Protein 5BNZ (pdb70)

B-factor: mean 22.66, std 11.31, range [7.29, 88.37]

Nearest PDB structures (foldseek):
  5bnz-assembly2_B  TM=1.002E+00  e=0.000E+00  Pseudomonas aeruginosa PAO1
  4jyz-assembly1_A  TM=9.587E-01  e=1.605E-83  Escherichia coli K-12
  4jxz-assembly1_A  TM=9.552E-01  e=9.531E-83  Escherichia coli K-12
  4jxx-assembly1_A  TM=9.608E-01  e=5.343E-82  Escherichia coli K-12
  1qrt-assembly1_A  TM=9.588E-01  e=7.543E-82  Escherichia coli

CATH classification: 3.40.50.620 (+4 more: 3.90.800.10, 1.10.1160.10, 2.40.240.10)

Solvent-accessible surface area: 48482 Å² total; per-residue (Å²): 95,33,98,14,43,0,66,79,35,4,66,3,28,86,24,27,66,110,97,65,108,11,15,0,1,6,28,17,75,7,97,29,52,4,32,2,15,55,0,14,18,0,19,7,0,6,20,4,4,132,89,41,87,17,42,5,26,0,4,0,18,2,8,84,7,42,92,116,4,76,83,49,2,80,28,0,42,56,15,0,93,35,0,55,19,117,21,31,65,149,35,18,37,1,5,104,26,7,89,69,0,36,45,16,0,29,77,1,0,113,62,30,70,0,0,0,0,33,21,28,118,72,79,34,70,114,37,32,30,47,132,132,52,94,14,116,84,5,87,67,34,132,41,58,60,141,76,3,49,68,14,2,57,88,0,83,88,29,97,22,94,85,57,37,41,8,0,10,0,51,36,71,7,42,6,114,26,70,28,31,14,1,22,37,0,3,126,6,112,91,28,112,0,62,80,35,16,118,144,12,15,1,12,8,14,64,25,0,1,15,1,0,2,0,1,56,25,31,3,46,13,0,4,14,36,47,132,48,68,82,35,73,53,0,9,84,45,0,9,84,35,12,94,22,97,30,122,6,146,7,30,2,4,6,132,9,49,9,20,40,22,4,30,40,82,163,34,6,116,62,0,26,91,106,59,61,8,94,14,73,30,2,6,38,4,11,0,0,39,0,19,74,27,31,0,9,8,25,68,0,0,79,73,2,10,84,92,21,4,9,62,100,68,92,48,99,30,41,16,19,76,0,19,115,8,0,32,75,31,3,70,56,66,4,18,18,1,0,0,0,7,102,51,10,39,0,8,0,53,72,1,69,151,83,95,83,45,92,16,118,9,84,76,14,109,85,98,152,53,46,77,11,70,0,29,0,8,66,85,0,28,0,17,48,31,4,8,68,71,132,56,84,112,80,27,37,88,0,62,75,57,18,35,0,34,0,101,37,2,15,0,0,104,3,68,97,30,59,98,58,115,122,45,83,55,74,39,0,65,0,16,30,34,90,84,0,82,82,103,113,11,90,89,109,99,37,176,9,52,0,3,0,0,5,19,154,43,15,25,110,9,56,0,37,24,12,37,15,13,4,133,37,48,96,3,79,62,46,87,113,95,40,48,7,37,76,19,35,13,97,115,4,58,89,83,13,89,26,0,56,0,0,26,34,0,12,133,5,91,65,45,52,45,15,24,0,29,90,45,0,6,0,3,0,0,58,130,49,11,164,133,44,44,2,20,0,0,35,1,8,37,36,176,79,94,76,40,135,99,22,29,15,2,0,64,61,21,4,70,55,50,86,113,86,61,122,98,68,116,12,14,0,0,6,30,16,88,6,101,28,52,4,32,2,13,56,0,15,19,0,20,8,0,5,20,5,4,129,91,40,90,17,35,5,25,0,5,0,17,2,17,84,6,37,89,115,4,78,85,50,2,77,27,0,42,56,15,0,94,35,2,59,14,117,20,31,66,151,35,19,37,0,4,102,26,6,88,75,0,34,46,16,0,30,76,1,0,111,63,30,72,0,0,0,0,33,22,28,120,72,86,34,69,63,40,32,25,48,94,100,51,99,15,133,85,6,88,68,34,131,42,59,59,139,77,3,52,69,15,2,56,88,0,87,89,29,98,21,95,84,58,36,41,9,0,10,0,50,37,69,7,46,6,125,28,84,25,30,14,1,20,37,0,3,124,5,105,89,34,114,0,63,79,34,17,118,139,11,16,1,13,10,12,64,25,0,2,15,1,0,0,0,1,54,23,30,3,46,14,0,3,15,33,45,105,66,69,82,33,76,55,0,7,87,44,0,10,85,35,12,96,21,94,30,126,5,150,5,28,2,4,6,110,10,42,9,17,41,22,4,34,42,83,156,26,7,115,55,1,27,93,102,59,62,8,92,14,73,26,2,7,39,3,14,0,0,39,0,22,72,26,30,0,11,7,30,78,0,0,104,66,2,11,79,94,22,4,9,55,66,65,95,46,103,30,41,16,20,80,0,18,120,9,0,30,79,32,3,73,57,68,4,18,16,1,0,0,0,7,101,51,10,40,0,10,0,50,73,1,70,150,83,96,83,43,94,15,116,9,82,76,13,109,86,98,152,52,45,77,12,70,0,28,0,9,62,88,0,30,0,16,48,29,4,8,66,70,131,55,83,113,80,27,38,86,0,64,74,55,17,38,0,35,0,108,38,2,15,0,0,105,3,68,97,29,58,100,54,115,124,42,83,55,72,38,1,66,0,17,28,35,88,82,0,82,81,103,112,11,88,90,106,99,35,179,9,54,0,3,0,0,5,18,152,43,15,19,91,8,58,0,37,25,11,35,14,13,4,131,37,46,93,2,80,57,45,83,111,93,37,51,5,37,76,20,36,12,98,114,4,60,86,82,13,90,25,0,59,0,0,26,34,1,11,131,6,91,63,46,50,46,14,24,0,26,95,43,0,8,0,2,0,0,61,132,48,10,165,131,35,103,2,21,0,0,35,1,8,41,43,177,74,94,76,38,208

Structure (mmCIF, N/CA/C/O backbone):
data_5BNZ
#
_entry.id   5BNZ
#
_cell.length_a   109.010
_cell.length_b   56.020
_cell.length_c   127.140
_cell.angle_alpha   90.000
_cell.angle_beta   99.410
_cell.angle_gamma   90.000
#
_symmetry.space_group_name_H-M   'P 1 2 1'
#
loop_
_entity.id
_entity.type
_entity.pdbx_description
1 polymer 'Glutamine--tRNA ligase'
2 non-polymer 'SULFATE ION'
3 non-polymer 'CHLORIDE ION'
4 water water
#
loop_
_atom_site.group_PDB
_atom_site.id
_atom_site.type_symbol
_atom_site.label_atom_id
_atom_site.label_alt_id
_atom_site.label_comp_id
_atom_site.label_asym_id
_atom_site.label_entity_id
_atom_site.label_seq_id
_atom_site.pdbx_PDB_ins_code
_atom_site.Cartn_x
_atom_site.Cartn_y
_atom_site.Cartn_z
_atom_site.occupancy
_atom_site.B_iso_or_equiv
_atom_site.auth_seq_id
_atom_site.auth_comp_id
_atom_site.auth_asym_id
_atom_site.auth_atom_id
_atom_site.pdbx_PDB_model_num
ATOM 1 N N . ALA A 1 16 ? 130.842 -11.049 40.618 1.00 50.85 8 ALA A N 1
ATOM 2 C CA . ALA A 1 16 ? 129.746 -11.391 39.720 1.00 55.84 8 ALA A CA 1
ATOM 3 C C . ALA A 1 16 ? 129.514 -10.276 38.706 1.00 55.55 8 ALA A C 1
ATOM 4 O O . ALA A 1 16 ? 129.341 -10.537 37.517 1.00 60.00 8 ALA A O 1
ATOM 6 N N . ALA A 1 17 ? 129.511 -9.035 39.181 1.00 50.32 9 ALA A N 1
ATOM 7 C CA . ALA A 1 17 ? 129.283 -7.885 38.313 1.00 42.25 9 ALA A CA 1
ATOM 8 C C . ALA A 1 17 ? 130.431 -7.726 37.320 1.00 35.43 9 ALA A C 1
ATOM 9 O O . ALA A 1 17 ? 131.565 -8.117 37.606 1.00 35.03 9 ALA A O 1
ATOM 11 N N . PRO A 1 18 ? 130.134 -7.163 36.140 1.00 30.31 10 PRO A N 1
ATOM 12 C CA . PRO A 1 18 ? 131.147 -6.960 35.098 1.00 24.61 10 PRO A CA 1
ATOM 13 C C . PRO A 1 18 ? 132.268 -6.034 35.537 1.00 20.16 10 PRO A C 1
ATOM 14 O O . PRO A 1 18 ? 132.060 -5.177 36.385 1.00 20.38 10 PRO A O 1
ATOM 18 N N . ASN A 1 19 ? 133.443 -6.223 34.949 1.00 24.50 11 ASN A N 1
ATOM 19 C CA . ASN A 1 19 ? 134.608 -5.389 35.197 1.00 23.42 11 ASN A CA 1
ATOM 20 C C . ASN A 1 19 ? 135.083 -4.950 33.823 1.00 23.13 11 ASN A C 1
ATOM 21 O O . ASN A 1 19 ? 135.621 -5.763 33.079 1.00 18.14 11 ASN A O 1
ATOM 26 N N . PHE A 1 20 ? 134.871 -3.684 33.466 1.00 23.00 12 PHE A N 1
ATOM 27 C CA . PHE A 1 20 ? 135.122 -3.259 32.088 1.00 22.76 12 PHE A CA 1
ATOM 28 C C . PHE A 1 20 ? 136.622 -3.260 31.755 1.00 21.26 12 PHE A C 1
ATOM 29 O O . PHE A 1 20 ? 137.013 -3.412 30.591 1.00 17.08 12 PHE A O 1
ATOM 37 N N . LEU A 1 21 ? 137.465 -3.122 32.771 1.00 17.40 13 LEU A N 1
ATOM 38 C CA . LEU A 1 21 ? 138.905 -3.128 32.531 1.00 16.87 13 LEU A CA 1
ATOM 39 C C . LEU A 1 21 ? 139.397 -4.542 32.236 1.00 17.68 13 LEU A C 1
ATOM 40 O O . LEU A 1 21 ? 140.257 -4.744 31.378 1.00 19.29 13 LEU A O 1
ATOM 45 N N . ARG A 1 22 ? 138.836 -5.521 32.936 1.00 15.88 14 ARG A N 1
ATOM 46 C CA . ARG A 1 22 ? 139.102 -6.924 32.637 1.00 15.42 14 ARG A CA 1
ATOM 47 C C . ARG A 1 22 ? 138.814 -7.201 31.161 1.00 17.20 14 ARG A C 1
ATOM 48 O O . ARG A 1 22 ? 139.581 -7.883 30.485 1.00 20.68 14 ARG A O 1
ATOM 56 N N . GLN A 1 23 ? 137.707 -6.662 30.651 1.00 17.26 15 GLN A N 1
ATOM 57 C CA . GLN A 1 23 ? 137.324 -6.928 29.263 1.00 18.44 15 GLN A CA 1
ATOM 58 C C . GLN A 1 23 ? 138.266 -6.240 28.272 1.00 20.10 15 GLN A C 1
ATOM 59 O O . GLN A 1 23 ? 138.524 -6.748 27.175 1.00 19.14 15 GLN A O 1
ATOM 65 N N . ILE A 1 24 ? 138.765 -5.076 28.660 1.00 20.22 16 ILE A N 1
ATOM 66 C CA . ILE A 1 24 ? 139.709 -4.335 27.833 1.00 22.26 16 ILE A CA 1
ATOM 67 C C . ILE A 1 24 ? 141.003 -5.140 27.683 1.00 22.98 16 ILE A C 1
ATOM 68 O O . ILE A 1 24 ? 141.523 -5.300 26.574 1.00 19.51 16 ILE A O 1
ATOM 73 N N . VAL A 1 25 ? 141.495 -5.684 28.791 1.00 17.10 17 VAL A N 1
ATOM 74 C CA . VAL A 1 25 ? 142.726 -6.472 28.771 1.00 19.56 17 VAL A CA 1
ATOM 75 C C . VAL A 1 25 ? 142.531 -7.778 28.005 1.00 21.57 17 VAL A C 1
ATOM 76 O O . VAL A 1 25 ? 143.381 -8.172 27.193 1.00 22.75 17 VAL A O 1
ATOM 80 N N . GLN A 1 26 ? 141.406 -8.443 28.244 1.00 17.50 18 GLN A N 1
ATOM 81 C CA . GLN A 1 26 ? 141.099 -9.672 27.529 1.00 18.59 18 GLN A CA 1
ATOM 82 C C . GLN A 1 26 ? 141.014 -9.452 26.014 1.00 24.68 18 GLN A C 1
ATOM 83 O O . GLN A 1 26 ? 141.433 -10.312 25.239 1.00 25.04 18 GLN A O 1
ATOM 89 N N . ALA A 1 27 ? 140.486 -8.308 25.585 1.00 19.84 19 ALA A N 1
ATOM 90 C CA . ALA A 1 27 ? 140.370 -8.045 24.147 1.00 21.01 19 ALA A CA 1
ATOM 91 C C . ALA A 1 27 ? 141.750 -7.963 23.499 1.00 20.99 19 ALA A C 1
ATOM 92 O O . ALA A 1 27 ? 141.933 -8.395 22.359 1.00 23.56 19 ALA A O 1
ATOM 94 N N . ASP A 1 28 ? 142.719 -7.412 24.227 1.00 19.87 20 ASP A N 1
ATOM 95 C CA . ASP A 1 28 ? 144.097 -7.371 23.732 1.00 30.84 20 ASP A CA 1
ATOM 96 C C . ASP A 1 28 ? 144.631 -8.780 23.503 1.00 23.00 20 ASP A C 1
ATOM 97 O O . ASP A 1 28 ? 145.305 -9.047 22.506 1.00 25.53 20 ASP A O 1
ATOM 102 N N . LEU A 1 29 ? 144.331 -9.671 24.443 1.00 24.00 21 LEU A N 1
ATOM 103 C CA . LEU A 1 29 ? 144.721 -11.072 24.332 1.00 26.28 21 LEU A CA 1
ATOM 104 C C . LEU A 1 29 ? 144.034 -11.734 23.151 1.00 28.50 21 LEU A C 1
ATOM 105 O O . LEU A 1 29 ? 144.683 -12.422 22.356 1.00 31.03 21 LEU A O 1
ATOM 110 N N . ASP A 1 30 ? 142.722 -11.532 23.036 1.00 22.38 22 ASP A N 1
ATOM 111 C CA . ASP A 1 30 ? 141.954 -12.081 21.918 1.00 23.90 22 ASP A CA 1
ATOM 112 C C . ASP A 1 30 ? 142.509 -11.617 20.572 1.00 24.79 22 ASP A C 1
ATOM 113 O O . ASP A 1 30 ? 142.426 -12.333 19.567 1.00 26.15 22 ASP A O 1
ATOM 118 N N . ALA A 1 31 ? 143.062 -10.410 20.550 1.00 24.15 23 ALA A N 1
ATOM 119 C CA . ALA A 1 31 ? 143.589 -9.838 19.31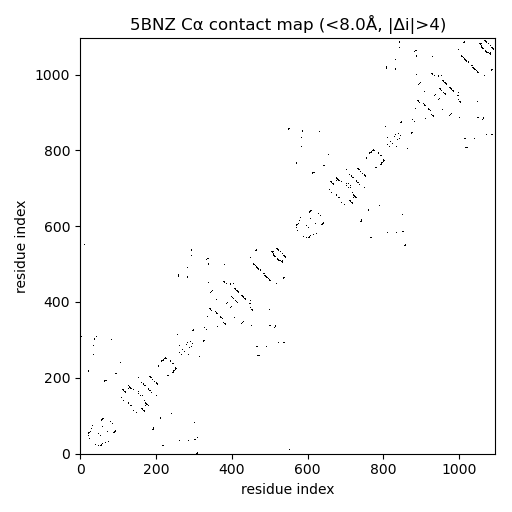6 1.00 28.62 23 ALA A CA 1
ATOM 120 C C . ALA A 1 31 ? 145.019 -10.301 19.048 1.00 34.80 23 ALA A C 1
ATOM 121 O O . ALA A 1 31 ? 145.642 -9.874 18.080 1.00 38.50 23 ALA A O 1
ATOM 123 N N . GLY A 1 32 ? 145.542 -11.156 19.922 1.00 34.49 24 GLY A N 1
ATOM 124 C CA . GLY A 1 32 ? 146.865 -11.724 19.732 1.00 38.04 24 GLY A CA 1
ATOM 125 C C . GLY A 1 32 ? 148.008 -10.913 20.317 1.00 37.24 24 GLY A C 1
ATOM 126 O O . GLY A 1 32 ? 149.174 -11.185 20.040 1.00 39.64 24 GLY A O 1
ATOM 127 N N . LYS A 1 33 ? 147.676 -9.912 21.124 1.00 30.38 25 LYS A N 1
ATOM 128 C CA A LYS A 1 33 ? 148.676 -9.055 21.750 0.54 33.54 25 LYS A CA 1
ATOM 129 C CA B LYS A 1 33 ? 148.697 -9.075 21.740 0.46 33.68 25 LYS A CA 1
ATOM 130 C C . LYS A 1 33 ? 149.181 -9.730 23.028 1.00 43.58 25 LYS A C 1
ATOM 131 O O . LYS A 1 33 ? 148.389 -10.278 23.797 1.00 50.65 25 LYS A O 1
ATOM 142 N N . HIS A 1 34 ? 150.494 -9.695 23.251 1.00 49.34 26 HIS A N 1
ATOM 143 C CA . HIS A 1 34 ? 151.097 -10.435 24.363 1.00 47.35 26 HIS A CA 1
ATOM 144 C C . HIS A 1 34 ? 151.785 -9.561 25.411 1.00 40.17 26 HIS A C 1
ATOM 145 O O . HIS A 1 34 ? 152.373 -10.085 26.362 1.00 34.60 26 HIS A O 1
ATOM 147 N N . ALA A 1 35 ? 151.712 -8.242 25.244 1.00 32.22 27 ALA A N 1
ATOM 148 C CA . ALA A 1 35 ? 152.369 -7.325 26.172 1.00 32.30 27 ALA A CA 1
ATOM 149 C C . ALA A 1 35 ? 151.785 -7.451 27.574 1.00 24.60 27 ALA A C 1
ATOM 150 O O . ALA A 1 35 ? 150.576 -7.447 27.765 1.00 38.43 27 ALA A O 1
ATOM 152 N N . LYS A 1 36 ? 152.671 -7.575 28.547 1.00 22.79 28 LYS A N 1
ATOM 153 C CA . LYS A 1 36 ? 152.300 -7.652 29.955 1.00 21.89 28 LYS A CA 1
ATOM 154 C C . LYS A 1 36 ? 151.622 -6.359 30.380 1.00 13.95 28 LYS A C 1
ATOM 155 O O . LYS A 1 36 ? 151.982 -5.296 29.903 1.00 19.92 28 LYS A O 1
ATOM 161 N N . ILE A 1 37 ? 150.623 -6.432 31.251 1.00 16.39 29 ILE A N 1
ATOM 162 C CA . ILE A 1 37 ? 150.029 -5.185 31.732 1.00 17.88 29 ILE A CA 1
ATOM 163 C C . ILE A 1 37 ? 150.791 -4.694 32.943 1.00 16.28 29 ILE A C 1
ATOM 164 O O . ILE A 1 37 ? 151.353 -5.483 33.713 1.00 13.35 29 ILE A O 1
ATOM 169 N N . VAL A 1 38 ? 150.834 -3.375 33.081 1.00 11.64 30 VAL A N 1
ATOM 170 C CA . VAL A 1 38 ? 151.496 -2.731 34.212 1.00 10.99 30 VAL A CA 1
ATOM 171 C C . VAL A 1 38 ? 150.546 -1.675 34.726 1.00 16.09 30 VAL A C 1
ATOM 172 O O . VAL A 1 38 ? 150.246 -0.694 34.036 1.00 14.24 30 VAL A O 1
ATOM 176 N N . THR A 1 39 ? 150.056 -1.893 35.938 1.00 12.00 31 THR A N 1
ATOM 177 C CA . THR A 1 39 ? 149.175 -0.942 36.590 1.00 10.76 31 THR A CA 1
ATOM 178 C C . THR A 1 39 ? 149.894 -0.313 37.770 1.00 9.07 31 THR A C 1
ATOM 179 O O . THR A 1 39 ? 151.040 -0.668 38.070 1.00 11.11 31 THR A O 1
ATOM 183 N N . ARG A 1 40 ? 149.234 0.621 38.452 1.00 11.46 32 ARG A N 1
ATOM 184 C CA . ARG A 1 40 ? 149.793 1.135 39.702 1.00 11.61 32 ARG A CA 1
ATOM 185 C C . ARG A 1 40 ? 148.715 1.600 40.664 1.00 10.43 32 ARG A C 1
ATOM 186 O O . ARG A 1 40 ? 147.601 1.932 40.254 1.00 12.05 32 ARG A O 1
ATOM 194 N N . PHE A 1 41 ? 149.044 1.571 41.954 1.00 9.73 33 PHE A N 1
ATOM 195 C CA . PHE A 1 41 ? 148.229 2.218 42.983 1.00 11.76 33 PHE A CA 1
ATOM 196 C C . PHE A 1 41 ? 149.047 3.384 43.512 1.00 15.57 33 PHE A C 1
ATOM 197 O O . PHE A 1 41 ? 150.125 3.165 44.064 1.00 11.13 33 PHE A O 1
ATOM 205 N N . PRO A 1 42 ? 148.555 4.624 43.328 1.00 13.69 34 PRO A N 1
ATOM 206 C CA . PRO A 1 42 ? 149.418 5.771 43.599 1.00 8.47 34 PRO A CA 1
ATOM 207 C C . PRO A 1 42 ? 148.917 6.747 44.666 1.00 9.40 34 PRO A C 1
ATOM 208 O O . PRO A 1 42 ? 148.739 7.923 44.365 1.00 11.93 34 PRO A O 1
ATOM 212 N N . PRO A 1 43 ? 148.744 6.289 45.909 1.00 10.92 35 PRO A N 1
ATOM 213 C CA . PRO A 1 43 ? 148.207 7.209 46.921 1.00 9.87 35 PRO A CA 1
ATOM 214 C C . PRO A 1 43 ? 149.202 8.288 47.355 1.00 11.14 35 PRO A C 1
ATOM 215 O O . PRO A 1 43 ? 150.411 8.030 47.348 1.00 10.39 35 PRO A O 1
ATOM 219 N N . GLU A 1 44 ? 148.705 9.470 47.712 1.00 15.18 36 GLU A N 1
ATOM 220 C CA . GLU A 1 44 ? 149.530 10.464 48.395 1.00 16.37 36 GLU A CA 1
ATOM 221 C C . GLU A 1 44 ? 149.729 9.986 49.819 1.00 15.57 36 GLU A C 1
ATOM 222 O O . GLU A 1 44 ? 148.777 9.564 50.469 1.00 14.35 36 GLU A O 1
ATOM 228 N N . PRO A 1 45 ? 150.967 10.041 50.321 1.00 12.33 37 PRO A N 1
ATOM 229 C CA . PRO A 1 45 ? 151.159 9.563 51.696 1.00 10.97 37 PRO A CA 1
ATOM 230 C C . PRO A 1 45 ? 150.766 10.623 52.727 1.00 13.57 37 PRO A C 1
ATOM 231 O O . PRO A 1 45 ? 151.630 11.120 53.462 1.00 11.21 37 PRO A O 1
ATOM 235 N N . ASN A 1 46 ? 149.483 10.970 52.787 1.00 10.28 38 ASN A N 1
ATOM 236 C CA . ASN A 1 46 ? 149.047 12.025 53.707 1.00 12.45 38 ASN A CA 1
ATOM 237 C C . ASN A 1 46 ? 147.725 11.715 54.400 1.00 14.33 38 ASN A C 1
ATOM 238 O O . ASN A 1 46 ? 147.069 12.603 54.927 1.00 12.62 38 ASN A O 1
ATOM 243 N N . GLY A 1 47 ? 147.345 10.447 54.400 1.00 17.35 39 GLY A N 1
ATOM 244 C CA . GLY A 1 47 ? 146.133 10.008 55.064 1.00 16.69 39 GLY A CA 1
ATOM 245 C C . GLY A 1 47 ? 146.117 8.492 55.103 1.00 14.18 39 GLY A C 1
ATOM 246 O O . GLY A 1 47 ? 146.819 7.840 54.340 1.00 14.00 39 GLY A O 1
ATOM 247 N N . TYR A 1 48 ? 145.324 7.933 56.005 1.00 13.09 40 TYR A N 1
ATOM 248 C CA . TYR A 1 48 ? 145.143 6.486 56.089 1.00 10.54 40 TYR A CA 1
ATOM 249 C C . TYR A 1 48 ? 144.105 6.036 55.081 1.00 17.01 40 TYR A C 1
ATOM 250 O O . TYR A 1 48 ? 143.192 6.798 54.768 1.00 16.15 40 TYR A O 1
ATOM 259 N N . LEU A 1 49 ? 144.228 4.806 54.587 1.00 9.56 41 LEU A N 1
ATOM 260 C CA . LEU A 1 49 ? 143.304 4.317 53.572 1.00 9.01 41 LEU A CA 1
ATOM 261 C C . LEU A 1 49 ? 141.965 3.936 54.191 1.00 9.71 41 LEU A C 1
ATOM 262 O O . LEU A 1 49 ? 141.884 3.535 55.350 1.00 10.97 41 LEU A O 1
ATOM 267 N N . HIS A 1 50 ? 140.911 4.059 53.404 1.00 10.70 42 HIS A N 1
ATOM 268 C CA . HIS A 1 50 ? 139.600 3.634 53.859 1.00 10.86 42 HIS A CA 1
ATOM 269 C C . HIS A 1 50 ? 139.033 2.598 52.893 1.00 11.43 42 HIS A C 1
ATOM 270 O O . HIS A 1 50 ? 139.700 2.180 51.940 1.00 11.28 42 HIS A O 1
ATOM 277 N N . ILE A 1 51 ? 137.806 2.165 53.159 1.00 12.31 43 ILE A N 1
ATOM 278 C CA . ILE A 1 51 ? 137.212 1.052 52.428 1.00 12.13 43 ILE A CA 1
ATOM 279 C C . ILE A 1 51 ? 137.119 1.370 50.927 1.00 23.83 43 ILE A C 1
ATOM 280 O O . ILE A 1 51 ? 137.235 0.480 50.089 1.00 18.88 43 ILE A O 1
ATOM 285 N N . GLY A 1 52 ? 136.928 2.645 50.595 1.00 19.80 44 GLY A N 1
ATOM 286 C CA . GLY A 1 52 ? 136.890 3.062 49.209 1.00 14.63 44 GLY A CA 1
ATOM 287 C C . GLY A 1 52 ? 138.182 2.735 48.486 1.00 20.26 44 GLY A C 1
ATOM 288 O O . GLY A 1 52 ? 138.167 2.388 47.302 1.00 20.73 44 GLY A O 1
ATOM 289 N N . HIS A 1 53 ? 139.309 2.852 49.191 1.00 13.09 45 HIS A N 1
ATOM 290 C CA . HIS A 1 53 ? 140.597 2.532 48.590 1.00 9.48 45 HIS A CA 1
ATOM 291 C C . HIS A 1 53 ? 140.769 1.053 48.314 1.00 13.58 45 HIS A C 1
ATOM 292 O O . HIS A 1 53 ? 141.564 0.664 47.444 1.00 15.31 45 HIS A O 1
ATOM 299 N N . ALA A 1 54 ? 140.042 0.218 49.053 1.00 10.69 46 ALA A N 1
ATOM 300 C CA . ALA A 1 54 ? 140.115 -1.212 48.825 1.00 12.75 46 ALA A CA 1
ATOM 301 C C . ALA A 1 54 ? 139.659 -1.545 47.410 1.00 14.02 46 ALA A C 1
ATOM 302 O O . ALA A 1 54 ? 140.156 -2.485 46.806 1.00 16.52 46 ALA A O 1
ATOM 304 N N . LYS A 1 55 ? 138.725 -0.768 46.874 1.00 13.26 47 LYS A N 1
ATOM 305 C CA . LYS A 1 55 ? 138.231 -1.016 45.523 1.00 13.92 47 LYS A CA 1
ATOM 306 C C . LYS A 1 55 ? 139.332 -0.732 44.507 1.00 16.11 47 LYS A C 1
ATOM 307 O O . LYS A 1 55 ? 139.514 -1.479 43.534 1.00 14.82 47 LYS A O 1
ATOM 313 N N . SER A 1 56 ? 140.063 0.355 44.738 1.00 13.41 48 SER A N 1
ATOM 314 C CA A SER A 1 56 ? 141.171 0.722 43.865 0.47 12.72 48 SER A CA 1
ATOM 315 C CA B SER A 1 56 ? 141.190 0.737 43.889 0.53 12.82 48 SER A CA 1
ATOM 316 C C . SER A 1 56 ? 142.320 -0.276 43.990 1.00 13.84 48 SER A C 1
ATOM 317 O O . SER A 1 56 ? 142.959 -0.616 42.995 1.00 14.80 48 SER A O 1
ATOM 322 N N . ILE A 1 57 ? 142.575 -0.743 45.208 1.00 10.38 49 ILE A N 1
ATOM 323 C CA . ILE A 1 57 ? 143.626 -1.735 45.443 1.00 10.49 49 ILE A CA 1
ATOM 324 C C . ILE A 1 57 ? 143.281 -3.060 44.770 1.00 13.30 49 ILE A C 1
ATOM 325 O O . ILE A 1 57 ? 144.091 -3.619 44.035 1.00 11.48 49 ILE A O 1
ATOM 330 N N . CYS A 1 58 ? 142.076 -3.566 45.018 1.00 11.29 50 CYS A N 1
ATOM 331 C CA . CYS A 1 58 ? 141.640 -4.815 44.378 1.00 11.59 50 CYS A CA 1
ATOM 332 C C . CYS A 1 58 ? 141.634 -4.689 42.848 1.00 13.85 50 CYS A C 1
ATOM 333 O O . CYS A 1 58 ? 141.949 -5.629 42.134 1.00 15.41 50 CYS A O 1
ATOM 336 N N . LEU A 1 59 ? 141.309 -3.509 42.351 1.00 12.00 51 LEU A N 1
ATOM 337 C CA . LEU A 1 59 ? 141.271 -3.310 40.908 1.00 16.80 51 LEU A CA 1
ATOM 338 C C . LEU A 1 59 ? 142.688 -3.329 40.321 1.00 18.65 51 LEU A C 1
ATOM 339 O O . LEU A 1 59 ? 142.987 -4.107 39.409 1.00 11.53 51 LEU A O 1
ATOM 344 N N . ASN A 1 60 ? 143.568 -2.489 40.854 1.00 12.13 52 ASN A N 1
ATOM 345 C CA . ASN A 1 60 ? 144.900 -2.347 40.269 1.00 13.18 52 ASN A CA 1
ATOM 346 C C . ASN A 1 60 ? 145.782 -3.579 40.492 1.00 10.83 52 ASN A C 1
ATOM 347 O O . ASN A 1 60 ? 146.415 -4.073 39.551 1.00 11.13 52 ASN A O 1
ATOM 352 N N . PHE A 1 61 ? 145.830 -4.085 41.721 1.00 9.41 53 PHE A N 1
ATOM 353 C CA . PHE A 1 61 ? 146.657 -5.262 41.992 1.00 10.12 53 PHE A CA 1
ATOM 354 C C . PHE A 1 61 ? 145.987 -6.508 41.449 1.00 13.78 53 PHE A C 1
ATOM 355 O O . PHE A 1 61 ? 146.660 -7.416 40.974 1.00 12.20 53 PHE A O 1
ATOM 363 N N . GLY A 1 62 ? 144.657 -6.544 41.499 1.00 14.74 54 GLY A N 1
ATOM 364 C CA . GLY A 1 62 ? 143.933 -7.729 41.077 1.00 16.64 54 GLY A CA 1
ATOM 365 C C . GLY A 1 62 ? 144.010 -7.943 39.577 1.00 20.25 54 GLY A C 1
ATOM 366 O O . GLY A 1 62 ? 144.108 -9.066 39.096 1.00 17.53 54 GLY A O 1
ATOM 367 N N . LEU A 1 63 ? 143.966 -6.853 38.831 1.00 17.12 55 LEU A N 1
ATOM 368 C CA . LEU A 1 63 ? 144.032 -6.949 37.382 1.00 19.06 55 LEU A CA 1
ATOM 369 C C . LEU A 1 63 ? 145.405 -7.488 37.018 1.00 23.74 55 LEU A C 1
ATOM 370 O O . LEU A 1 63 ? 145.515 -8.409 36.220 1.00 16.09 55 LEU A O 1
ATOM 375 N N . ALA A 1 64 ? 146.449 -6.945 37.645 1.00 10.63 56 ALA A N 1
ATOM 376 C CA . ALA A 1 64 ? 147.803 -7.399 37.364 1.00 10.70 56 ALA A CA 1
ATOM 377 C C . ALA A 1 64 ? 147.980 -8.876 37.713 1.00 20.26 56 ALA A C 1
ATOM 378 O O . ALA A 1 64 ? 148.621 -9.631 36.980 1.00 23.33 56 ALA A O 1
ATOM 380 N N . GLN A 1 65 ? 147.399 -9.296 38.830 1.00 15.65 57 GLN A N 1
ATOM 381 C CA . GLN A 1 65 ? 147.517 -10.691 39.241 1.00 15.45 57 GLN A CA 1
ATOM 382 C C . GLN A 1 65 ? 146.792 -11.611 38.273 1.00 22.97 57 GLN A C 1
ATOM 383 O O . GLN A 1 65 ? 147.308 -12.658 37.908 1.00 16.09 57 GLN A O 1
ATOM 389 N N . GLU A 1 66 ? 145.589 -11.207 37.869 1.00 12.70 58 GLU A N 1
ATOM 390 C CA . GLU A 1 66 ? 144.742 -12.012 37.017 1.00 15.45 58 GLU A CA 1
ATOM 391 C C . GLU A 1 66 ? 145.406 -12.331 35.690 1.00 16.18 58 GLU A C 1
ATOM 392 O O . GLU A 1 66 ? 145.239 -13.425 35.145 1.00 18.72 58 GLU A O 1
ATOM 398 N N . PHE A 1 67 ? 146.157 -11.365 35.173 1.00 14.98 59 PHE A N 1
ATOM 399 C CA . PHE A 1 67 ? 146.743 -11.488 33.844 1.00 16.00 59 PHE A CA 1
ATOM 400 C C . PHE A 1 67 ? 148.259 -11.618 33.882 1.00 14.02 59 PHE A C 1
ATOM 401 O O . PHE A 1 67 ? 148.922 -11.465 32.854 1.00 16.18 59 PHE A O 1
ATOM 409 N N . ALA A 1 68 ? 148.791 -11.916 35.060 1.00 16.92 60 ALA A N 1
ATOM 410 C CA . ALA A 1 68 ? 150.224 -12.149 35.242 1.00 18.33 60 ALA A CA 1
ATOM 411 C C . ALA A 1 68 ? 151.064 -10.953 34.792 1.00 20.41 60 ALA A C 1
ATOM 412 O O . ALA A 1 68 ? 152.112 -11.114 34.144 1.00 16.12 60 ALA A O 1
ATOM 414 N N . GLY A 1 69 ? 150.588 -9.753 35.118 1.00 17.81 61 GLY A N 1
ATOM 415 C CA . GLY A 1 69 ? 151.376 -8.555 34.921 1.00 12.10 61 GLY A CA 1
ATOM 416 C C . GLY A 1 69 ? 151.897 -8.001 36.235 1.00 13.04 61 GLY A C 1
ATOM 417 O O . GLY A 1 69 ? 152.004 -8.725 37.227 1.00 16.49 61 GLY A O 1
ATOM 418 N N . ASP A 1 70 ? 152.213 -6.707 36.242 1.00 10.94 62 ASP A N 1
ATOM 419 C CA . ASP A 1 70 ? 152.808 -6.047 37.401 1.00 10.35 62 ASP A CA 1
ATOM 420 C C . ASP A 1 70 ? 151.907 -4.915 37.882 1.00 9.75 62 ASP A C 1
ATOM 421 O O . ASP A 1 70 ? 151.272 -4.246 37.082 1.00 11.60 62 ASP A O 1
ATOM 426 N N . CYS A 1 71 ? 151.878 -4.690 39.187 1.00 11.65 63 CYS A N 1
ATOM 427 C CA . CYS A 1 71 ? 151.245 -3.491 39.725 1.00 9.14 63 CYS A CA 1
ATOM 428 C C . CYS A 1 71 ? 152.262 -2.810 40.621 1.00 11.90 63 CYS A C 1
ATOM 429 O O . CYS A 1 71 ? 152.807 -3.443 41.517 1.00 13.22 63 CYS A O 1
ATOM 432 N N . HIS A 1 72 ? 152.546 -1.537 40.363 1.00 12.09 64 HIS A N 1
ATOM 433 C CA . HIS A 1 72 ? 153.484 -0.806 41.194 1.00 9.24 64 HIS A CA 1
ATOM 434 C C . HIS A 1 72 ? 152.769 -0.165 42.367 1.00 14.04 64 HIS A C 1
ATOM 435 O O . HIS A 1 72 ? 151.619 0.268 42.232 1.00 9.58 64 HIS A O 1
ATOM 442 N N . LEU A 1 73 ? 153.446 -0.097 43.509 1.00 13.31 65 LEU A N 1
ATOM 443 C CA . LEU A 1 73 ? 153.022 0.817 44.557 1.00 12.45 65 LEU A CA 1
ATOM 444 C C . LEU A 1 73 ? 153.786 2.099 44.349 1.00 12.82 65 LEU A C 1
ATOM 445 O O . LEU A 1 73 ? 155.019 2.094 44.365 1.00 11.60 65 LEU A O 1
ATOM 450 N N . ARG A 1 74 ? 153.072 3.202 44.177 1.00 10.45 66 ARG A N 1
ATOM 451 C CA . ARG A 1 74 ? 153.757 4.491 44.053 1.00 11.07 66 ARG A CA 1
ATOM 452 C C . ARG A 1 74 ? 153.199 5.482 45.050 1.00 14.68 66 ARG A C 1
ATOM 453 O O . ARG A 1 74 ? 151.998 5.709 45.097 1.00 16.64 66 ARG A O 1
ATOM 461 N N . PHE A 1 75 ? 154.061 6.088 45.844 1.00 9.20 67 PHE A N 1
ATOM 462 C CA . PHE A 1 75 ? 153.587 7.176 46.668 1.00 8.87 67 PHE A CA 1
ATOM 463 C C . PHE A 1 75 ? 153.704 8.455 45.880 1.00 12.58 67 PHE A C 1
ATOM 464 O O . PHE A 1 75 ? 154.757 8.785 45.363 1.00 9.84 67 PHE A O 1
ATOM 472 N N . ASP A 1 76 ? 152.580 9.141 45.745 1.00 12.02 68 ASP A N 1
ATOM 473 C CA . ASP A 1 76 ? 152.542 10.406 45.047 1.00 16.77 68 ASP A CA 1
ATOM 474 C C . ASP A 1 76 ? 152.982 11.480 46.042 1.00 15.08 68 ASP A C 1
ATOM 475 O O . ASP A 1 76 ? 152.164 12.205 46.606 1.00 19.80 68 ASP A O 1
ATOM 480 N N . ASP A 1 77 ? 154.292 11.559 46.272 1.00 12.02 69 ASP A N 1
ATOM 481 C CA . ASP A 1 77 ? 154.824 12.380 47.350 1.00 10.37 69 ASP A CA 1
ATOM 482 C C . ASP A 1 77 ? 155.472 13.653 46.812 1.00 19.83 69 ASP A C 1
ATOM 483 O O . ASP A 1 77 ? 156.551 14.035 47.247 1.00 21.77 69 ASP A O 1
ATOM 488 N N . THR A 1 78 ? 154.829 14.309 45.857 1.00 12.99 70 THR A N 1
ATOM 489 C CA . THR A 1 78 ? 155.432 15.500 45.289 1.00 20.82 70 THR A CA 1
ATOM 490 C C . THR A 1 78 ? 155.393 16.658 46.279 1.00 25.08 70 THR A C 1
ATOM 491 O O . THR A 1 78 ? 156.270 17.519 46.272 1.00 33.49 70 THR A O 1
ATOM 495 N N . ASN A 1 79 ? 154.382 16.674 47.138 1.00 17.01 71 ASN A N 1
ATOM 496 C CA A ASN A 1 79 ? 154.300 17.725 48.131 0.50 22.43 71 ASN A CA 1
ATOM 497 C CA B ASN A 1 79 ? 154.252 17.696 48.172 0.50 22.51 71 ASN A CA 1
ATOM 498 C C . ASN A 1 79 ? 155.307 17.481 49.254 1.00 18.73 71 ASN A C 1
ATOM 499 O O . ASN A 1 79 ? 155.480 16.354 49.730 1.00 17.33 71 ASN A O 1
ATOM 508 N N . PRO A 1 80 ? 156.014 18.544 49.649 1.00 14.65 72 PRO A N 1
ATOM 509 C CA . PRO A 1 80 ? 156.906 18.434 50.805 1.00 14.73 72 PRO A CA 1
ATOM 510 C C . PRO A 1 80 ? 156.109 18.441 52.112 1.00 15.96 72 PRO A C 1
ATOM 511 O O . PRO A 1 80 ? 155.432 19.426 52.415 1.00 16.41 72 PRO A O 1
ATOM 515 N N . ALA A 1 81 ? 156.202 17.360 52.876 1.00 13.63 73 ALA A N 1
ATOM 516 C CA . ALA A 1 81 ? 155.484 17.251 54.146 1.00 15.54 73 ALA A CA 1
ATOM 517 C C . ALA A 1 81 ? 156.325 16.515 55.196 1.00 19.59 73 ALA A C 1
ATOM 518 O O . ALA A 1 81 ? 157.269 15.803 54.859 1.00 19.02 73 ALA A O 1
ATOM 520 N N . LYS A 1 82 ? 155.983 16.686 56.470 1.00 17.40 74 LYS A N 1
ATOM 521 C CA . LYS A 1 82 ? 156.790 16.122 57.550 1.00 19.78 74 LYS A CA 1
ATOM 522 C C . LYS A 1 82 ? 156.413 14.669 57.898 1.00 19.10 74 LYS A C 1
ATOM 523 O O . LYS A 1 82 ? 157.281 13.883 58.281 1.00 17.46 74 LYS A O 1
ATOM 525 N N . GLU A 1 83 ? 155.136 14.304 57.773 1.00 12.78 75 GLU A N 1
ATOM 526 C CA . GLU A 1 83 ? 154.691 13.029 58.342 1.00 16.08 75 GLU A CA 1
ATOM 527 C C . GLU A 1 83 ? 154.479 11.902 57.334 1.00 17.23 75 GLU A C 1
ATOM 528 O O . GLU A 1 83 ? 153.760 10.946 57.622 1.00 13.10 75 GLU A O 1
ATOM 534 N N . ASP A 1 84 ? 155.128 11.995 56.176 1.00 12.28 76 ASP A N 1
ATOM 535 C CA . ASP A 1 84 ? 154.982 10.971 55.136 1.00 11.96 76 ASP A CA 1
ATOM 536 C C . ASP A 1 84 ? 155.174 9.550 55.658 1.00 14.68 76 ASP A C 1
ATOM 537 O O . ASP A 1 84 ? 154.441 8.657 55.268 1.00 13.36 76 ASP A O 1
ATOM 542 N N . GLN A 1 85 ? 156.155 9.324 56.528 1.00 12.84 77 GLN A N 1
ATOM 543 C CA . GLN A 1 85 ? 156.531 7.934 56.822 1.00 12.37 77 GLN A CA 1
ATOM 544 C C . GLN A 1 85 ? 155.425 7.173 57.536 1.00 12.52 77 GLN A C 1
ATOM 545 O O . GLN A 1 85 ? 155.195 5.996 57.254 1.00 9.14 77 GLN A O 1
ATOM 551 N N . GLU A 1 86 ? 154.766 7.849 58.472 1.00 11.63 78 GLU A N 1
ATOM 552 C CA A GLU A 1 86 ? 153.621 7.261 59.162 0.46 11.86 78 GLU A CA 1
ATOM 553 C CA B GLU A 1 86 ? 153.595 7.323 59.164 0.54 11.83 78 GLU A CA 1
ATOM 554 C C . GLU A 1 86 ? 152.601 6.719 58.170 1.00 13.41 78 GLU A C 1
ATOM 555 O O . GLU A 1 86 ? 152.108 5.596 58.334 1.00 13.05 78 GLU A O 1
ATOM 566 N N . TYR A 1 87 ? 152.304 7.485 57.127 1.00 9.76 79 TYR A N 1
ATOM 567 C CA . TYR A 1 87 ? 151.300 7.076 56.152 1.00 11.08 79 TYR A CA 1
ATOM 568 C C . TYR A 1 87 ? 151.829 6.048 55.167 1.00 12.71 79 TYR A C 1
ATOM 569 O O . TYR A 1 87 ? 151.101 5.139 54.766 1.00 13.08 79 TYR A O 1
ATOM 578 N N . ILE A 1 88 ? 153.093 6.178 54.780 1.00 9.74 80 ILE A N 1
ATOM 579 C CA . ILE A 1 88 ? 153.720 5.153 53.937 1.00 7.92 80 ILE A CA 1
ATOM 580 C C . ILE A 1 88 ? 153.622 3.780 54.619 1.00 7.94 80 ILE A C 1
ATOM 581 O O . ILE A 1 88 ? 153.177 2.788 54.019 1.00 9.23 80 ILE A O 1
ATOM 586 N N . ASP A 1 89 ? 154.042 3.723 55.880 1.00 10.01 81 ASP A N 1
ATOM 587 C CA . ASP A 1 89 ? 154.030 2.473 56.630 1.00 11.97 81 ASP A CA 1
ATOM 588 C C . ASP A 1 89 ? 152.618 1.877 56.730 1.00 11.13 81 ASP A C 1
ATOM 589 O O . ASP A 1 89 ? 152.439 0.665 56.577 1.00 13.23 81 ASP A O 1
ATOM 594 N N . ALA A 1 90 ? 151.630 2.720 57.028 1.00 11.28 82 ALA A N 1
ATOM 595 C CA . ALA A 1 90 ? 150.239 2.258 57.203 1.00 12.43 82 ALA A CA 1
ATOM 596 C C . ALA A 1 90 ? 149.662 1.763 55.884 1.00 9.49 82 ALA A C 1
ATOM 597 O O . ALA A 1 90 ? 148.950 0.751 55.844 1.00 11.61 82 ALA A O 1
ATOM 599 N N . ILE A 1 91 ? 149.967 2.484 54.808 1.00 8.63 83 ILE A N 1
ATOM 600 C CA . ILE A 1 91 ? 149.454 2.147 53.483 1.00 7.53 83 ILE A CA 1
ATOM 601 C C . ILE A 1 91 ? 150.036 0.804 53.037 1.00 10.79 83 ILE A C 1
ATOM 602 O O . ILE A 1 91 ? 149.309 -0.048 52.528 1.00 12.87 83 ILE A O 1
ATOM 607 N N . GLU A 1 92 ? 151.335 0.605 53.246 1.00 10.66 84 GLU A N 1
ATOM 608 C CA . GLU A 1 92 ? 151.966 -0.665 52.879 1.00 7.67 84 GLU A CA 1
ATOM 609 C C . GLU A 1 92 ? 151.361 -1.806 53.664 1.00 10.11 84 GLU A C 1
ATOM 610 O O . GLU A 1 92 ? 151.118 -2.867 53.103 1.00 11.94 84 GLU A O 1
ATOM 616 N N . ALA A 1 93 ? 151.107 -1.583 54.955 1.00 9.05 85 ALA A N 1
ATOM 617 C CA . ALA A 1 93 ? 150.511 -2.620 55.809 1.00 10.75 85 ALA A CA 1
ATOM 618 C C . ALA A 1 93 ? 149.098 -3.028 55.376 1.00 12.09 85 ALA A C 1
ATOM 619 O O . ALA A 1 93 ? 148.745 -4.221 55.456 1.00 10.44 85 ALA A O 1
ATOM 621 N N . ASP A 1 94 ? 148.292 -2.051 54.948 1.00 12.98 86 ASP A N 1
ATOM 622 C CA . ASP A 1 94 ? 146.929 -2.314 54.458 1.00 14.05 86 ASP A CA 1
ATOM 623 C C . ASP A 1 94 ? 146.939 -3.170 53.197 1.00 12.41 86 ASP A C 1
ATOM 624 O O . ASP A 1 94 ? 146.147 -4.105 53.061 1.00 9.43 86 ASP A O 1
ATOM 629 N N . ILE A 1 95 ? 147.828 -2.826 52.268 1.00 16.63 87 ILE A N 1
ATOM 630 C CA . ILE A 1 95 ? 147.939 -3.537 51.001 1.00 14.26 87 ILE A CA 1
ATOM 631 C C . ILE A 1 95 ? 148.393 -4.979 51.240 1.00 11.67 87 ILE A C 1
ATOM 632 O O . ILE A 1 95 ? 147.858 -5.908 50.634 1.00 14.62 87 ILE A O 1
ATOM 637 N N . LYS A 1 96 ? 149.398 -5.162 52.101 1.00 12.16 88 LYS A N 1
ATOM 638 C CA . LYS A 1 96 ? 149.868 -6.510 52.437 1.00 10.71 88 LYS A CA 1
ATOM 639 C C . LYS A 1 96 ? 148.799 -7.281 53.168 1.00 14.07 88 LYS A C 1
ATOM 640 O O . LYS A 1 96 ? 148.643 -8.482 52.955 1.00 14.99 88 LYS A O 1
ATOM 646 N N . TRP A 1 97 ? 148.063 -6.600 54.045 1.00 10.11 89 TRP A N 1
ATOM 647 C CA . TRP A 1 97 ? 146.987 -7.284 54.771 1.00 10.91 89 TRP A CA 1
ATOM 648 C C . TRP A 1 97 ? 145.909 -7.785 53.810 1.00 18.86 89 TRP A C 1
ATOM 649 O O . TRP A 1 97 ? 145.378 -8.880 53.982 1.00 15.09 89 TRP A O 1
ATOM 660 N N . LEU A 1 98 ? 145.591 -6.996 52.788 1.00 11.18 90 LEU A N 1
ATOM 661 C CA . LEU A 1 98 ? 144.611 -7.434 51.783 1.00 11.49 90 LEU A CA 1
ATOM 662 C C . LEU A 1 98 ? 145.149 -8.571 50.923 1.00 11.91 90 LEU A C 1
ATOM 663 O O . LEU A 1 98 ? 144.407 -9.182 50.173 1.00 17.03 90 LEU A O 1
ATOM 668 N N . GLY A 1 99 ? 146.449 -8.829 51.023 1.00 12.63 91 GLY A N 1
ATOM 669 C CA . GLY A 1 99 ? 147.050 -10.001 50.409 1.00 16.70 91 GLY A CA 1
ATOM 670 C C . GLY A 1 99 ? 147.766 -9.759 49.091 1.00 16.85 91 GLY A C 1
ATOM 671 O O . GLY A 1 99 ? 148.095 -10.714 48.372 1.00 13.19 91 GLY A O 1
ATOM 672 N N . PHE A 1 100 ? 148.027 -8.495 48.778 1.00 10.13 92 PHE A N 1
ATOM 673 C CA . PHE A 1 100 ? 148.649 -8.166 47.497 1.00 9.89 92 PHE A CA 1
ATOM 674 C C . PHE A 1 100 ? 150.123 -7.826 47.682 1.00 17.82 92 PHE A C 1
ATOM 675 O O . PHE A 1 100 ? 150.585 -7.547 48.794 1.00 12.93 92 PHE A O 1
ATOM 683 N N . GLN A 1 101 ? 150.861 -7.870 46.580 1.00 14.94 93 GLN A N 1
ATOM 684 C CA . GLN A 1 101 ? 152.286 -7.570 46.599 1.00 15.81 93 GLN A CA 1
ATOM 685 C C . GLN A 1 101 ? 152.602 -6.728 45.379 1.00 17.05 93 GLN A C 1
ATOM 686 O O . GLN A 1 101 ? 152.282 -7.129 44.257 1.00 12.74 93 GLN A O 1
ATOM 692 N N . TRP A 1 102 ? 153.206 -5.561 45.588 1.00 13.41 94 TRP A N 1
ATOM 693 C CA . TRP A 1 102 ? 153.637 -4.730 44.463 1.00 8.37 94 TRP A CA 1
ATOM 694 C C . TRP A 1 102 ? 154.863 -5.325 43.805 1.00 9.26 94 TRP A C 1
ATOM 695 O O . TRP A 1 102 ? 155.661 -5.989 44.459 1.00 15.34 94 TRP A O 1
ATOM 706 N N . SER A 1 103 ? 154.985 -5.114 42.496 1.00 12.37 95 SER A N 1
ATOM 707 C CA . SER A 1 103 ? 156.136 -5.581 41.739 1.00 12.01 95 SER A CA 1
ATOM 708 C C . SER A 1 103 ? 157.332 -4.654 41.962 1.00 19.58 95 SER A C 1
ATOM 709 O O . SER A 1 103 ? 157.184 -3.432 42.011 1.00 19.29 95 SER A O 1
ATOM 712 N N . GLY A 1 104 ? 158.517 -5.235 42.089 1.00 16.30 96 GLY A N 1
ATOM 713 C CA . GLY A 1 104 ? 159.727 -4.443 42.230 1.00 18.20 96 GLY A CA 1
ATOM 714 C C . GLY A 1 104 ? 159.767 -3.571 43.469 1.00 15.81 96 GLY A C 1
ATOM 715 O O . GLY A 1 104 ? 159.143 -3.876 44.477 1.00 14.21 96 GLY A O 1
ATOM 716 N N . GLU A 1 105 ? 160.528 -2.484 43.400 1.00 14.06 97 GLU A N 1
ATOM 717 C CA . GLU A 1 105 ? 160.665 -1.572 44.526 1.00 17.93 97 GLU A CA 1
ATOM 718 C C . GLU A 1 105 ? 159.452 -0.660 44.646 1.00 13.18 97 GLU A C 1
ATOM 719 O O . GLU A 1 105 ? 158.779 -0.392 43.659 1.00 11.97 97 GLU A O 1
ATOM 725 N N . VAL A 1 106 ? 159.192 -0.188 45.865 1.00 9.83 98 VAL A N 1
ATOM 726 C CA . VAL A 1 106 ? 158.195 0.849 46.083 1.00 11.64 98 VAL A CA 1
ATOM 727 C C . VAL A 1 106 ? 158.628 2.032 45.215 1.00 9.80 98 VAL A C 1
ATOM 728 O O . VAL A 1 106 ? 159.822 2.312 45.130 1.00 13.73 98 VAL A O 1
ATOM 732 N N . CYS A 1 107 ? 157.684 2.691 44.540 1.00 12.91 99 CYS A N 1
ATOM 733 C CA . CYS A 1 107 ? 158.004 3.888 43.746 1.00 11.19 99 CYS A CA 1
ATOM 734 C C . CYS A 1 107 ? 157.621 5.166 44.482 1.00 10.40 99 CYS A C 1
ATOM 735 O O . CYS A 1 107 ? 156.683 5.162 45.272 1.00 9.43 99 CYS A O 1
ATOM 738 N N . TYR A 1 108 ? 158.346 6.247 44.202 1.00 12.77 100 TYR A N 1
ATOM 739 C CA . TYR A 1 108 ? 158.054 7.575 44.765 1.00 15.55 100 TYR A CA 1
ATOM 740 C C . TYR A 1 108 ? 158.084 8.595 43.653 1.00 10.46 100 TYR A C 1
ATOM 741 O O . TYR A 1 108 ? 159.047 8.626 42.904 1.00 11.13 100 TYR A O 1
ATOM 750 N N . ALA A 1 109 ? 157.051 9.426 43.550 1.00 11.66 101 ALA A N 1
ATOM 751 C CA . ALA A 1 109 ? 157.031 10.468 42.528 1.00 14.52 101 ALA A CA 1
ATOM 752 C C . ALA A 1 109 ? 158.235 11.389 42.689 1.00 10.14 101 ALA A C 1
ATOM 753 O O . ALA A 1 109 ? 158.742 11.908 41.701 1.00 12.05 101 ALA A O 1
ATOM 755 N N . SER A 1 110 ? 158.713 11.562 43.920 1.00 14.07 102 SER A N 1
ATOM 756 C CA . SER A 1 110 ? 159.872 12.432 44.153 1.00 14.48 102 SER A CA 1
ATOM 757 C C . SER A 1 110 ? 161.155 11.882 43.537 1.00 16.08 102 SER A C 1
ATOM 758 O O . SER A 1 110 ? 162.108 12.629 43.296 1.00 14.85 102 SER A O 1
ATOM 761 N N . ASN A 1 111 ? 161.184 10.584 43.268 1.00 12.11 103 ASN A N 1
ATOM 762 C CA . ASN A 1 111 ? 162.316 9.996 42.562 1.00 16.12 103 ASN A CA 1
ATOM 763 C C . ASN A 1 111 ? 162.465 10.583 41.158 1.00 14.98 103 ASN A C 1
ATOM 764 O O . ASN A 1 111 ? 163.542 10.504 40.553 1.00 13.35 103 ASN A O 1
ATOM 769 N N . TYR A 1 112 ? 161.386 11.163 40.639 1.00 9.86 104 TYR A N 1
ATOM 770 C CA . TYR A 1 112 ? 161.382 11.647 39.259 1.00 10.88 104 TYR A CA 1
ATOM 771 C C . TYR A 1 112 ? 161.593 13.167 39.142 1.00 14.16 104 TYR A C 1
ATOM 772 O O . TYR A 1 112 ? 161.498 13.706 38.044 1.00 11.02 104 TYR A O 1
ATOM 781 N N . PHE A 1 113 ? 161.892 13.847 40.249 1.00 9.30 105 PHE A N 1
ATOM 782 C CA . PHE A 1 113 ? 162.025 15.313 40.223 1.00 9.67 105 PHE A CA 1
ATOM 783 C C . PHE A 1 113 ? 163.039 15.808 39.178 1.00 12.31 105 PHE A C 1
ATOM 784 O O . PHE A 1 113 ? 162.791 16.789 38.478 1.00 11.35 105 PHE A O 1
ATOM 792 N N . ASP A 1 114 ? 164.181 15.141 39.066 1.00 11.36 106 ASP A N 1
ATOM 793 C CA . ASP A 1 114 ? 165.186 15.571 38.080 1.00 14.86 106 ASP A CA 1
ATOM 794 C C . ASP A 1 114 ? 164.631 15.482 36.655 1.00 14.91 106 ASP A C 1
ATOM 795 O O . ASP A 1 114 ? 164.755 16.429 35.863 1.00 12.11 106 ASP A O 1
ATOM 800 N N . GLN A 1 115 ? 164.017 14.350 36.334 1.00 15.30 107 GLN A N 1
ATOM 801 C CA . GLN A 1 115 ? 163.468 14.136 34.995 1.00 14.63 107 GLN A CA 1
ATOM 802 C C . GLN A 1 115 ? 162.308 15.081 34.686 1.00 12.87 107 GLN A C 1
ATOM 803 O O . GLN A 1 115 ? 162.198 15.607 33.577 1.00 16.00 107 GLN A O 1
ATOM 809 N N . LEU A 1 116 ? 161.442 15.284 35.674 1.00 10.00 108 LEU A N 1
ATOM 810 C CA . LEU A 1 116 ? 160.331 16.218 35.526 1.00 11.48 108 LEU A CA 1
ATOM 811 C C . LEU A 1 116 ? 160.854 17.618 35.232 1.00 11.85 108 LEU A C 1
ATOM 812 O O . LEU A 1 116 ? 160.352 18.300 34.341 1.00 11.95 108 LEU A O 1
ATOM 817 N N . HIS A 1 117 ? 161.876 18.041 35.965 1.00 10.73 109 HIS A N 1
ATOM 818 C CA . HIS A 1 117 ? 162.419 19.371 35.738 1.00 13.45 109 HIS A CA 1
ATOM 819 C C . HIS A 1 117 ? 163.045 19.453 34.345 1.00 13.51 109 HIS A C 1
ATOM 820 O O . HIS A 1 117 ? 162.917 20.465 33.662 1.00 12.98 109 HIS A O 1
ATOM 827 N N . ALA A 1 118 ? 163.722 18.386 33.928 1.00 12.81 110 ALA A N 1
ATOM 828 C CA . ALA A 1 118 ? 164.333 18.345 32.599 1.00 14.35 110 ALA A CA 1
ATOM 829 C C . ALA A 1 118 ? 163.272 18.497 31.507 1.00 13.61 110 ALA A C 1
ATOM 830 O O . ALA A 1 118 ? 163.474 19.220 30.535 1.00 14.98 110 ALA A O 1
ATOM 832 N N . TRP A 1 119 ? 162.140 17.822 31.681 1.00 13.14 111 TRP A N 1
ATOM 833 C CA . TRP A 1 119 ? 161.065 17.851 30.691 1.00 13.79 111 TRP A CA 1
ATOM 834 C C . TRP A 1 119 ? 160.357 19.207 30.669 1.00 18.98 111 TRP A C 1
ATOM 835 O O . TRP A 1 119 ? 159.877 19.657 29.621 1.00 16.95 111 TRP A O 1
ATOM 846 N N . ALA A 1 120 ? 160.309 19.859 31.823 1.00 17.29 112 ALA A N 1
ATOM 847 C CA . ALA A 1 120 ? 159.751 21.205 31.904 1.00 16.88 112 ALA A CA 1
ATOM 848 C C . ALA A 1 120 ? 160.620 22.172 31.115 1.00 15.33 112 ALA A C 1
ATOM 849 O O . ALA A 1 120 ? 160.116 23.057 30.422 1.00 15.11 112 ALA A O 1
ATOM 851 N N . VAL A 1 121 ? 161.934 22.007 31.215 1.00 14.06 113 VAL A N 1
ATOM 852 C CA . VAL A 1 121 ? 162.841 22.856 30.447 1.00 15.17 113 VAL A CA 1
ATOM 853 C C . VAL A 1 121 ? 162.639 22.611 28.948 1.00 17.04 113 VAL A C 1
ATOM 854 O O . 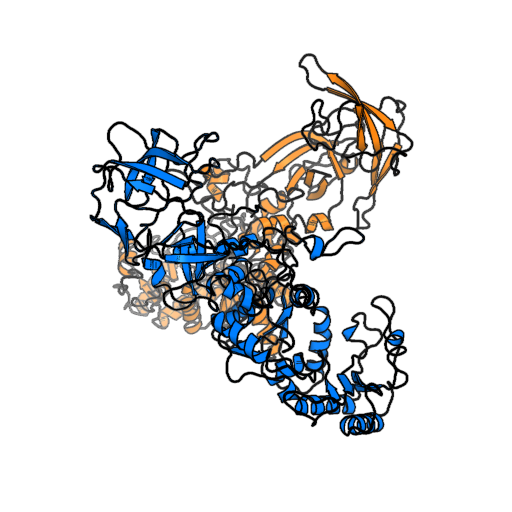VAL A 1 121 ? 162.691 23.550 28.139 1.00 17.95 113 VAL A O 1
ATOM 858 N N . GLU A 1 122 ? 162.388 21.360 28.574 1.00 16.37 114 GLU A N 1
ATOM 859 C CA . GLU A 1 122 ? 162.116 21.052 27.173 1.00 18.74 114 GLU A CA 1
ATOM 860 C C . GLU A 1 122 ? 160.862 21.771 26.676 1.00 16.55 114 GLU A C 1
ATOM 861 O O . GLU A 1 122 ? 160.856 22.306 25.575 1.00 20.60 114 GLU A O 1
ATOM 867 N N . LEU A 1 123 ? 159.813 21.815 27.491 1.00 16.25 115 LEU A N 1
ATOM 868 C CA . LEU A 1 123 ? 158.599 22.537 27.100 1.00 15.61 115 LEU A CA 1
ATOM 869 C C . LEU A 1 123 ? 158.861 24.030 26.915 1.00 16.22 115 LEU A C 1
ATOM 870 O O . LEU A 1 123 ? 158.356 24.642 25.971 1.00 21.45 115 LEU A O 1
ATOM 875 N N . ILE A 1 124 ? 159.638 24.618 27.821 1.00 15.93 116 ILE A N 1
ATOM 876 C CA . ILE A 1 124 ? 160.000 26.029 27.690 1.00 15.21 116 ILE A CA 1
ATOM 877 C C . ILE A 1 124 ? 160.725 26.237 26.363 1.00 18.82 116 ILE A C 1
ATOM 878 O O . ILE A 1 124 ? 160.397 27.150 25.602 1.00 18.43 116 ILE A O 1
ATOM 883 N N . LYS A 1 125 ? 161.701 25.374 26.080 1.00 16.65 117 LYS A N 1
ATOM 884 C CA . LYS A 1 125 ? 162.524 25.531 24.885 1.00 21.99 117 LYS A CA 1
ATOM 885 C C . LYS A 1 125 ? 161.697 25.400 23.607 1.00 22.52 117 LYS A C 1
ATOM 886 O O . LYS A 1 125 ? 162.007 26.034 22.603 1.00 21.61 117 LYS A O 1
ATOM 892 N N . ALA A 1 126 ? 160.630 24.606 23.664 1.00 19.11 118 ALA A N 1
ATOM 893 C CA . ALA A 1 126 ? 159.727 24.415 22.520 1.00 26.78 118 ALA A CA 1
ATOM 894 C C . ALA A 1 126 ? 158.626 25.480 22.450 1.00 24.90 118 ALA A C 1
ATOM 895 O O . ALA A 1 126 ? 157.719 25.391 21.626 1.00 22.91 118 ALA A O 1
ATOM 897 N N . GLY A 1 127 ? 158.704 26.473 23.328 1.00 19.63 119 GLY A N 1
ATOM 898 C CA . GLY A 1 127 ? 157.686 27.507 23.416 1.00 22.42 119 GLY A CA 1
ATOM 899 C C . GLY A 1 127 ? 156.335 27.032 23.929 1.00 24.75 119 GLY A C 1
ATOM 900 O O . GLY A 1 127 ? 155.309 27.617 23.596 1.00 22.46 119 GLY A O 1
ATOM 901 N N . LYS A 1 128 ? 156.336 25.982 24.750 1.00 17.01 120 LYS A N 1
ATOM 902 C CA . LYS A 1 128 ? 155.096 25.369 25.224 1.00 16.70 120 LYS A CA 1
ATOM 903 C C . LYS A 1 128 ? 154.937 25.505 26.740 1.00 17.17 120 LYS A C 1
ATOM 904 O O . LYS A 1 128 ? 154.103 24.839 27.359 1.00 15.09 120 LYS A O 1
ATOM 910 N N . ALA A 1 129 ? 155.741 26.378 27.329 1.00 15.04 121 ALA A N 1
ATOM 911 C CA . ALA A 1 129 ? 155.595 26.720 28.732 1.00 15.60 121 ALA A CA 1
ATOM 912 C C . ALA A 1 129 ? 156.175 28.108 28.962 1.00 16.92 121 ALA A C 1
ATOM 913 O O . ALA A 1 129 ? 157.016 28.568 28.191 1.00 19.60 121 ALA A O 1
ATOM 915 N N . PHE A 1 130 ? 155.717 28.781 30.009 1.00 14.91 122 PHE A N 1
ATOM 916 C CA . PHE A 1 130 ? 156.188 30.127 30.300 1.00 13.61 122 PHE A CA 1
ATOM 917 C C . PHE A 1 130 ? 156.129 30.400 31.794 1.00 17.17 122 PHE A C 1
ATOM 918 O O . PHE A 1 130 ? 155.394 29.739 32.525 1.00 14.38 122 PHE A O 1
ATOM 926 N N . VAL A 1 131 ? 156.923 31.370 32.238 1.00 15.56 123 VAL A N 1
ATOM 927 C CA . VAL A 1 131 ? 156.906 31.804 33.627 1.00 14.49 123 VAL A CA 1
ATOM 928 C C . VAL A 1 131 ? 155.894 32.927 33.774 1.00 16.72 123 VAL A C 1
ATOM 929 O O . VAL A 1 131 ? 155.948 33.924 33.040 1.00 15.74 123 VAL A O 1
ATOM 933 N N . CYS A 1 132 ? 154.981 32.765 34.730 1.00 14.29 124 CYS A N 1
ATOM 934 C CA . CYS A 1 132 ? 153.898 33.718 34.960 1.00 14.80 124 CYS A CA 1
ATOM 935 C C . CYS A 1 132 ? 154.038 34.352 36.339 1.00 17.15 124 CYS A C 1
ATOM 936 O O . CYS A 1 132 ? 154.267 33.648 37.316 1.00 14.18 124 CYS A O 1
ATOM 939 N N . ASP A 1 133 ? 153.912 35.674 36.424 1.00 14.90 125 ASP A N 1
ATOM 940 C CA . ASP A 1 133 ? 154.132 36.356 37.707 1.00 12.50 125 ASP A CA 1
ATOM 941 C C . ASP A 1 133 ? 152.820 36.746 38.405 1.00 20.74 125 ASP A C 1
ATOM 942 O O . ASP A 1 133 ? 152.843 37.361 39.475 1.00 23.11 125 ASP A O 1
ATOM 947 N N . LEU A 1 134 ? 151.683 36.411 37.799 1.00 22.51 126 LEU A N 1
ATOM 948 C CA . LEU A 1 134 ? 150.383 36.809 38.351 1.00 22.94 126 LEU A CA 1
ATOM 949 C C . LEU A 1 134 ? 150.173 36.302 39.781 1.00 27.22 126 LEU A C 1
ATOM 950 O O . LEU A 1 134 ? 150.461 35.140 40.087 1.00 20.97 126 LEU A O 1
ATOM 955 N N . GLY A 1 135 ? 149.684 37.194 40.646 1.00 30.48 127 GLY A N 1
ATOM 956 C CA . GLY A 1 135 ? 149.253 36.820 41.984 1.00 34.36 127 GLY A CA 1
ATOM 957 C C . GLY A 1 135 ? 147.969 36.007 41.915 1.00 30.60 127 GLY A C 1
ATOM 958 O O . GLY A 1 135 ? 147.349 35.953 40.866 1.00 20.17 127 GLY A O 1
ATOM 959 N N . PRO A 1 136 ? 147.563 35.384 43.034 1.00 38.56 128 PRO A N 1
ATOM 960 C CA . PRO A 1 136 ? 146.430 34.449 43.010 1.00 36.40 128 PRO A CA 1
ATOM 961 C C . PRO A 1 136 ? 145.117 35.095 42.572 1.00 29.33 128 PRO A C 1
ATOM 962 O O . PRO A 1 136 ? 144.339 34.463 41.861 1.00 33.61 128 PRO A O 1
ATOM 966 N N . GLU A 1 137 ? 144.883 36.331 42.996 1.00 28.48 129 GLU A N 1
ATOM 967 C CA . GLU A 1 137 ? 143.665 37.048 42.653 1.00 34.61 129 GLU A CA 1
ATOM 968 C C . GLU A 1 137 ? 143.551 37.206 41.138 1.00 36.50 129 GLU A C 1
ATOM 969 O O . GLU A 1 137 ? 142.516 36.899 40.552 1.00 32.42 129 GLU A O 1
ATOM 971 N N . GLU A 1 138 ? 144.621 37.681 40.505 1.00 35.64 130 GLU A N 1
ATOM 972 C CA . GLU A 1 138 ? 144.625 37.843 39.054 1.00 33.16 130 GLU A CA 1
ATOM 973 C C . GLU A 1 138 ? 144.606 36.478 38.364 1.00 26.31 130 GLU A C 1
ATOM 974 O O . GLU A 1 138 ? 143.932 36.293 37.358 1.00 23.50 130 GLU A O 1
ATOM 980 N N . MET A 1 139 ? 145.338 35.524 38.923 1.00 30.81 131 MET A N 1
ATOM 981 C CA A MET A 1 139 ? 145.409 34.184 38.351 0.51 36.78 131 MET A CA 1
ATOM 982 C CA B MET A 1 139 ? 145.408 34.174 38.383 0.49 36.82 131 MET A CA 1
ATOM 983 C C . MET A 1 139 ? 144.020 33.552 38.254 1.00 38.64 131 MET A C 1
ATOM 984 O O . MET A 1 139 ? 143.696 32.901 37.256 1.00 34.13 131 MET A O 1
ATOM 993 N N . ARG A 1 140 ? 143.200 33.763 39.280 1.00 37.86 132 ARG A N 1
ATOM 994 C CA . ARG A 1 140 ? 141.852 33.213 39.316 1.00 35.39 132 ARG A CA 1
ATOM 995 C C . ARG A 1 140 ? 140.932 33.972 38.368 1.00 30.82 132 ARG A C 1
ATOM 996 O O . ARG A 1 140 ? 140.125 33.377 37.656 1.00 37.04 132 ARG A O 1
ATOM 998 N N . GLU A 1 141 ? 141.069 35.289 38.366 1.00 25.17 133 GLU A N 1
ATOM 999 C CA . GLU A 1 141 ? 140.260 36.150 37.518 1.00 33.30 133 GLU A CA 1
ATOM 1000 C C . GLU A 1 141 ? 140.516 35.878 36.034 1.00 31.74 133 GLU A C 1
ATOM 1001 O O . GLU A 1 141 ? 139.577 35.825 35.235 1.00 31.57 133 GLU A O 1
ATOM 1007 N N . TYR A 1 142 ? 141.789 35.710 35.677 1.00 25.15 134 TYR A N 1
ATOM 1008 C CA . TYR A 1 142 ? 142.189 35.405 34.302 1.00 27.29 134 TYR A CA 1
ATOM 1009 C C . TYR A 1 142 ? 141.757 34.000 33.867 1.00 27.44 134 TYR A C 1
ATOM 1010 O O . TYR A 1 142 ? 141.598 33.738 32.676 1.00 25.09 134 TYR A O 1
ATOM 1019 N N . ARG A 1 143 ? 141.569 33.100 34.828 1.00 29.14 135 ARG A N 1
ATOM 1020 C CA . ARG A 1 143 ? 141.206 31.712 34.526 1.00 30.09 135 ARG A CA 1
ATOM 1021 C C . ARG A 1 143 ? 139.846 31.573 33.847 1.00 32.82 135 ARG A C 1
ATOM 1022 O O . ARG A 1 143 ? 139.669 30.722 32.977 1.00 35.65 135 ARG A O 1
ATOM 1024 N N . GLY A 1 144 ? 138.887 32.403 34.242 1.00 31.12 136 GLY A N 1
ATOM 1025 C CA . GLY A 1 144 ? 137.545 32.316 33.694 1.00 34.38 136 GLY A CA 1
ATOM 1026 C C . GLY A 1 144 ? 136.757 31.142 34.243 1.00 37.37 136 GLY A C 1
ATOM 1027 O O . GLY A 1 144 ? 137.101 30.596 35.290 1.00 38.68 136 GLY A O 1
ATOM 1028 N N . THR A 1 145 ? 135.703 30.753 33.531 1.00 38.38 137 THR A N 1
ATOM 1029 C CA . THR A 1 145 ? 134.806 29.684 33.967 1.00 35.36 137 THR A CA 1
ATOM 1030 C C . THR A 1 145 ? 134.473 28.759 32.802 1.00 42.23 137 THR A C 1
ATOM 1031 O O . THR A 1 145 ? 134.839 29.040 31.661 1.00 42.99 137 THR A O 1
ATOM 1033 N N . LEU A 1 146 ? 133.775 27.660 33.094 1.00 45.78 138 LEU A N 1
ATOM 1034 C CA . LEU A 1 146 ? 133.350 26.706 32.068 1.00 48.20 138 LEU A CA 1
ATOM 1035 C C . LEU A 1 146 ? 132.572 27.376 30.939 1.00 48.63 138 LEU A C 1
ATOM 1036 O O . LEU A 1 146 ? 132.625 26.935 29.789 1.00 47.49 138 LEU A O 1
ATOM 1041 N N . THR A 1 147 ? 131.855 28.445 31.276 1.00 46.30 139 THR A N 1
ATOM 1042 C CA . THR A 1 147 ? 131.058 29.173 30.299 1.00 55.80 139 THR A CA 1
ATOM 1043 C C . THR A 1 147 ? 131.760 30.440 29.810 1.00 61.12 139 THR A C 1
ATOM 1044 O O . THR A 1 147 ? 131.553 30.863 28.670 1.00 69.16 139 THR A O 1
ATOM 1048 N N . GLU A 1 148 ? 132.588 31.039 30.664 1.00 53.13 140 GLU A N 1
ATOM 1049 C CA . GLU A 1 148 ? 133.294 32.269 30.306 1.00 51.03 140 GLU A CA 1
ATOM 1050 C C . GLU A 1 148 ? 134.784 32.014 30.067 1.00 51.57 140 GLU A C 1
ATOM 1051 O O . GLU A 1 148 ? 135.520 31.708 31.006 1.00 51.26 140 GLU A O 1
ATOM 1053 N N . PRO A 1 149 ? 135.230 32.144 28.805 1.00 48.11 141 PRO A N 1
ATOM 1054 C CA . PRO A 1 149 ? 136.617 31.888 28.391 1.00 43.40 141 PRO A CA 1
ATOM 1055 C C . PRO A 1 149 ? 137.638 32.718 29.172 1.00 41.92 141 PRO A C 1
ATOM 1056 O O . PRO A 1 149 ? 137.354 33.857 29.534 1.00 43.66 141 PRO A O 1
ATOM 1060 N N . GLY A 1 150 ? 138.810 32.146 29.423 1.00 33.11 142 GLY A N 1
ATOM 1061 C CA . GLY A 1 150 ? 139.840 32.831 30.182 1.00 34.62 142 GLY A CA 1
ATOM 1062 C C . GLY A 1 150 ? 140.622 33.841 29.368 1.00 33.22 142 GLY A C 1
ATOM 1063 O O . GLY A 1 150 ? 140.322 34.069 28.198 1.00 30.26 142 GLY A O 1
ATOM 1064 N N . ARG A 1 151 ? 141.633 34.444 29.990 1.00 27.04 143 ARG A N 1
ATOM 1065 C CA . ARG A 1 151 ? 142.463 35.437 29.322 1.00 25.86 143 ARG A CA 1
ATOM 1066 C C . ARG A 1 151 ? 143.939 35.079 29.432 1.00 23.91 143 ARG A C 1
ATOM 1067 O O . ARG A 1 151 ? 144.387 34.562 30.457 1.00 23.51 143 ARG A O 1
ATOM 1075 N N . ASN A 1 152 ? 144.690 35.355 28.372 1.00 22.52 144 ASN A N 1
ATOM 1076 C CA . ASN A 1 152 ? 146.129 35.118 28.381 1.00 23.90 144 ASN A CA 1
ATOM 1077 C C . ASN A 1 152 ? 146.824 35.931 29.458 1.00 23.82 144 ASN A C 1
ATOM 1078 O O . ASN A 1 152 ? 146.567 37.136 29.607 1.00 22.80 144 ASN A O 1
ATOM 1083 N N . SER A 1 153 ? 147.712 35.272 30.191 1.00 19.03 145 SER A N 1
ATOM 1084 C CA . SER A 1 153 ? 148.569 35.968 31.139 1.00 19.47 145 SER A CA 1
ATOM 1085 C C . SER A 1 153 ? 149.332 37.069 30.420 1.00 20.97 145 SER A C 1
ATOM 1086 O O . SER A 1 153 ? 149.716 36.906 29.269 1.00 19.01 145 SER A O 1
ATOM 1089 N N . PRO A 1 154 ? 149.547 38.207 31.094 1.00 21.81 146 PRO A N 1
ATOM 1090 C CA . PRO A 1 154 ? 150.360 39.256 30.469 1.00 22.96 146 PRO A CA 1
ATOM 1091 C C . PRO A 1 154 ? 151.810 38.810 30.239 1.00 22.34 146 PRO A C 1
ATOM 1092 O O . PRO A 1 154 ? 152.545 39.496 29.530 1.00 24.07 146 PRO A O 1
ATOM 1096 N N . TYR A 1 155 ? 152.199 37.673 30.816 1.00 18.68 147 TYR A N 1
ATOM 1097 C CA . TYR A 1 155 ? 153.564 37.164 30.690 1.00 19.24 147 TYR A CA 1
ATOM 1098 C C . TYR A 1 155 ? 153.691 36.027 29.677 1.00 22.21 147 TYR A C 1
ATOM 1099 O O . TYR A 1 155 ? 154.768 35.451 29.511 1.00 18.88 147 TYR A O 1
ATOM 1108 N N . ARG A 1 156 ? 152.587 35.720 29.004 1.00 21.86 148 ARG A N 1
ATOM 1109 C CA . ARG A 1 156 ? 152.494 34.549 28.143 1.00 24.24 148 ARG A CA 1
ATOM 1110 C C . ARG A 1 156 ? 153.453 34.591 26.957 1.00 24.25 148 ARG A C 1
ATOM 1111 O O . ARG A 1 156 ? 153.844 33.541 26.427 1.00 24.64 148 ARG A O 1
ATOM 1119 N N . ASP A 1 157 ? 153.834 35.794 26.540 1.00 22.29 149 ASP A N 1
ATOM 1120 C CA . ASP A 1 157 ? 154.686 35.940 25.362 1.00 27.33 149 ASP A CA 1
ATOM 1121 C C . ASP A 1 157 ? 156.146 36.203 25.708 1.00 24.38 149 ASP A C 1
ATOM 1122 O O . ASP A 1 157 ? 156.904 36.671 24.865 1.00 23.78 149 ASP A O 1
ATOM 1127 N N . ARG A 1 158 ? 156.546 35.910 26.943 1.00 23.32 150 ARG A N 1
ATOM 1128 C CA . ARG A 1 158 ? 157.957 36.001 27.310 1.00 24.16 150 ARG A CA 1
ATOM 1129 C C . ARG A 1 158 ? 158.813 35.169 26.363 1.00 23.34 150 ARG A C 1
ATOM 1130 O O . ARG A 1 158 ? 158.360 34.156 25.821 1.00 22.34 150 ARG A O 1
ATOM 1138 N N . SER A 1 159 ? 160.048 35.608 26.152 1.00 21.62 151 SER A N 1
ATOM 1139 C CA . SER A 1 159 ? 160.951 34.902 25.254 1.00 25.22 151 SER A CA 1
ATOM 1140 C C . SER A 1 159 ? 161.375 33.58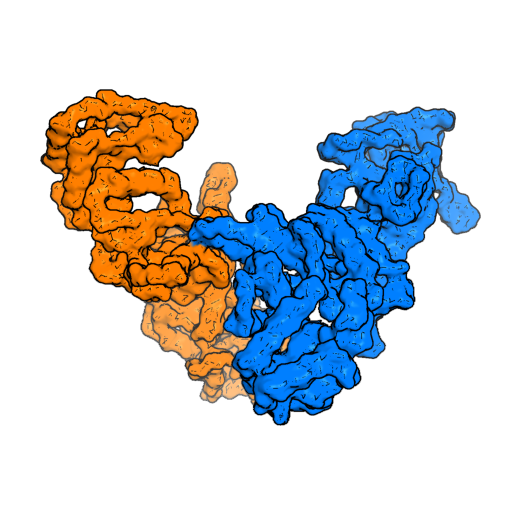3 25.878 1.00 21.46 151 SER A C 1
ATOM 1141 O O . SER A 1 159 ? 161.263 33.403 27.088 1.00 20.56 151 SER A O 1
ATOM 1144 N N . VAL A 1 160 ? 161.841 32.658 25.046 1.00 23.67 152 VAL A N 1
ATOM 1145 C CA . VAL A 1 160 ? 162.362 31.388 25.539 1.00 21.46 152 VAL A CA 1
ATOM 1146 C C . VAL A 1 160 ? 163.503 31.682 26.503 1.00 17.62 152 VAL A C 1
ATOM 1147 O O . VAL A 1 160 ? 163.584 31.118 27.593 1.00 17.72 152 VAL A O 1
ATOM 1151 N N . GLU A 1 161 ? 164.363 32.606 26.093 1.00 17.90 153 GLU A N 1
ATOM 1152 C CA . GLU A 1 161 ? 165.499 33.021 26.895 1.00 21.52 153 GLU A CA 1
ATOM 1153 C C . GLU A 1 161 ? 165.063 33.558 28.269 1.00 22.76 153 GLU A C 1
ATOM 1154 O O . GLU A 1 161 ? 165.651 33.204 29.298 1.00 20.86 153 GLU A O 1
ATOM 1160 N N . GLU A 1 162 ? 164.036 34.405 28.291 1.00 17.43 154 GLU A N 1
ATOM 1161 C CA . GLU A 1 162 ? 163.572 34.965 29.554 1.00 18.11 154 GLU A CA 1
ATOM 1162 C C . GLU A 1 162 ? 162.929 33.887 30.430 1.00 15.92 154 GLU A C 1
ATOM 1163 O O . GLU A 1 162 ? 163.149 33.845 31.647 1.00 14.90 154 GLU A O 1
ATOM 1169 N N . ASN A 1 163 ? 162.133 33.020 29.811 1.00 16.42 155 ASN A N 1
ATOM 1170 C CA . ASN A 1 163 ? 161.502 31.933 30.551 1.00 14.20 155 ASN A CA 1
ATOM 1171 C C . ASN A 1 163 ? 162.531 30.999 31.155 1.00 15.28 155 ASN A C 1
ATOM 1172 O O . ASN A 1 163 ? 162.402 30.606 32.305 1.00 15.08 155 ASN A O 1
ATOM 1177 N N . LEU A 1 164 ? 163.549 30.637 30.375 1.00 13.54 156 LEU A N 1
ATOM 1178 C CA . LEU A 1 164 ? 164.620 29.770 30.874 1.00 17.05 156 LEU A CA 1
ATOM 1179 C C . LEU A 1 164 ? 165.373 30.391 32.056 1.00 17.73 156 LEU A C 1
ATOM 1180 O O . LEU A 1 164 ? 165.649 29.723 33.053 1.00 15.37 156 LEU A O 1
ATOM 1185 N N . ASP A 1 165 ? 165.727 31.663 31.922 1.00 14.41 157 ASP A N 1
ATOM 1186 C CA . ASP A 1 165 ? 166.419 32.384 32.980 1.00 17.31 157 ASP A CA 1
ATOM 1187 C C . ASP A 1 165 ? 165.586 32.470 34.265 1.00 17.19 157 ASP A C 1
ATOM 1188 O O . ASP A 1 165 ? 166.081 32.168 35.356 1.00 12.70 157 ASP A O 1
ATOM 1193 N N . LEU A 1 166 ? 164.320 32.857 34.142 1.00 13.62 158 LEU A N 1
ATOM 1194 C CA . LEU A 1 166 ? 163.467 32.978 35.324 1.00 12.63 158 LEU A CA 1
ATOM 1195 C C . LEU A 1 166 ? 163.236 31.629 36.010 1.00 11.37 158 LEU A C 1
ATOM 1196 O O . LEU A 1 166 ? 163.267 31.538 37.241 1.00 12.12 158 LEU A O 1
ATOM 1201 N N . PHE A 1 167 ? 163.017 30.586 35.215 1.00 10.60 159 PHE A N 1
ATOM 1202 C CA . PHE A 1 167 ? 162.759 29.254 35.767 1.00 11.71 159 PHE A CA 1
ATOM 1203 C C . PHE A 1 167 ? 164.004 28.740 36.495 1.00 13.73 159 PHE A C 1
ATOM 1204 O O . PHE A 1 167 ? 163.914 28.161 37.582 1.00 13.03 159 PHE A O 1
ATOM 1212 N N . ALA A 1 168 ? 165.171 28.974 35.906 1.00 12.13 160 ALA A N 1
ATOM 1213 C CA . ALA A 1 168 ? 166.425 28.593 36.540 1.00 13.84 160 ALA A CA 1
ATOM 1214 C C . ALA A 1 168 ? 166.596 29.348 37.855 1.00 12.34 160 ALA A C 1
ATOM 1215 O O . ALA A 1 168 ? 167.056 28.791 38.846 1.00 10.99 160 ALA A O 1
ATOM 1217 N N . ARG A 1 169 ? 166.205 30.617 37.868 1.00 10.13 161 ARG A N 1
ATOM 1218 C CA . ARG A 1 169 ? 166.328 31.418 39.077 1.00 9.90 161 ARG A CA 1
ATOM 1219 C C . ARG A 1 169 ? 165.288 30.978 40.121 1.00 15.60 161 ARG A C 1
ATOM 1220 O O . ARG A 1 169 ? 165.571 31.011 41.319 1.00 11.03 161 ARG A O 1
ATOM 1228 N N . MET A 1 170 ? 164.110 30.532 39.674 1.00 13.18 162 MET A N 1
ATOM 1229 C CA . MET A 1 170 ? 163.131 29.940 40.601 1.00 10.71 162 MET A CA 1
ATOM 1230 C C . MET A 1 170 ? 163.750 28.719 41.254 1.00 9.03 162 MET A C 1
ATOM 1231 O O . MET A 1 170 ? 163.728 28.578 42.468 1.00 8.95 162 MET A O 1
ATOM 1236 N N . LYS A 1 171 ? 164.297 27.823 40.430 1.00 10.33 163 LYS A N 1
ATOM 1237 C CA . LYS A 1 171 ? 164.902 26.589 40.936 1.00 11.15 163 LYS A CA 1
ATOM 1238 C C . LYS A 1 171 ? 166.040 26.892 41.914 1.00 12.74 163 LYS A C 1
ATOM 1239 O O . LYS A 1 171 ? 166.214 26.192 42.913 1.00 13.90 163 LYS A O 1
ATOM 1245 N N . ALA A 1 172 ? 166.792 27.952 41.641 1.00 13.25 164 ALA A N 1
ATOM 1246 C CA . ALA A 1 172 ? 167.954 28.295 42.469 1.00 9.99 164 ALA A CA 1
ATOM 1247 C C . ALA A 1 172 ? 167.547 28.948 43.797 1.00 12.15 164 ALA A C 1
ATOM 1248 O O . ALA A 1 172 ? 168.394 29.209 44.648 1.00 15.18 164 ALA A O 1
ATOM 1250 N N . GLY A 1 173 ? 166.257 29.216 43.972 1.00 13.52 165 GLY A N 1
ATOM 1251 C CA . GLY A 1 173 ? 165.772 29.716 45.247 1.00 10.56 165 GLY A CA 1
ATOM 1252 C C . GLY A 1 173 ? 165.801 31.219 45.402 1.00 13.85 165 GLY A C 1
ATOM 1253 O O . GLY A 1 173 ? 165.717 31.730 46.517 1.00 17.38 165 GLY A O 1
ATOM 1254 N N . GLU A 1 174 ? 165.900 31.935 44.290 1.00 9.41 166 GLU A N 1
ATOM 1255 C CA . GLU A 1 174 ? 165.991 33.399 44.340 1.00 9.52 166 GLU A CA 1
ATOM 1256 C C . GLU A 1 174 ? 164.719 34.084 44.865 1.00 11.66 166 GLU A C 1
ATOM 1257 O O . GLU A 1 174 ? 164.794 35.148 45.485 1.00 13.46 166 GLU A O 1
ATOM 1263 N N . PHE A 1 175 ? 163.559 33.491 44.607 1.00 13.84 167 PHE A N 1
ATOM 1264 C CA . PHE A 1 175 ? 162.283 34.170 44.867 1.00 11.00 167 PHE A CA 1
ATOM 1265 C C . PHE A 1 175 ? 161.473 33.530 45.999 1.00 12.19 167 PHE A C 1
ATOM 1266 O O . PHE A 1 175 ? 161.554 32.316 46.229 1.00 13.83 167 PHE A O 1
ATOM 1274 N N . PRO A 1 176 ? 160.677 34.349 46.712 1.00 13.85 168 PRO A N 1
ATOM 1275 C CA . PRO A 1 176 ? 159.855 33.825 47.812 1.00 14.19 168 PRO A CA 1
ATOM 1276 C C . PRO A 1 176 ? 158.693 32.947 47.345 1.00 15.78 168 PRO A C 1
ATOM 1277 O O . PRO A 1 176 ? 158.357 32.952 46.150 1.00 10.31 168 PRO A O 1
ATOM 1281 N N . ASP A 1 177 ? 158.108 32.191 48.277 1.00 15.27 169 ASP A N 1
ATOM 1282 C CA . ASP A 1 177 ? 156.945 31.343 47.987 1.00 13.81 169 ASP A CA 1
ATOM 1283 C C . ASP A 1 177 ? 155.893 32.114 47.191 1.00 20.69 169 ASP A C 1
ATOM 1284 O O . ASP A 1 177 ? 155.572 33.244 47.541 1.00 19.26 169 ASP A O 1
ATOM 1289 N N . GLY A 1 178 ? 155.373 31.511 46.119 1.00 18.93 170 GLY A N 1
ATOM 1290 C CA . GLY A 1 178 ? 154.259 32.090 45.377 1.00 16.99 170 GLY A CA 1
ATOM 1291 C C . GLY A 1 178 ? 154.564 33.227 44.414 1.00 19.19 170 GLY A C 1
ATOM 1292 O O . GLY A 1 178 ? 153.670 33.720 43.727 1.00 19.17 170 GLY A O 1
ATOM 1293 N N . ALA A 1 179 ? 155.824 33.646 44.342 1.00 13.54 171 ALA A N 1
ATOM 1294 C CA . ALA A 1 179 ? 156.179 34.840 43.566 1.00 16.07 171 ALA A CA 1
ATOM 1295 C C . ALA A 1 179 ? 155.919 34.663 42.065 1.00 17.85 171 ALA A C 1
ATOM 1296 O O . ALA A 1 179 ? 155.585 35.618 41.349 1.00 14.03 171 ALA A O 1
ATOM 1298 N N . ARG A 1 180 ? 156.111 33.445 41.583 1.00 14.21 172 ARG A N 1
ATOM 1299 C CA . ARG A 1 180 ? 155.843 33.140 40.185 1.00 15.82 172 ARG A CA 1
ATOM 1300 C C . ARG A 1 180 ? 155.742 31.640 40.020 1.00 14.04 172 ARG A C 1
ATOM 1301 O O . ARG A 1 180 ? 156.102 30.873 40.910 1.00 14.23 172 ARG A O 1
ATOM 1309 N N . SER A 1 181 ? 155.230 31.227 38.876 1.00 10.53 173 SER A N 1
ATOM 1310 C CA . SER A 1 181 ? 155.034 29.814 38.608 1.00 10.36 173 SER A CA 1
ATOM 1311 C C . SER A 1 181 ? 155.412 29.530 37.164 1.00 12.11 173 SER A C 1
ATOM 1312 O O . SER A 1 181 ? 155.516 30.454 36.363 1.00 13.23 173 SER A O 1
ATOM 1315 N N . LEU A 1 182 ? 155.633 28.260 36.841 1.00 10.58 174 LEU A N 1
ATOM 1316 C CA . LEU A 1 182 ? 155.771 27.843 35.456 1.00 10.71 174 LEU A CA 1
ATOM 1317 C C . LEU A 1 182 ? 154.423 27.282 35.013 1.00 17.21 174 LEU A C 1
ATOM 1318 O O . LEU A 1 182 ? 153.821 26.482 35.731 1.00 15.16 174 LEU A O 1
ATOM 1323 N N . ARG A 1 183 ? 153.949 27.702 33.843 1.00 11.80 175 ARG A N 1
ATOM 1324 C CA . ARG A 1 183 ? 152.677 27.226 33.323 1.00 13.27 175 ARG A CA 1
ATOM 1325 C C . ARG A 1 183 ? 152.862 26.635 31.935 1.00 15.03 175 ARG A C 1
ATOM 1326 O O . ARG A 1 183 ? 153.681 27.109 31.156 1.00 18.48 175 ARG A O 1
ATOM 1334 N N . ALA A 1 184 ? 152.086 25.612 31.618 1.00 16.23 176 ALA A N 1
ATOM 1335 C CA . ALA A 1 184 ? 152.026 25.122 30.249 1.00 18.40 176 ALA A CA 1
ATOM 1336 C C . ALA A 1 184 ? 151.373 26.188 29.390 1.00 23.32 176 ALA A C 1
ATOM 1337 O O . ALA A 1 184 ? 150.537 26.940 29.870 1.00 20.23 176 ALA A O 1
ATOM 1339 N N . LYS A 1 185 ? 151.756 26.267 28.125 1.00 20.66 177 LYS A N 1
ATOM 1340 C CA . LYS A 1 185 ? 151.127 27.219 27.228 1.00 16.66 177 LYS A CA 1
ATOM 1341 C C . LYS A 1 185 ? 150.186 26.459 26.304 1.00 20.26 177 LYS A C 1
ATOM 1342 O O . LYS A 1 185 ? 150.612 25.889 25.293 1.00 24.82 177 LYS A O 1
ATOM 1348 N N . ILE A 1 186 ? 148.904 26.425 26.656 1.00 19.39 178 ILE A N 1
ATOM 1349 C CA . ILE A 1 186 ? 147.955 25.626 25.884 1.00 19.63 178 ILE A CA 1
ATOM 1350 C C . ILE A 1 186 ? 146.855 26.514 25.299 1.00 23.55 178 ILE A C 1
ATOM 1351 O O . ILE A 1 186 ? 147.044 27.076 24.231 1.00 26.86 178 ILE A O 1
ATOM 1356 N N . ASP A 1 187 ? 145.723 26.656 25.987 1.00 22.54 179 ASP A N 1
ATOM 1357 C CA . ASP A 1 187 ? 144.602 27.427 25.430 1.00 25.21 179 ASP A CA 1
ATOM 1358 C C . ASP A 1 187 ? 143.656 27.983 26.506 1.00 24.56 179 ASP A C 1
ATOM 1359 O O . ASP A 1 187 ? 142.826 27.256 27.064 1.00 23.19 179 ASP A O 1
ATOM 1364 N N . MET A 1 188 ? 143.771 29.282 26.775 1.00 24.87 180 MET A N 1
ATOM 1365 C CA . MET A 1 188 ? 142.942 29.932 27.788 1.00 22.06 180 MET A CA 1
ATOM 1366 C C . MET A 1 188 ? 141.464 29.945 27.399 1.00 23.59 180 MET A C 1
ATOM 1367 O O . MET A 1 188 ? 140.602 30.181 28.241 1.00 31.65 180 MET A O 1
ATOM 1372 N N . GLY A 1 189 ? 141.177 29.695 26.126 1.00 24.72 181 GLY A N 1
ATOM 1373 C CA . GLY A 1 189 ? 139.803 29.626 25.651 1.00 34.15 181 GLY A CA 1
ATOM 1374 C C . GLY A 1 189 ? 139.216 28.220 25.600 1.00 33.52 181 GLY A C 1
ATOM 1375 O O . GLY A 1 189 ? 138.060 28.029 25.210 1.00 32.69 181 GLY A O 1
ATOM 1376 N N . SER A 1 190 ? 140.004 27.226 25.993 1.00 31.25 182 SER A N 1
ATOM 1377 C CA . SER A 1 190 ? 139.544 25.832 25.944 1.00 28.75 182 SER A CA 1
ATOM 1378 C C . SER A 1 190 ? 138.288 25.617 26.788 1.00 29.85 182 SER A C 1
ATOM 1379 O O . SER A 1 190 ? 138.159 26.181 27.877 1.00 29.49 182 SER A O 1
ATOM 1382 N N . PRO A 1 191 ? 137.341 24.807 26.279 1.00 34.68 183 PRO A N 1
ATOM 1383 C CA . PRO A 1 191 ? 136.180 24.462 27.105 1.00 37.09 183 PRO A CA 1
ATOM 1384 C C . PRO A 1 191 ? 136.593 23.611 28.302 1.00 32.84 183 PRO A C 1
ATOM 1385 O O . PRO A 1 191 ? 135.856 23.539 29.287 1.00 28.34 183 PRO A O 1
ATOM 1389 N N . ASN A 1 192 ? 137.766 22.988 28.211 1.00 30.12 184 ASN A N 1
ATOM 1390 C CA . ASN A 1 192 ? 138.327 22.227 29.323 1.00 24.83 184 ASN A CA 1
ATOM 1391 C C . ASN A 1 192 ? 139.225 23.117 30.177 1.00 25.93 184 ASN A C 1
ATOM 1392 O O . ASN A 1 192 ? 140.243 23.627 29.702 1.00 23.55 184 ASN A O 1
ATOM 1397 N N . MET A 1 193 ? 138.842 23.297 31.438 1.00 22.90 185 MET A N 1
ATOM 1398 C CA . MET A 1 193 ? 139.564 24.178 32.346 1.00 28.13 185 MET A CA 1
ATOM 1399 C C . MET A 1 193 ? 141.022 23.771 32.550 1.00 25.71 185 MET A C 1
ATOM 1400 O O . MET A 1 193 ? 141.865 24.625 32.782 1.00 24.64 185 MET A O 1
ATOM 1405 N N . ASN A 1 194 ? 141.315 22.476 32.463 1.00 19.13 186 ASN A N 1
ATOM 1406 C CA . ASN A 1 194 ? 142.666 21.978 32.704 1.00 18.60 186 ASN A CA 1
ATOM 1407 C C . ASN A 1 194 ? 143.614 22.324 31.554 1.00 18.79 186 ASN A C 1
ATOM 1408 O O . ASN A 1 194 ? 144.833 22.219 31.683 1.00 18.88 186 ASN A O 1
ATOM 1413 N N . LEU A 1 195 ? 143.060 22.738 30.421 1.00 23.74 187 LEU A N 1
ATOM 1414 C CA . LEU A 1 195 ? 143.909 23.115 29.302 1.00 21.39 187 LEU A CA 1
ATOM 1415 C C . LEU A 1 195 ? 144.190 24.620 29.300 1.00 21.86 187 LEU A C 1
ATOM 1416 O O . LEU A 1 195 ? 144.871 25.131 28.409 1.00 22.74 187 LEU A O 1
ATOM 1421 N N . ARG A 1 196 ? 143.666 25.332 30.292 1.00 22.55 188 ARG A N 1
ATOM 1422 C CA . ARG A 1 196 ? 143.861 26.781 30.346 1.00 21.35 188 ARG A CA 1
ATOM 1423 C C . ARG A 1 196 ? 145.161 27.126 31.070 1.00 21.90 188 ARG A C 1
ATOM 1424 O O . ARG A 1 196 ? 145.161 27.549 32.233 1.00 19.94 188 ARG A O 1
ATOM 1432 N N . ASP A 1 197 ? 146.263 26.938 30.348 1.00 17.66 189 ASP A N 1
ATOM 1433 C CA . ASP A 1 197 ? 147.632 27.170 30.845 1.00 15.92 189 ASP A CA 1
ATOM 1434 C C . ASP A 1 197 ? 147.811 26.721 32.290 1.00 14.92 189 ASP A C 1
ATOM 1435 O O . ASP A 1 197 ? 148.012 27.545 33.196 1.00 14.60 189 ASP A O 1
ATOM 1440 N N . PRO A 1 198 ? 147.736 25.401 32.520 1.00 17.06 190 PRO A N 1
ATOM 1441 C CA . PRO A 1 198 ? 147.834 24.899 33.891 1.00 16.88 190 PRO A CA 1
ATOM 1442 C C . PRO A 1 198 ? 149.217 25.100 34.486 1.00 17.09 190 PRO A C 1
ATOM 1443 O O . PRO A 1 198 ? 150.220 25.038 33.772 1.00 16.80 190 PRO A O 1
ATOM 1447 N N . ILE A 1 199 ? 149.255 25.338 35.789 1.00 17.46 191 ILE A N 1
ATOM 1448 C CA . ILE A 1 199 ? 150.514 25.435 36.516 1.00 15.30 191 ILE A CA 1
ATOM 1449 C C . ILE A 1 199 ? 151.266 24.113 36.473 1.00 16.86 191 ILE A C 1
ATOM 1450 O O . ILE A 1 199 ? 150.673 23.042 36.649 1.00 13.76 191 ILE A O 1
ATOM 1455 N N . LEU A 1 200 ? 152.574 24.205 36.229 1.00 12.29 192 LEU A N 1
ATOM 1456 C CA . LEU A 1 200 ? 153.475 23.060 36.247 1.00 16.86 192 LEU A CA 1
ATOM 1457 C C . LEU A 1 200 ? 154.334 23.043 37.504 1.00 16.10 192 LEU A C 1
ATOM 1458 O O . LEU A 1 200 ? 154.552 21.990 38.079 1.00 15.31 192 LEU A O 1
ATOM 1463 N N . TYR A 1 201 ? 154.851 24.210 37.894 1.00 10.97 193 TYR A N 1
ATOM 1464 C CA . TYR A 1 201 ? 155.671 24.333 39.101 1.00 15.62 193 TYR A CA 1
ATOM 1465 C C . TYR A 1 201 ? 155.287 25.539 39.936 1.00 15.18 193 TYR A C 1
ATOM 1466 O O . TYR A 1 201 ? 154.971 26.593 39.400 1.00 13.61 193 TYR A O 1
ATOM 1475 N N . ARG A 1 202 ? 155.332 25.359 41.255 1.00 11.90 194 ARG A N 1
ATOM 1476 C CA . ARG A 1 202 ? 155.175 26.444 42.221 1.00 14.62 194 ARG A CA 1
ATOM 1477 C C . ARG A 1 202 ? 156.434 26.549 43.078 1.00 13.48 194 ARG A C 1
ATOM 1478 O O . ARG A 1 202 ? 157.162 25.581 43.226 1.00 11.34 194 ARG A O 1
ATOM 1486 N N . ILE A 1 203 ? 156.682 27.722 43.643 1.00 9.21 195 ILE A N 1
ATOM 1487 C CA . ILE A 1 203 ? 157.809 27.898 44.543 1.00 9.09 195 ILE A CA 1
ATOM 1488 C C . ILE A 1 203 ? 157.336 27.605 45.943 1.00 14.87 195 ILE A C 1
ATOM 1489 O O . ILE A 1 203 ? 156.336 28.147 46.392 1.00 13.44 195 ILE A O 1
ATOM 1494 N N . ARG A 1 204 ? 158.060 26.752 46.641 1.00 15.04 196 ARG A N 1
ATOM 1495 C CA . ARG A 1 204 ? 157.772 26.534 48.033 1.00 11.31 196 ARG A CA 1
ATOM 1496 C C . ARG A 1 204 ? 159.037 26.087 48.728 1.00 12.22 196 ARG A C 1
ATOM 1497 O O . ARG A 1 204 ? 159.533 24.997 48.480 1.00 15.59 196 ARG A O 1
ATOM 1505 N N . HIS A 1 205 ? 159.562 26.955 49.584 1.00 11.15 197 HIS A N 1
ATOM 1506 C CA . HIS A 1 205 ? 160.729 26.656 50.385 1.00 10.12 197 HIS A CA 1
ATOM 1507 C C . HIS A 1 205 ? 160.328 25.771 51.575 1.00 20.20 197 HIS A C 1
ATOM 1508 O O . HIS A 1 205 ? 159.928 26.260 52.628 1.00 20.17 197 HIS A O 1
ATOM 1515 N N . ALA A 1 206 ? 160.418 24.458 51.391 1.00 18.24 198 ALA A N 1
ATOM 1516 C CA . ALA A 1 206 ? 159.939 23.520 52.405 1.00 14.39 198 ALA A CA 1
ATOM 1517 C C . ALA A 1 206 ? 160.708 22.215 52.316 1.00 16.18 198 ALA A C 1
ATOM 1518 O O . ALA A 1 206 ? 161.040 21.761 51.223 1.00 18.55 198 ALA A O 1
ATOM 1520 N N . HIS A 1 207 ? 160.977 21.629 53.482 1.00 16.27 199 HIS A N 1
ATOM 1521 C CA . HIS A 1 207 ? 161.701 20.372 53.609 1.00 15.82 199 HIS A CA 1
ATOM 1522 C C . HIS A 1 207 ? 160.829 19.210 53.140 1.00 17.48 199 HIS A C 1
ATOM 1523 O O . HIS A 1 207 ? 159.702 19.048 53.591 1.00 11.75 199 HIS A O 1
ATOM 1530 N N . HIS A 1 208 ? 161.357 18.418 52.218 1.00 15.33 200 HIS A N 1
ATOM 1531 C CA . HIS A 1 208 ? 160.638 17.283 51.660 1.00 14.60 200 HIS A CA 1
ATOM 1532 C C . HIS A 1 208 ? 161.086 16.019 52.379 1.00 14.81 200 HIS A C 1
ATOM 1533 O O . HIS A 1 208 ? 162.254 15.895 52.728 1.00 15.52 200 HIS A O 1
ATOM 1540 N N . HIS A 1 209 ? 160.164 15.085 52.611 1.00 11.60 201 HIS A N 1
ATOM 1541 C CA . HIS A 1 209 ? 160.512 13.883 53.370 1.00 17.24 201 HIS A CA 1
ATOM 1542 C C . HIS A 1 209 ? 161.602 13.043 52.680 1.00 18.25 201 HIS A C 1
ATOM 1543 O O . HIS A 1 209 ? 162.450 12.453 53.350 1.00 15.67 201 HIS A O 1
ATOM 1550 N N . GLN A 1 210 ? 161.597 13.001 51.351 1.00 17.24 202 GLN A N 1
ATOM 1551 C CA . GLN A 1 210 ? 162.598 12.209 50.631 1.00 18.13 202 GLN A CA 1
ATOM 1552 C C . GLN A 1 210 ? 163.807 13.028 50.174 1.00 18.04 202 GLN A C 1
ATOM 1553 O O . GLN A 1 210 ? 164.942 12.579 50.306 1.00 19.00 202 GLN A O 1
ATOM 1559 N N . THR A 1 211 ? 163.575 14.222 49.637 1.00 13.97 203 THR A N 1
ATOM 1560 C CA . THR A 1 211 ? 164.655 14.964 48.999 1.00 11.84 203 THR A CA 1
ATOM 1561 C C . THR A 1 211 ? 165.147 16.122 49.872 1.00 18.61 203 THR A C 1
ATOM 1562 O O . THR A 1 211 ? 166.029 16.883 49.473 1.00 19.24 203 THR A O 1
ATOM 1566 N N . GLY A 1 212 ? 164.598 16.234 51.076 1.00 15.95 204 GLY A N 1
ATOM 1567 C CA . GLY A 1 212 ? 165.065 17.237 52.017 1.00 13.25 204 GLY A CA 1
ATOM 1568 C C . GLY A 1 212 ? 164.948 18.660 51.509 1.00 11.53 204 GLY A C 1
ATOM 1569 O O . GLY A 1 212 ? 163.888 19.079 51.046 1.00 16.06 204 GLY A O 1
ATOM 1570 N N . ASP A 1 213 ? 166.053 19.397 51.580 1.00 13.50 205 ASP A N 1
ATOM 1571 C CA . ASP A 1 213 ? 166.062 20.809 51.215 1.00 14.60 205 ASP A CA 1
ATOM 1572 C C . ASP A 1 213 ? 166.547 21.043 49.782 1.00 19.18 205 ASP A C 1
ATOM 1573 O O . ASP A 1 213 ? 166.732 22.184 49.357 1.00 19.88 205 ASP A O 1
ATOM 1578 N N . LYS A 1 214 ? 166.737 19.959 49.041 1.00 14.32 206 LYS A N 1
ATOM 1579 C CA . LYS A 1 214 ? 167.253 20.037 47.680 1.00 20.65 206 LYS A CA 1
ATOM 1580 C C . LYS A 1 214 ? 166.384 20.896 46.747 1.00 17.56 206 LYS A C 1
ATOM 1581 O O . LYS A 1 214 ? 166.911 21.655 45.939 1.00 18.56 206 LYS A O 1
ATOM 1587 N N . TRP A 1 215 ? 165.061 20.787 46.857 1.00 10.21 207 TRP A N 1
ATOM 1588 C CA . TRP A 1 215 ? 164.170 21.502 45.936 1.00 11.66 207 TRP A CA 1
ATOM 1589 C C . TRP A 1 215 ? 163.382 22.607 46.608 1.00 15.29 207 TRP A C 1
ATOM 1590 O O . TRP A 1 215 ? 162.860 22.417 47.714 1.00 11.47 207 TRP A O 1
ATOM 1601 N N . CYS A 1 216 ? 163.259 23.748 45.932 1.00 9.06 208 CYS A N 1
ATOM 1602 C CA . CYS A 1 216 ? 162.272 24.739 46.358 1.00 11.95 208 CYS A CA 1
ATOM 1603 C C . CYS A 1 216 ? 161.251 25.022 45.256 1.00 9.82 208 CYS A C 1
ATOM 1604 O O . CYS A 1 216 ? 160.447 25.939 45.380 1.00 10.43 208 CYS A O 1
ATOM 1607 N N . ILE A 1 217 ? 161.293 24.262 44.161 1.00 8.78 209 ILE A N 1
ATOM 1608 C CA . ILE A 1 217 ? 160.143 24.238 43.256 1.00 9.29 209 ILE A CA 1
ATOM 1609 C C . ILE A 1 217 ? 159.582 22.820 43.246 1.00 12.24 209 ILE A C 1
ATOM 1610 O O . ILE A 1 217 ? 160.334 21.833 43.236 1.00 11.94 209 ILE A O 1
ATOM 1615 N N . TYR A 1 218 ? 158.259 22.722 43.257 1.00 12.29 210 TYR A N 1
ATOM 1616 C CA . TYR A 1 218 ? 157.596 21.425 43.265 1.00 10.63 210 TYR A CA 1
ATOM 1617 C C . TYR A 1 218 ? 156.548 21.357 42.153 1.00 15.07 210 TYR A C 1
ATOM 1618 O O . TYR A 1 218 ? 155.887 22.345 41.848 1.00 11.41 210 TYR A O 1
ATOM 1627 N N . PRO A 1 219 ? 156.425 20.190 41.515 1.00 17.20 211 PRO A N 1
ATOM 1628 C CA . PRO A 1 219 ? 155.548 20.034 40.348 1.00 13.86 211 PRO A CA 1
ATOM 1629 C C . PRO A 1 219 ? 154.077 19.830 40.713 1.00 16.32 211 PRO A C 1
ATOM 1630 O O . PRO A 1 219 ? 153.768 19.377 41.804 1.00 13.68 211 PRO A O 1
ATOM 1634 N N . SER A 1 220 ? 153.177 20.166 39.799 1.00 15.21 212 SER A N 1
ATOM 1635 C CA . SER A 1 220 ? 151.747 20.021 40.057 1.00 15.23 212 SER A CA 1
ATOM 1636 C C . SER A 1 220 ? 151.318 18.561 39.928 1.00 12.07 212 SER A C 1
ATOM 1637 O O . SER A 1 220 ? 152.072 17.734 39.406 1.00 11.48 212 SER A O 1
ATOM 1640 N N . TYR A 1 221 ? 150.112 18.248 40.398 1.00 11.70 213 TYR A N 1
ATOM 1641 C CA . TYR A 1 221 ? 149.552 16.900 40.243 1.00 11.47 213 TYR A CA 1
ATOM 1642 C C . TYR A 1 221 ? 149.572 16.460 38.784 1.00 17.84 213 TYR A C 1
ATOM 1643 O O . TYR A 1 221 ? 149.990 15.341 38.459 1.00 14.46 213 TYR A O 1
ATOM 1652 N N . ASP A 1 222 ? 149.114 17.341 37.897 1.00 14.08 214 ASP A N 1
ATOM 1653 C CA . ASP A 1 222 ? 148.986 16.969 36.492 1.00 12.22 214 ASP A CA 1
ATOM 1654 C C . ASP A 1 222 ? 150.331 16.844 35.805 1.00 15.48 214 ASP A C 1
ATOM 1655 O O . ASP A 1 222 ? 150.494 15.998 34.925 1.00 14.33 214 ASP A O 1
ATOM 1660 N N . PHE A 1 223 ? 151.297 17.680 36.180 1.00 11.53 215 PHE A N 1
ATOM 1661 C CA . PHE A 1 223 ? 152.603 17.547 35.550 1.00 10.89 215 PHE A CA 1
ATOM 1662 C C . PHE A 1 223 ? 153.313 16.271 36.007 1.00 14.38 215 PHE A C 1
ATOM 1663 O O . PHE A 1 223 ? 154.118 15.708 35.262 1.00 13.09 215 PHE A O 1
ATOM 1671 N N . THR A 1 224 ? 152.999 15.797 37.212 1.00 13.86 216 THR A N 1
ATOM 1672 C CA A THR A 1 224 ? 153.649 14.590 37.719 0.26 13.29 216 THR A CA 1
ATOM 1673 C CA B THR A 1 224 ? 153.633 14.603 37.764 0.74 11.73 216 THR A CA 1
ATOM 1674 C C . THR A 1 224 ? 152.971 13.306 37.285 1.00 16.99 216 THR A C 1
ATOM 1675 O O . THR A 1 224 ? 153.648 12.317 37.009 1.00 14.08 216 THR A O 1
ATOM 1682 N N . HIS A 1 225 ? 151.642 13.327 37.220 1.00 15.94 217 HIS A N 1
ATOM 1683 C CA . HIS A 1 225 ? 150.814 12.116 37.089 1.00 17.42 217 HIS A CA 1
ATOM 1684 C C . HIS A 1 225 ? 151.157 11.218 35.892 1.00 16.94 217 HIS A C 1
ATOM 1685 O O . HIS A 1 225 ? 151.698 10.123 36.056 1.00 18.12 217 HIS A O 1
ATOM 1692 N N . GLY A 1 226 ? 150.849 11.674 34.686 1.00 11.57 218 GLY A N 1
ATOM 1693 C CA . GLY A 1 226 ? 151.139 10.867 33.514 1.00 10.86 218 GLY A CA 1
ATOM 1694 C C . GLY A 1 226 ? 152.622 10.686 33.239 1.00 17.43 218 GLY A C 1
ATOM 1695 O O . GLY A 1 226 ? 153.032 9.692 32.641 1.00 16.01 218 GLY A O 1
ATOM 1696 N N . GLN A 1 227 ? 153.436 11.650 33.667 1.00 14.24 219 GLN A N 1
ATOM 1697 C CA . GLN A 1 227 ? 154.866 11.562 33.427 1.00 14.59 219 GLN A CA 1
ATOM 1698 C C . GLN A 1 227 ? 155.470 10.464 34.300 1.00 11.42 219 GLN A C 1
ATOM 1699 O O . GLN A 1 227 ? 156.330 9.718 33.849 1.00 14.99 219 GLN A O 1
ATOM 1705 N N . SER A 1 228 ? 155.026 10.385 35.552 1.00 12.98 220 SER A N 1
ATOM 1706 C CA . SER A 1 228 ? 155.366 9.265 36.432 1.00 9.59 220 SER A CA 1
ATOM 1707 C C . SER A 1 228 ? 154.972 7.932 35.801 1.00 14.20 220 SER A C 1
ATOM 1708 O O . SER A 1 228 ? 155.730 6.961 35.840 1.00 11.24 220 SER A O 1
ATOM 1711 N N . ASP A 1 229 ? 153.775 7.893 35.226 1.00 13.35 221 ASP A N 1
ATOM 1712 C CA . ASP A 1 229 ? 153.292 6.679 34.574 1.00 13.74 221 ASP A CA 1
ATOM 1713 C C . ASP A 1 229 ? 154.217 6.269 33.423 1.00 15.14 221 ASP A C 1
ATOM 1714 O O . ASP A 1 229 ? 154.553 5.096 33.282 1.00 13.90 221 ASP A O 1
ATOM 1719 N N . ALA A 1 230 ? 154.620 7.231 32.595 1.00 12.01 222 ALA A N 1
ATOM 1720 C CA . ALA A 1 230 ? 155.516 6.937 31.467 1.00 13.12 222 ALA A CA 1
ATOM 1721 C C . ALA A 1 230 ? 156.882 6.431 31.926 1.00 14.70 222 ALA A C 1
ATOM 1722 O O . ALA A 1 230 ? 157.396 5.438 31.401 1.00 13.12 222 ALA A O 1
ATOM 1724 N N . ILE A 1 231 ? 157.472 7.117 32.898 1.00 11.16 223 ILE A N 1
ATOM 1725 C CA . ILE A 1 231 ? 158.745 6.694 33.452 1.00 11.21 223 ILE A CA 1
ATOM 1726 C C . ILE A 1 231 ? 158.670 5.229 33.919 1.00 11.50 223 ILE A C 1
ATOM 1727 O O . ILE A 1 231 ? 159.578 4.448 33.660 1.00 13.59 223 ILE A O 1
ATOM 1732 N N . GLU A 1 232 ? 157.569 4.852 34.566 1.00 10.86 224 GLU A N 1
ATOM 1733 C CA . GLU A 1 232 ? 157.412 3.493 35.114 1.00 16.61 224 GLU A CA 1
ATOM 1734 C C . GLU A 1 232 ? 156.980 2.461 34.101 1.00 20.76 224 GLU A C 1
ATOM 1735 O O . GLU A 1 232 ? 156.932 1.268 34.414 1.00 16.34 224 GLU A O 1
ATOM 1741 N N . GLY A 1 233 ? 156.667 2.907 32.890 1.00 11.64 225 GLY A N 1
ATOM 1742 C CA . GLY A 1 233 ? 156.185 1.998 31.872 1.00 20.10 225 GLY A CA 1
ATOM 1743 C C . GLY A 1 233 ? 154.799 1.451 32.164 1.00 19.27 225 GLY A C 1
ATOM 1744 O O . GLY A 1 233 ? 154.474 0.312 31.801 1.00 12.24 225 GLY A O 1
ATOM 1745 N N . ILE A 1 234 ? 153.981 2.264 32.828 1.00 17.38 226 ILE A N 1
ATOM 1746 C CA . ILE A 1 234 ? 152.587 1.906 33.098 1.00 19.44 226 ILE A CA 1
ATOM 1747 C C . ILE A 1 234 ? 151.859 1.707 31.770 1.00 16.63 226 ILE A C 1
ATOM 1748 O O . ILE A 1 234 ? 152.098 2.458 30.812 1.00 13.85 226 ILE A O 1
ATOM 1753 N N . THR A 1 235 ? 150.995 0.698 31.692 1.00 12.15 227 THR A N 1
ATOM 1754 C CA . THR A 1 235 ? 150.231 0.485 30.466 1.00 13.62 227 THR A CA 1
ATOM 1755 C C . THR A 1 235 ? 148.801 1.001 30.625 1.00 12.85 227 THR A C 1
ATOM 1756 O O . THR A 1 235 ? 148.247 1.618 29.714 1.00 14.46 227 THR A O 1
ATOM 1760 N N . HIS A 1 236 ? 148.212 0.715 31.783 1.00 12.43 228 HIS A N 1
ATOM 1761 C CA . HIS A 1 236 ? 146.857 1.135 32.117 1.00 12.55 228 HIS A CA 1
ATOM 1762 C C . HIS A 1 236 ? 146.863 1.964 33.403 1.00 12.01 228 HIS A C 1
ATOM 1763 O O . HIS A 1 236 ? 147.076 1.432 34.494 1.00 11.62 228 HIS A O 1
ATOM 1770 N N . SER A 1 237 ? 146.628 3.264 33.264 1.00 12.08 229 SER A N 1
ATOM 1771 C CA . SER A 1 237 ? 146.622 4.186 34.389 1.00 14.69 229 SER A CA 1
ATOM 1772 C C . SER A 1 237 ? 145.198 4.371 34.870 1.00 13.95 229 SER A C 1
ATOM 1773 O O . SER A 1 237 ? 144.400 5.015 34.214 1.00 19.01 229 SER A O 1
ATOM 1776 N N . ILE A 1 238 ? 144.883 3.815 36.031 1.00 15.15 230 ILE A N 1
ATOM 1777 C CA . ILE A 1 238 ? 143.500 3.743 36.456 1.00 15.16 230 ILE A CA 1
ATOM 1778 C C . ILE A 1 238 ? 143.260 4.739 37.575 1.00 15.50 230 ILE A C 1
ATOM 1779 O O . ILE A 1 238 ? 143.990 4.770 38.564 1.00 21.33 230 ILE A O 1
ATOM 1784 N N . CYS A 1 239 ? 142.260 5.591 37.374 1.00 12.82 231 CYS A N 1
ATOM 1785 C CA . CYS A 1 239 ? 141.872 6.595 38.355 1.00 14.86 231 CYS A CA 1
ATOM 1786 C C . CYS A 1 239 ? 140.349 6.688 38.422 1.00 15.07 231 CYS A C 1
ATOM 1787 O O . CYS A 1 239 ? 139.656 5.991 37.698 1.00 14.30 231 CYS A O 1
ATOM 1790 N N . THR A 1 240 ? 139.823 7.524 39.313 1.00 14.97 232 THR A N 1
ATOM 1791 C CA . THR A 1 240 ? 138.380 7.639 39.461 1.00 15.19 232 THR A CA 1
ATOM 1792 C C . THR A 1 240 ? 137.832 8.668 38.480 1.00 18.69 232 THR A C 1
ATOM 1793 O O . THR A 1 240 ? 138.601 9.410 37.852 1.00 17.29 232 THR A O 1
ATOM 1797 N N . LEU A 1 241 ? 136.505 8.718 38.373 1.00 18.36 233 LEU A N 1
ATOM 1798 C CA . LEU A 1 241 ? 135.815 9.605 37.438 1.00 21.25 233 LEU A CA 1
ATOM 1799 C C . LEU A 1 241 ? 136.110 11.067 37.733 1.00 27.44 233 LEU A C 1
ATOM 1800 O O . LEU A 1 241 ? 136.010 11.922 36.847 1.00 21.56 233 LEU A O 1
ATOM 1805 N N . GLU A 1 242 ? 136.486 11.345 38.979 1.00 24.92 234 GLU A N 1
ATOM 1806 C CA . GLU A 1 242 ? 136.840 12.696 39.396 1.00 31.60 234 GLU A CA 1
ATOM 1807 C C . GLU A 1 242 ? 137.918 13.298 38.494 1.00 28.84 234 GLU A C 1
ATOM 1808 O O . GLU A 1 242 ? 138.031 14.517 38.375 1.00 28.93 234 GLU A O 1
ATOM 1814 N N . PHE A 1 243 ? 138.711 12.446 37.851 1.00 20.31 235 PHE A N 1
ATOM 1815 C CA . PHE A 1 243 ? 139.822 12.944 37.044 1.00 20.26 235 PHE A CA 1
ATOM 1816 C C . PHE A 1 243 ? 139.626 12.701 35.551 1.00 19.75 235 PHE A C 1
ATOM 1817 O O . PHE A 1 243 ? 140.567 12.834 34.762 1.00 16.30 235 PHE A O 1
ATOM 1825 N N . GLU A 1 244 ? 138.402 12.369 35.168 1.00 16.67 236 GLU A N 1
ATOM 1826 C CA . GLU A 1 244 ? 138.087 12.165 33.763 1.00 19.83 236 GLU A CA 1
ATOM 1827 C C . GLU A 1 244 ? 138.395 13.420 32.939 1.00 19.83 236 GLU A C 1
ATOM 1828 O O . GLU A 1 244 ? 138.988 13.323 31.864 1.00 20.27 236 GLU A O 1
ATOM 1834 N N . ASP A 1 245 ? 138.023 14.600 33.437 1.00 20.84 237 ASP A N 1
ATOM 1835 C CA . ASP A 1 245 ? 138.198 15.793 32.609 1.00 21.92 237 ASP A CA 1
ATOM 1836 C C . ASP A 1 245 ? 139.654 16.241 32.596 1.00 18.48 237 ASP A C 1
ATOM 1837 O O . ASP A 1 245 ? 139.998 17.230 31.945 1.00 20.54 237 ASP A O 1
ATOM 1842 N N . HIS A 1 246 ? 140.509 15.506 33.311 1.00 20.86 238 HIS A N 1
ATOM 1843 C CA . HIS A 1 246 ? 141.953 15.730 33.259 1.00 18.67 238 HIS A CA 1
ATOM 1844 C C . HIS A 1 246 ? 142.611 14.975 32.105 1.00 19.21 238 HIS A C 1
ATOM 1845 O O . HIS A 1 246 ? 143.762 15.247 31.772 1.00 19.59 238 HIS A O 1
ATOM 1852 N N . ARG A 1 247 ? 141.896 14.024 31.506 1.00 19.37 239 ARG A N 1
ATOM 1853 C CA . ARG A 1 247 ? 142.523 13.163 30.498 1.00 16.54 239 ARG A CA 1
ATOM 1854 C C . ARG A 1 247 ? 143.113 13.945 29.311 1.00 19.10 239 ARG A C 1
ATOM 1855 O O . ARG A 1 247 ? 144.227 13.633 28.882 1.00 19.83 239 ARG A O 1
ATOM 1863 N N . PRO A 1 248 ? 142.393 14.963 28.787 1.00 20.75 240 PRO A N 1
ATOM 1864 C CA . PRO A 1 248 ? 143.014 15.736 27.697 1.00 17.76 240 PRO A CA 1
ATOM 1865 C C . PRO A 1 248 ? 144.370 16.340 28.071 1.00 16.85 240 PRO A C 1
ATOM 1866 O O . PRO A 1 248 ? 145.247 16.420 27.220 1.00 16.98 240 PRO A O 1
ATOM 1870 N N . LEU A 1 249 ? 144.544 16.746 29.323 1.00 18.57 241 LEU A N 1
ATOM 1871 C CA . LEU A 1 249 ? 145.820 17.313 29.757 1.00 17.84 241 LEU A CA 1
ATOM 1872 C C . LEU A 1 249 ? 146.861 16.207 29.946 1.00 20.88 241 LEU A C 1
ATOM 1873 O O . LEU A 1 249 ? 148.016 16.354 29.548 1.00 14.17 241 LEU A O 1
ATOM 1878 N N . TYR A 1 250 ? 146.437 15.110 30.568 1.00 17.08 242 TYR A N 1
ATOM 1879 C CA . TYR A 1 250 ? 147.239 13.889 30.652 1.00 14.98 242 TYR A CA 1
ATOM 1880 C C . TYR A 1 250 ? 147.813 13.558 29.278 1.00 14.06 242 TYR A C 1
ATOM 1881 O O . TYR A 1 250 ? 149.018 13.334 29.126 1.00 17.18 242 TYR A O 1
ATOM 1890 N N . GLU A 1 251 ? 146.954 13.575 28.268 1.00 15.03 243 GLU A N 1
ATOM 1891 C CA . GLU A 1 251 ? 147.373 13.226 26.915 1.00 15.76 243 GLU A CA 1
ATOM 1892 C C . GLU A 1 251 ? 148.219 14.307 26.243 1.00 18.44 243 GLU A C 1
ATOM 1893 O O . GLU A 1 251 ? 149.138 13.992 25.474 1.00 17.40 243 GLU A O 1
ATOM 1899 N N . TRP A 1 252 ? 147.907 15.573 26.523 1.00 18.05 244 TRP A N 1
ATOM 1900 C CA . TRP A 1 252 ? 148.717 16.686 26.023 1.00 19.57 244 TRP A CA 1
ATOM 1901 C C . TRP A 1 252 ? 150.181 16.560 26.432 1.00 17.80 244 TRP A C 1
ATOM 1902 O O . TRP A 1 252 ? 151.073 16.768 25.615 1.00 16.00 244 TRP A O 1
ATOM 1913 N N . PHE A 1 253 ? 150.446 16.231 27.690 1.00 14.54 245 PHE A N 1
ATOM 1914 C CA . PHE A 1 253 ? 151.843 16.127 28.119 1.00 13.88 245 PHE A CA 1
ATOM 1915 C C . PHE A 1 253 ? 152.552 15.006 27.354 1.00 14.93 245 PHE A C 1
ATOM 1916 O O . PHE A 1 253 ? 153.679 15.173 26.909 1.00 18.32 245 PHE A O 1
ATOM 1924 N N . LEU A 1 254 ? 151.887 13.866 27.204 1.00 14.34 246 LEU A N 1
ATOM 1925 C CA . LEU A 1 254 ? 152.504 12.712 26.541 1.00 18.41 246 LEU A CA 1
ATOM 1926 C C . LEU A 1 254 ? 152.802 12.999 25.074 1.00 22.31 246 LEU A C 1
ATOM 1927 O O . LEU A 1 254 ? 153.732 12.442 24.501 1.00 22.98 246 LEU A O 1
ATOM 1932 N N . ALA A 1 255 ? 152.006 13.874 24.474 1.00 18.63 247 ALA A N 1
ATOM 1933 C CA . ALA A 1 255 ? 152.157 14.201 23.065 1.00 21.87 247 ALA A CA 1
ATOM 1934 C C . ALA A 1 255 ? 153.199 15.302 22.854 1.00 25.18 247 ALA A C 1
ATOM 1935 O O . ALA A 1 255 ? 153.673 15.506 21.739 1.00 23.42 247 ALA A O 1
ATOM 1937 N N . ASN A 1 256 ? 153.558 16.012 23.923 1.00 18.85 248 ASN A N 1
ATOM 1938 C CA . ASN A 1 256 ? 154.481 17.139 23.792 1.00 19.56 248 ASN A CA 1
ATOM 1939 C C . ASN A 1 256 ? 155.774 16.987 24.590 1.00 23.40 248 ASN A C 1
ATOM 1940 O O . ASN A 1 256 ? 156.530 17.946 24.761 1.00 23.89 248 ASN A O 1
ATOM 1945 N N . LEU A 1 257 ? 156.025 15.780 25.072 1.00 19.21 249 LEU A N 1
ATOM 1946 C CA . LEU A 1 257 ? 157.248 15.487 25.799 1.00 24.04 249 LEU A CA 1
ATOM 1947 C C . LEU A 1 257 ? 157.903 14.257 25.209 1.00 23.35 249 LEU A C 1
ATOM 1948 O O . LEU A 1 257 ? 157.212 13.366 24.735 1.00 21.99 249 LEU A O 1
ATOM 1953 N N . PRO A 1 258 ? 159.240 14.190 25.249 1.00 24.13 250 PRO A N 1
ATOM 1954 C CA . PRO A 1 258 ? 159.901 12.970 24.769 1.00 22.04 250 PRO A CA 1
ATOM 1955 C C . PRO A 1 258 ? 159.845 11.839 25.808 1.00 24.34 250 PRO A C 1
ATOM 1956 O O . PRO A 1 258 ? 160.887 11.375 26.274 1.00 20.59 250 PRO A O 1
ATOM 1960 N N . VAL A 1 259 ? 158.631 11.411 26.158 1.00 18.55 251 VAL A N 1
ATOM 1961 C CA . VAL A 1 259 ? 158.422 10.365 27.156 1.00 18.05 251 VAL A CA 1
ATOM 1962 C C . VAL A 1 259 ? 158.773 8.993 26.586 1.00 22.39 251 VAL A C 1
ATOM 1963 O O . VAL A 1 259 ? 158.642 8.766 25.384 1.00 20.62 251 VAL A O 1
ATOM 1967 N N . PRO A 1 260 ? 159.224 8.070 27.450 1.00 18.19 252 PRO A N 1
ATOM 1968 C CA . PRO A 1 260 ? 159.651 6.741 26.994 1.00 23.18 252 PRO A CA 1
ATOM 1969 C C . PRO A 1 260 ? 158.504 5.763 26.738 1.00 28.69 252 PRO A C 1
ATOM 1970 O O . PRO A 1 260 ? 158.731 4.709 26.155 1.00 24.37 252 PRO A O 1
ATOM 1974 N N . ALA A 1 261 ? 157.298 6.098 27.180 1.00 23.63 253 ALA A N 1
ATOM 1975 C CA . ALA A 1 261 ? 156.151 5.210 27.013 1.00 21.03 253 ALA A CA 1
ATOM 1976 C C . ALA A 1 261 ? 154.880 6.031 26.847 1.00 22.25 253 ALA A C 1
ATOM 1977 O O . ALA A 1 261 ? 154.880 7.236 27.094 1.00 19.88 253 ALA A O 1
ATOM 1979 N N . GLN A 1 262 ? 153.796 5.377 26.437 1.00 18.65 254 GLN A N 1
ATOM 1980 C CA . GLN A 1 262 ? 152.517 6.062 26.260 1.00 16.73 254 GLN A CA 1
ATOM 1981 C C . GLN A 1 262 ? 151.421 5.390 27.073 1.00 16.50 254 GLN A C 1
ATOM 1982 O O . GLN A 1 262 ? 150.528 4.761 26.513 1.00 16.23 254 GLN A O 1
ATOM 1988 N N . PRO A 1 263 ? 151.493 5.505 28.406 1.00 16.56 255 PRO A N 1
ATOM 1989 C CA . PRO A 1 263 ? 150.424 4.950 29.242 1.00 15.96 255 PRO A CA 1
ATOM 1990 C C . PRO A 1 263 ? 149.073 5.520 28.854 1.00 21.40 255 PRO A C 1
ATOM 1991 O O . PRO A 1 263 ? 148.995 6.662 28.387 1.00 21.77 255 PRO A O 1
ATOM 1995 N N . ARG A 1 264 ? 148.021 4.743 29.056 1.00 20.69 256 ARG A N 1
ATOM 1996 C CA . ARG A 1 264 ? 146.681 5.225 28.777 1.00 22.18 256 ARG A CA 1
ATOM 1997 C C . ARG A 1 264 ? 145.854 5.294 30.062 1.00 19.55 256 ARG A C 1
ATOM 1998 O O . ARG A 1 264 ? 145.862 4.363 30.881 1.00 14.37 256 ARG A O 1
ATOM 2006 N N . GLN A 1 265 ? 145.147 6.404 30.240 1.00 16.62 257 GLN A N 1
ATOM 2007 C CA . GLN A 1 265 ? 144.305 6.578 31.424 1.00 20.50 257 GLN A CA 1
ATOM 2008 C C . GLN A 1 265 ? 142.890 6.023 31.238 1.00 20.07 257 GLN A C 1
ATOM 2009 O O . GLN A 1 265 ? 142.237 6.302 30.230 1.00 20.38 257 GLN A O 1
ATOM 2015 N N . TYR A 1 266 ? 142.431 5.235 32.212 1.00 16.13 258 TYR A N 1
ATOM 2016 C CA . TYR A 1 266 ? 141.044 4.776 32.265 1.00 16.97 258 TYR A CA 1
ATOM 2017 C C . TYR A 1 266 ? 140.424 5.214 33.583 1.00 17.45 258 TYR A C 1
ATOM 2018 O O . TYR A 1 266 ? 141.094 5.206 34.609 1.00 16.27 258 TYR A O 1
ATOM 2027 N N . GLU A 1 267 ? 139.147 5.578 33.569 1.00 18.86 259 GLU A N 1
ATOM 2028 C CA . GLU A 1 267 ? 138.507 6.062 34.793 1.00 19.24 259 GLU A CA 1
ATOM 2029 C C . GLU A 1 267 ? 137.350 5.151 35.200 1.00 18.78 259 GLU A C 1
ATOM 2030 O O . GLU A 1 267 ? 136.581 4.696 34.350 1.00 19.81 259 GLU A O 1
ATOM 2036 N N . PHE A 1 268 ? 137.236 4.883 36.502 1.00 18.66 260 PHE A N 1
ATOM 2037 C CA . PHE A 1 268 ? 136.143 4.068 37.024 1.00 14.81 260 PHE A CA 1
ATOM 2038 C C . PHE A 1 268 ? 135.416 4.842 38.121 1.00 22.43 260 PHE A C 1
ATOM 2039 O O . PHE A 1 268 ? 135.969 5.776 38.711 1.00 14.55 260 PHE A O 1
ATOM 2047 N N . SER A 1 269 ? 134.180 4.448 38.402 1.00 17.40 261 SER A N 1
ATOM 2048 C CA . SER A 1 269 ? 133.401 5.116 39.436 1.00 15.42 261 SER A CA 1
ATOM 2049 C C . SER A 1 269 ? 133.865 4.678 40.810 1.00 15.33 261 SER A C 1
ATOM 2050 O O . SER A 1 269 ? 133.993 3.482 41.085 1.00 17.38 261 SER A O 1
ATOM 2053 N N . ARG A 1 270 ? 134.113 5.649 41.683 1.00 17.34 262 ARG A N 1
ATOM 2054 C CA . ARG A 1 270 ? 134.589 5.352 43.032 1.00 13.84 262 ARG A CA 1
ATOM 2055 C C . ARG A 1 270 ? 133.541 4.577 43.829 1.00 18.39 262 ARG A C 1
ATOM 2056 O O . ARG A 1 270 ? 132.360 4.580 43.482 1.00 17.83 262 ARG A O 1
ATOM 2064 N N . LEU A 1 271 ? 133.975 3.884 44.880 1.00 13.38 263 LEU A N 1
ATOM 2065 C CA . LEU A 1 271 ? 133.027 3.222 45.776 1.00 13.48 263 LEU A CA 1
ATOM 2066 C C . LEU A 1 271 ? 132.300 4.284 46.581 1.00 23.99 263 LEU A C 1
ATOM 2067 O O . LEU A 1 271 ? 132.919 5.071 47.295 1.00 22.67 263 LEU A O 1
ATOM 2072 N N . ASN A 1 272 ? 130.984 4.314 46.449 1.00 22.90 264 ASN A N 1
ATOM 2073 C CA . ASN A 1 272 ? 130.158 5.174 47.279 1.00 21.80 264 ASN A CA 1
ATOM 2074 C C . ASN A 1 272 ? 129.238 4.300 48.132 1.00 16.30 264 ASN A C 1
ATOM 2075 O O . ASN A 1 272 ? 128.143 3.978 47.708 1.00 18.93 264 ASN A O 1
ATOM 2080 N N . LEU A 1 273 ? 129.721 3.886 49.309 1.00 17.92 265 LEU A N 1
ATOM 2081 C CA . LEU A 1 273 ? 128.931 3.104 50.260 1.00 18.45 265 LEU A CA 1
ATOM 2082 C C . LEU A 1 273 ? 127.982 3.999 51.047 1.00 21.54 265 LEU A C 1
ATOM 2083 O O . LEU A 1 273 ? 128.356 5.106 51.427 1.00 21.74 265 LEU A O 1
ATOM 2088 N N . ASN A 1 274 ? 126.765 3.540 51.322 1.00 22.71 266 ASN A N 1
ATOM 2089 C CA . ASN A 1 274 ? 125.900 4.346 52.176 1.00 24.40 266 ASN A CA 1
ATOM 2090 C C . ASN A 1 274 ? 126.286 4.092 53.636 1.00 21.75 266 ASN A C 1
ATOM 2091 O O . ASN A 1 274 ? 127.171 3.284 53.902 1.00 21.92 266 ASN A O 1
ATOM 2096 N N . TYR A 1 275 ? 125.652 4.813 54.564 1.00 25.43 267 TYR A N 1
ATOM 2097 C CA . TYR A 1 275 ? 125.958 4.741 56.004 1.00 24.60 267 TYR A CA 1
ATOM 2098 C C . TYR A 1 275 ? 127.419 5.019 56.324 1.00 24.84 267 TYR A C 1
ATOM 2099 O O . TYR A 1 275 ? 127.901 4.676 57.403 1.00 21.00 267 TYR A O 1
ATOM 2108 N N . THR A 1 276 ? 128.113 5.670 55.398 1.00 22.35 268 THR A N 1
ATOM 2109 C CA . THR A 1 276 ? 129.560 5.750 55.470 1.00 19.95 268 THR A CA 1
ATOM 2110 C C . THR A 1 276 ? 130.052 7.167 55.234 1.00 22.72 268 THR A C 1
ATOM 2111 O O . THR A 1 276 ? 129.501 7.897 54.409 1.00 18.95 268 THR A O 1
ATOM 2115 N N . VAL A 1 277 ? 131.071 7.547 56.001 1.00 16.91 269 VAL A N 1
ATOM 2116 C CA . VAL A 1 277 ? 131.825 8.773 55.788 1.00 22.60 269 VAL A CA 1
ATOM 2117 C C . VAL A 1 277 ? 133.260 8.356 55.487 1.00 26.77 269 VAL A C 1
ATOM 2118 O O . VAL A 1 277 ? 133.833 7.535 56.209 1.00 30.44 269 VAL A O 1
ATOM 2122 N N . THR A 1 278 ? 133.839 8.901 54.424 1.00 21.33 270 THR A N 1
ATOM 2123 C CA . THR A 1 278 ? 135.214 8.549 54.058 1.00 29.35 270 THR A CA 1
ATOM 2124 C C . THR A 1 278 ? 136.077 9.800 53.886 1.00 37.78 270 THR A C 1
ATOM 2125 O O . THR A 1 278 ? 137.311 9.717 53.805 1.00 31.20 270 THR A O 1
ATOM 2129 N N . SER A 1 279 ? 135.407 10.949 53.827 1.00 35.94 271 SER A N 1
ATOM 2130 C CA . SER A 1 279 ? 136.060 12.249 53.716 1.00 26.66 271 SER A CA 1
ATOM 2131 C C . SER A 1 279 ? 137.099 12.515 54.812 1.00 38.35 271 SER A C 1
ATOM 2132 O O . SER A 1 279 ? 136.797 12.416 56.003 1.00 30.89 271 SER A O 1
ATOM 2135 N N . LYS A 1 280 ? 138.306 12.899 54.400 1.00 40.92 272 LYS A N 1
ATOM 2136 C CA . LYS A 1 280 ? 139.416 13.137 55.323 1.00 38.33 272 LYS A CA 1
ATOM 2137 C C . LYS A 1 280 ? 139.096 14.117 56.462 1.00 32.69 272 LYS A C 1
ATOM 2138 O O . LYS A 1 280 ? 139.515 13.898 57.600 1.00 32.75 272 LYS A O 1
ATOM 2140 N N . ARG A 1 281 ? 138.347 15.176 56.163 1.00 27.04 273 ARG A N 1
ATOM 2141 C CA A ARG A 1 281 ? 138.027 16.211 57.138 0.33 28.13 273 ARG A CA 1
ATOM 2142 C CA B ARG A 1 281 ? 138.011 16.220 57.131 0.28 28.16 273 ARG A CA 1
ATOM 2143 C CA C ARG A 1 281 ? 138.090 16.179 57.191 0.39 28.13 273 ARG A CA 1
ATOM 2144 C C . ARG A 1 281 ? 137.027 15.731 58.191 1.00 31.06 273 ARG A C 1
ATOM 2145 O O . ARG A 1 281 ? 137.129 16.061 59.379 1.00 25.32 273 ARG A O 1
ATOM 2167 N N . LYS A 1 282 ? 136.038 14.965 57.753 1.00 32.47 274 LYS A N 1
ATOM 2168 C CA . LYS A 1 282 ? 135.027 14.497 58.698 1.00 30.18 274 LYS A CA 1
ATOM 2169 C C . LYS A 1 282 ? 135.566 13.329 59.529 1.00 23.62 274 LYS A C 1
ATOM 2170 O O . LYS A 1 282 ? 135.244 13.215 60.707 1.00 23.73 274 LYS A O 1
ATOM 2176 N N . LEU A 1 283 ? 136.407 12.490 58.930 1.00 22.83 275 LEU A N 1
ATOM 2177 C CA . LEU A 1 283 ? 137.047 11.412 59.675 1.00 23.91 275 LEU A CA 1
ATOM 2178 C C . LEU A 1 283 ? 137.910 11.985 60.785 1.00 24.58 275 LEU A C 1
ATOM 2179 O O . LEU A 1 283 ? 137.905 11.479 61.902 1.00 20.29 275 LEU A O 1
ATOM 2184 N N . LYS A 1 284 ? 138.650 13.042 60.463 1.00 23.23 276 LYS A N 1
ATOM 2185 C CA . LYS A 1 284 ? 139.517 13.706 61.430 1.00 24.03 276 LYS A CA 1
ATOM 2186 C C . LYS A 1 284 ? 138.730 14.249 62.614 1.00 18.75 276 LYS A C 1
ATOM 2187 O O . LYS A 1 284 ? 139.173 14.157 63.760 1.00 18.05 276 LYS A O 1
ATOM 2193 N N . GLN A 1 285 ? 137.566 14.826 62.338 1.00 15.76 277 GLN A N 1
ATOM 2194 C CA . GLN A 1 285 ? 136.745 15.389 63.396 1.00 19.58 277 GLN A CA 1
ATOM 2195 C C . GLN A 1 285 ? 136.203 14.279 64.301 1.00 19.30 277 GLN A C 1
ATOM 2196 O O . GLN A 1 285 ? 136.108 14.452 65.514 1.00 22.83 277 GLN A O 1
ATOM 2202 N N . LEU A 1 286 ? 135.839 13.150 63.704 1.00 19.32 278 LEU A N 1
ATOM 2203 C CA . LEU A 1 286 ? 135.358 11.996 64.465 1.00 21.53 278 LEU A CA 1
ATOM 2204 C C . LEU A 1 286 ? 136.421 11.545 65.460 1.00 19.78 278 LEU A C 1
ATOM 2205 O O . LEU A 1 286 ? 136.133 11.247 66.620 1.00 21.71 278 LEU A O 1
ATOM 2210 N N . VAL A 1 287 ? 137.659 11.514 64.986 1.00 18.68 279 VAL A N 1
ATOM 2211 C CA . VAL A 1 287 ? 138.791 11.095 65.800 1.00 17.67 279 VAL A CA 1
ATOM 2212 C C . VAL A 1 287 ? 139.185 12.178 66.803 1.00 16.10 279 VAL A C 1
ATOM 2213 O O . VAL A 1 287 ? 139.253 11.934 68.006 1.00 16.49 279 VAL A O 1
ATOM 2217 N N . ASP A 1 288 ? 139.438 13.384 66.302 1.00 15.62 280 ASP A N 1
ATOM 2218 C CA . ASP A 1 288 ? 139.950 14.460 67.146 1.00 21.92 280 ASP A CA 1
ATOM 2219 C C . ASP A 1 288 ? 138.970 14.855 68.251 1.00 26.26 280 ASP A C 1
ATOM 2220 O O . ASP A 1 288 ? 139.393 15.329 69.303 1.00 25.01 280 ASP A O 1
ATOM 2225 N N . GLU A 1 289 ? 137.672 14.643 68.038 1.00 19.78 281 GLU A N 1
ATOM 2226 C CA . GLU A 1 289 ? 136.692 15.017 69.063 1.00 24.97 281 GLU A CA 1
ATOM 2227 C C . GLU A 1 289 ? 136.215 13.854 69.931 1.00 29.46 281 GLU A C 1
ATOM 2228 O O . GLU A 1 289 ? 135.281 14.001 70.722 1.00 28.56 281 GLU A O 1
ATOM 2234 N N . GLY A 1 290 ? 136.847 12.697 69.784 1.00 20.60 282 GLY A N 1
ATOM 2235 C CA . GLY A 1 290 ? 136.513 11.556 70.610 1.00 24.07 282 GLY A CA 1
ATOM 2236 C C . GLY A 1 290 ? 135.229 10.811 70.298 1.00 19.90 282 GLY A C 1
ATOM 2237 O O . GLY A 1 290 ? 134.758 10.033 71.114 1.00 21.59 282 GLY A O 1
ATOM 2238 N N . HIS A 1 291 ? 134.665 11.007 69.116 1.00 18.05 283 HIS A N 1
ATOM 2239 C CA . HIS A 1 291 ? 133.504 10.202 68.725 1.00 14.13 283 HIS A CA 1
ATOM 2240 C C . HIS A 1 291 ? 133.890 8.740 68.496 1.00 15.21 283 HIS A C 1
ATOM 2241 O O . HIS A 1 291 ? 133.061 7.828 68.636 1.00 19.34 283 HIS A O 1
ATOM 2248 N N . VAL A 1 292 ? 135.150 8.508 68.149 1.00 13.72 284 VAL A N 1
ATOM 2249 C CA . VAL A 1 292 ? 135.677 7.143 68.080 1.00 14.02 284 VAL A CA 1
ATOM 2250 C C . VAL A 1 292 ? 137.001 7.096 68.840 1.00 19.14 284 VAL A C 1
ATOM 2251 O O . VAL A 1 292 ? 137.533 8.133 69.232 1.00 17.94 284 VAL A O 1
ATOM 2255 N N . SER A 1 293 ? 137.552 5.903 69.022 1.00 11.46 285 SER A N 1
ATOM 2256 C CA . SER A 1 293 ? 138.752 5.748 69.844 1.00 18.81 285 SER A CA 1
ATOM 2257 C C . SER A 1 293 ? 140.026 6.182 69.118 1.00 16.53 285 SER A C 1
ATOM 2258 O O . SER A 1 293 ? 141.052 6.449 69.736 1.00 17.08 285 SER A O 1
ATOM 2261 N N . GLY A 1 294 ? 139.971 6.225 67.800 1.00 13.60 286 GLY A N 1
ATOM 2262 C CA . GLY A 1 294 ? 141.169 6.468 67.023 1.00 13.24 286 GLY A CA 1
ATOM 2263 C C . GLY A 1 294 ? 140.888 6.086 65.597 1.00 12.35 286 GLY A C 1
ATOM 2264 O O . GLY A 1 294 ? 139.768 5.695 65.270 1.00 10.97 286 GLY A O 1
ATOM 2265 N N . TRP A 1 295 ? 141.897 6.189 64.745 1.00 11.25 287 TRP A N 1
ATOM 2266 C CA . TRP A 1 295 ? 141.704 5.928 63.337 1.00 10.99 287 TRP A CA 1
ATOM 2267 C C . TRP A 1 295 ? 141.358 4.451 63.057 1.00 10.42 287 TRP A C 1
ATOM 2268 O O . TRP A 1 295 ? 140.737 4.135 62.037 1.00 15.40 287 TRP A O 1
ATOM 2279 N N . ASP A 1 296 ? 141.739 3.566 63.980 1.00 11.60 288 ASP A N 1
ATOM 2280 C CA . ASP A 1 296 ? 141.501 2.126 63.827 1.00 9.82 288 ASP A CA 1
ATOM 2281 C C . ASP A 1 296 ? 140.367 1.619 64.709 1.00 12.89 288 ASP A C 1
ATOM 2282 O O . ASP A 1 296 ? 140.252 0.415 64.958 1.00 13.63 288 ASP A O 1
ATOM 2287 N N . ASP A 1 297 ? 139.534 2.532 65.201 1.00 11.99 289 ASP A N 1
ATOM 2288 C CA . ASP A 1 297 ? 138.299 2.127 65.881 1.00 9.84 289 ASP A CA 1
ATOM 2289 C C . ASP A 1 297 ? 137.503 1.186 64.961 1.00 11.22 289 ASP A C 1
ATOM 2290 O O . ASP A 1 297 ? 137.343 1.486 63.785 1.00 12.48 289 ASP A O 1
ATOM 2295 N N . PRO A 1 298 ? 136.994 0.048 65.497 1.00 11.04 290 PRO A N 1
ATOM 2296 C CA . PRO A 1 298 ? 136.252 -0.921 64.685 1.00 9.35 290 PRO A CA 1
ATOM 2297 C C . PRO A 1 298 ? 135.003 -0.349 64.003 1.00 10.07 290 PRO A C 1
ATOM 2298 O O . PRO A 1 298 ? 134.468 -1.008 63.121 1.00 9.69 290 PRO A O 1
ATOM 2302 N N . ARG A 1 299 ? 134.576 0.858 64.367 1.00 9.95 291 ARG A N 1
ATOM 2303 C CA . ARG A 1 299 ? 133.451 1.506 63.690 1.00 10.37 291 ARG A CA 1
ATOM 2304 C C . ARG A 1 299 ? 133.891 2.404 62.529 1.00 16.27 291 ARG A C 1
ATOM 2305 O O . ARG A 1 299 ? 133.060 2.866 61.732 1.00 15.33 291 ARG A O 1
ATOM 2313 N N . MET A 1 300 ? 135.188 2.659 62.446 1.00 10.29 292 MET A N 1
ATOM 2314 C CA . MET A 1 300 ? 135.728 3.550 61.413 1.00 10.45 292 MET A CA 1
ATOM 2315 C C . MET A 1 300 ? 135.814 2.809 60.105 1.00 10.28 292 MET A C 1
ATOM 2316 O O . MET A 1 300 ? 136.029 1.593 60.104 1.00 14.71 292 MET A O 1
ATOM 2321 N N . SER A 1 301 ? 135.659 3.549 59.001 1.00 11.11 293 SER A N 1
ATOM 2322 C CA . SER A 1 301 ? 135.703 2.998 57.648 1.00 11.75 293 SER A CA 1
ATOM 2323 C C . SER A 1 301 ? 137.116 2.887 57.099 1.00 17.29 293 SER A C 1
ATOM 2324 O O . SER A 1 301 ? 137.311 2.630 55.914 1.00 18.48 293 SER A O 1
ATOM 2327 N N . THR A 1 302 ? 138.097 3.096 57.960 1.00 10.09 294 THR A N 1
ATOM 2328 C CA . THR A 1 302 ? 139.480 2.826 57.615 1.00 9.91 294 THR A CA 1
ATOM 2329 C C . THR A 1 302 ? 139.702 1.336 57.390 1.00 15.74 294 THR A C 1
ATOM 2330 O O . THR A 1 302 ? 138.981 0.507 57.945 1.00 9.52 294 THR A O 1
ATOM 2334 N N . LEU A 1 303 ? 140.712 0.987 56.598 1.00 9.57 295 LEU A N 1
ATOM 2335 C CA . LEU A 1 303 ? 141.056 -0.420 56.443 1.00 10.49 295 LEU A CA 1
ATOM 2336 C C . LEU A 1 303 ? 141.594 -0.980 57.766 1.00 12.05 295 LEU A C 1
ATOM 2337 O O . LEU A 1 303 ? 141.344 -2.145 58.112 1.00 12.25 295 LEU A O 1
ATOM 2342 N N . SER A 1 304 ? 142.321 -0.152 58.512 1.00 13.70 296 SER A N 1
ATOM 2343 C CA . SER A 1 304 ? 142.757 -0.531 59.861 1.00 10.32 296 SER A CA 1
ATOM 2344 C C . SER A 1 304 ? 141.551 -0.792 60.761 1.00 10.28 296 SER A C 1
ATOM 2345 O O . SER A 1 304 ? 141.529 -1.772 61.534 1.00 11.42 296 SER A O 1
ATOM 2348 N N . GLY A 1 305 ? 140.542 0.072 60.668 1.00 9.30 297 GLY A N 1
ATOM 2349 C CA . GLY A 1 305 ? 139.317 -0.142 61.435 1.00 9.27 297 GLY A CA 1
ATOM 2350 C C . GLY A 1 305 ? 138.582 -1.416 61.032 1.00 13.77 297 GLY A C 1
ATOM 2351 O O . GLY A 1 305 ? 138.088 -2.168 61.883 1.00 9.87 297 GLY A O 1
ATOM 2352 N N . TYR A 1 306 ? 138.518 -1.670 59.727 1.00 10.95 298 TYR A N 1
ATOM 2353 C CA . TYR A 1 306 ? 137.831 -2.860 59.226 1.00 13.26 298 TYR A CA 1
ATOM 2354 C C . TYR A 1 306 ? 138.525 -4.131 59.698 1.00 13.98 298 TYR A C 1
ATOM 2355 O O . TYR A 1 306 ? 137.875 -5.098 60.088 1.00 10.99 298 TYR A O 1
ATOM 2364 N N . ARG A 1 307 ? 139.848 -4.115 59.670 1.00 9.16 299 ARG A N 1
ATOM 2365 C CA . ARG A 1 307 ? 140.627 -5.244 60.163 1.00 9.08 299 ARG A CA 1
ATOM 2366 C C . ARG A 1 307 ? 140.402 -5.492 61.658 1.00 13.28 299 ARG A C 1
ATOM 2367 O O . ARG A 1 307 ? 140.200 -6.628 62.101 1.00 10.19 299 ARG A O 1
ATOM 2375 N N . ARG A 1 308 ? 140.465 -4.424 62.436 1.00 8.94 300 ARG A N 1
ATOM 2376 C CA . ARG A 1 308 ? 140.312 -4.551 63.878 1.00 10.56 300 ARG A CA 1
ATOM 2377 C C . ARG A 1 308 ? 138.887 -4.985 64.232 1.00 9.27 300 ARG A C 1
ATOM 2378 O O . ARG A 1 308 ? 138.665 -5.698 65.212 1.00 10.21 300 ARG A O 1
ATOM 2386 N N . ARG A 1 309 ? 137.935 -4.569 63.412 1.00 8.95 301 ARG A N 1
ATOM 2387 C CA . ARG A 1 309 ? 136.557 -5.038 63.530 1.00 9.34 301 ARG A CA 1
ATOM 2388 C C . ARG A 1 309 ? 136.429 -6.552 63.357 1.00 13.01 301 ARG A C 1
ATOM 2389 O O . ARG A 1 309 ? 135.486 -7.166 63.868 1.00 10.54 301 ARG A O 1
ATOM 2397 N N . GLY A 1 310 ? 137.359 -7.153 62.624 1.00 9.96 302 GLY A N 1
ATOM 2398 C CA . GLY A 1 310 ? 137.304 -8.580 62.356 1.00 9.37 302 GLY A CA 1
ATOM 2399 C C . GLY A 1 310 ? 137.009 -8.970 60.913 1.00 13.59 302 GLY A C 1
ATOM 2400 O O . GLY A 1 310 ? 136.987 -10.165 60.588 1.00 9.92 302 GLY A O 1
ATOM 2401 N N . TYR A 1 311 ? 136.792 -7.988 60.036 1.00 13.45 303 TYR A N 1
ATOM 2402 C CA . TYR A 1 311 ? 136.630 -8.314 58.618 1.00 14.01 303 TYR A CA 1
ATOM 2403 C C . TYR A 1 311 ? 137.888 -9.038 58.147 1.00 12.40 303 TYR A C 1
ATOM 2404 O O . TYR A 1 311 ? 138.986 -8.778 58.644 1.00 12.67 303 TYR A O 1
ATOM 2413 N N . THR A 1 312 ? 137.713 -9.960 57.204 1.00 12.29 304 THR A N 1
ATOM 2414 C CA . THR A 1 312 ? 138.826 -10.715 56.649 1.00 13.92 304 THR A CA 1
ATOM 2415 C C . THR A 1 312 ? 139.252 -10.107 55.320 1.00 11.38 304 THR A C 1
ATOM 2416 O O . THR A 1 312 ? 138.451 -9.466 54.650 1.00 12.52 304 THR A O 1
ATOM 2420 N N . PRO A 1 313 ? 140.517 -10.312 54.926 1.00 12.17 305 PRO A N 1
ATOM 2421 C CA . PRO A 1 313 ? 140.895 -9.811 53.597 1.00 10.67 305 PRO A CA 1
ATOM 2422 C C . PRO A 1 313 ? 139.998 -10.437 52.511 1.00 17.32 305 PRO A C 1
ATOM 2423 O O . PRO A 1 313 ? 139.592 -9.747 51.572 1.00 11.48 305 PRO A O 1
ATOM 2427 N N . GLU A 1 314 ? 139.671 -11.721 52.669 1.00 11.56 306 GLU A N 1
ATOM 2428 C CA . GLU A 1 314 ? 138.770 -12.418 51.736 1.00 12.72 306 GLU A CA 1
ATOM 2429 C C . GLU A 1 314 ? 137.433 -11.716 51.584 1.00 16.25 306 GLU A C 1
ATOM 2430 O O . GLU A 1 314 ? 136.932 -11.565 50.471 1.00 13.84 306 GLU A O 1
ATOM 2436 N N . SER A 1 315 ? 136.835 -11.307 52.703 1.00 14.97 307 SER A N 1
ATOM 2437 C CA . SER A 1 315 ? 135.514 -10.689 52.643 1.00 14.95 307 SER A CA 1
ATOM 2438 C C . SER A 1 315 ? 135.565 -9.372 51.858 1.00 16.36 307 SER A C 1
ATOM 2439 O O . SER A 1 315 ? 134.629 -9.026 51.138 1.00 16.67 307 SER A O 1
ATOM 2442 N N . ILE A 1 316 ? 136.666 -8.649 51.981 1.00 13.62 308 ILE A N 1
ATOM 2443 C CA . ILE A 1 316 ? 136.795 -7.372 51.278 1.00 12.56 308 ILE A CA 1
ATOM 2444 C C . ILE A 1 316 ? 137.055 -7.610 49.786 1.00 12.44 308 ILE A C 1
ATOM 2445 O O . ILE A 1 316 ? 136.469 -6.942 48.931 1.00 15.23 308 ILE A O 1
ATOM 2450 N N . ARG A 1 317 ? 137.932 -8.556 49.463 1.00 17.07 309 ARG A N 1
ATOM 2451 C CA A ARG A 1 317 ? 138.186 -8.859 48.066 0.59 16.55 309 ARG A CA 1
ATOM 2452 C CA B ARG A 1 317 ? 138.195 -8.923 48.070 0.41 16.24 309 ARG A CA 1
ATOM 2453 C C . ARG A 1 317 ? 136.924 -9.434 47.401 1.00 15.16 309 ARG A C 1
ATOM 2454 O O . ARG A 1 317 ? 136.624 -9.108 46.246 1.00 17.02 309 ARG A O 1
ATOM 2469 N N . ASN A 1 318 ? 136.175 -10.262 48.133 1.00 12.98 310 ASN A N 1
ATOM 2470 C CA . ASN A 1 318 ? 134.934 -10.839 47.603 1.00 13.75 310 ASN A CA 1
ATOM 2471 C C . ASN A 1 318 ? 133.894 -9.762 47.309 1.00 18.89 310 ASN A C 1
ATOM 2472 O O . ASN A 1 318 ? 133.241 -9.771 46.263 1.00 18.61 310 ASN A O 1
ATOM 2477 N N . PHE A 1 319 ? 133.746 -8.838 48.248 1.00 15.90 311 PHE A N 1
ATOM 2478 C CA . PHE A 1 319 ? 132.882 -7.680 48.071 1.00 13.45 311 PHE A CA 1
ATOM 2479 C C . PHE A 1 319 ? 133.284 -6.847 46.849 1.00 16.60 311 PHE A C 1
ATOM 2480 O O . PHE A 1 319 ? 132.437 -6.514 46.018 1.00 17.73 311 PHE A O 1
ATOM 2488 N N . CYS A 1 320 ? 134.569 -6.516 46.732 1.00 12.93 312 CYS A N 1
ATOM 2489 C CA . CYS A 1 320 ? 135.038 -5.772 45.559 1.00 12.98 312 CYS A CA 1
ATOM 2490 C C . CYS A 1 320 ? 134.776 -6.514 44.260 1.00 17.38 312 CYS A C 1
ATOM 2491 O O . CYS A 1 320 ? 134.388 -5.900 43.273 1.00 18.34 312 CYS A O 1
ATOM 2494 N N . GLU A 1 321 ? 134.954 -7.832 44.266 1.00 19.56 313 GLU A N 1
ATOM 2495 C CA . GLU A 1 321 ? 134.655 -8.623 43.084 1.00 26.25 313 GLU A CA 1
ATOM 2496 C C . GLU A 1 321 ? 133.164 -8.562 42.749 1.00 26.01 313 GLU A C 1
ATOM 2497 O O . GLU A 1 321 ? 132.794 -8.379 41.594 1.00 22.84 313 GLU A O 1
ATOM 2503 N N . MET A 1 322 ? 132.315 -8.689 43.766 1.00 22.52 314 MET A N 1
ATOM 2504 C CA . MET A 1 322 ? 130.865 -8.714 43.572 1.00 18.94 314 MET A CA 1
ATOM 2505 C C . MET A 1 322 ? 130.270 -7.430 42.983 1.00 20.84 314 MET A C 1
ATOM 2506 O O . MET A 1 322 ? 129.325 -7.488 42.206 1.00 24.92 314 MET A O 1
ATOM 2511 N N . ILE A 1 323 ? 130.803 -6.273 43.357 1.00 15.89 315 ILE A N 1
ATOM 2512 C CA . ILE A 1 323 ? 130.231 -5.018 42.883 1.00 19.88 315 ILE A CA 1
ATOM 2513 C C . ILE A 1 323 ? 130.753 -4.648 41.494 1.00 20.37 315 ILE A C 1
ATOM 2514 O O . ILE A 1 323 ? 130.180 -3.798 40.820 1.00 18.12 315 ILE A O 1
ATOM 2519 N N . GLY A 1 324 ? 131.841 -5.281 41.072 1.00 21.96 316 GLY A N 1
ATOM 2520 C CA . GLY A 1 324 ? 132.374 -5.065 39.736 1.00 19.50 316 GLY A CA 1
ATOM 2521 C C . GLY A 1 324 ? 133.017 -3.708 39.532 1.00 18.45 316 GLY A C 1
ATOM 2522 O O . GLY A 1 324 ? 133.202 -2.956 40.481 1.00 18.76 316 GLY A O 1
ATOM 2523 N N . VAL A 1 325 ? 133.357 -3.395 38.281 1.00 20.86 317 VAL A N 1
ATOM 2524 C CA . VAL A 1 325 ? 133.979 -2.120 37.940 1.00 15.97 317 VAL A CA 1
ATOM 2525 C C . VAL A 1 325 ? 133.311 -1.529 36.707 1.00 20.61 317 VAL A C 1
ATOM 2526 O O . VAL A 1 325 ? 133.307 -2.140 35.635 1.00 18.50 317 VAL A O 1
ATOM 2530 N N . ASN A 1 326 ? 132.748 -0.335 36.859 1.00 16.52 318 ASN A N 1
ATOM 2531 C CA . ASN A 1 326 ? 132.023 0.306 35.770 1.00 17.37 318 ASN A CA 1
ATOM 2532 C C . ASN A 1 326 ? 132.296 1.802 35.803 1.00 21.34 318 ASN A C 1
ATOM 2533 O O . ASN A 1 326 ? 133.085 2.276 36.627 1.00 22.83 318 ASN A O 1
ATOM 2538 N N . ARG A 1 327 ? 131.647 2.544 34.915 1.00 25.52 319 ARG A N 1
ATOM 2539 C CA . ARG A 1 327 ? 131.860 3.992 34.846 1.00 28.12 319 ARG A CA 1
ATOM 2540 C C . ARG A 1 327 ? 130.595 4.733 35.245 1.00 31.06 319 ARG A C 1
ATOM 2541 O O . ARG A 1 327 ? 130.438 5.913 34.948 1.00 39.28 319 ARG A O 1
ATOM 2549 N N . ALA A 1 328 ? 129.696 4.036 35.928 1.00 28.79 320 ALA A N 1
ATOM 2550 C CA . ALA A 1 328 ? 128.454 4.647 36.375 1.00 39.06 320 ALA A CA 1
ATOM 2551 C C . ALA A 1 328 ? 128.493 4.932 37.871 1.00 43.68 320 ALA A C 1
ATOM 2552 O O . ALA A 1 328 ? 128.697 4.029 38.681 1.00 40.60 320 ALA A O 1
ATOM 2554 N N . SER A 1 329 ? 128.309 6.196 38.232 1.00 48.77 321 SER A N 1
ATOM 2555 C CA . SER A 1 329 ? 128.165 6.562 39.630 1.00 52.24 321 SER A CA 1
ATOM 2556 C C . SER A 1 329 ? 126.916 5.883 40.185 1.00 50.92 321 SER A C 1
ATOM 2557 O O . SER A 1 329 ? 125.951 5.646 39.460 1.00 56.60 321 SER A O 1
ATOM 2559 N N . GLY A 1 330 ? 126.945 5.558 41.469 1.00 41.43 322 GLY A N 1
ATOM 2560 C CA . GLY A 1 330 ? 125.835 4.879 42.103 1.00 39.63 322 GLY A CA 1
ATOM 2561 C C . GLY A 1 330 ? 126.203 4.504 43.524 1.00 36.91 322 GLY A C 1
ATOM 2562 O O . GLY A 1 330 ? 127.382 4.325 43.838 1.00 38.97 322 GLY A O 1
ATOM 2563 N N . VAL A 1 331 ? 125.199 4.400 44.387 1.00 29.13 323 VAL A N 1
ATOM 2564 C CA . VAL A 1 331 ? 125.430 4.039 45.779 1.00 28.67 323 VAL A CA 1
ATOM 2565 C C . VAL A 1 331 ? 125.336 2.527 45.959 1.00 28.21 323 VAL A C 1
ATOM 2566 O O . VAL A 1 331 ? 124.410 1.885 45.441 1.00 28.20 323 VAL A O 1
ATOM 2570 N N . VAL A 1 332 ? 126.308 1.969 46.684 1.00 19.80 324 VAL A N 1
ATOM 2571 C CA . VAL A 1 332 ? 126.302 0.555 47.067 1.00 19.35 324 VAL A CA 1
ATOM 2572 C C . VAL A 1 332 ? 125.802 0.426 48.500 1.00 20.46 324 VAL A C 1
ATOM 2573 O O . VAL A 1 332 ? 126.289 1.123 49.395 1.00 19.02 324 VAL A O 1
ATOM 2577 N N . ASP A 1 333 ? 124.833 -0.455 48.737 1.00 19.29 325 ASP A N 1
ATOM 2578 C CA . ASP A 1 333 ? 124.342 -0.625 50.100 1.00 17.27 325 ASP A CA 1
ATOM 2579 C C . ASP A 1 333 ? 125.380 -1.356 50.969 1.00 22.22 325 ASP A C 1
ATOM 2580 O O . ASP A 1 333 ? 125.925 -2.383 50.576 1.00 22.41 325 ASP A O 1
ATOM 2585 N N . ILE A 1 334 ? 125.652 -0.815 52.153 1.00 17.68 326 ILE A N 1
ATOM 2586 C CA . ILE A 1 334 ? 126.678 -1.368 53.024 1.00 18.81 326 ILE A CA 1
ATOM 2587 C C . ILE A 1 334 ? 126.302 -2.774 53.506 1.00 21.69 326 ILE A C 1
ATOM 2588 O O . ILE A 1 334 ? 127.156 -3.526 53.974 1.00 17.72 326 ILE A O 1
ATOM 2593 N N . GLY A 1 335 ? 125.030 -3.132 53.365 1.00 16.61 327 GLY A N 1
ATOM 2594 C CA . GLY A 1 335 ? 124.579 -4.480 53.659 1.00 19.77 327 GLY A CA 1
ATOM 2595 C C . GLY A 1 335 ? 125.255 -5.532 52.797 1.00 24.23 327 GLY A C 1
ATOM 2596 O O . GLY A 1 335 ? 125.355 -6.691 53.196 1.00 22.76 327 GLY A O 1
ATOM 2597 N N . MET A 1 336 ? 125.715 -5.134 51.612 1.00 16.72 328 MET A N 1
ATOM 2598 C CA . MET A 1 336 ? 126.437 -6.048 50.728 1.00 19.32 328 MET A CA 1
ATOM 2599 C C . MET A 1 336 ? 127.784 -6.432 51.331 1.00 20.83 328 MET A C 1
ATOM 2600 O O . MET A 1 336 ? 128.241 -7.570 51.209 1.00 17.65 328 MET A O 1
ATOM 2605 N N . LEU A 1 337 ? 128.410 -5.466 51.986 1.00 18.90 329 LEU A N 1
ATOM 2606 C CA . LEU A 1 337 ? 129.689 -5.676 52.636 1.00 15.62 329 LEU A CA 1
ATOM 2607 C C . LEU A 1 337 ? 129.524 -6.488 53.916 1.00 13.68 329 LEU A C 1
ATOM 2608 O O . LEU A 1 337 ? 130.322 -7.378 54.203 1.00 12.71 329 LEU A O 1
ATOM 2613 N N . GLU A 1 338 ? 128.495 -6.158 54.683 1.00 15.08 330 GLU A N 1
ATOM 2614 C CA . GLU A 1 338 ? 128.128 -6.918 55.866 1.00 19.42 330 GLU A CA 1
ATOM 2615 C C . GLU A 1 338 ? 127.790 -8.358 55.482 1.00 19.81 330 GLU A C 1
ATOM 2616 O O . GLU A 1 338 ? 128.175 -9.292 56.172 1.00 15.70 330 GLU A O 1
ATOM 2622 N N . PHE A 1 339 ? 127.104 -8.548 54.363 1.00 18.59 331 PHE A N 1
ATOM 2623 C CA . PHE A 1 339 ? 126.820 -9.907 53.913 1.00 18.37 331 PHE A CA 1
ATOM 2624 C C . PHE A 1 339 ? 128.116 -10.658 53.615 1.00 17.99 331 PHE A C 1
ATOM 2625 O O . PHE A 1 339 ? 128.266 -11.831 53.943 1.00 18.62 331 PHE A O 1
ATOM 2633 N N . SER A 1 340 ? 129.042 -9.972 52.963 1.00 14.32 332 SER A N 1
ATOM 2634 C CA . SER A 1 340 ? 130.287 -10.597 52.557 1.00 13.99 332 SER A CA 1
ATOM 2635 C C . SER A 1 340 ? 131.038 -11.197 53.739 1.00 16.28 332 SER A C 1
ATOM 2636 O O . SER A 1 340 ? 131.509 -12.317 53.650 1.00 18.10 332 SER A O 1
ATOM 2639 N N . ILE A 1 341 ? 131.148 -10.468 54.848 1.00 16.60 333 ILE A N 1
ATOM 2640 C CA . ILE A 1 341 ? 131.893 -11.008 55.990 1.00 12.40 333 ILE A CA 1
ATOM 2641 C C . ILE A 1 341 ? 131.054 -12.089 56.693 1.00 12.88 333 ILE A C 1
ATOM 2642 O O . ILE A 1 341 ? 131.589 -13.098 57.137 1.00 15.05 333 ILE A O 1
ATOM 2647 N N . ARG A 1 342 ? 129.741 -11.891 56.767 1.00 15.02 334 ARG A N 1
ATOM 2648 C CA A ARG A 1 342 ? 128.827 -12.910 57.259 0.56 16.53 334 ARG A CA 1
ATOM 2649 C CA B ARG A 1 342 ? 128.844 -12.931 57.260 0.44 16.36 334 ARG A CA 1
ATOM 2650 C C . ARG A 1 342 ? 129.025 -14.226 56.487 1.00 19.69 334 ARG A C 1
ATOM 2651 O O . ARG A 1 342 ? 129.159 -15.305 57.078 1.00 17.39 334 ARG A O 1
ATOM 2666 N N . ASP A 1 343 ? 129.030 -14.120 55.161 1.00 17.35 335 ASP A N 1
ATOM 2667 C CA . ASP A 1 343 ? 129.164 -15.287 54.292 1.00 18.74 335 ASP A CA 1
ATOM 2668 C C . ASP A 1 343 ? 130.492 -16.009 54.508 1.00 19.59 335 ASP A C 1
ATOM 2669 O O . ASP A 1 343 ? 130.521 -17.231 54.646 1.00 15.94 335 ASP A O 1
ATOM 2674 N N . HIS A 1 344 ? 131.587 -15.251 54.527 1.00 16.65 336 HIS A N 1
ATOM 2675 C CA . HIS A 1 344 ? 132.913 -15.844 54.705 1.00 16.27 336 HIS A CA 1
ATOM 2676 C C . HIS A 1 344 ? 133.064 -16.534 56.067 1.00 17.07 336 HIS A C 1
ATOM 2677 O O . HIS A 1 344 ? 133.608 -17.640 56.157 1.00 16.20 336 HIS A O 1
ATOM 2684 N N . LEU A 1 345 ? 132.592 -15.885 57.126 1.00 13.66 337 LEU A N 1
ATOM 2685 C CA . LEU A 1 345 ? 132.749 -16.454 58.465 1.00 13.50 337 LEU A CA 1
ATOM 2686 C C . LEU A 1 345 ? 131.773 -17.612 58.718 1.00 17.69 337 LEU A C 1
ATOM 2687 O O . LEU A 1 345 ? 132.105 -18.567 59.432 1.00 17.92 337 LEU A O 1
ATOM 2692 N N . ASP A 1 346 ? 130.584 -17.542 58.130 1.00 15.36 338 ASP A N 1
ATOM 2693 C CA . ASP A 1 346 ? 129.668 -18.675 58.176 1.00 17.17 338 ASP A CA 1
ATOM 2694 C C . ASP A 1 346 ? 130.399 -19.917 57.687 1.00 16.87 338 ASP A C 1
ATOM 2695 O O . ASP A 1 346 ? 130.343 -20.969 58.314 1.00 19.98 338 ASP A O 1
ATOM 2700 N N . ALA A 1 347 ? 131.130 -19.761 56.590 1.00 16.44 339 ALA A N 1
ATOM 2701 C CA . ALA A 1 347 ? 131.769 -20.881 55.920 1.00 24.43 339 ALA A CA 1
ATOM 2702 C C . ALA A 1 347 ? 133.068 -21.319 56.592 1.00 17.18 339 ALA A C 1
ATOM 2703 O O . ALA A 1 347 ? 133.427 -22.493 56.538 1.00 20.06 339 ALA A O 1
ATOM 2705 N N . THR A 1 348 ? 133.775 -20.388 57.222 1.00 15.69 340 THR A N 1
ATOM 2706 C CA . THR A 1 348 ? 135.157 -20.660 57.610 1.00 22.53 340 THR A CA 1
ATOM 2707 C C . THR A 1 348 ? 135.454 -20.570 59.106 1.00 14.85 340 THR A C 1
ATOM 2708 O O . THR A 1 348 ? 136.426 -21.170 59.571 1.00 21.52 340 THR A O 1
ATOM 2712 N N . ALA A 1 349 ? 134.631 -19.853 59.867 1.00 15.53 341 ALA A N 1
ATOM 2713 C CA . ALA A 1 349 ? 134.953 -19.610 61.278 1.00 16.67 341 ALA A CA 1
ATOM 2714 C C . ALA A 1 349 ? 134.474 -20.729 62.232 1.00 15.27 341 ALA A C 1
ATOM 2715 O O . ALA A 1 349 ? 133.369 -21.250 62.089 1.00 15.61 341 ALA A O 1
ATOM 2717 N N . PRO A 1 350 ? 135.308 -21.087 63.227 1.00 13.80 342 PRO A N 1
ATOM 2718 C CA . PRO A 1 350 ? 134.910 -22.078 64.235 1.00 13.54 342 PRO A CA 1
ATOM 2719 C C . PRO A 1 350 ? 133.815 -21.551 65.137 1.00 12.86 342 PRO A C 1
ATOM 2720 O O . PRO A 1 350 ? 133.748 -20.333 65.371 1.00 12.51 342 PRO A O 1
ATOM 2724 N N . ARG A 1 351 ? 132.985 -22.457 65.642 1.00 12.84 343 ARG A N 1
ATOM 2725 C CA . ARG A 1 351 ? 131.873 -22.116 66.527 1.00 12.32 343 ARG A CA 1
ATOM 2726 C C . ARG A 1 351 ? 132.285 -22.171 67.987 1.00 15.63 343 ARG A C 1
ATOM 2727 O O . ARG A 1 351 ? 133.150 -22.964 68.373 1.00 16.69 343 ARG A O 1
ATOM 2735 N N . ALA A 1 352 ? 131.655 -21.334 68.802 1.00 11.22 344 ALA A N 1
ATOM 2736 C CA . ALA A 1 352 ? 131.896 -21.354 70.234 1.00 10.78 344 ALA A CA 1
ATOM 2737 C C . ALA A 1 352 ? 130.728 -20.698 70.943 1.00 10.48 344 ALA A C 1
ATOM 2738 O O . ALA A 1 352 ? 129.896 -20.047 70.317 1.00 10.98 344 ALA A O 1
ATOM 2740 N N . MET A 1 353 ? 130.658 -20.888 72.252 1.00 10.20 345 MET A N 1
ATOM 2741 C CA . MET A 1 353 ? 129.558 -20.338 73.033 1.00 10.03 345 MET A CA 1
ATOM 2742 C C . MET A 1 353 ? 130.107 -19.332 74.016 1.00 11.77 345 MET A C 1
ATOM 2743 O O . MET A 1 353 ? 131.084 -19.600 74.708 1.00 9.80 345 MET A O 1
ATOM 2748 N N . CYS A 1 354 ? 129.483 -18.160 74.061 1.00 10.68 346 CYS A N 1
ATOM 2749 C CA . CYS A 1 354 ? 129.883 -17.135 75.006 1.00 11.59 346 CYS A CA 1
ATOM 2750 C C . CYS A 1 354 ? 128.612 -16.525 75.576 1.00 11.84 346 CYS A C 1
ATOM 2751 O O . CYS A 1 354 ? 127.747 -16.064 74.826 1.00 11.15 346 CYS A O 1
ATOM 2754 N N . VAL A 1 355 ? 128.480 -16.559 76.894 1.00 10.10 347 VAL A N 1
ATOM 2755 C CA . VAL A 1 355 ? 127.274 -16.052 77.542 1.00 10.36 347 VAL A CA 1
ATOM 2756 C C . VAL A 1 355 ? 127.504 -14.587 77.886 1.00 10.76 347 VAL A C 1
ATOM 2757 O O . VAL A 1 355 ? 128.359 -14.271 78.709 1.00 11.14 347 VAL A O 1
ATOM 2761 N N . LEU A 1 356 ? 126.767 -13.689 77.238 1.00 11.15 348 LEU A N 1
ATOM 2762 C CA . LEU A 1 356 ? 127.076 -12.266 77.347 1.00 11.66 348 LEU A CA 1
ATOM 2763 C C . LEU A 1 356 ? 126.505 -11.653 78.620 1.00 18.27 348 LEU A C 1
ATOM 2764 O O . LEU A 1 356 ? 127.112 -10.753 79.200 1.00 15.64 348 LEU A O 1
ATOM 2769 N N . LYS A 1 357 ? 125.344 -12.144 79.052 1.00 13.18 349 LYS A N 1
ATOM 2770 C CA . LYS A 1 357 ? 124.680 -11.646 80.258 1.00 17.60 349 LYS A CA 1
ATOM 2771 C C . LYS A 1 357 ? 124.417 -12.828 81.178 1.00 12.59 349 LYS A C 1
ATOM 2772 O O . LYS A 1 357 ? 123.319 -13.348 81.197 1.00 15.88 349 LYS A O 1
ATOM 2778 N N . PRO A 1 358 ? 125.435 -13.239 81.939 1.00 19.48 350 PRO A N 1
ATOM 2779 C CA . PRO A 1 358 ? 125.347 -14.531 82.621 1.00 11.97 350 PRO A CA 1
ATOM 2780 C C . PRO A 1 358 ? 124.342 -14.565 83.758 1.00 18.06 350 PRO A C 1
ATOM 2781 O O . PRO A 1 358 ? 124.163 -13.604 84.519 1.00 16.00 350 PRO A O 1
ATOM 2785 N N . LEU A 1 359 ? 123.673 -15.709 83.830 1.00 14.47 351 LEU A N 1
ATOM 2786 C CA . LEU A 1 359 ? 122.750 -16.050 84.897 1.00 15.12 351 LEU A CA 1
ATOM 2787 C C . LEU A 1 359 ? 123.209 -17.402 85.435 1.00 13.08 351 LEU A C 1
ATOM 2788 O O . LEU A 1 359 ? 123.317 -18.361 84.685 1.00 13.21 351 LEU A O 1
ATOM 2793 N N . LYS A 1 360 ? 123.506 -17.464 86.726 1.00 15.05 352 LYS A N 1
ATOM 2794 C CA A LYS A 1 360 ? 123.970 -18.708 87.335 0.53 14.87 352 LYS A CA 1
ATOM 2795 C CA B LYS A 1 360 ? 123.962 -18.705 87.352 0.47 15.06 352 LYS A CA 1
ATOM 2796 C C . LYS A 1 360 ? 122.863 -19.767 87.357 1.00 14.93 352 LYS A C 1
ATOM 2797 O O . LYS A 1 360 ? 121.722 -19.492 87.730 1.00 16.51 352 LYS A O 1
ATOM 2808 N N . VAL A 1 361 ? 123.216 -20.980 86.950 1.00 12.41 353 VAL A N 1
ATOM 2809 C CA . VAL A 1 361 ? 122.287 -22.099 86.903 1.00 13.64 353 VAL A CA 1
ATOM 2810 C C . VAL A 1 361 ? 122.826 -23.239 87.753 1.00 16.68 353 VAL A C 1
ATOM 2811 O O . VAL A 1 361 ? 124.015 -23.561 87.687 1.00 12.54 353 VAL A O 1
ATOM 2815 N N . VAL A 1 362 ? 121.956 -23.838 88.560 1.00 12.07 354 VAL A N 1
ATOM 2816 C CA . VAL A 1 362 ? 122.325 -25.017 89.325 1.00 16.18 354 VAL A CA 1
ATOM 2817 C C . VAL A 1 362 ? 121.482 -26.170 88.805 1.00 12.15 354 VAL A C 1
ATOM 2818 O O . VAL A 1 362 ? 120.246 -26.095 88.816 1.00 15.56 354 VAL A O 1
ATOM 2822 N N . ILE A 1 363 ? 122.136 -27.235 88.355 1.00 12.03 355 ILE A N 1
ATOM 2823 C CA . ILE A 1 363 ? 121.413 -28.439 87.955 1.00 12.08 355 ILE A CA 1
ATOM 2824 C C . ILE A 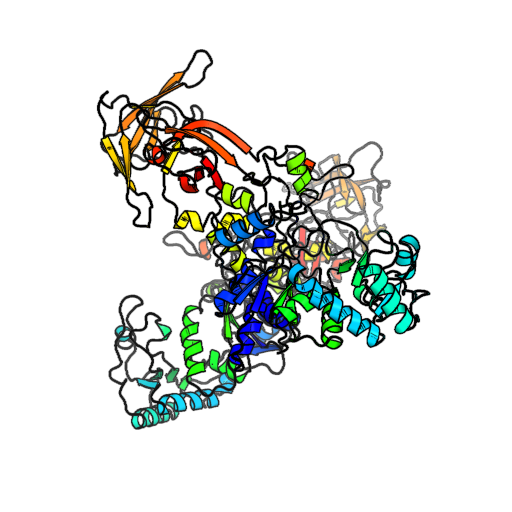1 363 ? 121.191 -29.306 89.194 1.00 12.62 355 ILE A C 1
ATOM 2825 O O . ILE A 1 363 ? 122.100 -30.009 89.634 1.00 12.91 355 ILE A O 1
ATOM 2830 N N . THR A 1 364 ? 119.982 -29.263 89.744 1.00 12.85 356 THR A N 1
ATOM 2831 C CA . THR A 1 364 ? 119.737 -29.817 91.074 1.00 18.87 356 THR A CA 1
ATOM 2832 C C . THR A 1 364 ? 119.903 -31.336 91.186 1.00 13.77 356 THR A C 1
ATOM 2833 O O . THR A 1 364 ? 120.147 -31.837 92.288 1.00 14.33 356 THR A O 1
ATOM 2837 N N . ASN A 1 365 ? 119.739 -32.075 90.092 1.00 13.59 357 ASN A N 1
ATOM 2838 C CA . ASN A 1 365 ? 119.924 -33.525 90.187 1.00 14.07 357 ASN A CA 1
ATOM 2839 C C . ASN A 1 365 ? 121.250 -33.925 89.563 1.00 18.36 357 ASN A C 1
ATOM 2840 O O . ASN A 1 365 ? 121.455 -35.094 89.262 1.00 14.87 357 ASN A O 1
ATOM 2845 N N . TYR A 1 366 ? 122.152 -32.960 89.379 1.00 13.70 358 TYR A N 1
ATOM 2846 C CA . TYR A 1 366 ? 123.509 -33.298 88.973 1.00 13.85 358 TYR A CA 1
ATOM 2847 C C . TYR A 1 366 ? 124.405 -33.365 90.199 1.00 22.76 358 TYR A C 1
ATOM 2848 O O . TYR A 1 366 ? 124.533 -32.392 90.943 1.00 22.73 358 TYR A O 1
ATOM 2857 N N . PRO A 1 367 ? 125.007 -34.538 90.426 1.00 22.51 359 PRO A N 1
ATOM 2858 C CA . PRO A 1 367 ? 125.890 -34.788 91.563 1.00 26.62 359 PRO A CA 1
ATOM 2859 C C . PRO A 1 367 ? 127.011 -33.754 91.655 1.00 29.74 359 PRO A C 1
ATOM 2860 O O . PRO A 1 367 ? 127.743 -33.529 90.687 1.00 22.09 359 PRO A O 1
ATOM 2864 N N . GLU A 1 368 ? 127.109 -33.115 92.815 1.00 30.38 360 GLU A N 1
ATOM 2865 C CA . GLU A 1 368 ? 128.142 -32.130 93.068 1.00 36.59 360 GLU A CA 1
ATOM 2866 C C . GLU A 1 368 ? 129.530 -32.776 92.982 1.00 33.59 360 GLU A C 1
ATOM 2867 O O . GLU A 1 368 ? 129.745 -33.893 93.469 1.00 27.36 360 GLU A O 1
ATOM 2873 N N . GLY A 1 369 ? 130.460 -32.080 92.337 1.00 36.58 361 GLY A N 1
ATOM 2874 C CA . GLY A 1 369 ? 131.817 -32.579 92.193 1.00 33.64 361 GLY A CA 1
ATOM 2875 C C . GLY A 1 369 ? 132.029 -33.490 90.998 1.00 36.20 361 GLY A C 1
ATOM 2876 O O . GLY A 1 369 ? 133.143 -33.936 90.745 1.00 44.58 361 GLY A O 1
ATOM 2877 N N . GLN A 1 370 ? 130.962 -33.769 90.257 1.00 25.02 362 GLN A N 1
ATOM 2878 C CA . GLN A 1 370 ? 131.049 -34.649 89.097 1.00 27.38 362 GLN A CA 1
ATOM 2879 C C . GLN A 1 370 ? 131.039 -33.815 87.820 1.00 21.74 362 GLN A C 1
ATOM 2880 O O . GLN A 1 370 ? 130.475 -32.730 87.803 1.00 19.88 362 GLN A O 1
ATOM 2886 N N . VAL A 1 371 ? 131.677 -34.316 86.767 1.00 20.29 363 VAL A N 1
ATOM 2887 C CA . VAL A 1 371 ? 131.691 -33.626 85.486 1.00 24.26 363 VAL A CA 1
ATOM 2888 C C . VAL A 1 371 ? 131.627 -34.620 84.320 1.00 25.97 363 VAL A C 1
ATOM 2889 O O . VAL A 1 371 ? 132.090 -35.755 84.421 1.00 28.98 363 VAL A O 1
ATOM 2893 N N . GLU A 1 372 ? 130.999 -34.179 83.238 1.00 17.17 364 GLU A N 1
ATOM 2894 C CA . GLU A 1 372 ? 130.952 -34.885 81.956 1.00 22.41 364 GLU A CA 1
ATOM 2895 C C . GLU A 1 372 ? 131.658 -34.021 80.945 1.00 17.96 364 GLU A C 1
ATOM 2896 O O . GLU A 1 372 ? 131.332 -32.854 80.837 1.00 21.49 364 GLU A O 1
ATOM 2902 N N . ASN A 1 373 ? 132.574 -34.575 80.167 1.00 15.64 365 ASN A N 1
ATOM 2903 C CA . ASN A 1 373 ? 133.259 -33.754 79.163 1.00 18.45 365 ASN A CA 1
ATOM 2904 C C . ASN A 1 373 ? 132.637 -33.913 77.785 1.00 29.59 365 ASN A C 1
ATOM 2905 O O . ASN A 1 373 ? 133.073 -34.760 77.005 1.00 31.66 365 ASN A O 1
ATOM 2910 N N . LEU A 1 374 ? 131.629 -33.088 77.488 1.00 14.33 366 LEU A N 1
ATOM 2911 C CA . LEU A 1 374 ? 130.941 -33.138 76.199 1.00 16.25 366 LEU A CA 1
ATOM 2912 C C . LEU A 1 374 ? 131.832 -32.603 75.081 1.00 18.24 366 LEU A C 1
ATOM 2913 O O . LEU A 1 374 ? 132.623 -31.687 75.300 1.00 21.78 366 LEU A O 1
ATOM 2918 N N . GLU A 1 375 ? 131.708 -33.167 73.884 1.00 16.15 367 GLU A N 1
ATOM 2919 C CA . GLU A 1 375 ? 132.540 -32.732 72.760 1.00 18.71 367 GLU A CA 1
ATOM 2920 C C . GLU A 1 375 ? 131.660 -32.203 71.633 1.00 19.39 367 GLU A C 1
ATOM 2921 O O . GLU A 1 375 ? 130.807 -32.916 71.105 1.00 20.93 367 GLU A O 1
ATOM 2927 N N . LEU A 1 376 ? 131.872 -30.940 71.286 1.00 14.35 368 LEU A N 1
ATOM 2928 C CA . LEU A 1 376 ? 131.043 -30.227 70.327 1.00 15.26 368 LEU A CA 1
ATOM 2929 C C . LEU A 1 376 ? 131.905 -29.856 69.139 1.00 19.18 368 LEU A C 1
ATOM 2930 O O . LEU A 1 376 ? 133.012 -29.357 69.322 1.00 19.17 368 LEU A O 1
ATOM 2935 N N . PRO A 1 377 ? 131.402 -30.091 67.920 1.00 19.48 369 PRO A N 1
ATOM 2936 C CA . PRO A 1 377 ? 132.179 -29.836 66.706 1.00 18.76 369 PRO A CA 1
ATOM 2937 C C . PRO A 1 377 ? 132.485 -28.356 66.558 1.00 14.94 369 PRO A C 1
ATOM 2938 O O . PRO A 1 377 ? 131.646 -27.545 66.934 1.00 14.23 369 PRO A O 1
ATOM 2942 N N . ARG A 1 378 ? 133.661 -28.012 66.040 1.00 16.78 370 ARG A N 1
ATOM 2943 C CA . ARG A 1 378 ? 133.980 -26.595 65.855 1.00 17.75 370 ARG A CA 1
ATOM 2944 C C . ARG A 1 378 ? 133.250 -26.053 64.624 1.00 18.92 370 ARG A C 1
ATOM 2945 O O . ARG A 1 378 ? 133.128 -24.841 64.454 1.00 17.97 370 ARG A O 1
ATOM 2953 N N . HIS A 1 379 ? 132.752 -26.949 63.774 1.00 17.06 371 HIS A N 1
ATOM 2954 C CA . HIS A 1 379 ? 132.025 -26.520 62.588 1.00 21.61 371 HIS A CA 1
ATOM 2955 C C . HIS A 1 379 ? 131.014 -27.566 62.166 1.00 28.86 371 HIS A C 1
ATOM 2956 O O . HIS A 1 379 ? 131.309 -28.764 62.195 1.00 28.40 371 HIS A O 1
ATOM 2963 N N . PRO A 1 380 ? 129.815 -27.120 61.767 1.00 30.46 372 PRO A N 1
ATOM 2964 C CA . PRO A 1 380 ? 128.761 -28.063 61.363 1.00 34.68 372 PRO A CA 1
ATOM 2965 C C . PRO A 1 380 ? 129.059 -28.780 60.046 1.00 34.16 372 PRO A C 1
ATOM 2966 O O . PRO A 1 380 ? 128.436 -29.801 59.761 1.00 42.79 372 PRO A O 1
ATOM 2970 N N . LYS A 1 381 ? 129.999 -28.265 59.261 1.00 24.71 373 LYS A N 1
ATOM 2971 C CA . LYS A 1 381 ? 130.299 -28.859 57.963 1.00 29.28 373 LYS A CA 1
ATOM 2972 C C . LYS A 1 381 ? 131.791 -29.161 57.756 1.00 40.12 373 LYS A C 1
ATOM 2973 O O . LYS A 1 381 ? 132.148 -30.213 57.226 1.00 49.84 373 LYS A O 1
ATOM 2975 N N . GLU A 1 382 ? 132.664 -28.245 58.159 1.00 41.33 374 GLU A N 1
ATOM 2976 C CA . GLU A 1 382 ? 134.099 -28.434 57.953 1.00 41.89 374 GLU A CA 1
ATOM 2977 C C . GLU A 1 382 ? 134.707 -29.380 58.987 1.00 39.27 374 GLU A C 1
ATOM 2978 O O . GLU A 1 382 ? 134.177 -29.553 60.084 1.00 34.03 374 GLU A O 1
ATOM 2984 N N . ASP A 1 383 ? 135.838 -29.971 58.620 1.00 42.29 375 ASP A N 1
ATOM 2985 C CA . ASP A 1 383 ? 136.579 -30.875 59.489 1.00 45.55 375 ASP A CA 1
ATOM 2986 C C . ASP A 1 383 ? 137.516 -30.061 60.377 1.00 34.26 375 ASP A C 1
ATOM 2987 O O . ASP A 1 383 ? 138.718 -29.988 60.117 1.00 30.68 375 ASP A O 1
ATOM 2992 N N . MET A 1 384 ? 136.965 -29.443 61.421 1.00 27.12 376 MET A N 1
ATOM 2993 C CA . MET A 1 384 ? 137.732 -28.485 62.215 1.00 28.91 376 MET A CA 1
ATOM 2994 C C . MET A 1 384 ? 137.993 -28.914 63.658 1.00 28.89 376 MET A C 1
ATOM 2995 O O . MET A 1 384 ? 138.503 -28.123 64.446 1.00 28.17 376 MET A O 1
ATOM 3000 N N . GLY A 1 385 ? 137.659 -30.157 64.000 1.00 26.94 377 GLY A N 1
ATOM 3001 C CA . GLY A 1 385 ? 137.928 -30.679 65.333 1.00 29.54 377 GLY A CA 1
ATOM 3002 C C . GLY A 1 385 ? 136.784 -30.417 66.297 1.00 22.96 377 GLY A C 1
ATOM 3003 O O . GLY A 1 385 ? 135.684 -30.068 65.865 1.00 20.20 377 GLY A O 1
ATOM 3004 N N . VAL A 1 386 ? 137.032 -30.579 67.598 1.00 21.54 378 VAL A N 1
ATOM 3005 C CA . VAL A 1 386 ? 135.994 -30.331 68.604 1.00 17.93 378 VAL A CA 1
ATOM 3006 C C . VAL A 1 386 ? 136.451 -29.384 69.724 1.00 18.87 378 VAL A C 1
ATOM 3007 O O . VAL A 1 386 ? 137.645 -29.112 69.893 1.00 20.75 378 VAL A O 1
ATOM 3011 N N . ARG A 1 387 ? 135.476 -28.850 70.454 1.00 14.86 379 ARG A N 1
ATOM 3012 C CA . ARG A 1 387 ? 135.728 -28.172 71.713 1.00 13.61 379 ARG A CA 1
ATOM 3013 C C . ARG A 1 387 ? 135.272 -29.095 72.831 1.00 18.68 379 ARG A C 1
ATOM 3014 O O . ARG A 1 387 ? 134.247 -29.775 72.707 1.00 15.49 379 ARG A O 1
ATOM 3022 N N . VAL A 1 388 ? 136.015 -29.124 73.928 1.00 15.20 380 VAL A N 1
ATOM 3023 C CA . VAL A 1 388 ? 135.549 -29.870 75.086 1.00 13.97 380 VAL A CA 1
ATOM 3024 C C . VAL A 1 388 ? 134.766 -28.941 76.025 1.00 16.26 380 VAL A C 1
ATOM 3025 O O . VAL A 1 388 ? 135.279 -27.896 76.444 1.00 13.56 380 VAL A O 1
ATOM 3029 N N . LEU A 1 389 ? 133.532 -29.332 76.341 1.00 15.06 381 LEU A N 1
ATOM 3030 C CA . LEU A 1 389 ? 132.642 -28.568 77.222 1.00 14.67 381 LEU A CA 1
ATOM 3031 C C . LEU A 1 389 ? 132.320 -29.376 78.468 1.00 14.00 381 LEU A C 1
ATOM 3032 O O . LEU A 1 389 ? 131.513 -30.305 78.412 1.00 19.42 381 LEU A O 1
ATOM 3037 N N . PRO A 1 390 ? 132.957 -29.040 79.593 1.00 13.79 382 PRO A N 1
ATOM 3038 C CA . PRO A 1 390 ? 132.653 -29.767 80.828 1.00 17.55 382 PRO A CA 1
ATOM 3039 C C . PRO A 1 390 ? 131.220 -29.436 81.252 1.00 15.13 382 PRO A C 1
ATOM 3040 O O . PRO A 1 390 ? 130.872 -28.267 81.301 1.00 24.61 382 PRO A O 1
ATOM 3044 N N . PHE A 1 391 ? 130.389 -30.448 81.456 1.00 14.29 383 PHE A N 1
ATOM 3045 C CA . PHE A 1 391 ? 129.018 -30.233 81.914 1.00 13.30 383 PHE A CA 1
ATOM 3046 C C . PHE A 1 391 ? 128.923 -30.734 83.338 1.00 16.23 383 PHE A C 1
ATOM 3047 O O . PHE A 1 391 ? 129.519 -31.745 83.670 1.00 16.64 383 PHE A O 1
ATOM 3055 N N . GLY A 1 392 ? 128.183 -30.022 84.180 1.00 15.09 384 GLY A N 1
ATOM 3056 C CA . GLY A 1 392 ? 128.097 -30.382 85.581 1.00 16.48 384 GLY A CA 1
ATOM 3057 C C . GLY A 1 392 ? 127.030 -29.566 86.279 1.00 15.89 384 GLY A C 1
ATOM 3058 O O . GLY A 1 392 ? 126.201 -28.945 85.615 1.00 13.30 384 GLY A O 1
ATOM 3059 N N . ARG A 1 393 ? 127.078 -29.557 87.610 1.00 13.26 385 ARG A N 1
ATOM 3060 C CA . ARG A 1 393 ? 126.049 -28.950 88.444 1.00 12.89 385 ARG A CA 1
ATOM 3061 C C . ARG A 1 393 ? 125.944 -27.440 88.266 1.00 16.03 385 ARG A C 1
ATOM 3062 O O . ARG A 1 393 ? 124.852 -26.889 88.345 1.00 13.12 385 ARG A O 1
ATOM 3070 N N . GLU A 1 394 ? 127.072 -26.774 88.032 1.00 13.45 386 GLU A N 1
ATOM 3071 C CA . GLU A 1 394 ? 127.090 -25.306 87.944 1.00 19.47 386 GLU A CA 1
ATOM 3072 C C . GLU A 1 394 ? 127.355 -24.778 86.542 1.00 17.68 386 GLU A C 1
ATOM 3073 O O . GLU A 1 394 ? 128.432 -24.994 85.991 1.00 11.48 386 GLU A O 1
ATOM 3079 N N . LEU A 1 395 ? 126.377 -24.057 85.993 1.00 13.14 387 LEU A N 1
ATOM 3080 C CA . LEU A 1 395 ? 126.449 -23.498 84.640 1.00 15.67 387 LEU A CA 1
ATOM 3081 C C . LEU A 1 395 ? 126.123 -22.003 84.622 1.00 14.84 387 LEU A C 1
ATOM 3082 O O . LEU A 1 395 ? 125.666 -21.449 85.631 1.00 13.88 387 LEU A O 1
ATOM 3087 N N . PHE A 1 396 ? 126.376 -21.362 83.478 1.00 10.65 388 PHE A N 1
ATOM 3088 C CA . PHE A 1 396 ? 125.809 -20.050 83.163 1.00 13.00 388 PHE A CA 1
ATOM 3089 C C . PHE A 1 396 ? 124.994 -20.128 81.881 1.00 13.92 388 PHE A C 1
ATOM 3090 O O . PHE A 1 396 ? 125.395 -20.796 80.924 1.00 12.54 388 PHE A O 1
ATOM 3098 N N . ILE A 1 397 ? 123.852 -19.448 81.869 1.00 11.38 389 ILE A N 1
ATOM 3099 C CA . ILE A 1 397 ? 123.093 -19.221 80.647 1.00 11.18 389 ILE A CA 1
ATOM 3100 C C . ILE A 1 397 ? 122.857 -17.726 80.535 1.00 13.23 389 ILE A C 1
ATOM 3101 O O . ILE A 1 397 ? 123.077 -16.984 81.494 1.00 13.41 389 ILE A O 1
ATOM 3106 N N . ASP A 1 398 ? 122.416 -17.277 79.372 1.00 11.22 390 ASP A N 1
ATOM 3107 C CA . ASP A 1 398 ? 122.107 -15.867 79.225 1.00 16.39 390 ASP A CA 1
ATOM 3108 C C . ASP A 1 398 ? 120.818 -15.562 79.994 1.00 18.79 390 ASP A C 1
ATOM 3109 O O . ASP A 1 398 ? 119.820 -16.283 79.880 1.00 20.04 390 ASP A O 1
ATOM 3114 N N . ALA A 1 399 ? 120.860 -14.496 80.789 1.00 19.04 391 ALA A N 1
ATOM 3115 C CA . ALA A 1 399 ? 119.718 -14.073 81.592 1.00 20.30 391 ALA A CA 1
ATOM 3116 C C . ALA A 1 399 ? 118.478 -13.858 80.726 1.00 19.70 391 ALA A C 1
ATOM 3117 O O . ALA A 1 399 ? 117.361 -14.009 81.198 1.00 22.44 391 ALA A O 1
ATOM 3119 N N . GLY A 1 400 ? 118.693 -13.517 79.458 1.00 17.72 392 GLY A N 1
ATOM 3120 C CA . GLY A 1 400 ? 117.611 -13.299 78.514 1.00 20.49 392 GLY A CA 1
ATOM 3121 C C . GLY A 1 400 ? 116.856 -14.559 78.122 1.00 22.34 392 GLY A C 1
ATOM 3122 O O . GLY A 1 400 ? 115.764 -14.490 77.557 1.00 18.64 392 GLY A O 1
ATOM 3123 N N . ASP A 1 401 ? 117.429 -15.715 78.436 1.00 14.02 393 ASP A N 1
ATOM 3124 C CA . ASP A 1 401 ? 116.846 -16.985 78.030 1.00 13.90 393 ASP A CA 1
ATOM 3125 C C . ASP A 1 401 ? 116.004 -17.606 79.129 1.00 21.42 393 ASP A C 1
ATOM 3126 O O . ASP A 1 401 ? 115.641 -18.776 79.055 1.00 18.36 393 ASP A O 1
ATOM 3131 N N . PHE A 1 402 ? 115.675 -16.808 80.139 1.00 21.45 394 PHE A N 1
ATOM 3132 C CA . PHE A 1 402 ? 114.629 -17.196 81.073 1.00 22.32 394 PHE A CA 1
ATOM 3133 C C . PHE A 1 402 ? 113.691 -16.015 81.271 1.00 18.52 394 PHE A C 1
ATOM 3134 O O . PHE A 1 402 ? 114.140 -14.883 81.397 1.00 17.15 394 PHE A O 1
ATOM 3142 N N . GLU A 1 403 ? 112.394 -16.287 81.279 1.00 17.01 395 GLU A N 1
ATOM 3143 C CA . GLU A 1 403 ? 111.408 -15.260 81.583 1.00 19.32 395 GLU A CA 1
ATOM 3144 C C . GLU A 1 403 ? 110.311 -15.812 82.476 1.00 20.49 395 GLU A C 1
ATOM 3145 O O . GLU A 1 403 ? 109.751 -16.867 82.199 1.00 23.08 395 GLU A O 1
ATOM 3151 N N . GLU A 1 404 ? 109.997 -15.078 83.537 1.00 28.79 396 GLU A N 1
ATOM 3152 C CA . GLU A 1 404 ? 108.902 -15.446 84.418 1.00 28.57 396 GLU A CA 1
ATOM 3153 C C . GLU A 1 404 ? 107.585 -15.202 83.719 1.00 28.78 396 GLU A C 1
ATOM 3154 O O . GLU A 1 404 ? 106.651 -16.006 83.821 1.00 32.29 396 GLU A O 1
ATOM 3160 N N . VAL A 1 405 ? 107.524 -14.081 83.010 1.00 26.51 397 VAL A N 1
ATOM 3161 C CA . VAL A 1 405 ? 106.364 -13.702 82.227 1.00 29.83 397 VAL A CA 1
ATOM 3162 C C . VAL A 1 405 ? 106.774 -13.628 80.760 1.00 32.99 397 VAL A C 1
ATOM 3163 O O . VAL A 1 405 ? 107.206 -12.576 80.292 1.00 35.45 397 VAL A O 1
ATOM 3167 N N . PRO A 1 406 ? 106.649 -14.747 80.029 1.00 29.54 398 PRO A N 1
ATOM 3168 C CA . PRO A 1 406 ? 107.100 -14.787 78.631 1.00 28.32 398 PRO A CA 1
ATOM 3169 C C . PRO A 1 406 ? 106.213 -13.993 77.677 1.00 29.95 398 PRO A C 1
ATOM 3170 O O . PRO A 1 406 ? 104.995 -14.001 77.839 1.00 28.36 398 PRO A O 1
ATOM 3174 N N . PRO A 1 407 ? 106.823 -13.315 76.695 1.00 31.30 399 PRO A N 1
ATOM 3175 C CA . PRO A 1 407 ? 106.080 -12.703 75.592 1.00 34.38 399 PRO A CA 1
ATOM 3176 C C . PRO A 1 407 ? 105.600 -13.787 74.646 1.00 43.20 399 PRO A C 1
ATOM 3177 O O . PRO A 1 407 ? 106.160 -14.880 74.683 1.00 45.30 399 PRO A O 1
ATOM 3181 N N . ALA A 1 408 ? 104.595 -13.502 73.825 1.00 46.92 400 ALA A N 1
ATOM 3182 C CA . ALA A 1 408 ? 104.084 -14.495 72.886 1.00 48.20 400 ALA A CA 1
ATOM 3183 C C . ALA A 1 408 ? 105.206 -15.021 71.996 1.00 39.81 400 ALA A C 1
ATOM 3184 O O . ALA A 1 408 ? 106.098 -14.271 71.591 1.00 36.45 400 ALA A O 1
ATOM 3186 N N . GLY A 1 409 ? 105.176 -16.323 71.729 1.00 43.67 401 GLY A N 1
ATOM 3187 C CA . GLY A 1 409 ? 106.165 -16.955 70.873 1.00 43.02 401 GLY A CA 1
ATOM 3188 C C . GLY A 1 409 ? 107.511 -17.251 71.512 1.00 37.44 401 GLY A C 1
ATOM 3189 O O . GLY A 1 409 ? 108.411 -17.754 70.844 1.00 39.92 401 GLY A O 1
ATOM 3190 N N . TYR A 1 410 ? 107.657 -16.937 72.798 1.00 34.48 402 TYR A N 1
ATOM 3191 C CA . TYR A 1 410 ? 108.923 -17.153 73.505 1.00 25.41 402 TYR A CA 1
ATOM 3192 C C . TYR A 1 410 ? 109.281 -18.633 73.513 1.00 24.87 402 TYR A C 1
ATOM 3193 O O . TYR A 1 410 ? 108.447 -19.468 73.842 1.00 26.97 402 TYR A O 1
ATOM 3202 N N . LYS A 1 411 ? 110.523 -18.959 73.169 1.00 23.51 403 LYS A N 1
ATOM 3203 C CA . LYS A 1 411 ? 110.888 -20.358 72.981 1.00 25.09 403 LYS A CA 1
ATOM 3204 C C . LYS A 1 411 ? 111.967 -20.840 73.958 1.00 27.08 403 LYS A C 1
ATOM 3205 O O . LYS A 1 411 ? 112.374 -21.998 73.912 1.00 27.14 403 LYS A O 1
ATOM 3207 N N . ARG A 1 412 ? 112.427 -19.963 74.846 1.00 21.21 404 ARG A N 1
ATOM 3208 C CA . ARG A 1 412 ? 113.421 -20.364 75.834 1.00 16.93 404 ARG A CA 1
ATOM 3209 C C . ARG A 1 412 ? 112.782 -20.807 77.171 1.00 20.08 404 ARG A C 1
ATOM 3210 O O . ARG A 1 412 ? 111.647 -21.307 77.200 1.00 17.01 404 ARG A O 1
ATOM 3218 N N . LEU A 1 413 ? 113.517 -20.670 78.272 1.00 14.90 405 LEU A N 1
ATOM 3219 C CA . LEU A 1 413 ? 113.042 -21.174 79.575 1.00 16.18 405 LEU A CA 1
ATOM 3220 C C . LEU A 1 413 ? 111.959 -20.323 80.227 1.00 15.78 405 LEU A C 1
ATOM 3221 O O . LEU A 1 413 ? 112.076 -19.100 80.291 1.00 20.48 405 LEU A O 1
ATOM 3226 N N . ILE A 1 414 ? 110.925 -20.987 80.746 1.00 16.30 406 ILE A N 1
ATOM 3227 C CA . ILE A 1 414 ? 109.895 -20.353 81.567 1.00 17.22 406 ILE A CA 1
ATOM 3228 C C . ILE A 1 414 ? 109.713 -21.223 82.808 1.00 16.97 406 ILE A C 1
ATOM 3229 O O . ILE A 1 414 ? 110.196 -22.348 82.824 1.00 17.72 406 ILE A O 1
ATOM 3234 N N . PRO A 1 415 ? 109.060 -20.696 83.865 1.00 18.12 407 PRO A N 1
ATOM 3235 C CA . PRO A 1 415 ? 108.870 -21.530 85.061 1.00 18.18 407 PRO A CA 1
ATOM 3236 C C . PRO A 1 415 ? 108.133 -22.843 84.756 1.00 20.72 407 PRO A C 1
ATOM 3237 O O . PRO A 1 415 ? 107.108 -22.837 84.073 1.00 19.58 407 PRO A O 1
ATOM 3241 N N . GLY A 1 416 ? 108.671 -23.955 85.245 1.00 16.96 408 GLY A N 1
ATOM 3242 C CA . GLY A 1 416 ? 108.125 -25.277 84.958 1.00 17.11 408 GLY A CA 1
ATOM 3243 C C . GLY A 1 416 ? 108.405 -25.808 83.555 1.00 17.96 408 GLY A C 1
ATOM 3244 O O . GLY A 1 416 ? 108.134 -26.973 83.275 1.00 17.03 408 GLY A O 1
ATOM 3245 N N . GLY A 1 417 ? 108.952 -24.958 82.678 1.00 18.34 409 GLY A N 1
ATOM 3246 C CA . GLY A 1 417 ? 109.223 -25.322 81.295 1.00 24.44 409 GLY A CA 1
ATOM 3247 C C . GLY A 1 417 ? 110.631 -25.814 80.987 1.00 23.41 409 GLY A C 1
ATOM 3248 O O . GLY A 1 417 ? 111.541 -25.671 81.800 1.00 14.90 409 GLY A O 1
ATOM 3249 N N . GLU A 1 418 ? 110.815 -26.395 79.802 1.00 15.73 410 GLU A N 1
ATOM 3250 C CA . GLU A 1 418 ? 112.113 -26.961 79.431 1.00 14.96 410 GLU A CA 1
ATOM 3251 C C . GLU A 1 418 ? 112.807 -26.206 78.301 1.00 14.79 410 GLU A C 1
ATOM 3252 O O . GLU A 1 418 ? 112.193 -25.397 77.612 1.00 16.33 410 GLU A O 1
ATOM 3258 N N . VAL A 1 419 ? 114.094 -26.479 78.131 1.00 14.06 411 VAL A N 1
ATOM 3259 C CA . VAL A 1 419 ? 114.857 -25.930 77.019 1.00 13.90 411 VAL A CA 1
ATOM 3260 C C . VAL A 1 419 ? 115.990 -26.908 76.748 1.00 15.81 411 VAL A C 1
ATOM 3261 O O . VAL A 1 419 ? 116.446 -27.597 77.656 1.00 14.53 411 VAL A O 1
ATOM 3265 N N . ARG A 1 420 ? 116.439 -27.002 75.504 1.00 14.68 412 ARG A N 1
ATOM 3266 C CA . ARG A 1 420 ? 117.644 -27.776 75.270 1.00 17.52 412 ARG A CA 1
ATOM 3267 C C . ARG A 1 420 ? 118.886 -26.911 75.364 1.00 19.05 412 ARG A C 1
ATOM 3268 O O . ARG A 1 420 ? 118.945 -25.813 74.788 1.00 16.53 412 ARG A O 1
ATOM 3276 N N . LEU A 1 421 ? 119.872 -27.425 76.091 1.00 12.13 413 LEU A N 1
ATOM 3277 C CA . LEU A 1 421 ? 121.215 -26.863 76.101 1.00 11.60 413 LEU A CA 1
ATOM 3278 C C . LEU A 1 421 ? 121.948 -27.413 74.889 1.00 11.87 413 LEU A C 1
ATOM 3279 O O . LEU A 1 421 ? 121.941 -28.620 74.657 1.00 13.14 413 LEU A O 1
ATOM 3284 N N . ARG A 1 422 ? 122.568 -26.520 74.123 1.00 11.72 414 ARG A N 1
ATOM 3285 C CA . ARG A 1 422 ? 123.201 -26.878 72.860 1.00 12.09 414 ARG A CA 1
ATOM 3286 C C . ARG A 1 422 ? 124.251 -27.973 73.088 1.00 12.33 414 ARG A C 1
ATOM 3287 O O . ARG A 1 422 ? 125.142 -27.815 73.923 1.00 12.69 414 ARG A O 1
ATOM 3295 N N . GLY A 1 423 ? 124.133 -29.074 72.346 1.00 12.86 415 GLY A N 1
ATOM 3296 C CA . GLY A 1 423 ? 125.071 -30.174 72.435 1.00 21.65 415 GLY A CA 1
ATOM 3297 C C . GLY A 1 423 ? 125.044 -30.880 73.777 1.00 18.14 415 GLY A C 1
ATOM 3298 O O . GLY A 1 423 ? 125.965 -31.614 74.126 1.00 16.60 415 GLY A O 1
ATOM 3299 N N . SER A 1 424 ? 123.961 -30.682 74.519 1.00 12.81 416 SER A N 1
ATOM 3300 C CA . SER A 1 424 ? 123.877 -31.158 75.885 1.00 12.63 416 SER A CA 1
ATOM 3301 C C . SER A 1 424 ? 122.453 -31.643 76.182 1.00 15.73 416 SER A C 1
ATOM 3302 O O . SER A 1 424 ? 121.737 -32.117 75.277 1.00 13.58 416 SER A O 1
ATOM 3305 N N . TYR A 1 425 ? 122.057 -31.540 77.445 1.00 16.22 417 TYR A N 1
ATOM 3306 C CA . TYR A 1 425 ? 120.789 -32.103 77.908 1.00 12.99 417 TYR A CA 1
ATOM 3307 C C . TYR A 1 425 ? 119.620 -31.123 77.838 1.00 21.08 417 TYR A C 1
ATOM 3308 O O . TYR A 1 425 ? 119.806 -29.916 77.686 1.00 12.42 417 TYR A O 1
ATOM 3317 N N . VAL A 1 426 ? 118.413 -31.663 77.956 1.00 13.38 418 VAL A N 1
ATOM 3318 C CA . VAL A 1 426 ? 117.225 -30.853 78.201 1.00 13.42 418 VAL A CA 1
ATOM 3319 C C . VAL A 1 426 ? 117.132 -30.560 79.702 1.00 14.42 418 VAL A C 1
ATOM 3320 O O . VAL A 1 426 ? 117.179 -31.488 80.518 1.00 15.69 418 VAL A O 1
ATOM 3324 N N . ILE A 1 427 ? 117.004 -29.284 80.066 1.00 12.67 419 ILE A N 1
ATOM 3325 C CA . ILE A 1 427 ? 116.840 -28.914 81.471 1.00 13.58 419 ILE A CA 1
ATOM 3326 C C . ILE A 1 427 ? 115.498 -28.225 81.700 1.00 15.83 419 ILE A C 1
ATOM 3327 O O . ILE A 1 427 ? 114.880 -27.711 80.762 1.00 13.21 419 ILE A O 1
ATOM 3332 N N . ARG A 1 428 ? 115.062 -28.201 82.955 1.00 12.97 420 ARG A N 1
ATOM 3333 C CA . ARG A 1 428 ? 113.755 -27.671 83.303 1.00 13.51 420 ARG A CA 1
ATOM 3334 C C . ARG A 1 428 ? 113.887 -26.633 84.409 1.00 13.41 420 ARG A C 1
ATOM 3335 O O . ARG A 1 428 ? 114.469 -26.916 85.444 1.00 13.63 420 ARG A O 1
ATOM 3343 N N . ALA A 1 429 ? 113.328 -25.443 84.204 1.00 14.33 421 ALA A N 1
ATOM 3344 C CA . ALA A 1 429 ? 113.395 -24.385 85.215 1.00 14.83 421 ALA A CA 1
ATOM 3345 C C . ALA A 1 429 ? 112.505 -24.700 86.423 1.00 17.82 421 ALA A C 1
ATOM 3346 O O . ALA A 1 429 ? 111.269 -24.639 86.337 1.00 17.21 421 ALA A O 1
ATOM 3348 N N . ASP A 1 430 ? 113.122 -25.019 87.555 1.00 14.21 422 ASP A N 1
ATOM 3349 C CA . ASP A 1 430 ? 112.334 -25.497 88.697 1.00 15.49 422 ASP A CA 1
ATOM 3350 C C . ASP A 1 430 ? 112.193 -24.480 89.834 1.00 19.85 422 ASP A C 1
ATOM 3351 O O . ASP A 1 430 ? 111.193 -24.503 90.545 1.00 16.92 422 ASP A O 1
ATOM 3356 N N . GLU A 1 431 ? 113.181 -23.603 90.018 1.00 15.04 423 GLU A N 1
ATOM 3357 C CA . GLU A 1 431 ? 113.029 -22.508 90.988 1.00 15.74 423 GLU A CA 1
ATOM 3358 C C . GLU A 1 431 ? 113.934 -21.311 90.686 1.00 15.60 423 GLU A C 1
ATOM 3359 O O . GLU A 1 431 ? 115.142 -21.452 90.527 1.00 18.90 423 GLU A O 1
ATOM 3365 N N . ALA A 1 432 ? 113.337 -20.127 90.636 1.00 20.19 424 ALA A N 1
ATOM 3366 C CA . ALA A 1 432 ? 114.088 -18.905 90.425 1.00 17.52 424 ALA A CA 1
ATOM 3367 C C . ALA A 1 432 ? 114.408 -18.264 91.774 1.00 23.45 424 ALA A C 1
ATOM 3368 O O . ALA A 1 432 ? 113.512 -17.940 92.549 1.00 23.74 424 ALA A O 1
ATOM 3370 N N . ILE A 1 433 ? 115.692 -18.101 92.064 1.00 16.81 425 ILE A N 1
ATOM 3371 C CA . ILE A 1 433 ? 116.113 -17.490 93.324 1.00 19.30 425 ILE A CA 1
ATOM 3372 C C . ILE A 1 433 ? 116.301 -15.988 93.118 1.00 22.10 425 ILE A C 1
ATOM 3373 O O . ILE A 1 433 ? 117.017 -15.567 92.203 1.00 17.77 425 ILE A O 1
ATOM 3378 N N . LYS A 1 434 ? 115.665 -15.179 93.965 1.00 21.60 426 LYS A N 1
ATOM 3379 C CA . LYS A 1 434 ? 115.752 -13.726 93.822 1.00 22.63 426 LYS A CA 1
ATOM 3380 C C . LYS A 1 434 ? 116.423 -13.067 95.017 1.00 28.22 426 LYS A C 1
ATOM 3381 O O . LYS A 1 434 ? 116.323 -13.565 96.147 1.00 23.48 426 LYS A O 1
ATOM 3387 N N . ASP A 1 435 ? 117.097 -11.943 94.768 1.00 27.09 427 ASP A N 1
ATOM 3388 C CA . ASP A 1 435 ? 117.667 -11.159 95.858 1.00 29.33 427 ASP A CA 1
ATOM 3389 C C . ASP A 1 435 ? 116.589 -10.268 96.464 1.00 37.03 427 ASP A C 1
ATOM 3390 O O . ASP A 1 435 ? 115.432 -10.307 96.040 1.00 38.33 427 ASP A O 1
ATOM 3395 N N . ALA A 1 436 ? 116.974 -9.468 97.454 1.00 41.75 428 ALA A N 1
ATOM 3396 C CA . ALA A 1 436 ? 116.041 -8.587 98.150 1.00 40.78 428 ALA A CA 1
ATOM 3397 C C . ALA A 1 436 ? 115.372 -7.587 97.208 1.00 41.27 428 ALA A C 1
ATOM 3398 O O . ALA A 1 436 ? 114.277 -7.109 97.488 1.00 47.04 428 ALA A O 1
ATOM 3400 N N . ASP A 1 437 ? 116.021 -7.283 96.086 1.00 38.15 429 ASP A N 1
ATOM 3401 C CA . ASP A 1 437 ? 115.491 -6.301 95.143 1.00 35.33 429 ASP A CA 1
ATOM 3402 C C . ASP A 1 437 ? 114.649 -6.917 94.029 1.00 34.82 429 ASP A C 1
ATOM 3403 O O . ASP A 1 437 ? 114.247 -6.220 93.093 1.00 40.50 429 ASP A O 1
ATOM 3408 N N . GLY A 1 438 ? 114.393 -8.217 94.115 1.00 33.04 430 GLY A N 1
ATOM 3409 C CA . GLY A 1 438 ? 113.585 -8.902 93.120 1.00 34.07 430 GLY A CA 1
ATOM 3410 C C . GLY A 1 438 ? 114.320 -9.361 91.869 1.00 31.80 430 GLY A C 1
ATOM 3411 O O . GLY A 1 438 ? 113.700 -9.853 90.930 1.00 36.66 430 GLY A O 1
ATOM 3412 N N . ASN A 1 439 ? 115.638 -9.196 91.844 1.00 26.11 431 ASN A N 1
ATOM 3413 C CA . ASN A 1 439 ? 116.441 -9.661 90.714 1.00 26.34 431 ASN A CA 1
ATOM 3414 C C . ASN A 1 439 ? 116.676 -11.160 90.814 1.00 20.26 431 ASN A C 1
ATOM 3415 O O . ASN A 1 439 ? 116.984 -11.664 91.886 1.00 23.51 431 ASN A O 1
ATOM 3420 N N . ILE A 1 440 ? 116.539 -11.860 89.694 1.00 20.61 432 ILE A N 1
ATOM 3421 C CA . ILE A 1 440 ? 116.862 -13.287 89.625 1.00 22.17 432 ILE A CA 1
ATOM 3422 C C . ILE A 1 440 ? 118.371 -13.465 89.620 1.00 21.32 432 ILE A C 1
ATOM 3423 O O . ILE A 1 440 ? 119.044 -13.021 88.689 1.00 19.65 432 ILE A O 1
ATOM 3428 N N . VAL A 1 441 ? 118.904 -14.109 90.653 1.00 17.38 433 VAL A N 1
ATOM 3429 C CA . VAL A 1 441 ? 120.349 -14.284 90.765 1.00 16.63 433 VAL A CA 1
ATOM 3430 C C . VAL A 1 441 ? 120.776 -15.743 90.557 1.00 16.72 433 VAL A C 1
ATOM 3431 O O . VAL A 1 441 ? 121.959 -16.029 90.371 1.00 18.57 433 VAL A O 1
ATOM 3435 N N . GLU A 1 442 ? 119.817 -16.655 90.598 1.00 18.87 434 GLU A N 1
ATOM 3436 C CA . GLU A 1 442 ? 120.113 -18.062 90.368 1.00 21.91 434 GLU A CA 1
ATOM 3437 C C . GLU A 1 442 ? 118.895 -18.772 89.820 1.00 18.91 434 GLU A C 1
ATOM 3438 O O . GLU A 1 442 ? 117.776 -18.535 90.263 1.00 18.44 434 GLU A O 1
ATOM 3444 N N . LEU A 1 443 ? 119.112 -19.648 88.852 1.00 15.41 435 LEU A N 1
ATOM 3445 C CA . LEU A 1 443 ? 118.018 -20.442 88.337 1.00 13.43 435 LEU A CA 1
ATOM 3446 C C . LEU A 1 443 ? 118.316 -21.900 88.643 1.00 17.21 435 LEU A C 1
ATOM 3447 O O . LEU A 1 443 ? 119.319 -22.444 88.191 1.00 18.47 435 LEU A O 1
ATOM 3452 N N . ARG A 1 444 ? 117.470 -22.523 89.454 1.00 15.11 436 ARG A N 1
ATOM 3453 C CA . ARG A 1 444 ? 117.703 -23.910 89.826 1.00 13.27 436 ARG A CA 1
ATOM 3454 C C . ARG A 1 444 ? 116.869 -24.787 88.925 1.00 13.09 436 ARG A C 1
ATOM 3455 O O . ARG A 1 444 ? 115.642 -24.665 88.897 1.00 14.70 436 ARG A O 1
ATOM 3463 N N . CYS A 1 445 ? 117.549 -25.666 88.184 1.00 14.90 437 CYS A N 1
ATOM 3464 C CA . CYS A 1 445 ? 116.940 -26.447 87.126 1.00 12.52 437 CYS A CA 1
ATOM 3465 C C . CYS A 1 445 ? 117.233 -27.927 87.327 1.00 18.18 437 CYS A C 1
ATOM 3466 O O . CYS A 1 445 ? 118.277 -28.272 87.875 1.00 15.86 437 CYS A O 1
ATOM 3469 N N . SER A 1 446 ? 116.344 -28.803 86.858 1.00 12.77 438 SER A N 1
ATOM 3470 C CA . SER A 1 446 ? 116.685 -30.232 86.813 1.00 12.87 438 SER A CA 1
ATOM 3471 C C . SER A 1 446 ? 117.026 -30.586 85.375 1.00 14.76 438 SER A C 1
ATOM 3472 O O . SER A 1 446 ? 116.645 -29.864 84.467 1.00 13.61 438 SER A O 1
ATOM 3475 N N . TYR A 1 447 ? 117.752 -31.678 85.159 1.00 12.80 439 TYR A N 1
ATOM 3476 C CA . TYR A 1 447 ? 118.012 -32.107 83.795 1.00 12.84 439 TYR A CA 1
ATOM 3477 C C . TYR A 1 447 ? 117.468 -33.514 83.592 1.00 13.92 439 TYR A C 1
ATOM 3478 O O . TYR A 1 447 ? 117.214 -34.238 84.559 1.00 13.81 439 TYR A O 1
ATOM 3487 N N . ASP A 1 448 ? 117.239 -33.872 82.336 1.00 13.78 440 ASP A N 1
ATOM 3488 C CA . ASP A 1 448 ? 116.767 -35.207 81.998 1.00 14.55 440 ASP A CA 1
ATOM 3489 C C . ASP A 1 448 ? 117.929 -35.984 81.427 1.00 14.78 440 ASP A C 1
ATOM 3490 O O . ASP A 1 448 ? 118.337 -35.748 80.289 1.00 14.78 440 ASP A O 1
ATOM 3495 N N . PRO A 1 449 ? 118.468 -36.918 82.220 1.00 15.10 441 PRO A N 1
ATOM 3496 C CA . PRO A 1 449 ? 119.695 -37.645 81.855 1.00 18.17 441 PRO A CA 1
ATOM 3497 C C . PRO A 1 449 ? 119.530 -38.550 80.630 1.00 20.77 441 PRO A C 1
ATOM 3498 O O . PRO A 1 449 ? 120.529 -39.077 80.126 1.00 20.43 441 PRO A O 1
ATOM 3502 N N . ASP A 1 450 ? 118.303 -38.714 80.144 1.00 16.70 442 ASP A N 1
ATOM 3503 C CA . ASP A 1 450 ? 118.068 -39.559 78.978 1.00 19.69 442 ASP A CA 1
ATOM 3504 C C . ASP A 1 450 ? 118.068 -38.730 77.695 1.00 17.52 442 ASP A C 1
ATOM 3505 O O . ASP A 1 450 ? 117.695 -39.224 76.641 1.00 24.34 442 ASP A O 1
ATOM 3510 N N . THR A 1 451 ? 118.482 -37.470 77.758 1.00 16.52 443 THR A N 1
ATOM 3511 C CA . THR A 1 451 ? 118.306 -36.614 76.573 1.00 16.43 443 THR A CA 1
ATOM 3512 C C . THR A 1 451 ? 119.583 -36.178 75.860 1.00 16.13 443 THR A C 1
ATOM 3513 O O . THR A 1 451 ? 119.530 -35.296 75.012 1.00 20.71 443 THR A O 1
ATOM 3517 N N . LEU A 1 452 ? 120.732 -36.753 76.193 1.00 16.19 444 LEU A N 1
ATOM 3518 C CA . LEU A 1 452 ? 121.926 -36.369 75.455 1.00 17.89 444 LEU A CA 1
ATOM 3519 C C . LEU A 1 452 ? 121.825 -36.956 74.046 1.00 22.02 444 LEU A C 1
ATOM 3520 O O . LEU A 1 452 ? 121.746 -38.181 73.872 1.00 21.96 444 LEU A O 1
ATOM 3525 N N . GLY A 1 453 ? 121.784 -36.081 73.046 1.00 22.62 445 GLY A N 1
ATOM 3526 C CA . GLY A 1 453 ? 121.713 -36.514 71.656 1.00 24.00 445 GLY A CA 1
ATOM 3527 C C . GLY A 1 453 ? 120.402 -37.195 71.313 1.00 28.41 445 GLY A C 1
ATOM 3528 O O . GLY A 1 453 ? 120.294 -37.900 70.303 1.00 27.38 445 GLY A O 1
ATOM 3529 N N . LYS A 1 454 ? 119.399 -36.964 72.158 1.00 21.89 446 LYS A N 1
ATOM 3530 C CA . LYS A 1 454 ? 118.105 -37.631 72.062 1.00 29.73 446 LYS A CA 1
ATOM 3531 C C . LYS A 1 454 ? 116.994 -36.687 72.536 1.00 26.13 446 LYS A C 1
ATOM 3532 O O . LYS A 1 454 ? 117.160 -35.980 73.530 1.00 24.86 446 LYS A O 1
ATOM 3538 N N . ASN A 1 455 ? 115.869 -36.668 71.821 1.00 22.91 447 ASN A N 1
ATOM 3539 C CA . ASN A 1 455 ? 114.709 -35.905 72.255 1.00 25.59 447 ASN A CA 1
ATOM 3540 C C . ASN A 1 455 ? 113.917 -36.712 73.281 1.00 21.99 447 ASN A C 1
ATOM 3541 O O . ASN A 1 455 ? 113.870 -37.938 73.202 1.00 27.85 447 ASN A O 1
ATOM 3546 N N . PRO A 1 456 ? 113.311 -36.031 74.264 1.00 25.09 448 PRO A N 1
ATOM 3547 C CA . PRO A 1 456 ? 112.560 -36.787 75.270 1.00 31.21 448 PRO A CA 1
ATOM 3548 C C . PRO A 1 456 ? 111.348 -37.456 74.655 1.00 32.69 448 PRO A C 1
ATOM 3549 O O . PRO A 1 456 ? 110.711 -36.887 73.767 1.00 31.67 448 PRO A O 1
ATOM 3553 N N . GLU A 1 457 ? 111.050 -38.665 75.110 1.00 35.17 449 GLU A N 1
ATOM 3554 C CA . GLU A 1 457 ? 109.906 -39.400 74.596 1.00 36.63 449 GLU A CA 1
ATOM 3555 C C . GLU A 1 457 ? 108.612 -38.783 75.116 1.00 37.43 449 GLU A C 1
ATOM 3556 O O . GLU A 1 457 ? 108.489 -38.499 76.313 1.00 36.37 449 GLU A O 1
ATOM 3558 N N . GLY A 1 458 ? 107.665 -38.556 74.205 1.00 33.46 450 GLY A N 1
ATOM 3559 C CA . GLY A 1 458 ? 106.323 -38.134 74.567 1.00 30.62 450 GLY A CA 1
ATOM 3560 C C . GLY A 1 458 ? 106.094 -36.670 74.911 1.00 32.92 450 GLY A C 1
ATOM 3561 O O . GLY A 1 458 ? 105.016 -36.311 75.382 1.00 33.39 450 GLY A O 1
ATOM 3562 N N . ARG A 1 459 ? 107.092 -35.820 74.687 1.00 31.02 451 ARG A N 1
ATOM 3563 C CA . ARG A 1 459 ? 106.919 -34.381 74.902 1.00 23.97 451 ARG A CA 1
ATOM 3564 C C . ARG A 1 459 ? 107.870 -33.588 74.023 1.00 27.82 451 ARG A C 1
ATOM 3565 O O . ARG A 1 459 ? 108.910 -34.091 73.603 1.00 31.86 451 ARG A O 1
ATOM 3573 N N . LYS A 1 460 ? 107.509 -32.339 73.752 1.00 24.88 452 LYS A N 1
ATOM 3574 C CA . LYS A 1 460 ? 108.304 -31.492 72.872 1.00 23.53 452 LYS A CA 1
ATOM 3575 C C . LYS A 1 460 ? 109.020 -30.389 73.647 1.00 22.88 452 LYS A C 1
ATOM 3576 O O . LYS A 1 460 ? 108.527 -29.896 74.668 1.00 23.60 452 LYS A O 1
ATOM 3578 N N . VAL A 1 461 ? 110.194 -30.014 73.149 1.00 26.04 453 VAL A N 1
ATOM 3579 C CA . VAL A 1 461 ? 110.981 -28.926 73.718 1.00 22.24 453 VAL A CA 1
ATOM 3580 C C . VAL A 1 461 ? 111.141 -27.858 72.631 1.00 24.02 453 VAL A C 1
ATOM 3581 O O . VAL A 1 461 ? 111.672 -28.133 71.557 1.00 24.61 453 VAL A O 1
ATOM 3585 N N . LYS A 1 462 ? 110.677 -26.646 72.911 1.00 18.63 454 LYS A N 1
ATOM 3586 C CA . LYS A 1 462 ? 110.553 -25.616 71.882 1.00 20.79 454 LYS A CA 1
ATOM 3587 C C . LYS A 1 462 ? 111.884 -25.044 71.389 1.00 27.29 454 LYS A C 1
ATOM 3588 O O . LYS A 1 462 ? 112.027 -24.735 70.208 1.00 29.50 454 LYS A O 1
ATOM 3594 N N . GLY A 1 463 ? 112.846 -24.886 72.291 1.00 20.80 455 GLY A N 1
ATOM 3595 C CA . GLY A 1 463 ? 114.022 -24.091 71.982 1.00 16.44 455 GLY A CA 1
ATOM 3596 C C . GLY A 1 463 ? 115.365 -24.703 72.321 1.00 20.42 455 GLY A C 1
ATOM 3597 O O . GLY A 1 463 ? 115.450 -25.726 73.008 1.00 19.57 455 GLY A O 1
ATOM 3598 N N . VAL A 1 464 ? 116.422 -24.076 71.811 1.00 16.11 456 VAL A N 1
ATOM 3599 C CA . VAL A 1 464 ? 117.800 -24.463 72.116 1.00 14.03 456 VAL A CA 1
ATOM 3600 C C . VAL A 1 464 ? 118.575 -23.209 72.490 1.00 18.53 456 VAL A C 1
ATOM 3601 O O . VAL A 1 464 ? 118.477 -22.202 71.796 1.00 18.88 456 VAL A O 1
ATOM 3605 N N . ILE A 1 465 ? 119.330 -23.258 73.585 1.00 16.34 457 ILE A N 1
ATOM 3606 C CA . ILE A 1 465 ? 120.133 -22.110 74.009 1.00 17.10 457 ILE A CA 1
ATOM 3607 C C . ILE A 1 465 ? 121.590 -22.499 74.221 1.00 11.44 457 ILE A C 1
ATOM 3608 O O . ILE A 1 465 ? 121.909 -23.668 74.467 1.00 15.39 457 ILE A O 1
ATOM 3613 N N . HIS A 1 466 ? 122.471 -21.503 74.143 1.00 11.15 458 HIS A N 1
ATOM 3614 C CA . HIS A 1 466 ? 123.867 -21.707 74.472 1.00 15.46 458 HIS A CA 1
ATOM 3615 C C . HIS A 1 466 ? 124.064 -21.599 75.981 1.00 13.10 458 HIS A C 1
ATOM 3616 O O . HIS A 1 466 ? 123.168 -21.170 76.717 1.00 13.27 458 HIS A O 1
ATOM 3623 N N . TRP A 1 467 ? 125.251 -21.981 76.436 1.00 10.61 459 TRP A N 1
ATOM 3624 C CA . TRP A 1 467 ? 125.510 -22.143 77.857 1.00 9.92 459 TRP A CA 1
ATOM 3625 C C . TRP A 1 467 ? 127.002 -22.386 78.021 1.00 13.36 459 TRP A C 1
ATOM 3626 O O . TRP A 1 467 ? 127.667 -22.776 77.064 1.00 16.10 459 TRP A O 1
ATOM 3637 N N . VAL A 1 468 ? 127.527 -22.178 79.220 1.00 11.43 460 VAL A N 1
ATOM 3638 C CA . VAL A 1 468 ? 128.926 -22.535 79.506 1.00 14.57 460 VAL A CA 1
ATOM 3639 C C . VAL A 1 468 ? 128.989 -23.131 80.902 1.00 18.27 460 VAL A C 1
ATOM 3640 O O . VAL A 1 468 ? 128.116 -22.858 81.725 1.00 14.68 460 VAL A O 1
ATOM 3644 N N . PRO A 1 469 ? 130.014 -23.951 81.179 1.00 17.96 461 PRO A N 1
ATOM 3645 C CA . PRO A 1 469 ? 130.192 -24.385 82.568 1.00 13.20 461 PRO A CA 1
ATOM 3646 C C . PRO A 1 469 ? 130.655 -23.214 83.420 1.00 12.49 461 PRO A C 1
ATOM 3647 O O . PRO A 1 469 ? 131.387 -22.369 82.915 1.00 14.61 461 PRO A O 1
ATOM 3651 N N . ALA A 1 470 ? 130.258 -23.162 84.682 1.00 14.52 462 ALA A N 1
ATOM 3652 C CA . ALA A 1 470 ? 130.672 -22.057 85.541 1.00 18.48 462 ALA A CA 1
ATOM 3653 C C . ALA A 1 470 ? 132.151 -22.215 85.849 1.00 18.25 462 ALA A C 1
ATOM 3654 O O . ALA A 1 470 ? 132.927 -21.261 85.818 1.00 22.73 462 ALA A O 1
ATOM 3656 N N . GLU A 1 471 ? 132.533 -23.451 86.132 1.00 13.75 463 GLU A N 1
ATOM 3657 C CA . GLU A 1 471 ? 133.907 -23.776 86.454 1.00 14.34 463 GLU A CA 1
ATOM 3658 C C . GLU A 1 471 ? 134.661 -24.087 85.165 1.00 17.77 463 GLU A C 1
ATOM 3659 O O . GLU A 1 471 ? 134.447 -25.133 84.538 1.00 16.87 463 GLU A O 1
ATOM 3665 N N . GLY A 1 472 ? 135.519 -23.158 84.762 1.00 16.52 464 GLY A N 1
ATOM 3666 C CA . GLY A 1 472 ? 136.258 -23.294 83.523 1.00 15.95 464 GLY A CA 1
ATOM 3667 C C . GLY A 1 472 ? 135.896 -22.235 82.498 1.00 17.56 464 GLY A C 1
ATOM 3668 O O . GLY A 1 472 ? 136.612 -22.054 81.515 1.00 15.03 464 GLY A O 1
ATOM 3669 N N . SER A 1 473 ? 134.791 -21.529 82.723 1.00 11.80 465 SER A N 1
ATOM 3670 C CA . SER A 1 473 ? 134.415 -20.444 81.831 1.00 12.78 465 SER A CA 1
ATOM 3671 C C . SER A 1 473 ? 135.429 -19.331 81.986 1.00 14.04 465 SER A C 1
ATOM 3672 O O . SER A 1 473 ? 135.970 -19.131 83.074 1.00 14.61 465 SER A O 1
ATOM 3675 N N . VAL A 1 474 ? 135.680 -18.623 80.885 1.00 14.94 466 VAL A N 1
ATOM 3676 C CA . VAL A 1 474 ? 136.632 -17.531 80.841 1.00 15.09 466 VAL A CA 1
ATOM 3677 C C . VAL A 1 474 ? 135.902 -16.193 80.962 1.00 13.98 466 VAL A C 1
ATOM 3678 O O . VAL A 1 474 ? 135.091 -15.839 80.114 1.00 12.15 466 VAL A O 1
ATOM 3682 N N . GLU A 1 475 ? 136.203 -15.441 82.010 1.00 17.24 467 GLU A N 1
ATOM 3683 C CA . GLU A 1 475 ? 135.621 -14.116 82.143 1.00 15.33 467 GLU A CA 1
ATOM 3684 C C . GLU A 1 475 ? 136.260 -13.176 81.124 1.00 18.13 467 GLU A C 1
ATOM 3685 O O . GLU A 1 475 ? 137.481 -13.149 80.975 1.00 16.70 467 GLU A O 1
ATOM 3691 N N . CYS A 1 476 ? 135.448 -12.419 80.397 1.00 12.35 468 CYS A N 1
ATOM 3692 C CA . CYS A 1 476 ? 136.014 -11.576 79.346 1.00 12.41 468 CYS A CA 1
ATOM 3693 C C . CYS A 1 476 ? 135.144 -10.361 79.039 1.00 13.59 468 CYS A C 1
ATOM 3694 O O . CYS A 1 476 ? 133.957 -10.326 79.370 1.00 16.86 468 CYS A O 1
ATOM 3697 N N . GLU A 1 477 ? 135.768 -9.361 78.426 1.00 12.97 469 GLU A N 1
ATOM 3698 C CA . GLU A 1 477 ? 135.069 -8.193 77.930 1.00 13.30 469 GLU A CA 1
ATOM 3699 C C . GLU A 1 477 ? 134.634 -8.429 76.492 1.00 14.87 469 GLU A C 1
ATOM 3700 O O . GLU A 1 477 ? 135.400 -8.958 75.679 1.00 14.53 469 GLU A O 1
ATOM 3706 N N . VAL A 1 478 ? 133.396 -8.060 76.190 1.00 14.50 470 VAL A N 1
ATOM 3707 C CA . VAL A 1 478 ? 132.876 -8.181 74.842 1.00 12.62 470 VAL A CA 1
ATOM 3708 C C . VAL A 1 478 ? 132.329 -6.826 74.410 1.00 16.20 470 VAL A C 1
ATOM 3709 O O . VAL A 1 478 ? 131.502 -6.220 75.104 1.00 15.48 470 VAL A O 1
ATOM 3713 N N . ARG A 1 479 ? 132.806 -6.359 73.260 1.00 13.50 471 ARG A N 1
ATOM 3714 C CA . ARG A 1 479 ? 132.394 -5.092 72.683 1.00 14.76 471 ARG A CA 1
ATOM 3715 C C . ARG A 1 479 ? 131.424 -5.321 71.514 1.00 19.91 471 ARG A C 1
ATOM 3716 O O . ARG A 1 479 ? 131.784 -5.873 70.465 1.00 14.01 471 ARG A O 1
ATOM 3724 N N . LEU A 1 480 ? 130.183 -4.900 71.709 1.00 14.91 472 LEU A N 1
ATOM 3725 C CA . LEU A 1 480 ? 129.163 -5.053 70.686 1.00 18.01 472 LEU A CA 1
ATOM 3726 C C . LEU A 1 480 ? 129.165 -3.820 69.798 1.00 16.16 472 LEU A C 1
ATOM 3727 O O . LEU A 1 480 ? 128.773 -2.741 70.229 1.00 17.08 472 LEU A O 1
ATOM 3732 N N . TYR A 1 481 ? 129.630 -3.990 68.563 1.00 16.06 473 TYR A N 1
ATOM 3733 C CA . TYR A 1 481 ? 129.717 -2.894 67.604 1.00 20.72 473 TYR A CA 1
ATOM 3734 C C . TYR A 1 481 ? 128.540 -2.931 66.619 1.00 17.73 473 TYR A C 1
ATOM 3735 O O . TYR A 1 481 ? 128.006 -3.998 66.316 1.00 17.30 473 TYR A O 1
ATOM 3744 N N . ASP A 1 482 ? 128.151 -1.762 66.131 1.00 13.38 474 ASP A N 1
ATOM 3745 C CA . ASP A 1 482 ? 127.208 -1.654 65.021 1.00 18.72 474 ASP A CA 1
ATOM 3746 C C . ASP A 1 482 ? 127.589 -0.428 64.189 1.00 15.09 474 ASP A C 1
ATOM 3747 O O . ASP A 1 482 ? 128.610 0.206 64.475 1.00 15.41 474 ASP A O 1
ATOM 3752 N N . ARG A 1 483 ? 126.789 -0.098 63.173 1.00 15.68 475 ARG A N 1
ATOM 3753 C CA . ARG A 1 483 ? 127.122 0.993 62.256 1.00 16.29 475 ARG A CA 1
ATOM 3754 C C . ARG A 1 483 ? 127.301 2.295 63.009 1.00 20.00 475 ARG A C 1
ATOM 3755 O O . ARG A 1 483 ? 126.507 2.623 63.883 1.00 16.80 475 ARG A O 1
ATOM 3763 N N . LEU A 1 484 ? 128.338 3.042 62.656 1.00 16.40 476 LEU A N 1
ATOM 3764 C CA . LEU A 1 484 ? 128.618 4.313 63.314 1.00 19.84 476 LEU A CA 1
ATOM 3765 C C . LEU A 1 484 ? 127.500 5.327 63.062 1.00 21.48 476 LEU A C 1
ATOM 3766 O O . LEU A 1 484 ? 127.205 6.166 63.914 1.00 21.37 476 LEU A O 1
ATOM 3771 N N . PHE A 1 485 ? 126.875 5.245 61.890 1.00 18.70 477 PHE A N 1
ATOM 3772 C CA . PHE A 1 485 ? 125.823 6.178 61.524 1.00 20.08 477 PHE A CA 1
ATOM 3773 C C . PHE A 1 485 ? 124.477 5.482 61.346 1.00 20.73 477 PHE A C 1
ATOM 3774 O O . PHE A 1 485 ? 124.403 4.343 60.890 1.00 22.17 477 PHE A O 1
ATOM 3782 N N . ARG A 1 486 ? 123.404 6.175 61.700 1.00 21.84 478 ARG A N 1
ATOM 3783 C CA . ARG A 1 486 ? 122.100 5.531 61.667 1.00 24.70 478 ARG A CA 1
ATOM 3784 C C . ARG A 1 486 ? 121.277 5.921 60.439 1.00 28.37 478 ARG A C 1
ATOM 3785 O O . ARG A 1 486 ? 120.181 5.407 60.245 1.00 28.02 478 ARG A O 1
ATOM 3793 N N . SER A 1 487 ? 121.798 6.819 59.607 1.00 27.84 479 SER A N 1
ATOM 3794 C CA . SER A 1 487 ? 121.110 7.156 58.369 1.00 26.32 479 SER A CA 1
ATOM 3795 C C . SER A 1 487 ? 121.982 6.839 57.159 1.00 30.71 479 SER A C 1
ATOM 3796 O O . SER A 1 487 ? 123.209 6.817 57.250 1.00 24.89 479 SER A O 1
ATOM 3799 N N . ALA A 1 488 ? 121.330 6.600 56.028 1.00 30.25 480 ALA A N 1
ATOM 3800 C CA . ALA A 1 488 ? 121.997 6.122 54.825 1.00 27.45 480 ALA A CA 1
ATOM 3801 C C . ALA A 1 488 ? 122.972 7.152 54.257 1.00 29.72 480 ALA A C 1
ATOM 3802 O O . ALA A 1 488 ? 124.044 6.790 53.778 1.00 31.43 480 ALA A O 1
ATOM 3804 N N . ASN A 1 489 ? 122.599 8.428 54.294 1.00 28.68 481 ASN A N 1
ATOM 3805 C CA . ASN A 1 489 ? 123.520 9.490 53.883 1.00 28.90 481 ASN A CA 1
ATOM 3806 C C . ASN A 1 489 ? 123.819 10.398 55.073 1.00 32.83 481 ASN A C 1
ATOM 3807 O O . ASN A 1 489 ? 123.167 11.424 55.256 1.00 39.34 481 ASN A O 1
ATOM 3812 N N . PRO A 1 490 ? 124.823 10.023 55.881 1.00 26.62 482 PRO A N 1
ATOM 3813 C CA . PRO A 1 490 ? 125.091 10.704 57.153 1.00 29.76 482 PRO A CA 1
ATOM 3814 C C . PRO A 1 490 ? 125.538 12.150 56.998 1.00 39.02 482 PRO A C 1
ATOM 3815 O O . PRO A 1 490 ? 125.293 12.950 57.895 1.00 43.37 482 PRO A O 1
ATOM 3819 N N . GLU A 1 491 ? 126.166 12.489 55.879 1.00 39.83 483 GLU A N 1
ATOM 3820 C CA . GLU A 1 491 ? 126.694 13.838 55.710 1.00 45.67 483 GLU A CA 1
ATOM 3821 C C . GLU A 1 491 ? 125.564 14.830 55.439 1.00 50.14 483 GLU A C 1
ATOM 3822 O O . GLU A 1 491 ? 125.757 16.040 55.530 1.00 60.14 483 GLU A O 1
ATOM 3828 N N . LYS A 1 492 ? 124.381 14.312 55.121 1.00 48.29 484 LYS A N 1
ATOM 3829 C CA . LYS A 1 492 ? 123.209 15.154 54.907 1.00 49.47 484 LYS A CA 1
ATOM 3830 C C . LYS A 1 492 ? 122.448 15.365 56.213 1.00 56.97 484 LYS A C 1
ATOM 3831 O O . LYS A 1 492 ? 121.867 14.425 56.763 1.00 59.91 484 LYS A O 1
ATOM 3833 N N . ALA A 1 493 ? 122.454 16.603 56.701 1.00 54.40 485 ALA A N 1
ATOM 3834 C CA . ALA A 1 493 ? 121.813 16.940 57.969 1.00 51.04 485 ALA A CA 1
ATOM 3835 C C . ALA A 1 493 ? 120.776 18.044 57.799 1.00 54.26 485 ALA A C 1
ATOM 3836 O O . ALA A 1 493 ? 120.730 18.708 56.762 1.00 55.93 485 ALA A O 1
ATOM 3838 N N . GLU A 1 494 ? 119.945 18.236 58.821 1.00 52.17 486 GLU A N 1
ATOM 3839 C CA . GLU A 1 494 ? 118.957 19.314 58.809 1.00 53.81 486 GLU A CA 1
ATOM 3840 C C . GLU A 1 494 ? 119.644 20.677 58.898 1.00 56.36 486 GLU A C 1
ATOM 3841 O O . GLU A 1 494 ? 120.813 20.765 59.284 1.00 52.34 486 GLU A O 1
ATOM 3843 N N . GLU A 1 495 ? 118.914 21.732 58.536 1.00 62.77 487 GLU A N 1
ATOM 3844 C CA . GLU A 1 495 ? 119.447 23.095 58.560 1.00 59.89 487 GLU A CA 1
ATOM 3845 C C . GLU A 1 495 ? 119.930 23.468 59.959 1.00 56.23 487 GLU A C 1
ATOM 3846 O O . GLU A 1 495 ? 119.194 23.340 60.933 1.00 59.65 487 GLU A O 1
ATOM 3848 N N . GLY A 1 496 ? 121.176 23.920 60.054 1.00 51.34 488 GLY A N 1
ATOM 3849 C CA . GLY A 1 496 ? 121.761 24.256 61.339 1.00 53.42 488 GLY A CA 1
ATOM 3850 C C . GLY A 1 496 ? 122.326 23.070 62.104 1.00 59.56 488 GLY A C 1
ATOM 3851 O O . GLY A 1 496 ? 122.692 23.198 63.275 1.00 67.49 488 GLY A O 1
ATOM 3852 N N . GLY A 1 497 ? 122.399 21.914 61.450 1.00 52.60 489 GLY A N 1
ATOM 3853 C CA . GLY A 1 497 ? 122.941 20.718 62.075 1.00 49.05 489 GLY A CA 1
ATOM 3854 C C . GLY A 1 497 ? 124.212 20.248 61.395 1.00 46.80 489 GLY A C 1
ATOM 3855 O O . GLY A 1 497 ? 124.774 20.970 60.568 1.00 51.38 489 GLY A O 1
ATOM 3856 N N . SER A 1 498 ? 124.674 19.047 61.736 1.00 35.78 490 SER A N 1
ATOM 3857 C CA . SER A 1 498 ? 125.845 18.484 61.073 1.00 36.88 490 SER A CA 1
ATOM 3858 C C . SER A 1 498 ? 125.751 16.965 60.967 1.00 38.44 490 SER A C 1
ATOM 3859 O O . SER A 1 498 ? 124.801 16.348 61.453 1.00 34.42 490 SER A O 1
ATOM 3862 N N . PHE A 1 499 ? 126.748 16.363 60.330 1.00 38.07 491 PHE A N 1
ATOM 3863 C CA . PHE A 1 499 ? 126.749 14.926 60.137 1.00 34.94 491 PHE A CA 1
ATOM 3864 C C . PHE A 1 499 ? 126.825 14.203 61.485 1.00 27.77 491 PHE A C 1
ATOM 3865 O O . PHE A 1 499 ? 126.392 13.068 61.595 1.00 24.64 491 PHE A O 1
ATOM 3873 N N . LEU A 1 500 ? 127.342 14.872 62.512 1.00 25.34 492 LEU A N 1
ATOM 3874 C CA . LEU A 1 500 ? 127.444 14.261 63.840 1.00 28.59 492 LEU A CA 1
ATOM 3875 C C . LEU A 1 500 ? 126.066 13.972 64.443 1.00 30.42 492 LEU A C 1
ATOM 3876 O O . LEU A 1 500 ? 125.921 13.085 65.288 1.00 26.02 492 LEU A O 1
ATOM 3881 N N . ASP A 1 501 ? 125.056 14.703 63.984 1.00 30.79 493 ASP A N 1
ATOM 3882 C CA . ASP A 1 501 ? 123.673 14.463 64.399 1.00 35.20 493 ASP A CA 1
ATOM 3883 C C . ASP A 1 501 ? 123.167 13.086 63.973 1.00 30.50 493 ASP A C 1
ATOM 3884 O O . ASP A 1 501 ? 122.142 12.623 64.466 1.00 27.09 493 ASP A O 1
ATOM 3889 N N . ASN A 1 502 ? 123.877 12.445 63.048 1.00 29.24 494 ASN A N 1
ATOM 3890 C CA . ASN A 1 502 ? 123.426 11.180 62.481 1.00 24.95 494 ASN A CA 1
ATOM 3891 C C . ASN A 1 502 ? 124.142 9.994 63.098 1.00 23.78 494 ASN A C 1
ATOM 3892 O O . ASN A 1 502 ? 123.953 8.848 62.667 1.00 23.30 494 ASN A O 1
ATOM 3897 N N . ILE A 1 503 ? 124.953 10.262 64.120 1.00 22.54 495 ILE A N 1
ATOM 3898 C CA . ILE A 1 503 ? 125.692 9.201 64.792 1.00 21.07 495 ILE A CA 1
ATOM 3899 C C . ILE A 1 503 ? 124.730 8.233 65.479 1.00 25.80 495 ILE A C 1
ATOM 3900 O O . ILE A 1 503 ? 123.733 8.643 66.082 1.00 26.34 495 ILE A O 1
ATOM 3905 N N . ASN A 1 504 ? 125.020 6.944 65.343 1.00 19.86 496 ASN A N 1
ATOM 3906 C CA . ASN A 1 504 ? 124.270 5.886 66.012 1.00 19.62 496 ASN A CA 1
ATOM 3907 C C . ASN A 1 504 ? 124.710 5.727 67.464 1.00 21.64 496 ASN A C 1
ATOM 3908 O O . ASN A 1 504 ? 125.809 5.254 67.740 1.00 22.10 496 ASN A O 1
ATOM 3913 N N . ALA A 1 505 ? 123.836 6.122 68.391 1.00 23.38 497 ALA A N 1
ATOM 3914 C CA . ALA A 1 505 ? 124.138 6.042 69.817 1.00 21.92 497 ALA A CA 1
ATOM 3915 C C . ALA A 1 505 ? 124.317 4.598 70.283 1.00 21.45 497 ALA A C 1
ATOM 3916 O O . ALA A 1 505 ? 124.904 4.338 71.328 1.00 26.71 497 ALA A O 1
ATOM 3918 N N . ASP A 1 506 ? 123.835 3.650 69.494 1.00 23.68 498 ASP A N 1
ATOM 3919 C CA . ASP A 1 506 ? 123.998 2.240 69.834 1.00 22.35 498 ASP A CA 1
ATOM 3920 C C . ASP A 1 506 ? 125.130 1.581 69.049 1.00 18.85 498 ASP A C 1
ATOM 3921 O O . ASP A 1 506 ? 125.158 0.359 68.896 1.00 22.25 498 ASP A O 1
ATOM 3926 N N . SER A 1 507 ? 126.085 2.386 68.576 1.00 17.37 499 SER A N 1
ATOM 3927 C CA . SER A 1 507 ? 127.183 1.853 67.771 1.00 18.70 499 SER A CA 1
ATOM 3928 C C . SER A 1 507 ? 128.181 1.069 68.617 1.00 14.91 499 SER A C 1
ATOM 3929 O O . SER A 1 507 ? 128.905 0.232 68.093 1.00 14.21 499 SER A O 1
ATOM 3932 N N . LEU A 1 508 ? 128.220 1.335 69.918 1.00 16.14 500 LEU A N 1
ATOM 3933 C CA . LEU A 1 508 ? 129.087 0.575 70.807 1.00 18.49 500 LEU A CA 1
ATOM 3934 C C . LEU A 1 508 ? 128.461 0.313 72.165 1.00 18.47 500 LEU A C 1
ATOM 3935 O O . LEU A 1 508 ? 127.994 1.222 72.840 1.00 15.83 500 LEU A O 1
ATOM 3940 N N . GLN A 1 509 ? 128.474 -0.957 72.543 1.00 13.29 501 GLN A N 1
ATOM 3941 C CA A GLN A 1 509 ? 128.074 -1.397 73.867 0.56 13.56 501 GLN A CA 1
ATOM 3942 C CA B GLN A 1 509 ? 128.079 -1.382 73.875 0.44 17.70 501 GLN A CA 1
ATOM 3943 C C . GLN A 1 509 ? 129.183 -2.274 74.438 1.00 14.50 501 GLN A C 1
ATOM 3944 O O . GLN A 1 509 ? 129.484 -3.334 73.888 1.00 15.61 501 GLN A O 1
ATOM 3955 N N . VAL A 1 510 ? 129.798 -1.829 75.527 1.00 13.05 502 VAL A N 1
ATOM 3956 C CA . VAL A 1 510 ? 130.864 -2.590 76.163 1.00 17.03 502 VAL A CA 1
ATOM 3957 C C . VAL A 1 510 ? 130.272 -3.430 77.285 1.00 20.50 502 VAL A C 1
ATOM 3958 O O . VAL A 1 510 ? 129.667 -2.883 78.209 1.00 15.33 502 VAL A O 1
ATOM 3962 N N . LEU A 1 511 ? 130.435 -4.751 77.193 1.00 16.32 503 LEU A N 1
ATOM 3963 C CA . LEU A 1 511 ? 129.978 -5.662 78.237 1.00 16.56 503 LEU A CA 1
ATOM 3964 C C . LEU A 1 511 ? 131.152 -6.214 79.042 1.00 13.80 503 LEU A C 1
ATOM 3965 O O . LEU A 1 511 ? 132.101 -6.772 78.476 1.00 19.56 503 LEU A O 1
ATOM 3970 N N . ALA A 1 512 ? 131.078 -6.077 80.360 1.00 13.24 504 ALA A N 1
ATOM 3971 C CA . ALA A 1 512 ? 132.068 -6.673 81.242 1.00 14.57 504 ALA A CA 1
ATOM 3972 C C . ALA A 1 512 ? 131.495 -7.950 81.851 1.00 21.17 504 ALA A C 1
ATOM 3973 O O . ALA A 1 512 ? 130.278 -8.100 81.988 1.00 17.66 504 ALA A O 1
ATOM 3975 N N . GLY A 1 513 ? 132.373 -8.874 82.208 1.00 13.33 505 GLY A N 1
ATOM 3976 C CA . GLY A 1 513 ? 131.958 -10.044 82.962 1.00 18.77 505 GLY A CA 1
ATOM 3977 C C . GLY A 1 513 ? 131.259 -11.118 82.153 1.00 18.71 505 GLY A C 1
ATOM 3978 O O . GLY A 1 513 ? 130.584 -11.980 82.720 1.00 14.62 505 GLY A O 1
ATOM 3979 N N . CYS A 1 514 ? 131.430 -11.080 80.834 1.00 12.34 506 CYS A N 1
ATOM 3980 C CA . CYS A 1 514 ? 130.915 -12.140 79.968 1.00 11.93 506 CYS A CA 1
ATOM 3981 C C . CYS A 1 514 ? 131.629 -13.461 80.258 1.00 14.93 506 CYS A C 1
ATOM 3982 O O . CYS A 1 514 ? 132.766 -13.459 80.710 1.00 16.67 506 CYS A O 1
ATOM 3985 N N . ARG A 1 515 ? 130.948 -14.576 79.996 1.00 12.29 507 ARG A N 1
ATOM 3986 C CA . ARG A 1 515 ? 131.469 -15.912 80.309 1.00 11.87 507 ARG A CA 1
ATOM 3987 C C . ARG A 1 515 ? 131.630 -16.761 79.054 1.00 11.59 507 ARG A C 1
ATOM 3988 O O . ARG A 1 515 ? 130.642 -17.266 78.515 1.00 12.80 507 ARG A O 1
ATOM 3996 N N . ALA A 1 516 ? 132.873 -16.908 78.594 1.00 11.11 508 ALA A N 1
ATOM 3997 C CA . ALA A 1 516 ? 133.176 -17.646 77.371 1.00 10.39 508 ALA A CA 1
ATOM 3998 C C . ALA A 1 516 ? 133.457 -19.118 77.686 1.00 17.03 508 ALA A C 1
ATOM 3999 O O . ALA A 1 516 ? 133.955 -19.435 78.763 1.00 11.05 508 ALA A O 1
ATOM 4001 N N . GLU A 1 517 ? 133.164 -20.016 76.748 1.00 13.04 509 GLU A N 1
ATOM 4002 C CA . GLU A 1 517 ? 133.471 -21.435 76.992 1.00 12.85 509 GLU A CA 1
ATOM 4003 C C . GLU A 1 517 ? 134.984 -21.584 77.156 1.00 10.87 509 GLU A C 1
ATOM 4004 O O . GLU A 1 517 ? 135.738 -20.748 76.660 1.00 10.49 509 GLU A O 1
ATOM 4010 N N . PRO A 1 518 ? 135.428 -22.636 77.870 1.00 11.64 510 PRO A N 1
ATOM 4011 C CA . PRO A 1 518 ? 136.850 -22.782 78.207 1.00 12.74 510 PRO A CA 1
ATOM 4012 C C . PRO A 1 518 ? 137.785 -22.691 77.003 1.00 12.94 510 PRO A C 1
ATOM 4013 O O . PRO A 1 518 ? 138.869 -22.119 77.124 1.00 12.69 510 PRO A O 1
ATOM 4017 N N . SER A 1 519 ? 137.360 -23.237 75.867 1.00 11.58 511 SER A N 1
ATOM 4018 C CA . SER A 1 519 ? 138.192 -23.282 74.678 1.00 13.06 511 SER A CA 1
ATOM 4019 C C . SER A 1 519 ? 138.594 -21.888 74.194 1.00 15.66 511 SER A C 1
ATOM 4020 O O . SER A 1 519 ? 139.640 -21.723 73.558 1.00 12.53 511 SER A O 1
ATOM 4023 N N . LEU A 1 520 ? 137.774 -20.884 74.494 1.00 10.90 512 LEU A N 1
ATOM 4024 C CA . LEU A 1 520 ? 138.104 -19.510 74.115 1.00 14.38 512 LEU A CA 1
ATOM 4025 C C . LEU A 1 520 ? 139.231 -18.944 74.958 1.00 12.18 512 LEU A C 1
ATOM 4026 O O . LEU A 1 520 ? 139.784 -17.898 74.620 1.00 15.11 512 LEU A O 1
ATOM 4031 N N . GLY A 1 521 ? 139.581 -19.629 76.047 1.00 14.38 513 GLY A N 1
ATOM 4032 C CA . GLY A 1 521 ? 140.760 -19.251 76.815 1.00 11.03 513 GLY A CA 1
ATOM 4033 C C . GLY A 1 521 ? 142.062 -19.498 76.056 1.00 13.90 513 GLY A C 1
ATOM 4034 O O . GLY A 1 521 ? 143.145 -19.122 76.499 1.00 16.97 513 GLY A O 1
ATOM 4035 N N . GLN A 1 522 ? 141.955 -20.155 74.913 1.00 12.31 514 GLN A N 1
ATOM 4036 C CA . GLN A 1 522 ? 143.118 -20.436 74.087 1.00 15.28 514 GLN A CA 1
ATOM 4037 C C . GLN A 1 522 ? 143.061 -19.622 72.797 1.00 17.06 514 GLN A C 1
ATOM 4038 O O . GLN A 1 522 ? 143.821 -19.860 71.868 1.00 13.92 514 GLN A O 1
ATOM 4044 N N . ALA A 1 523 ? 142.157 -18.650 72.743 1.00 10.70 515 ALA A N 1
ATOM 4045 C CA . ALA A 1 523 ? 142.049 -17.808 71.561 1.00 10.46 515 ALA A CA 1
ATOM 4046 C C . ALA A 1 523 ? 143.241 -16.862 71.491 1.00 20.76 515 ALA A C 1
ATOM 4047 O O . ALA A 1 523 ? 143.682 -16.315 72.508 1.00 14.19 515 ALA A O 1
ATOM 4049 N N . ASN A 1 524 ? 143.759 -16.680 70.283 1.00 17.15 516 ASN A N 1
ATOM 4050 C CA . ASN A 1 524 ? 144.868 -15.766 70.031 1.00 16.79 516 ASN A CA 1
ATOM 4051 C C . ASN A 1 524 ? 144.356 -14.515 69.341 1.00 11.36 516 ASN A C 1
ATOM 4052 O O . ASN A 1 524 ? 143.293 -14.561 68.738 1.00 11.86 516 ASN A O 1
ATOM 4057 N N . PRO A 1 525 ? 145.117 -13.410 69.404 1.00 14.45 517 PRO A N 1
ATOM 4058 C CA . PRO A 1 525 ? 144.667 -12.191 68.714 1.00 14.93 517 PRO A CA 1
ATOM 4059 C C . PRO A 1 525 ? 144.306 -12.453 67.246 1.00 15.34 517 PRO A C 1
ATOM 4060 O O . PRO A 1 525 ? 145.029 -13.174 66.550 1.00 15.05 517 PRO A O 1
ATOM 4064 N N . GLU A 1 526 ? 143.162 -11.907 66.837 1.00 11.08 518 GLU A N 1
ATOM 4065 C CA . GLU A 1 526 ? 142.586 -12.022 65.496 1.00 11.52 518 GLU A CA 1
ATOM 4066 C C . GLU A 1 526 ? 141.968 -13.381 65.176 1.00 11.02 518 GLU A C 1
ATOM 4067 O O . GLU A 1 526 ? 141.555 -13.607 64.034 1.00 13.46 518 GLU A O 1
ATOM 4073 N N . ASP A 1 527 ? 141.850 -14.266 66.170 1.00 10.72 519 ASP A N 1
ATOM 4074 C CA . ASP A 1 527 ? 141.034 -15.460 65.996 1.00 10.57 519 ASP A CA 1
ATOM 4075 C C . ASP A 1 527 ? 139.575 -15.040 65.848 1.00 11.94 519 ASP A C 1
ATOM 4076 O O . ASP A 1 527 ? 139.081 -14.237 66.633 1.00 9.76 519 ASP A O 1
ATOM 4081 N N . ARG A 1 528 ? 138.890 -15.579 64.843 1.00 13.40 520 ARG A N 1
ATOM 4082 C CA . ARG A 1 528 ? 137.472 -15.267 64.612 1.00 10.26 520 ARG A CA 1
ATOM 4083 C C . ARG A 1 528 ? 136.590 -16.474 64.939 1.00 12.65 520 ARG A C 1
ATOM 4084 O O . ARG A 1 528 ? 137.020 -17.612 64.804 1.00 10.80 520 ARG A O 1
ATOM 4092 N N . PHE A 1 529 ? 135.351 -16.208 65.348 1.00 11.56 521 PHE A N 1
ATOM 4093 C CA . PHE A 1 529 ? 134.430 -17.245 65.815 1.00 11.25 521 PHE A CA 1
ATOM 4094 C C . PHE A 1 529 ? 133.015 -16.891 65.443 1.00 12.85 521 PHE A C 1
ATOM 4095 O O . PHE A 1 529 ? 132.683 -15.715 65.316 1.00 14.07 521 PHE A O 1
ATOM 4103 N N . GLN A 1 530 ? 132.175 -17.903 65.287 1.00 12.29 522 GLN A N 1
ATOM 4104 C CA . GLN A 1 530 ? 130.749 -17.678 65.429 1.00 15.18 522 GLN A CA 1
ATOM 4105 C C . GLN A 1 530 ? 130.371 -17.971 66.881 1.00 14.62 522 GLN A C 1
ATOM 4106 O O . GLN A 1 530 ? 130.460 -19.126 67.328 1.00 11.15 522 GLN A O 1
ATOM 4112 N N . PHE A 1 531 ? 129.965 -16.935 67.616 1.00 10.82 523 PHE A N 1
ATOM 4113 C CA . PHE A 1 531 ? 129.384 -17.131 68.946 1.00 10.84 523 PHE A CA 1
ATOM 4114 C C . PHE A 1 531 ? 127.919 -17.498 68.770 1.00 14.72 523 PHE A C 1
ATOM 4115 O O . PHE A 1 531 ? 127.122 -16.682 68.288 1.00 13.68 523 PHE A O 1
ATOM 4123 N N . GLU A 1 532 ? 127.574 -18.718 69.168 1.00 13.98 524 GLU A N 1
ATOM 4124 C CA . GLU A 1 532 ? 126.211 -19.235 69.041 1.00 13.08 524 GLU A CA 1
ATOM 4125 C C . GLU A 1 532 ? 125.148 -18.245 69.493 1.00 15.79 524 GLU A C 1
ATOM 4126 O O . GLU A 1 532 ? 125.222 -17.708 70.592 1.00 13.25 524 GLU A O 1
ATOM 4132 N N . ARG A 1 533 ? 124.176 -18.012 68.616 1.00 14.40 525 ARG A N 1
ATOM 4133 C CA . ARG A 1 533 ? 123.044 -17.121 68.861 1.00 18.02 525 ARG A CA 1
ATOM 4134 C C . ARG A 1 533 ? 123.428 -15.682 69.182 1.00 17.78 525 ARG A C 1
ATOM 4135 O O . ARG A 1 533 ? 122.601 -14.925 69.687 1.00 22.46 525 ARG A O 1
ATOM 4143 N N . GLU A 1 534 ? 124.662 -15.282 68.888 1.00 13.51 526 GLU A N 1
ATOM 4144 C CA . GLU A 1 534 ? 125.060 -13.912 69.203 1.00 13.04 526 GLU A CA 1
ATOM 4145 C C . GLU A 1 534 ? 125.684 -13.177 68.014 1.00 15.24 526 GLU A C 1
ATOM 4146 O O . GLU A 1 534 ? 125.484 -11.967 67.844 1.00 15.67 526 GLU A O 1
ATOM 4152 N N . GLY A 1 535 ? 126.437 -13.890 67.188 1.00 16.88 527 GLY A N 1
ATOM 4153 C CA . GLY A 1 535 ? 127.062 -13.240 66.046 1.00 12.33 527 GLY A CA 1
ATOM 4154 C C . GLY A 1 535 ? 128.455 -13.755 65.733 1.00 11.67 527 GLY A C 1
ATOM 4155 O O . GLY A 1 535 ? 128.849 -14.822 66.198 1.00 11.42 527 GLY A O 1
ATOM 4156 N N . TYR A 1 536 ? 129.189 -13.002 64.917 1.00 11.54 528 TYR A N 1
ATOM 4157 C CA . TYR A 1 536 ? 130.587 -13.341 64.639 1.00 14.00 528 TYR A CA 1
ATOM 4158 C C . TYR A 1 536 ? 131.512 -12.359 65.325 1.00 14.16 528 TYR A C 1
ATOM 4159 O O . TYR A 1 536 ? 131.299 -11.146 65.245 1.00 12.18 528 TYR A O 1
ATOM 4168 N N . PHE A 1 537 ? 132.538 -12.893 65.986 1.00 9.98 529 PHE A N 1
ATOM 4169 C CA . PHE A 1 537 ? 133.401 -12.117 66.870 1.00 11.00 529 PHE A CA 1
ATOM 4170 C C . PHE A 1 537 ? 134.868 -12.368 66.562 1.00 12.86 529 PHE A C 1
ATOM 4171 O O . PHE A 1 537 ? 135.236 -13.446 66.095 1.00 13.90 529 PHE A O 1
ATOM 4179 N N . VAL A 1 538 ? 135.701 -11.367 66.827 1.00 11.28 530 VAL A N 1
ATOM 4180 C CA . VAL A 1 538 ? 137.134 -11.518 66.694 1.00 9.64 530 VAL A CA 1
ATOM 4181 C C . VAL A 1 538 ? 137.803 -11.198 68.039 1.00 9.22 530 VAL A C 1
ATOM 4182 O O . VAL A 1 538 ? 137.344 -10.334 68.780 1.00 9.13 530 VAL A O 1
ATOM 4186 N N . ALA A 1 539 ? 138.878 -11.908 68.365 1.00 9.71 531 ALA A N 1
ATOM 4187 C CA . ALA A 1 539 ? 139.709 -11.525 69.506 1.00 11.47 531 ALA A CA 1
ATOM 4188 C C . ALA A 1 539 ? 140.507 -10.307 69.105 1.00 12.43 531 ALA A C 1
ATOM 4189 O O . ALA A 1 539 ? 141.412 -10.411 68.257 1.00 10.15 531 ALA A O 1
ATOM 4191 N N . ASP A 1 540 ? 140.177 -9.163 69.705 1.00 11.98 532 ASP A N 1
ATOM 4192 C CA . ASP A 1 540 ? 140.792 -7.873 69.349 1.00 11.42 532 ASP A CA 1
ATOM 4193 C C . ASP A 1 540 ? 142.317 -7.931 69.253 1.00 14.68 532 ASP A C 1
ATOM 4194 O O . ASP A 1 540 ? 142.953 -8.471 70.143 1.00 11.60 532 ASP A O 1
ATOM 4199 N N . LEU A 1 541 ? 142.910 -7.371 68.196 1.00 11.22 533 LEU A N 1
ATOM 4200 C CA . LEU A 1 541 ? 144.345 -7.604 67.970 1.00 17.37 533 LEU A CA 1
ATOM 4201 C C . LEU A 1 541 ? 145.216 -6.856 68.958 1.00 14.86 533 LEU A C 1
ATOM 4202 O O . LEU A 1 541 ? 146.343 -7.268 69.190 1.00 16.29 533 LEU A O 1
ATOM 4207 N N . LYS A 1 542 ? 144.708 -5.772 69.544 1.00 12.48 534 LYS A N 1
ATOM 4208 C CA . LYS A 1 542 ? 145.527 -5.016 70.479 1.00 22.70 534 LYS A CA 1
ATOM 4209 C C . LYS A 1 542 ? 145.277 -5.397 71.936 1.00 16.44 534 LYS A C 1
ATOM 4210 O O . LYS A 1 542 ? 146.212 -5.427 72.732 1.00 15.66 534 LYS A O 1
ATOM 4216 N N . ASP A 1 543 ? 144.029 -5.682 72.283 1.00 13.75 535 ASP A N 1
ATOM 4217 C CA . ASP A 1 543 ? 143.672 -5.820 73.695 1.00 17.66 535 ASP A CA 1
ATOM 4218 C C . ASP A 1 543 ? 143.605 -7.271 74.177 1.00 17.64 535 ASP A C 1
ATOM 4219 O O . ASP A 1 543 ? 143.552 -7.517 75.385 1.00 17.40 535 ASP A O 1
ATOM 4224 N N . SER A 1 544 ? 143.607 -8.230 73.256 1.00 15.80 536 SER A N 1
ATOM 4225 C CA . SER A 1 544 ? 143.659 -9.639 73.665 1.00 13.99 536 SER A CA 1
ATOM 4226 C C . SER A 1 544 ? 145.068 -9.975 74.117 1.00 17.18 536 SER A C 1
ATOM 4227 O O . SER A 1 544 ? 146.042 -9.587 73.478 1.00 24.21 536 SER A O 1
ATOM 4230 N N . ARG A 1 545 ? 145.181 -10.694 75.223 1.00 12.54 537 ARG A N 1
ATOM 4231 C CA . ARG A 1 545 ? 146.473 -11.189 75.657 1.00 16.06 537 ARG A CA 1
ATOM 4232 C C . ARG A 1 545 ? 146.317 -12.684 75.946 1.00 17.71 537 ARG A C 1
ATOM 4233 O O . ARG A 1 545 ? 145.180 -13.182 75.935 1.00 19.25 537 ARG A O 1
ATOM 4241 N N . PRO A 1 546 ? 147.443 -13.417 76.118 1.00 17.75 538 PRO A N 1
ATOM 4242 C CA . PRO A 1 546 ? 147.332 -14.872 76.263 1.00 17.37 538 PRO A CA 1
ATOM 4243 C C . PRO A 1 546 ? 146.458 -15.261 77.445 1.00 18.41 538 PRO A C 1
ATOM 4244 O O . PRO A 1 546 ? 146.642 -14.741 78.549 1.00 19.98 538 PRO A O 1
ATOM 4248 N N . GLY A 1 547 ? 145.500 -16.145 77.196 1.00 19.51 539 GLY A N 1
ATOM 4249 C CA . GLY A 1 547 ? 144.564 -16.582 78.216 1.00 22.00 539 GLY A CA 1
ATOM 4250 C C . GLY A 1 547 ? 143.379 -15.658 78.411 1.00 22.55 539 GLY A C 1
ATOM 4251 O O . GLY A 1 547 ? 142.349 -16.073 78.947 1.00 20.13 539 GLY A O 1
ATOM 4252 N N . LYS A 1 548 ? 143.516 -14.410 77.960 1.00 16.66 540 LYS A N 1
ATOM 4253 C CA . LYS A 1 548 ? 142.484 -13.392 78.184 1.00 11.84 540 LYS A CA 1
ATOM 4254 C C . LYS A 1 548 ? 142.152 -12.599 76.922 1.00 13.92 540 LYS A C 1
ATOM 4255 O O . LYS A 1 548 ? 142.602 -11.464 76.763 1.00 12.07 540 LYS A O 1
ATOM 4257 N N . PRO A 1 549 ? 141.353 -13.188 76.024 1.00 13.29 541 PRO A N 1
ATOM 4258 C CA . PRO A 1 549 ? 140.887 -12.457 74.843 1.00 17.68 541 PRO A CA 1
ATOM 4259 C C . PRO A 1 549 ? 139.905 -11.345 75.190 1.00 16.23 541 PRO A C 1
ATOM 4260 O O . PRO A 1 549 ? 139.239 -11.415 76.211 1.00 11.63 541 PRO A O 1
ATOM 4264 N N . VAL A 1 550 ? 139.848 -10.322 74.347 1.00 10.73 542 VAL A N 1
ATOM 4265 C CA . VAL A 1 550 ? 138.787 -9.313 74.375 1.00 9.78 542 VAL A CA 1
ATOM 4266 C C . VAL A 1 550 ? 138.104 -9.425 73.022 1.00 15.72 542 VAL A C 1
ATOM 4267 O O . VAL A 1 550 ? 138.787 -9.425 71.996 1.00 14.19 542 VAL A O 1
ATOM 4271 N N . PHE A 1 551 ? 136.781 -9.554 72.993 1.00 9.22 543 PHE A N 1
ATOM 4272 C CA . PHE A 1 551 ? 136.115 -9.843 71.721 1.00 10.79 543 PHE A CA 1
ATOM 4273 C C . PHE A 1 551 ? 135.370 -8.630 71.173 1.00 15.38 543 PHE A C 1
ATOM 4274 O O . PHE A 1 551 ? 134.729 -7.899 71.919 1.00 12.72 543 PHE A O 1
ATOM 4282 N N . ASN A 1 552 ? 135.491 -8.417 69.864 1.00 10.98 544 ASN A N 1
ATOM 4283 C CA . ASN A 1 552 ? 134.710 -7.421 69.149 1.00 9.45 544 ASN A CA 1
ATOM 4284 C C . ASN A 1 552 ? 133.649 -8.141 68.329 1.00 11.74 544 ASN A C 1
ATOM 4285 O O . ASN A 1 552 ? 133.960 -9.104 67.617 1.00 9.47 544 ASN A O 1
ATOM 4290 N N . ARG A 1 553 ? 132.410 -7.681 68.379 1.00 10.17 545 ARG A N 1
ATOM 4291 C CA . ARG A 1 553 ? 131.439 -8.218 67.433 1.00 10.17 545 ARG A CA 1
ATOM 4292 C C . ARG A 1 553 ? 131.689 -7.667 66.039 1.00 11.34 545 ARG A C 1
ATOM 4293 O O . ARG A 1 553 ? 131.621 -6.447 65.810 1.00 11.88 545 ARG A O 1
ATOM 4301 N N . THR A 1 554 ? 131.967 -8.578 65.115 1.00 10.56 546 THR A N 1
ATOM 4302 C CA . THR A 1 554 ? 132.339 -8.241 63.747 1.00 10.99 546 THR A CA 1
ATOM 4303 C C . THR A 1 554 ? 131.079 -7.895 62.978 1.00 12.79 546 THR A C 1
ATOM 4304 O O . THR A 1 554 ? 130.998 -6.853 62.318 1.00 13.15 546 THR A O 1
ATOM 4308 N N . VAL A 1 555 ? 130.091 -8.779 63.089 1.00 11.95 547 VAL A N 1
ATOM 4309 C CA . VAL A 1 555 ? 128.828 -8.626 62.398 1.00 15.56 547 VAL A CA 1
ATOM 4310 C C . VAL A 1 555 ? 127.807 -9.518 63.105 1.00 20.41 547 VAL A C 1
ATOM 4311 O O . VAL A 1 555 ? 128.179 -10.515 63.715 1.00 14.58 547 VAL A O 1
ATOM 4315 N N . THR A 1 556 ? 126.532 -9.155 63.053 1.00 17.71 548 THR A N 1
ATOM 4316 C CA . THR A 1 556 ? 125.483 -9.996 63.646 1.00 18.11 548 THR A CA 1
ATOM 4317 C C . THR A 1 556 ? 125.228 -11.240 62.782 1.00 19.55 548 THR A C 1
ATOM 4318 O O . THR A 1 556 ? 125.637 -11.282 61.626 1.00 16.12 548 THR A O 1
ATOM 4322 N N . LEU A 1 557 ? 124.541 -12.246 63.326 1.00 17.35 549 LEU A N 1
ATOM 4323 C CA . LEU A 1 557 ? 124.249 -13.461 62.558 1.00 15.80 549 LEU A CA 1
ATOM 4324 C C . LEU A 1 557 ? 123.409 -13.187 61.322 1.00 20.24 549 LEU A C 1
ATOM 4325 O O . LEU A 1 557 ? 123.576 -13.821 60.282 1.00 20.04 549 LEU A O 1
ATOM 4330 N N . ARG A 1 558 ? 122.485 -12.247 61.449 1.00 22.78 550 ARG A N 1
ATOM 4331 C CA . ARG A 1 558 ? 121.570 -11.930 60.368 1.00 25.29 550 ARG A CA 1
ATOM 4332 C C . ARG A 1 558 ? 121.347 -10.429 60.301 1.00 25.11 550 ARG A C 1
ATOM 4333 O O . ARG A 1 558 ? 121.518 -9.725 61.292 1.00 25.96 550 ARG A O 1
ATOM 4341 N N . ASP A 1 559 ? 120.960 -9.944 59.127 1.00 29.96 551 ASP A N 1
ATOM 4342 C CA . ASP A 1 559 ? 120.763 -8.514 58.922 1.00 32.09 551 ASP A CA 1
ATOM 4343 C C . ASP A 1 559 ? 119.654 -7.933 59.803 1.00 34.85 551 ASP A C 1
ATOM 4344 O O . ASP A 1 559 ? 118.552 -8.473 59.878 1.00 36.87 551 ASP A O 1
ATOM 4349 N N . SER A 1 560 ? 119.959 -6.815 60.452 1.00 38.24 552 SER A N 1
ATOM 4350 C CA A SER A 1 560 ? 119.010 -6.143 61.332 0.37 43.41 552 SER A CA 1
ATOM 4351 C CA B SER A 1 560 ? 119.011 -6.147 61.333 0.63 43.42 552 SER A CA 1
ATOM 4352 C C . SER A 1 560 ? 118.567 -4.797 60.774 1.00 46.07 552 SER A C 1
ATOM 4353 O O . SER A 1 560 ? 117.574 -4.225 61.230 1.00 54.22 552 SER A O 1
ATOM 4358 N N . TRP A 1 561 ? 119.298 -4.294 59.783 1.00 35.66 553 TRP A N 1
ATOM 4359 C CA . TRP A 1 561 ? 119.036 -2.960 59.240 1.00 37.26 553 TRP A CA 1
ATOM 4360 C C . TRP A 1 561 ? 118.103 -2.906 58.026 1.00 41.16 553 TRP A C 1
ATOM 4361 O O . TRP A 1 561 ? 117.504 -1.863 57.749 1.00 42.66 553 TRP A O 1
ATOM 4372 N N . GLY A 1 562 ? 117.997 -4.006 57.287 1.00 43.56 554 GLY A N 1
ATOM 4373 C CA . GLY A 1 562 ? 117.253 -3.995 56.037 1.00 51.01 554 GLY A CA 1
ATOM 4374 C C . GLY A 1 562 ? 117.933 -3.167 54.958 1.00 52.58 554 GLY A C 1
ATOM 4375 O O . GLY A 1 562 ? 119.153 -3.012 54.961 1.00 50.44 554 GLY A O 1
ATOM 4376 N N . GLN A 1 563 ? 117.148 -2.634 54.028 1.00 59.31 555 GLN A N 1
ATOM 4377 C CA . GLN A 1 563 ? 117.691 -1.778 52.977 1.00 61.43 555 GLN A CA 1
ATOM 4378 C C . GLN A 1 563 ? 116.680 -0.710 52.572 1.00 69.26 555 GLN A C 1
ATOM 4379 O O . GLN A 1 563 ? 116.689 -0.232 51.438 1.00 76.36 555 GLN A O 1
ATOM 4381 N N . ALA B 1 16 ? 130.332 0.328 23.478 1.00 53.01 8 ALA B N 1
ATOM 4382 C CA . ALA B 1 16 ? 131.217 0.553 24.615 1.00 52.65 8 ALA B CA 1
ATOM 4383 C C . ALA B 1 16 ? 132.213 -0.593 24.739 1.00 51.34 8 ALA B C 1
ATOM 4384 O O . ALA B 1 16 ? 133.424 -0.371 24.750 1.00 55.61 8 ALA B O 1
ATOM 4386 N N . ALA B 1 17 ? 131.693 -1.815 24.826 1.00 43.73 9 ALA B N 1
ATOM 4387 C CA . ALA B 1 17 ? 132.525 -3.003 25.003 1.00 40.01 9 ALA B CA 1
ATOM 4388 C C . ALA B 1 17 ? 133.500 -3.194 23.840 1.00 30.71 9 ALA B C 1
ATOM 4389 O O . ALA B 1 17 ? 133.180 -2.883 22.688 1.00 24.35 9 ALA B O 1
ATOM 4391 N N . PRO B 1 18 ? 134.705 -3.697 24.148 1.00 30.96 10 PRO B N 1
ATOM 4392 C CA . PRO B 1 18 ? 135.747 -3.895 23.138 1.00 20.03 10 PRO B CA 1
ATOM 4393 C C . PRO B 1 18 ? 135.335 -4.865 22.041 1.00 18.68 10 PRO B C 1
ATOM 4394 O O . PRO B 1 18 ? 134.490 -5.731 22.252 1.00 20.36 10 PRO B O 1
ATOM 4398 N N . ASN B 1 19 ? 135.924 -4.673 20.868 1.00 18.11 11 ASN B N 1
ATOM 4399 C CA . ASN B 1 19 ? 135.742 -5.526 19.704 1.00 18.69 11 ASN B CA 1
ATOM 4400 C C . ASN B 1 19 ? 137.147 -5.931 19.281 1.00 21.67 11 ASN B C 1
ATOM 4401 O O . ASN B 1 19 ? 137.878 -5.104 18.750 1.00 18.69 11 ASN B O 1
ATOM 4406 N N . PHE B 1 20 ? 137.544 -7.178 19.523 1.00 18.27 12 PHE B N 1
ATOM 4407 C CA . PHE B 1 20 ? 138.936 -7.551 19.271 1.00 20.58 12 PHE B CA 1
ATOM 4408 C C . PHE B 1 20 ? 139.241 -7.592 17.768 1.00 17.71 12 PHE B C 1
ATOM 4409 O O . PHE B 1 20 ? 140.390 -7.440 17.361 1.00 19.05 12 PHE B O 1
ATOM 4417 N N . LEU B 1 21 ? 138.221 -7.779 16.943 1.00 16.48 13 LEU B N 1
ATOM 4418 C CA . LEU B 1 21 ? 138.464 -7.830 15.505 1.00 15.87 13 LEU B CA 1
ATOM 4419 C C . LEU B 1 21 ? 138.760 -6.439 14.958 1.00 19.85 13 LEU B C 1
ATOM 4420 O O . LEU B 1 21 ? 139.639 -6.270 14.113 1.00 20.69 13 LEU B O 1
ATOM 4425 N N . ARG B 1 22 ? 138.037 -5.440 15.454 1.00 16.34 14 ARG B N 1
ATOM 4426 C CA . ARG B 1 22 ? 138.356 -4.047 15.152 1.00 16.23 14 ARG B CA 1
ATOM 4427 C C . ARG B 1 22 ? 139.810 -3.727 15.521 1.00 17.54 14 ARG B C 1
ATOM 4428 O O . ARG B 1 22 ? 140.509 -3.029 14.781 1.00 17.93 14 ARG B O 1
ATOM 4436 N N . GLN B 1 23 ? 140.280 -4.237 16.658 1.00 18.35 15 GLN B N 1
ATOM 4437 C CA . GLN B 1 23 ? 141.663 -3.971 17.062 1.00 23.17 15 GLN B CA 1
ATOM 4438 C C . GLN B 1 23 ? 142.674 -4.634 16.134 1.00 23.24 15 GLN B C 1
ATOM 4439 O O . GLN B 1 23 ? 143.746 -4.075 15.869 1.00 22.76 15 GLN B O 1
ATOM 4445 N N . ILE B 1 24 ? 142.344 -5.831 15.657 1.00 21.26 16 ILE B N 1
ATOM 4446 C CA . ILE B 1 24 ? 143.232 -6.559 14.752 1.00 26.63 16 ILE B CA 1
ATOM 4447 C C . ILE B 1 24 ? 143.419 -5.771 13.452 1.00 26.61 16 ILE B C 1
ATOM 4448 O O . ILE B 1 24 ? 144.533 -5.639 12.940 1.00 24.72 16 ILE B O 1
ATOM 4453 N N . VAL B 1 25 ? 142.323 -5.223 12.938 1.00 20.74 17 VAL B N 1
ATOM 4454 C CA . VAL B 1 25 ? 142.367 -4.443 11.710 1.00 22.24 17 VAL B CA 1
ATOM 4455 C C . VAL B 1 25 ? 143.105 -3.134 11.927 1.00 25.80 17 VAL B C 1
ATOM 4456 O O . VAL B 1 25 ? 143.936 -2.730 11.108 1.00 33.47 17 VAL B O 1
ATOM 4460 N N . GLN B 1 26 ? 142.820 -2.471 13.040 1.00 23.09 18 GLN B N 1
ATOM 4461 C CA . GLN B 1 26 ? 143.501 -1.227 13.344 1.00 20.55 18 GLN B CA 1
ATOM 4462 C C . GLN B 1 26 ? 145.000 -1.456 13.558 1.00 36.25 18 GLN B C 1
ATOM 4463 O O . GLN B 1 26 ? 145.807 -0.564 13.309 1.00 35.92 18 GLN B O 1
ATOM 4469 N N . ALA B 1 27 ? 145.368 -2.651 14.012 1.00 33.57 19 ALA B N 1
ATOM 4470 C CA . ALA B 1 27 ? 146.775 -2.978 14.233 1.00 42.24 19 ALA B CA 1
ATOM 4471 C C . ALA B 1 27 ? 147.548 -2.924 12.921 1.00 40.84 19 ALA B C 1
ATOM 4472 O O . ALA B 1 27 ? 148.667 -2.410 12.875 1.00 40.37 19 ALA B O 1
ATOM 4474 N N . ASP B 1 28 ? 146.942 -3.451 11.861 1.00 35.19 20 ASP B N 1
ATOM 4475 C CA . ASP B 1 28 ? 147.557 -3.438 10.536 1.00 42.88 20 ASP B CA 1
ATOM 4476 C C . ASP B 1 28 ? 147.761 -2.010 10.039 1.00 40.00 20 ASP B C 1
ATOM 4477 O O . ASP B 1 28 ? 148.794 -1.688 9.449 1.00 40.24 20 ASP B O 1
ATOM 4482 N N . LEU B 1 29 ? 146.763 -1.164 10.280 1.00 34.03 21 LEU B N 1
ATOM 4483 C CA . LEU B 1 29 ? 146.837 0.240 9.902 1.00 40.02 21 LEU B CA 1
ATOM 4484 C C . LEU B 1 29 ? 147.990 0.927 10.619 1.00 39.35 21 LEU B C 1
ATOM 4485 O O . LEU B 1 29 ? 148.811 1.585 9.981 1.00 42.71 21 LEU B O 1
ATOM 4490 N N . ASP B 1 30 ? 148.043 0.775 11.942 1.00 31.75 22 ASP B N 1
ATOM 4491 C CA . ASP B 1 30 ? 149.086 1.404 12.751 1.00 40.21 22 ASP B CA 1
ATOM 4492 C C . ASP B 1 30 ? 150.482 0.906 12.369 1.00 41.25 22 ASP B C 1
ATOM 4493 O O . ASP B 1 30 ? 151.476 1.617 12.544 1.00 41.37 22 ASP B O 1
ATOM 4498 N N . ALA B 1 31 ? 150.550 -0.318 11.852 1.00 43.79 23 ALA B N 1
ATOM 4499 C CA . ALA B 1 31 ? 151.819 -0.918 11.454 1.00 47.54 23 ALA B CA 1
ATOM 4500 C C . ALA B 1 31 ? 152.227 -0.460 10.058 1.00 55.12 23 ALA B C 1
ATOM 4501 O O . ALA B 1 31 ? 153.357 -0.689 9.628 1.00 59.61 23 ALA B O 1
ATOM 4503 N N . GLY B 1 32 ? 151.302 0.185 9.353 1.00 55.29 24 GLY B N 1
ATOM 4504 C CA . GLY B 1 32 ? 151.604 0.748 8.049 1.00 57.69 24 GLY B CA 1
ATOM 4505 C C . GLY B 1 32 ? 150.979 0.030 6.868 1.00 57.66 24 GLY B C 1
ATOM 4506 O O . GLY B 1 32 ? 151.049 0.513 5.738 1.00 58.81 24 GLY B O 1
ATOM 4507 N N . LYS B 1 33 ? 150.372 -1.124 7.122 1.00 56.81 25 LYS B N 1
ATOM 4508 C CA . LYS B 1 33 ? 149.726 -1.881 6.057 1.00 58.36 25 LYS B CA 1
ATOM 4509 C C . LYS B 1 33 ? 148.525 -1.111 5.505 1.00 61.95 25 LYS B C 1
ATOM 4510 O O . LYS B 1 33 ? 147.858 -0.380 6.238 1.00 66.88 25 LYS B O 1
ATOM 4516 N N . HIS B 1 34 ? 148.258 -1.272 4.212 1.00 58.63 26 HIS B N 1
ATOM 4517 C CA . HIS B 1 34 ? 147.239 -0.471 3.537 1.00 57.13 26 HIS B CA 1
ATOM 4518 C C . HIS B 1 34 ? 146.222 -1.332 2.796 1.00 51.60 26 HIS B C 1
ATOM 4519 O O . HIS B 1 34 ? 145.333 -0.811 2.117 1.00 52.37 26 HIS B O 1
ATOM 4521 N N . ALA B 1 35 ? 146.353 -2.648 2.934 1.00 42.86 27 ALA B N 1
ATOM 4522 C CA . ALA B 1 35 ? 145.484 -3.581 2.229 1.00 37.10 27 ALA B CA 1
ATOM 4523 C C . ALA B 1 35 ? 144.025 -3.422 2.664 1.00 30.38 27 ALA B C 1
ATOM 4524 O O . ALA B 1 35 ? 143.722 -3.279 3.847 1.00 42.50 27 ALA B O 1
ATOM 4526 N N . LYS B 1 36 ? 143.133 -3.430 1.686 1.00 25.15 28 LYS B N 1
ATOM 4527 C CA . LYS B 1 36 ? 141.695 -3.389 1.928 1.00 18.04 28 LYS B CA 1
ATOM 4528 C C . LYS B 1 36 ? 141.279 -4.636 2.701 1.00 16.26 28 LYS B C 1
ATOM 4529 O O . LYS B 1 36 ? 141.772 -5.719 2.418 1.00 23.56 28 LYS B O 1
ATOM 4535 N N . ILE B 1 37 ? 140.395 -4.507 3.684 1.00 17.14 29 ILE B N 1
ATOM 4536 C CA . ILE B 1 37 ? 139.882 -5.723 4.310 1.00 18.17 29 ILE B CA 1
ATOM 4537 C C . ILE B 1 37 ? 138.668 -6.190 3.538 1.00 20.45 29 ILE B C 1
ATOM 4538 O O . ILE B 1 37 ? 137.907 -5.389 2.970 1.00 15.77 29 ILE B O 1
ATOM 4543 N N . VAL B 1 38 ? 138.519 -7.506 3.493 1.00 13.29 30 VAL B N 1
ATOM 4544 C CA . VAL B 1 38 ? 137.424 -8.142 2.778 1.00 13.40 30 VAL B CA 1
ATOM 4545 C C . VAL B 1 38 ? 136.855 -9.205 3.692 1.00 11.88 30 VAL B C 1
ATOM 4546 O O . VAL B 1 38 ? 137.531 -10.199 4.001 1.00 12.55 30 VAL B O 1
ATOM 4550 N N . THR B 1 39 ? 135.614 -8.996 4.113 1.00 11.39 31 THR B N 1
ATOM 4551 C CA . THR B 1 39 ? 134.919 -9.931 4.988 1.00 10.59 31 THR B CA 1
ATOM 4552 C C . THR B 1 39 ? 133.756 -10.582 4.233 1.00 11.97 31 THR B C 1
ATOM 4553 O O . THR B 1 39 ? 133.471 -10.206 3.103 1.00 9.78 31 THR B O 1
ATOM 4557 N N . ARG B 1 40 ? 133.081 -11.547 4.854 1.00 9.55 32 ARG B N 1
ATOM 4558 C CA . ARG B 1 40 ? 131.839 -12.044 4.264 1.00 14.56 32 ARG B CA 1
ATOM 4559 C C . ARG B 1 40 ? 130.843 -12.517 5.310 1.00 8.60 32 ARG B C 1
ATOM 4560 O O . ARG B 1 40 ? 131.218 -12.872 6.425 1.00 10.22 32 ARG B O 1
ATOM 4568 N N . PHE B 1 41 ? 129.561 -12.476 4.949 1.00 8.28 33 PHE B N 1
ATOM 4569 C CA . PHE B 1 41 ? 128.513 -13.140 5.707 1.00 11.09 33 PHE B CA 1
ATOM 4570 C C . PHE B 1 41 ? 128.033 -14.319 4.848 1.00 11.85 33 PHE B C 1
ATOM 4571 O O . PHE B 1 41 ? 127.532 -14.107 3.743 1.00 10.73 33 PHE B O 1
ATOM 4579 N N . PRO B 1 42 ? 128.228 -15.561 5.328 1.00 10.70 34 PRO B N 1
ATOM 4580 C CA . PRO B 1 42 ? 128.007 -16.716 4.456 1.00 10.28 34 PRO B CA 1
ATOM 4581 C C . PRO B 1 42 ? 126.907 -17.689 4.895 1.00 12.20 34 PRO B C 1
ATOM 4582 O O . PRO B 1 42 ? 127.195 -18.870 5.059 1.00 16.44 34 PRO B O 1
ATOM 4586 N N . PRO B 1 43 ? 125.659 -17.221 5.046 1.00 12.70 35 PRO B N 1
ATOM 4587 C CA . PRO B 1 43 ? 124.623 -18.135 5.533 1.00 9.96 35 PRO B CA 1
ATOM 4588 C C . PRO B 1 43 ? 124.226 -19.208 4.507 1.00 14.71 35 PRO B C 1
ATOM 4589 O O . PRO B 1 43 ? 124.262 -18.953 3.300 1.00 10.98 35 PRO B O 1
ATOM 4593 N N . GLU B 1 44 ? 123.849 -20.389 4.988 1.00 13.79 36 GLU B N 1
ATOM 4594 C CA . GLU B 1 44 ? 123.182 -21.379 4.139 1.00 14.05 36 GLU B CA 1
ATOM 4595 C C . GLU B 1 44 ? 121.755 -20.908 3.898 1.00 14.73 36 GLU B C 1
ATOM 4596 O O . GLU B 1 44 ? 121.068 -20.522 4.849 1.00 17.65 36 GLU B O 1
ATOM 4602 N N . PRO B 1 45 ? 121.287 -20.950 2.636 1.00 13.72 37 PRO B N 1
ATOM 4603 C CA . PRO B 1 45 ? 119.913 -20.492 2.371 1.00 12.30 37 PRO B CA 1
ATOM 4604 C C . PRO B 1 45 ? 118.874 -21.557 2.703 1.00 14.65 37 PRO B C 1
ATOM 4605 O O . PRO B 1 45 ? 118.183 -22.038 1.803 1.00 12.69 37 PRO B O 1
ATOM 4609 N N . ASN B 1 46 ? 118.750 -21.904 3.977 1.00 10.45 38 ASN B N 1
ATOM 4610 C CA . ASN B 1 46 ? 117.848 -22.978 4.391 1.00 12.66 38 ASN B CA 1
ATOM 4611 C C . ASN B 1 46 ? 117.108 -22.624 5.675 1.00 11.27 38 ASN B C 1
ATOM 4612 O O . ASN B 1 46 ? 116.542 -23.481 6.336 1.00 12.46 38 ASN B O 1
ATOM 4617 N N . GLY B 1 47 ? 117.098 -21.344 6.010 1.00 13.67 39 GLY B N 1
ATOM 4618 C CA . GLY B 1 47 ? 116.353 -20.877 7.161 1.00 12.62 39 GLY B CA 1
ATOM 4619 C C . GLY B 1 47 ? 116.339 -19.360 7.225 1.00 11.51 39 GLY B C 1
ATOM 4620 O O . GLY B 1 47 ? 117.167 -18.693 6.601 1.00 15.41 39 GLY B O 1
ATOM 4621 N N . TYR B 1 48 ? 115.403 -18.821 7.998 1.00 12.79 40 TYR B N 1
ATOM 4622 C CA . TYR B 1 48 ? 115.298 -17.378 8.217 1.00 11.30 40 TYR B CA 1
ATOM 4623 C C . TYR B 1 48 ? 116.281 -16.941 9.279 1.00 15.52 40 TYR B C 1
ATOM 4624 O O . TYR B 1 48 ? 116.581 -17.723 10.185 1.00 16.66 40 TYR B O 1
ATOM 4633 N N . LEU B 1 49 ? 116.756 -15.698 9.194 1.00 9.28 41 LEU B N 1
ATOM 4634 C CA . LEU B 1 49 ? 117.722 -15.201 10.179 1.00 10.63 41 LEU B CA 1
ATOM 4635 C C . LEU B 1 49 ? 117.042 -14.829 11.492 1.00 12.04 41 LEU B C 1
ATOM 4636 O O . LEU B 1 49 ? 115.892 -14.401 11.501 1.00 10.89 41 LEU B O 1
ATOM 4641 N N . HIS B 1 50 ? 117.770 -14.988 12.593 1.00 10.80 42 HIS B N 1
ATOM 4642 C CA . HIS B 1 50 ? 117.299 -14.572 13.900 1.00 11.09 42 HIS B CA 1
ATOM 4643 C C . HIS B 1 50 ? 118.270 -13.561 14.501 1.00 11.05 42 HIS B C 1
ATOM 4644 O O . HIS B 1 50 ? 119.293 -13.242 13.915 1.00 12.92 42 HIS B O 1
ATOM 4651 N N . ILE B 1 51 ? 117.933 -13.074 15.687 1.00 11.86 43 ILE B N 1
ATOM 4652 C CA . ILE B 1 51 ? 118.649 -11.971 16.319 1.00 13.58 43 ILE B CA 1
ATOM 4653 C C . ILE B 1 51 ? 120.146 -12.274 16.486 1.00 18.75 43 ILE B C 1
ATOM 4654 O O . ILE B 1 51 ? 120.985 -11.386 16.415 1.00 17.59 43 ILE B O 1
ATOM 4659 N N . GLY B 1 52 ? 120.482 -13.539 16.688 1.00 21.37 44 GLY B N 1
ATOM 4660 C CA . GLY B 1 52 ? 121.872 -13.928 16.725 1.00 13.52 44 GLY B CA 1
ATOM 4661 C C . GLY B 1 52 ? 122.618 -13.638 15.436 1.00 24.11 44 GLY B C 1
ATOM 4662 O O . GLY B 1 52 ? 123.807 -13.312 15.474 1.00 20.80 44 GLY B O 1
ATOM 4663 N N . HIS B 1 53 ? 121.949 -13.776 14.289 1.00 10.21 45 HIS B N 1
ATOM 4664 C CA . HIS B 1 53 ? 122.618 -13.482 13.031 1.00 9.48 45 HIS B CA 1
ATOM 4665 C C . HIS B 1 53 ? 122.931 -11.993 12.891 1.00 17.68 45 HIS B C 1
ATOM 4666 O O . HIS B 1 53 ? 123.870 -11.611 12.174 1.00 16.84 45 HIS B O 1
ATOM 4673 N N . ALA B 1 54 ? 122.159 -11.153 13.581 1.00 15.05 46 ALA B N 1
ATOM 4674 C CA . ALA B 1 54 ? 122.413 -9.715 13.574 1.00 10.92 46 ALA B CA 1
ATOM 4675 C C . ALA B 1 54 ? 123.819 -9.394 14.080 1.00 14.77 46 ALA B C 1
ATOM 4676 O O . ALA B 1 54 ? 124.458 -8.479 13.572 1.00 20.50 46 ALA B O 1
ATOM 4678 N N . LYS B 1 55 ? 124.291 -10.135 15.081 1.00 11.28 47 LYS B N 1
ATOM 4679 C CA . LYS B 1 55 ? 125.640 -9.942 15.588 1.00 11.28 47 LYS B CA 1
ATOM 4680 C C . LYS B 1 55 ? 126.669 -10.218 14.492 1.00 14.84 47 LYS B C 1
ATOM 4681 O O . LYS B 1 55 ? 127.611 -9.445 14.297 1.00 11.98 47 LYS B O 1
ATOM 4687 N N . SER B 1 56 ? 126.481 -11.323 13.776 1.00 12.40 48 SER B N 1
ATOM 4688 C CA A SER B 1 56 ? 127.389 -11.670 12.687 0.62 12.60 48 SER B CA 1
ATOM 4689 C CA B SER B 1 56 ? 127.367 -11.685 12.673 0.38 13.15 48 SER B CA 1
ATOM 4690 C C . SER B 1 56 ? 127.285 -10.664 11.546 1.00 15.02 48 SER B C 1
ATOM 4691 O O . SER B 1 56 ? 128.297 -10.314 10.913 1.00 13.71 48 SER B O 1
ATOM 4696 N N . ILE B 1 57 ? 126.075 -10.184 11.290 1.00 13.74 49 ILE B N 1
ATOM 4697 C CA . ILE B 1 57 ? 125.878 -9.220 10.222 1.00 14.22 49 ILE B CA 1
ATOM 4698 C C . ILE B 1 57 ? 126.550 -7.893 10.573 1.00 13.08 49 ILE B C 1
ATOM 4699 O O . ILE B 1 57 ? 127.286 -7.341 9.765 1.00 12.24 49 ILE B O 1
ATOM 4704 N N . CYS B 1 58 ? 126.297 -7.382 11.775 1.00 11.37 50 CYS B N 1
ATOM 4705 C CA . CYS B 1 58 ? 126.892 -6.120 12.202 1.00 12.62 50 CYS B CA 1
ATOM 4706 C C . CYS B 1 58 ? 128.418 -6.220 12.261 1.00 15.33 50 CYS B C 1
ATOM 4707 O O . CYS B 1 58 ? 129.129 -5.268 11.963 1.00 14.47 50 CYS B O 1
ATOM 4710 N N . LEU B 1 59 ? 128.914 -7.391 12.618 1.00 12.30 51 LEU B N 1
ATOM 4711 C CA . LEU B 1 59 ? 130.357 -7.592 12.715 1.00 18.15 51 LEU B CA 1
ATOM 4712 C C . LEU B 1 59 ? 131.006 -7.587 11.325 1.00 17.06 51 LEU B C 1
ATOM 4713 O O . LEU B 1 59 ? 131.924 -6.814 11.054 1.00 11.38 51 LEU B O 1
ATOM 4718 N N . ASN B 1 60 ? 130.512 -8.435 10.431 1.00 11.64 52 ASN B N 1
ATOM 4719 C CA . ASN B 1 60 ? 131.145 -8.558 9.123 1.00 12.06 52 ASN B CA 1
ATOM 4720 C C . ASN B 1 60 ? 130.921 -7.329 8.223 1.00 12.90 52 ASN B C 1
ATOM 4721 O O . ASN B 1 60 ? 131.868 -6.812 7.626 1.00 13.76 52 ASN B O 1
ATOM 4726 N N . PHE B 1 61 ? 129.683 -6.861 8.104 1.00 11.49 53 PHE B N 1
ATOM 4727 C CA . PHE B 1 61 ? 129.440 -5.679 7.276 1.00 11.89 53 PHE B CA 1
ATOM 4728 C C . PHE B 1 61 ? 129.961 -4.432 7.986 1.00 11.20 53 PHE B C 1
ATOM 4729 O O . PHE B 1 61 ? 130.509 -3.545 7.353 1.00 13.05 53 PHE B O 1
ATOM 4737 N N . GLY B 1 62 ? 129.811 -4.373 9.308 1.00 15.35 54 GLY B N 1
ATOM 4738 C CA . GLY B 1 62 ? 130.246 -3.202 10.047 1.00 15.44 54 GLY B CA 1
ATOM 4739 C C . GLY B 1 62 ? 131.752 -2.987 10.018 1.00 21.24 54 GLY B C 1
ATOM 4740 O O . GLY B 1 62 ? 132.227 -1.854 9.944 1.00 19.55 54 GLY B O 1
ATOM 4741 N N . LEU B 1 63 ? 132.512 -4.073 10.093 1.00 16.17 55 LEU B N 1
ATOM 4742 C CA . LEU B 1 63 ? 133.970 -3.953 10.030 1.00 16.54 55 LEU B CA 1
ATOM 4743 C C . LEU B 1 63 ? 134.346 -3.368 8.680 1.00 15.58 55 LEU B C 1
ATOM 4744 O O . LEU B 1 63 ? 135.113 -2.417 8.600 1.00 15.60 55 LEU B O 1
ATOM 4749 N N . ALA B 1 64 ? 133.783 -3.935 7.618 1.00 11.38 56 ALA B N 1
ATOM 4750 C CA . ALA B 1 64 ? 134.127 -3.484 6.271 1.00 11.57 56 ALA B CA 1
ATOM 4751 C C . ALA B 1 64 ? 133.718 -2.029 6.062 1.00 16.46 56 ALA B C 1
ATOM 4752 O O . ALA B 1 64 ? 134.416 -1.262 5.397 1.00 19.36 56 ALA B O 1
ATOM 4754 N N . GLN B 1 65 ? 132.590 -1.634 6.640 1.00 12.69 57 GLN B N 1
ATOM 4755 C CA . GLN B 1 65 ? 132.135 -0.256 6.460 1.00 15.87 57 GLN B CA 1
ATOM 4756 C C . GLN B 1 65 ? 133.047 0.686 7.232 1.00 19.73 57 GLN B C 1
ATOM 4757 O O . GLN B 1 65 ? 133.452 1.727 6.727 1.00 15.63 57 GLN B O 1
ATOM 4763 N N . GLU B 1 66 ? 133.393 0.295 8.455 1.00 16.36 58 GLU B N 1
ATOM 4764 C CA . GLU B 1 66 ? 134.229 1.114 9.316 1.00 20.25 58 GLU B CA 1
ATOM 4765 C C . GLU B 1 66 ? 135.587 1.416 8.692 1.00 18.06 58 GLU B C 1
ATOM 4766 O O . GLU B 1 66 ? 136.143 2.502 8.872 1.00 19.45 58 GLU B O 1
ATOM 4772 N N . PHE B 1 67 ? 136.125 0.449 7.964 1.00 15.51 59 PHE B N 1
ATOM 4773 C CA . PHE B 1 67 ? 137.490 0.574 7.469 1.00 17.76 59 PHE B CA 1
ATOM 4774 C C . PHE B 1 67 ? 137.530 0.744 5.966 1.00 15.45 59 PHE B C 1
ATOM 4775 O O . PHE B 1 67 ? 138.594 0.659 5.359 1.00 16.11 59 PHE B O 1
ATOM 4783 N N . ALA B 1 68 ? 136.364 1.009 5.384 1.00 16.98 60 ALA B N 1
ATOM 4784 C CA . ALA B 1 68 ? 136.242 1.277 3.954 1.00 15.06 60 ALA B CA 1
ATOM 4785 C C . ALA B 1 68 ? 136.740 0.084 3.140 1.00 17.54 60 ALA B C 1
ATOM 4786 O O . ALA B 1 68 ? 137.441 0.239 2.136 1.00 15.72 60 ALA B O 1
ATOM 4788 N N . GLY B 1 69 ? 136.393 -1.116 3.598 1.00 15.65 61 GLY B N 1
ATOM 4789 C CA . GLY B 1 69 ? 136.669 -2.317 2.838 1.00 13.55 61 GLY B CA 1
ATOM 4790 C C . GLY B 1 69 ? 135.398 -2.876 2.234 1.00 18.17 61 GLY B C 1
ATOM 4791 O O . GLY B 1 69 ? 134.413 -2.158 2.062 1.00 12.44 61 GLY B O 1
ATOM 4792 N N . ASP B 1 70 ? 135.423 -4.165 1.915 1.00 13.80 62 ASP B N 1
ATOM 4793 C CA . ASP B 1 70 ? 134.288 -4.842 1.300 1.00 11.43 62 ASP B CA 1
ATOM 4794 C C . ASP B 1 70 ? 133.749 -5.963 2.175 1.00 12.22 62 ASP B C 1
ATOM 4795 O O . ASP B 1 70 ? 134.515 -6.667 2.827 1.00 11.77 62 ASP B O 1
ATOM 4800 N N . CYS B 1 71 ? 132.439 -6.158 2.146 1.00 12.48 63 CYS B N 1
ATOM 4801 C CA . CYS B 1 71 ? 131.867 -7.363 2.733 1.00 10.36 63 CYS B CA 1
ATOM 4802 C C . CYS B 1 71 ? 130.996 -8.062 1.700 1.00 11.46 63 CYS B C 1
ATOM 4803 O O . CYS B 1 71 ? 130.054 -7.473 1.172 1.00 16.61 63 CYS B O 1
ATOM 4806 N N . HIS B 1 72 ? 131.326 -9.317 1.403 1.00 11.58 64 HIS B N 1
ATOM 4807 C CA . HIS B 1 72 ? 130.526 -10.109 0.490 1.00 9.27 64 HIS B CA 1
ATOM 4808 C C . HIS B 1 72 ? 129.328 -10.738 1.200 1.00 11.80 64 HIS B C 1
ATOM 4809 O O . HIS B 1 72 ? 129.433 -11.165 2.354 1.00 12.28 64 HIS B O 1
ATOM 4816 N N . LEU B 1 73 ? 128.196 -10.795 0.509 1.00 12.61 65 LEU B N 1
ATOM 4817 C CA . LEU B 1 73 ? 127.138 -11.708 0.906 1.00 13.74 65 LEU B CA 1
ATOM 4818 C C . LEU B 1 73 ? 127.352 -12.980 0.109 1.00 13.85 65 LEU B C 1
ATOM 4819 O O . LEU B 1 73 ? 127.362 -12.944 -1.130 1.00 9.68 65 LEU B O 1
ATOM 4824 N N . ARG B 1 74 ? 127.546 -14.099 0.801 1.00 8.48 66 ARG B N 1
ATOM 4825 C CA . ARG B 1 74 ? 127.696 -15.369 0.099 1.00 12.63 66 ARG B CA 1
ATOM 4826 C C . ARG B 1 74 ? 126.670 -16.360 0.611 1.00 17.17 66 ARG B C 1
ATOM 4827 O O . ARG B 1 74 ? 126.534 -16.549 1.815 1.00 16.58 66 ARG B O 1
ATOM 4835 N N . PHE B 1 75 ? 125.948 -17.002 -0.292 1.00 7.90 67 PHE B N 1
ATOM 4836 C CA . PHE B 1 75 ? 125.082 -18.076 0.151 1.00 10.40 67 PHE B CA 1
ATOM 4837 C C . PHE B 1 75 ? 125.847 -19.371 0.061 1.00 11.63 67 PHE B C 1
ATOM 4838 O O . PHE B 1 75 ? 126.368 -19.726 -0.985 1.00 12.59 67 PHE B O 1
ATOM 4846 N N . ASP B 1 76 ? 125.948 -20.048 1.194 1.00 10.63 68 ASP B N 1
ATOM 4847 C CA . ASP B 1 76 ? 126.663 -21.307 1.265 1.00 17.98 68 ASP B CA 1
ATOM 4848 C C . ASP B 1 76 ? 125.695 -22.382 0.787 1.00 16.50 68 ASP B C 1
ATOM 4849 O O . ASP B 1 76 ? 125.121 -23.119 1.581 1.00 15.50 68 ASP B O 1
ATOM 4854 N N . ASP B 1 77 ? 125.498 -22.442 -0.528 1.00 13.92 69 ASP B N 1
ATOM 4855 C CA . ASP B 1 77 ? 124.443 -23.277 -1.106 1.00 12.32 69 ASP B CA 1
ATOM 4856 C C . ASP B 1 77 ? 125.010 -24.559 -1.706 1.00 17.92 69 ASP B C 1
ATOM 4857 O O . ASP B 1 77 ? 124.629 -24.961 -2.797 1.00 22.95 69 ASP B O 1
ATOM 4862 N N . THR B 1 78 ? 125.912 -25.219 -0.994 1.00 15.00 70 THR B N 1
ATOM 4863 C CA . THR B 1 78 ? 126.536 -26.405 -1.567 1.00 20.18 70 THR B CA 1
ATOM 4864 C C . THR B 1 78 ? 125.601 -27.593 -1.553 1.00 22.50 70 THR B C 1
ATOM 4865 O O . THR B 1 78 ? 125.810 -28.557 -2.283 1.00 32.44 70 THR B O 1
ATOM 4869 N N . ASN B 1 79 ? 124.576 -27.531 -0.714 1.00 14.81 71 ASN B N 1
ATOM 4870 C CA A ASN B 1 79 ? 123.562 -28.580 -0.638 0.51 19.41 71 ASN B CA 1
ATOM 4871 C CA B ASN B 1 79 ? 123.604 -28.609 -0.688 0.49 19.25 71 ASN B CA 1
ATOM 4872 C C . ASN B 1 79 ? 122.521 -28.368 -1.738 1.00 16.37 71 ASN B C 1
ATOM 4873 O O . ASN B 1 79 ? 122.051 -27.241 -1.927 1.00 15.75 71 ASN B O 1
ATOM 4882 N N . PRO B 1 80 ? 122.151 -29.432 -2.463 1.00 13.88 72 PRO B N 1
ATOM 4883 C CA . PRO B 1 80 ? 121.023 -29.323 -3.389 1.00 13.87 72 PRO B CA 1
ATOM 4884 C C . PRO B 1 80 ? 119.703 -29.317 -2.606 1.00 17.89 72 PRO B C 1
ATOM 4885 O O . PRO B 1 80 ? 119.412 -30.271 -1.892 1.00 21.32 72 PRO B O 1
ATOM 4889 N N . ALA B 1 81 ? 118.936 -28.239 -2.720 1.00 12.95 73 ALA B N 1
ATOM 4890 C CA . ALA B 1 81 ? 117.651 -28.131 -2.031 1.00 17.52 73 ALA B CA 1
ATOM 4891 C C . ALA B 1 81 ? 116.652 -27.396 -2.925 1.00 19.71 73 ALA B C 1
ATOM 4892 O O . ALA B 1 81 ? 117.045 -26.754 -3.897 1.00 19.12 73 ALA B O 1
ATOM 4894 N N . LYS B 1 82 ? 115.361 -27.498 -2.619 1.00 19.20 74 LYS B N 1
ATOM 4895 C CA . LYS B 1 82 ? 114.354 -26.930 -3.515 1.00 17.73 74 LYS B CA 1
ATOM 4896 C C . LYS B 1 82 ? 113.949 -25.505 -3.128 1.00 19.81 74 LYS B C 1
ATOM 4897 O O . LYS B 1 82 ? 113.575 -24.715 -3.988 1.00 21.46 74 LYS B O 1
ATOM 4899 N N . GLU B 1 83 ? 114.032 -25.163 -1.848 1.00 16.51 75 GLU B N 1
ATOM 4900 C CA . GLU B 1 83 ? 113.452 -23.896 -1.392 1.00 20.01 75 GLU B CA 1
ATOM 4901 C C . GLU B 1 83 ? 114.458 -22.775 -1.130 1.00 19.32 75 GLU B C 1
ATOM 4902 O O . GLU B 1 83 ? 114.147 -21.825 -0.407 1.00 13.44 75 GLU B O 1
ATOM 4908 N N . ASP B 1 84 ? 115.638 -22.867 -1.746 1.00 11.90 76 ASP B N 1
ATOM 4909 C CA . ASP B 1 84 ? 116.681 -21.858 -1.576 1.00 13.21 76 ASP B CA 1
ATOM 4910 C C . ASP B 1 84 ? 116.179 -20.433 -1.781 1.00 12.78 76 ASP B C 1
ATOM 4911 O O . ASP B 1 84 ? 116.574 -19.530 -1.053 1.00 11.42 76 ASP B O 1
ATOM 4916 N N . GLN B 1 85 ? 115.322 -20.219 -2.773 1.00 9.76 77 GLN B N 1
ATOM 4917 C CA . GLN B 1 85 ? 115.016 -18.834 -3.162 1.00 11.03 77 GLN B CA 1
ATOM 4918 C C . GLN B 1 85 ? 114.253 -18.073 -2.084 1.00 12.27 77 GLN B C 1
ATOM 4919 O O . GLN B 1 85 ? 114.528 -16.892 -1.846 1.00 9.93 77 GLN B O 1
ATOM 4925 N N . GLU B 1 86 ? 113.297 -18.721 -1.430 1.00 11.57 78 GLU B N 1
ATOM 4926 C CA A GLU B 1 86 ? 112.562 -18.102 -0.327 0.48 11.53 78 GLU B CA 1
ATOM 4927 C CA B GLU B 1 86 ? 112.566 -18.007 -0.390 0.52 11.55 78 GLU B CA 1
ATOM 4928 C C . GLU B 1 86 ? 113.528 -17.560 0.721 1.00 12.19 78 GLU B C 1
ATOM 4929 O O . GLU B 1 86 ? 113.382 -16.446 1.246 1.00 11.60 78 GLU B O 1
ATOM 4940 N N . TYR B 1 87 ? 114.530 -18.372 1.038 1.00 10.00 79 TYR B N 1
ATOM 4941 C CA . TYR B 1 87 ? 115.484 -17.997 2.075 1.00 12.55 79 TYR B CA 1
ATOM 4942 C C . TYR B 1 87 ? 116.495 -16.966 1.580 1.00 11.57 79 TYR B C 1
ATOM 4943 O O . TYR B 1 87 ? 116.846 -16.044 2.317 1.00 10.83 79 TYR B O 1
ATOM 4952 N N . ILE B 1 88 ? 116.936 -17.093 0.329 1.00 10.80 80 ILE B N 1
ATOM 4953 C CA . ILE B 1 88 ? 117.781 -16.055 -0.266 1.00 7.93 80 ILE B CA 1
ATOM 4954 C C . ILE B 1 88 ? 117.089 -14.686 -0.197 1.00 9.71 80 ILE B C 1
ATOM 4955 O O . ILE B 1 88 ? 117.670 -13.695 0.266 1.00 10.01 80 ILE B O 1
ATOM 4960 N N . ASP B 1 89 ? 115.845 -14.629 -0.658 1.00 12.06 81 ASP B N 1
ATOM 4961 C CA . ASP B 1 89 ? 115.117 -13.362 -0.674 1.00 12.32 81 ASP B CA 1
ATOM 4962 C C . ASP B 1 89 ? 114.976 -12.772 0.732 1.00 10.38 81 ASP B C 1
ATOM 4963 O O . ASP B 1 89 ? 115.180 -11.562 0.931 1.00 13.26 81 ASP B O 1
ATOM 4968 N N . ALA B 1 90 ? 114.612 -13.610 1.701 1.00 10.93 82 ALA B N 1
ATOM 4969 C CA . ALA B 1 90 ? 114.420 -13.147 3.090 1.00 15.23 82 ALA B CA 1
ATOM 4970 C C . ALA B 1 90 ? 115.731 -12.665 3.739 1.00 8.49 82 ALA B C 1
ATOM 4971 O O . ALA B 1 90 ? 115.740 -11.671 4.473 1.00 8.78 82 ALA B O 1
ATOM 4973 N N . ILE B 1 91 ? 116.829 -13.365 3.473 1.00 8.35 83 ILE B N 1
ATOM 4974 C CA . ILE B 1 91 ? 118.129 -13.002 4.043 1.00 10.21 83 ILE B CA 1
ATOM 4975 C C . ILE B 1 91 ? 118.598 -11.661 3.477 1.00 11.07 83 ILE B C 1
ATOM 4976 O O . ILE B 1 91 ? 119.093 -10.807 4.213 1.00 11.67 83 ILE B O 1
ATOM 4981 N N . GLU B 1 92 ? 118.433 -11.471 2.174 1.00 12.13 84 GLU B N 1
ATOM 4982 C CA . GLU B 1 92 ? 118.791 -10.198 1.542 1.00 8.84 84 GLU B CA 1
ATOM 4983 C C . GLU B 1 92 ? 117.972 -9.058 2.117 1.00 12.18 84 GLU B C 1
ATOM 4984 O O . GLU B 1 92 ? 118.513 -7.996 2.401 1.00 13.34 84 GLU B O 1
ATOM 4990 N N . ALA B 1 93 ? 116.674 -9.291 2.308 1.00 9.72 85 ALA B N 1
ATOM 4991 C CA . ALA B 1 93 ? 115.781 -8.265 2.859 1.00 9.29 85 ALA B CA 1
ATOM 4992 C C . ALA B 1 93 ? 116.153 -7.876 4.289 1.00 9.31 85 ALA B C 1
ATOM 4993 O O . ALA B 1 93 ? 116.038 -6.698 4.656 1.00 10.63 85 ALA B O 1
ATOM 4995 N N . ASP B 1 94 ? 116.584 -8.854 5.085 1.00 12.97 86 ASP B N 1
ATOM 4996 C CA . ASP B 1 94 ? 117.020 -8.622 6.473 1.00 12.11 86 ASP B CA 1
ATOM 4997 C C . ASP B 1 94 ? 118.281 -7.755 6.543 1.00 9.76 86 ASP B C 1
ATOM 4998 O O . ASP B 1 94 ? 118.370 -6.818 7.337 1.00 9.23 86 ASP B O 1
ATOM 5003 N N . ILE B 1 95 ? 119.262 -8.082 5.715 1.00 16.15 87 ILE B N 1
ATOM 5004 C CA . ILE B 1 95 ? 120.518 -7.342 5.680 1.00 13.19 87 ILE B CA 1
ATOM 5005 C C . ILE B 1 95 ? 120.280 -5.904 5.192 1.00 12.53 87 ILE B C 1
ATOM 5006 O O . ILE B 1 95 ? 120.871 -4.952 5.719 1.00 13.86 87 ILE B O 1
ATOM 5011 N N . LYS B 1 96 ? 119.425 -5.739 4.180 1.00 10.52 88 LYS B N 1
ATOM 5012 C CA . LYS B 1 96 ? 119.147 -4.399 3.673 1.00 10.47 88 LYS B CA 1
ATOM 5013 C C . LYS B 1 96 ? 118.365 -3.602 4.695 1.00 17.01 88 LYS B C 1
ATOM 5014 O O . LYS B 1 96 ? 118.559 -2.387 4.830 1.00 13.26 88 LYS B O 1
ATOM 5020 N N . TRP B 1 97 ? 117.477 -4.280 5.419 1.00 10.31 89 TRP B N 1
ATOM 5021 C CA . TRP B 1 97 ? 116.720 -3.599 6.470 1.00 11.09 89 TRP B CA 1
ATOM 5022 C C . TRP B 1 97 ? 117.645 -3.111 7.586 1.00 14.66 89 TRP B C 1
ATOM 5023 O O . TRP B 1 97 ? 117.444 -2.033 8.120 1.00 12.80 89 TRP B O 1
ATOM 5034 N N . LEU B 1 98 ? 118.651 -3.899 7.946 1.00 10.45 90 LEU B N 1
ATOM 5035 C CA . LEU B 1 98 ? 119.606 -3.471 8.981 1.00 13.61 90 LEU B CA 1
ATOM 5036 C C . LEU B 1 98 ? 120.479 -2.313 8.500 1.00 16.65 90 LEU B C 1
ATOM 5037 O O . LEU B 1 98 ? 121.167 -1.680 9.293 1.00 19.59 90 LEU B O 1
ATOM 5042 N N . GLY B 1 99 ? 120.455 -2.059 7.194 1.00 14.39 91 GLY B N 1
ATOM 5043 C CA . GLY B 1 99 ? 121.104 -0.897 6.616 1.00 17.14 91 GLY B CA 1
ATOM 5044 C C . GLY B 1 99 ? 122.432 -1.161 5.918 1.00 23.06 91 GLY B C 1
ATOM 5045 O O . GLY B 1 99 ? 123.176 -0.219 5.622 1.00 18.60 91 GLY B O 1
ATOM 5046 N N . PHE B 1 100 ? 122.730 -2.423 5.624 1.00 12.97 92 PHE B N 1
ATOM 5047 C CA . PHE B 1 100 ? 124.048 -2.754 5.076 1.00 9.61 92 PHE B CA 1
ATOM 5048 C C . PHE B 1 100 ? 123.935 -3.087 3.601 1.00 20.98 92 PHE B C 1
ATOM 5049 O O . PHE B 1 100 ? 122.837 -3.315 3.070 1.00 14.81 92 PHE B O 1
ATOM 5057 N N . GLN B 1 101 ? 125.077 -3.080 2.929 1.00 15.48 93 GLN B N 1
ATOM 5058 C CA . GLN B 1 101 ? 125.119 -3.353 1.496 1.00 12.11 93 GLN B CA 1
ATOM 5059 C C . GLN B 1 101 ? 126.353 -4.181 1.212 1.00 14.54 93 GLN B C 1
ATOM 5060 O O . GLN B 1 101 ? 127.463 -3.745 1.532 1.00 11.58 93 GLN B O 1
ATOM 5066 N N . TRP B 1 102 ? 126.163 -5.369 0.633 1.00 11.43 94 TRP B N 1
ATOM 5067 C CA . TRP B 1 102 ? 127.291 -6.196 0.219 1.00 12.81 94 TRP B CA 1
ATOM 5068 C C . TRP B 1 102 ? 127.967 -5.588 -0.993 1.00 9.31 94 TRP B C 1
ATOM 5069 O O . TRP B 1 102 ? 127.319 -4.927 -1.807 1.00 17.33 94 TRP B O 1
ATOM 5080 N N . SER B 1 103 ? 129.273 -5.806 -1.097 1.00 10.12 95 SER B N 1
ATOM 5081 C CA . SER B 1 103 ? 130.054 -5.315 -2.221 1.00 16.58 95 SER B CA 1
ATOM 5082 C C . SER B 1 103 ? 129.882 -6.241 -3.416 1.00 19.60 95 SER B C 1
ATOM 5083 O O . SER B 1 103 ? 129.827 -7.457 -3.263 1.00 15.15 95 SER B O 1
ATOM 5086 N N . GLY B 1 104 ? 129.798 -5.664 -4.606 1.00 18.46 96 GLY B N 1
ATOM 5087 C CA . GLY B 1 104 ? 129.735 -6.461 -5.814 1.00 18.29 96 GLY B CA 1
ATOM 5088 C C . GLY B 1 104 ? 128.496 -7.331 -5.896 1.00 15.40 96 GLY B C 1
ATOM 5089 O O . GLY B 1 104 ? 127.469 -7.030 -5.310 1.00 15.63 96 GLY B O 1
ATOM 5090 N N . GLU B 1 105 ? 128.595 -8.418 -6.646 1.00 13.43 97 GLU B N 1
ATOM 5091 C CA . GLU B 1 105 ? 127.481 -9.323 -6.825 1.00 18.04 97 GLU B CA 1
ATOM 5092 C C . GLU B 1 105 ? 127.314 -10.224 -5.609 1.00 11.24 97 GLU B C 1
ATOM 5093 O O . GLU B 1 105 ? 128.277 -10.505 -4.903 1.00 10.85 97 GLU B O 1
ATOM 5099 N N . VAL B 1 106 ? 126.081 -10.672 -5.376 1.00 9.13 98 VAL B N 1
ATOM 5100 C CA . VAL B 1 106 ? 125.825 -11.743 -4.417 1.00 16.81 98 VAL B CA 1
ATOM 5101 C C . VAL B 1 106 ? 126.689 -12.945 -4.833 1.00 14.31 98 VAL B C 1
ATOM 5102 O O . VAL B 1 106 ? 126.783 -13.255 -6.020 1.00 15.08 98 VAL B O 1
ATOM 5106 N N . CYS B 1 107 ? 127.352 -13.588 -3.872 1.00 11.50 99 CYS B N 1
ATOM 5107 C CA . CYS B 1 107 ? 128.128 -14.794 -4.164 1.00 10.76 99 CYS B CA 1
ATOM 5108 C C . CYS B 1 107 ? 127.371 -16.064 -3.779 1.00 10.00 99 CYS B C 1
ATOM 5109 O O . CYS B 1 107 ? 126.530 -16.043 -2.881 1.00 12.08 99 CYS B O 1
ATOM 5112 N N . TYR B 1 108 ? 127.694 -17.160 -4.465 1.00 10.26 100 TYR B N 1
ATOM 5113 C CA . TYR B 1 108 ? 127.114 -18.485 -4.205 1.00 11.92 100 TYR B CA 1
ATOM 5114 C C . TYR B 1 108 ? 128.227 -19.499 -4.190 1.00 11.50 100 TYR B C 1
ATOM 5115 O O . TYR B 1 108 ? 129.029 -19.521 -5.117 1.00 10.75 100 TYR B O 1
ATOM 5124 N N . ALA B 1 109 ? 128.286 -20.338 -3.159 1.00 12.76 101 ALA B N 1
ATOM 5125 C CA . ALA B 1 109 ? 129.317 -21.371 -3.107 1.00 14.76 101 ALA B CA 1
ATOM 5126 C C . ALA B 1 109 ? 129.222 -22.257 -4.345 1.00 10.15 101 ALA B C 1
ATOM 5127 O O . ALA B 1 109 ? 130.230 -22.759 -4.830 1.00 11.95 101 ALA B O 1
ATOM 5129 N N . SER B 1 110 ? 128.014 -22.416 -4.879 1.00 15.25 102 SER B N 1
ATOM 5130 C CA . SER B 1 110 ? 127.810 -23.291 -6.025 1.00 9.78 102 SER B CA 1
ATOM 5131 C C . SER B 1 110 ? 128.483 -22.757 -7.291 1.00 14.84 102 SER B C 1
ATOM 5132 O O . SER B 1 110 ? 128.769 -23.526 -8.212 1.00 12.75 102 SER B O 1
ATOM 5135 N N . ASN B 1 111 ? 128.765 -21.455 -7.318 1.00 11.39 103 ASN B N 1
ATOM 5136 C CA . ASN B 1 111 ? 129.532 -20.866 -8.416 1.00 17.22 103 ASN B CA 1
ATOM 5137 C C . ASN B 1 111 ? 130.950 -21.439 -8.497 1.00 16.58 103 ASN B C 1
ATOM 5138 O O . ASN B 1 111 ? 131.597 -21.362 -9.539 1.00 12.62 103 ASN B O 1
ATOM 5143 N N . TYR B 1 112 ? 131.436 -22.011 -7.400 1.00 9.36 104 TYR B N 1
ATOM 5144 C CA . TYR B 1 112 ? 132.801 -22.508 -7.383 1.00 12.87 104 TYR B CA 1
ATOM 5145 C C . TYR B 1 112 ? 132.893 -24.035 -7.548 1.00 13.55 104 TYR B C 1
ATOM 5146 O O . TYR B 1 112 ? 133.965 -24.581 -7.356 1.00 12.04 104 TYR B O 1
ATOM 5155 N N . PHE B 1 113 ? 131.794 -24.710 -7.908 1.00 9.16 105 PHE B N 1
ATOM 5156 C CA . PHE B 1 113 ? 131.812 -26.169 -8.047 1.00 8.97 105 PHE B CA 1
ATOM 5157 C C . PHE B 1 113 ? 132.888 -26.658 -9.018 1.00 9.26 105 PHE B C 1
ATOM 5158 O O . PHE B 1 113 ? 133.550 -27.662 -8.767 1.00 13.19 105 PHE B O 1
ATOM 5166 N N . ASP B 1 114 ? 133.053 -25.972 -10.142 1.00 9.66 106 ASP B N 1
ATOM 5167 C CA . ASP B 1 114 ? 134.080 -26.388 -11.103 1.00 14.14 106 ASP B CA 1
ATOM 5168 C C . ASP B 1 114 ? 135.479 -26.285 -10.490 1.00 12.66 106 ASP B C 1
ATOM 5169 O O . ASP B 1 114 ? 136.294 -27.204 -10.593 1.00 11.65 106 ASP B O 1
ATOM 5174 N N . GLN B 1 115 ? 135.755 -25.162 -9.845 1.00 13.10 107 GLN B N 1
ATOM 5175 C CA . GLN B 1 115 ? 137.080 -24.944 -9.272 1.00 17.87 107 GLN B CA 1
ATOM 5176 C C . GLN B 1 115 ? 137.366 -25.903 -8.110 1.00 15.88 107 GLN B C 1
ATOM 5177 O O . GLN B 1 115 ? 138.485 -26.400 -7.965 1.00 15.65 107 GLN B O 1
ATOM 5183 N N . LEU B 1 116 ? 136.347 -26.156 -7.291 1.00 12.41 108 LEU B N 1
ATOM 5184 C CA . LEU B 1 116 ? 136.483 -27.066 -6.157 1.00 12.64 108 LEU B CA 1
ATOM 5185 C C . LEU B 1 116 ? 136.789 -28.477 -6.654 1.00 14.15 108 LEU B C 1
ATOM 5186 O O . LEU B 1 116 ? 137.656 -29.164 -6.108 1.00 12.59 108 LEU B O 1
ATOM 5191 N N . HIS B 1 117 ? 136.102 -28.898 -7.708 1.00 13.16 109 HIS B N 1
ATOM 5192 C CA . HIS B 1 117 ? 136.352 -30.216 -8.265 1.00 11.93 109 HIS B CA 1
ATOM 5193 C C . HIS B 1 117 ? 137.775 -30.303 -8.821 1.00 12.71 109 HIS B C 1
ATOM 5194 O O . HIS B 1 117 ? 138.452 -31.312 -8.653 1.00 16.10 109 HIS B O 1
ATOM 5201 N N . ALA B 1 118 ? 138.229 -29.244 -9.480 1.00 10.78 110 ALA B N 1
ATOM 5202 C CA . ALA B 1 118 ? 139.586 -29.220 -10.023 1.00 14.85 110 ALA B CA 1
ATOM 5203 C C . ALA B 1 118 ? 140.612 -29.366 -8.893 1.00 17.49 110 ALA B C 1
ATOM 5204 O O . ALA B 1 118 ? 141.577 -30.130 -9.009 1.00 15.42 110 ALA B O 1
ATOM 5206 N N . TRP B 1 119 ? 140.391 -28.650 -7.794 1.00 15.77 111 TRP B N 1
ATOM 5207 C CA . TRP B 1 119 ? 141.314 -28.690 -6.655 1.00 13.28 111 TRP B CA 1
ATOM 5208 C C . TRP B 1 119 ? 141.319 -30.067 -5.971 1.00 14.93 111 TRP B C 1
ATOM 5209 O O . TRP B 1 119 ? 142.355 -30.523 -5.479 1.00 20.05 111 TRP B O 1
ATOM 5220 N N . ALA B 1 120 ? 140.169 -30.734 -5.978 1.00 12.49 112 ALA B N 1
ATOM 5221 C CA . ALA B 1 120 ? 140.058 -32.083 -5.432 1.00 14.95 112 ALA B CA 1
ATOM 5222 C C . ALA B 1 120 ? 140.860 -33.065 -6.269 1.00 15.73 112 ALA B C 1
ATOM 5223 O O . ALA B 1 120 ? 141.525 -33.950 -5.726 1.00 15.94 112 ALA B O 1
ATOM 5225 N N . VAL B 1 121 ? 140.813 -32.902 -7.592 1.00 13.04 113 VAL B N 1
ATOM 5226 C CA . VAL B 1 121 ? 141.639 -33.716 -8.490 1.00 16.53 113 VAL B CA 1
ATOM 5227 C C . VAL B 1 121 ? 143.136 -33.490 -8.234 1.00 19.10 113 VAL B C 1
ATOM 5228 O O . VAL B 1 121 ? 143.940 -34.437 -8.245 1.00 15.00 113 VAL B O 1
ATOM 5232 N N . GLU B 1 122 ? 143.510 -32.243 -7.981 1.00 18.49 114 GLU B N 1
ATOM 5233 C CA . GLU B 1 122 ? 144.893 -31.934 -7.627 1.00 20.25 114 GLU B CA 1
ATOM 5234 C C . GLU B 1 122 ? 145.320 -32.634 -6.339 1.00 16.88 114 GLU B C 1
ATOM 5235 O O . GLU B 1 122 ? 146.421 -33.173 -6.266 1.00 20.55 114 GLU B O 1
ATOM 5241 N N . LEU B 1 123 ? 144.458 -32.624 -5.323 1.00 16.80 115 LEU B N 1
ATOM 5242 C CA . LEU B 1 123 ? 144.743 -33.362 -4.092 1.00 15.68 115 LEU B CA 1
ATOM 5243 C C . LEU B 1 123 ? 144.929 -34.851 -4.363 1.00 18.09 115 LEU B C 1
ATOM 5244 O O . LEU B 1 123 ? 145.830 -35.481 -3.799 1.00 18.38 115 LEU B O 1
ATOM 5249 N N . ILE B 1 124 ? 144.064 -35.429 -5.197 1.00 17.14 116 ILE B N 1
ATOM 5250 C CA . ILE B 1 124 ? 144.225 -36.848 -5.543 1.00 14.28 116 ILE B CA 1
ATOM 5251 C C . ILE B 1 124 ? 145.600 -37.067 -6.176 1.00 18.23 116 ILE B C 1
ATOM 5252 O O . ILE B 1 124 ? 146.335 -37.974 -5.783 1.00 17.64 116 ILE B O 1
ATOM 5257 N N . LYS B 1 125 ? 145.946 -36.224 -7.149 1.00 16.56 117 LYS B N 1
ATOM 5258 C CA . LYS B 1 125 ? 147.203 -36.376 -7.878 1.00 21.56 117 LYS B CA 1
ATOM 5259 C C . LYS B 1 125 ? 148.426 -36.235 -6.970 1.00 24.73 117 LYS B C 1
ATOM 5260 O O . LYS B 1 125 ? 149.450 -36.865 -7.215 1.00 25.71 117 LYS B O 1
ATOM 5266 N N . ALA B 1 126 ? 148.315 -35.429 -5.916 1.00 21.47 118 ALA B N 1
ATOM 5267 C CA . ALA B 1 126 ? 149.416 -35.267 -4.957 1.00 21.96 118 ALA B CA 1
ATOM 5268 C C . ALA B 1 126 ? 149.434 -36.357 -3.880 1.00 22.87 118 ALA B C 1
ATOM 5269 O O . ALA B 1 126 ? 150.260 -36.320 -2.959 1.00 24.02 118 ALA B O 1
ATOM 5271 N N . GLY B 1 127 ? 148.514 -37.312 -3.981 1.00 18.29 119 GLY B N 1
ATOM 5272 C CA . GLY B 1 127 ? 148.412 -38.377 -2.998 1.00 25.60 119 GLY B CA 1
ATOM 5273 C C . GLY B 1 127 ? 147.830 -37.938 -1.663 1.00 25.80 119 GLY B C 1
ATOM 5274 O O . GLY B 1 127 ? 148.059 -38.575 -0.635 1.00 22.28 119 GLY B O 1
ATOM 5275 N N . LYS B 1 128 ? 147.061 -36.853 -1.684 1.00 17.18 120 LYS B N 1
ATOM 5276 C CA . LYS B 1 128 ? 146.513 -36.269 -0.464 1.00 18.94 120 LYS B CA 1
ATOM 5277 C C . LYS B 1 128 ? 144.999 -36.400 -0.379 1.00 20.70 120 LYS B C 1
ATOM 5278 O O . LYS B 1 128 ? 144.352 -35.742 0.438 1.00 15.25 120 LYS B O 1
ATOM 5284 N N . ALA B 1 129 ? 144.439 -37.247 -1.232 1.00 15.13 121 ALA B N 1
ATOM 5285 C CA . ALA B 1 129 ? 143.027 -37.577 -1.154 1.00 14.16 121 ALA B CA 1
ATOM 5286 C C . ALA B 1 129 ? 142.834 -38.956 -1.738 1.00 14.81 121 ALA B C 1
ATOM 5287 O O . ALA B 1 129 ? 143.635 -39.404 -2.563 1.00 15.87 121 ALA B O 1
ATOM 5289 N N . PHE B 1 130 ? 141.777 -39.632 -1.311 1.00 16.25 122 PHE B N 1
ATOM 5290 C CA . PHE B 1 130 ? 141.501 -40.979 -1.798 1.00 16.19 122 PHE B CA 1
ATOM 5291 C C . PHE B 1 130 ? 140.010 -41.264 -1.787 1.00 17.73 122 PHE B C 1
ATOM 5292 O O . PHE B 1 130 ? 139.267 -40.668 -1.014 1.00 15.73 122 PHE B O 1
ATOM 5300 N N . VAL B 1 131 ? 139.582 -42.188 -2.639 1.00 13.69 123 VAL B N 1
ATOM 5301 C CA . VAL B 1 131 ? 138.191 -42.623 -2.662 1.00 13.16 123 VAL B CA 1
ATOM 5302 C C . VAL B 1 131 ? 138.001 -43.741 -1.641 1.00 16.69 123 VAL B C 1
ATOM 5303 O O . VAL B 1 131 ? 138.724 -44.730 -1.663 1.00 14.43 123 VAL B O 1
ATOM 5307 N N . CYS B 1 132 ? 137.022 -43.582 -0.754 1.00 13.99 124 CYS B N 1
ATOM 5308 C CA . CYS B 1 132 ? 136.752 -44.559 0.297 1.00 13.82 124 CYS B CA 1
ATOM 5309 C C . CYS B 1 132 ? 135.373 -45.196 0.083 1.00 16.70 124 CYS B C 1
ATOM 5310 O O . CYS B 1 132 ? 134.410 -44.496 -0.197 1.00 15.15 124 CYS B O 1
ATOM 5313 N N . ASP B 1 133 ? 135.284 -46.517 0.209 1.00 14.48 125 ASP B N 1
ATOM 5314 C CA . ASP B 1 133 ? 134.036 -47.223 -0.098 1.00 14.23 125 ASP B CA 1
ATOM 5315 C C . ASP B 1 133 ? 133.243 -47.605 1.153 1.00 22.45 125 ASP B C 1
ATOM 5316 O O . ASP B 1 133 ? 132.161 -48.195 1.049 1.00 24.43 125 ASP B O 1
ATOM 5321 N N . LEU B 1 134 ? 133.789 -47.289 2.327 1.00 22.50 126 LEU B N 1
ATOM 5322 C CA . LEU B 1 134 ? 133.188 -47.693 3.604 1.00 25.00 126 LEU B CA 1
ATOM 5323 C C . LEU B 1 134 ? 131.735 -47.240 3.741 1.00 28.34 126 LEU B C 1
ATOM 5324 O O . LEU B 1 134 ? 131.407 -46.087 3.426 1.00 21.98 126 LEU B O 1
ATOM 5329 N N . GLY B 1 135 ? 130.884 -48.158 4.211 1.00 29.16 127 GLY B N 1
ATOM 5330 C CA . GLY B 1 135 ? 129.504 -47.845 4.560 1.00 31.05 127 GLY B CA 1
ATOM 5331 C C . GLY B 1 135 ? 129.428 -47.049 5.855 1.00 35.73 127 GLY B C 1
ATOM 5332 O O . GLY B 1 135 ? 130.424 -46.930 6.560 1.00 23.15 127 GLY B O 1
ATOM 5333 N N . PRO B 1 136 ? 128.243 -46.506 6.180 1.00 44.15 128 PRO B N 1
ATOM 5334 C CA . PRO B 1 136 ? 128.100 -45.585 7.317 1.00 45.43 128 PRO B CA 1
ATOM 5335 C C . PRO B 1 136 ? 128.545 -46.189 8.649 1.00 38.34 128 PRO B C 1
ATOM 5336 O O . PRO B 1 136 ? 129.256 -45.535 9.417 1.00 38.26 128 PRO B O 1
ATOM 5340 N N . GLU B 1 137 ? 128.122 -47.421 8.914 1.00 34.27 129 GLU B N 1
ATOM 5341 C CA . GLU B 1 137 ? 128.459 -48.086 10.167 1.00 36.35 129 GLU B CA 1
ATOM 5342 C C . GLU B 1 137 ? 129.974 -48.211 10.301 1.00 36.83 129 GLU B C 1
ATOM 5343 O O . GLU B 1 137 ? 130.535 -47.940 11.357 1.00 33.17 129 GLU B O 1
ATOM 5345 N N . GLU B 1 138 ? 130.638 -48.603 9.217 1.00 34.77 130 GLU B N 1
ATOM 5346 C CA . GLU B 1 138 ? 132.089 -48.747 9.239 1.00 34.85 130 GLU B CA 1
ATOM 5347 C C . GLU B 1 138 ? 132.780 -47.381 9.298 1.00 23.63 130 GLU B C 1
ATOM 5348 O O . GLU B 1 138 ? 133.723 -47.183 10.065 1.00 22.25 130 GLU B O 1
ATOM 5354 N N . MET B 1 139 ? 132.299 -46.439 8.501 1.00 25.59 131 MET B N 1
ATOM 5355 C CA . MET B 1 139 ? 132.893 -45.108 8.465 1.00 29.94 131 MET B CA 1
ATOM 5356 C C . MET B 1 139 ? 132.889 -44.480 9.855 1.00 30.52 131 MET B C 1
ATOM 5357 O O . MET B 1 139 ? 133.853 -43.820 10.262 1.00 30.19 131 MET B O 1
ATOM 5362 N N . ARG B 1 140 ? 131.805 -44.715 10.587 1.00 34.91 132 ARG B N 1
ATOM 5363 C CA . ARG B 1 140 ? 131.657 -44.197 11.945 1.00 38.15 132 ARG B CA 1
ATOM 5364 C C . ARG B 1 140 ? 132.579 -44.928 12.919 1.00 33.43 132 ARG B C 1
ATOM 5365 O O . ARG B 1 140 ? 133.242 -44.301 13.746 1.00 34.67 132 ARG B O 1
ATOM 5367 N N . GLU B 1 141 ? 132.615 -46.254 12.818 1.00 27.70 133 GLU B N 1
ATOM 5368 C CA . GLU B 1 141 ? 133.472 -47.059 13.687 1.00 33.03 133 GLU B CA 1
ATOM 5369 C C . GLU B 1 141 ? 134.951 -46.722 13.469 1.00 32.04 133 GLU B C 1
ATOM 5370 O O . GLU B 1 141 ? 135.715 -46.602 14.428 1.00 27.75 133 GLU B O 1
ATOM 5372 N N . TYR B 1 142 ? 135.341 -46.557 12.205 1.00 31.09 134 TYR B N 1
ATOM 5373 C CA . TYR B 1 142 ? 136.729 -46.261 11.858 1.00 30.11 134 TYR B CA 1
ATOM 5374 C C . TYR B 1 142 ? 137.151 -44.859 12.308 1.00 25.94 134 TYR B C 1
ATOM 5375 O O . TYR B 1 142 ? 138.324 -44.628 12.600 1.00 24.50 134 TYR B O 1
ATOM 5384 N N . ARG B 1 143 ? 136.199 -43.931 12.362 1.00 25.23 135 ARG B N 1
ATOM 5385 C CA . ARG B 1 143 ? 136.495 -42.549 12.759 1.00 28.97 135 ARG B CA 1
ATOM 5386 C C . ARG B 1 143 ? 137.042 -42.457 14.178 1.00 31.52 135 ARG B C 1
ATOM 5387 O O . ARG B 1 143 ? 137.840 -41.574 14.494 1.00 31.46 135 ARG B O 1
ATOM 5389 N N . GLY B 1 144 ? 136.611 -43.376 15.034 1.00 32.33 136 GLY B N 1
ATOM 5390 C CA . GLY B 1 144 ? 136.997 -43.344 16.431 1.00 31.45 136 GLY B CA 1
ATOM 5391 C C . GLY B 1 144 ? 136.302 -42.221 17.174 1.00 36.49 136 GLY B C 1
ATOM 5392 O O . GLY B 1 144 ? 135.395 -41.581 16.640 1.00 36.67 136 GLY B O 1
ATOM 5393 N N . THR B 1 145 ? 136.725 -41.993 18.412 1.00 36.94 137 THR B N 1
ATOM 5394 C CA . THR B 1 145 ? 136.181 -40.923 19.245 1.00 40.56 137 THR B CA 1
ATOM 5395 C C . THR B 1 145 ? 137.298 -39.981 19.657 1.00 46.50 137 THR B C 1
ATOM 5396 O O . THR B 1 145 ? 138.460 -40.201 19.318 1.00 46.65 137 THR B O 1
ATOM 5398 N N . LEU B 1 146 ? 136.950 -38.935 20.398 1.00 56.72 138 LEU B N 1
ATOM 5399 C CA . LEU B 1 146 ? 137.965 -38.085 21.001 1.00 62.71 138 LEU B CA 1
ATOM 5400 C C . LEU B 1 146 ? 138.778 -38.929 21.981 1.00 65.81 138 LEU B C 1
ATOM 5401 O O . LEU B 1 146 ? 139.964 -38.682 22.198 1.00 65.09 138 LEU B O 1
ATOM 5403 N N . THR B 1 147 ? 138.129 -39.944 22.547 1.00 67.40 139 THR B N 1
ATOM 5404 C CA . THR B 1 147 ? 138.756 -40.832 23.517 1.00 71.18 139 THR B CA 1
ATOM 5405 C C . THR B 1 147 ? 139.584 -41.933 22.852 1.00 79.70 139 THR B C 1
ATOM 5406 O O . THR B 1 147 ? 140.577 -42.391 23.419 1.00 88.37 139 THR B O 1
ATOM 5408 N N . GLU B 1 148 ? 139.179 -42.354 21.655 1.00 75.30 140 GLU B N 1
ATOM 5409 C CA . GLU B 1 148 ? 139.848 -43.460 20.962 1.00 73.46 140 GLU B CA 1
ATOM 5410 C C . GLU B 1 148 ? 140.274 -43.096 19.537 1.00 74.11 140 GLU B C 1
ATOM 5411 O O . GLU B 1 148 ? 139.439 -42.708 18.718 1.00 68.46 140 GLU B O 1
ATOM 5413 N N . PRO B 1 149 ? 141.581 -43.229 19.240 1.00 77.53 141 PRO B N 1
ATOM 5414 C CA . PRO B 1 149 ? 142.149 -42.965 17.912 1.00 71.96 141 PRO B CA 1
ATOM 5415 C C . PRO B 1 149 ? 141.443 -43.715 16.782 1.00 59.92 141 PRO B C 1
ATOM 5416 O O . PRO B 1 149 ? 140.939 -44.824 16.972 1.00 59.27 141 PRO B O 1
ATOM 5420 N N . GLY B 1 150 ? 141.409 -43.095 15.610 1.00 46.73 142 GLY B N 1
ATOM 5421 C CA . GLY B 1 150 ? 140.757 -43.682 14.459 1.00 38.62 142 GLY B CA 1
ATOM 5422 C C . GLY B 1 150 ? 141.635 -44.684 13.739 1.00 35.15 142 GLY B C 1
ATOM 5423 O O . GLY B 1 150 ? 142.805 -44.871 14.082 1.00 34.75 142 GLY B O 1
ATOM 5424 N N . ARG B 1 151 ? 141.061 -45.333 12.733 1.00 31.22 143 ARG B N 1
ATOM 5425 C CA . ARG B 1 151 ? 141.775 -46.333 11.954 1.00 26.21 143 ARG B CA 1
ATOM 5426 C C . ARG B 1 151 ? 141.767 -45.939 10.480 1.00 24.57 143 ARG B C 1
ATOM 5427 O O . ARG B 1 151 ? 140.788 -45.374 9.988 1.00 23.79 143 ARG B O 1
ATOM 5435 N N . ASN B 1 152 ? 142.857 -46.238 9.780 1.00 25.68 144 ASN B N 1
ATOM 5436 C CA . ASN B 1 152 ? 142.931 -45.972 8.349 1.00 26.93 144 ASN B CA 1
ATOM 5437 C C . ASN B 1 152 ? 141.896 -46.787 7.594 1.00 23.92 144 ASN B C 1
ATOM 5438 O O . ASN B 1 152 ? 141.715 -47.980 7.861 1.00 21.53 144 ASN B O 1
ATOM 5443 N N . SER B 1 153 ? 141.223 -46.141 6.654 1.00 19.48 145 SER B N 1
ATOM 5444 C CA . SER B 1 153 ? 140.319 -46.840 5.755 1.00 19.33 145 SER B CA 1
ATOM 5445 C C . SER B 1 153 ? 141.061 -47.960 5.033 1.00 18.99 145 SER B C 1
ATOM 5446 O O . SER B 1 153 ? 142.233 -47.807 4.708 1.00 24.22 145 SER B O 1
ATOM 5449 N N . PRO B 1 154 ? 140.381 -49.089 4.768 1.00 25.56 146 PRO B N 1
ATOM 5450 C CA . PRO B 1 154 ? 141.011 -50.140 3.957 1.00 27.26 146 PRO B CA 1
ATOM 5451 C C . PRO B 1 154 ? 141.360 -49.670 2.538 1.00 23.10 146 PRO B C 1
ATOM 5452 O O . PRO B 1 154 ? 142.124 -50.341 1.845 1.00 25.16 146 PRO B O 1
ATOM 5456 N N . TYR B 1 155 ? 140.812 -48.533 2.119 1.00 17.24 147 TYR B N 1
ATOM 5457 C CA . TYR B 1 155 ? 141.024 -48.031 0.763 1.00 21.91 147 TYR B CA 1
ATOM 5458 C C . TYR B 1 155 ? 142.034 -46.884 0.724 1.00 23.66 147 TYR B C 1
ATOM 5459 O O . TYR B 1 155 ? 142.256 -46.273 -0.321 1.00 21.11 147 TYR B O 1
ATOM 5468 N N . ARG B 1 156 ? 142.645 -46.602 1.867 1.00 19.15 148 ARG B N 1
ATOM 5469 C CA . ARG B 1 156 ? 143.470 -45.407 2.019 1.00 21.23 148 ARG B CA 1
ATOM 5470 C C . ARG B 1 156 ? 144.718 -45.409 1.137 1.00 22.01 148 ARG B C 1
ATOM 5471 O O . ARG B 1 156 ? 145.254 -44.349 0.801 1.00 21.36 148 ARG B O 1
ATOM 5479 N N . ASP B 1 157 ? 145.184 -46.593 0.758 1.00 21.29 149 ASP B N 1
ATOM 5480 C CA . ASP B 1 157 ? 146.396 -46.687 -0.047 1.00 27.45 149 ASP B CA 1
ATOM 5481 C C . ASP B 1 157 ? 146.107 -46.993 -1.509 1.00 25.44 149 ASP B C 1
ATOM 5482 O O . ASP B 1 157 ? 146.990 -47.453 -2.227 1.00 25.34 149 ASP B O 1
ATOM 5487 N N . ARG B 1 158 ? 144.876 -46.737 -1.951 1.00 25.44 150 ARG B N 1
ATOM 5488 C CA . ARG B 1 158 ? 144.547 -46.816 -3.369 1.00 25.52 150 ARG B CA 1
ATOM 5489 C C . ARG B 1 158 ? 145.539 -45.999 -4.181 1.00 23.49 150 ARG B C 1
ATOM 5490 O O . ARG B 1 158 ? 146.059 -44.996 -3.708 1.00 20.47 150 ARG B O 1
ATOM 5498 N N . SER B 1 159 ? 145.806 -46.431 -5.406 1.00 17.43 151 SER B N 1
ATOM 5499 C CA . SER B 1 159 ? 146.749 -45.706 -6.255 1.00 26.74 151 SER B CA 1
ATOM 5500 C C . SER B 1 159 ? 146.134 -44.404 -6.742 1.00 21.30 151 SER B C 1
ATOM 5501 O O . SER B 1 159 ? 144.907 -44.240 -6.726 1.00 21.29 151 SER B O 1
ATOM 5504 N N . VAL B 1 160 ? 146.987 -43.473 -7.166 1.00 23.80 152 VAL B N 1
ATOM 5505 C CA . VAL B 1 160 ? 146.513 -42.222 -7.752 1.00 23.21 152 VAL B CA 1
ATOM 5506 C C . VAL B 1 160 ? 145.610 -42.546 -8.938 1.00 21.02 152 VAL B C 1
ATOM 5507 O O . VAL B 1 160 ? 144.520 -41.989 -9.080 1.00 20.48 152 VAL B O 1
ATOM 5511 N N . GLU B 1 161 ? 146.061 -43.479 -9.768 1.00 18.25 153 GLU B N 1
ATOM 5512 C CA . GLU B 1 161 ? 145.296 -43.901 -10.935 1.00 20.47 153 GLU B CA 1
ATOM 5513 C C . GLU B 1 161 ? 143.899 -44.413 -10.547 1.00 20.30 153 GLU B C 1
ATOM 5514 O O . GLU B 1 161 ? 142.890 -44.033 -11.156 1.00 20.46 153 GLU B O 1
ATOM 5520 N N . GLU B 1 162 ? 143.834 -45.268 -9.533 1.00 17.74 154 GLU B N 1
ATOM 5521 C CA . GLU B 1 162 ? 142.551 -45.817 -9.110 1.00 18.05 154 GLU B CA 1
ATOM 5522 C C . GLU B 1 162 ? 141.639 -44.728 -8.526 1.00 16.11 154 GLU B C 1
ATOM 5523 O O . GLU B 1 162 ? 140.439 -44.685 -8.816 1.00 17.57 154 GLU B O 1
ATOM 5529 N N . ASN B 1 163 ? 142.209 -43.850 -7.704 1.00 15.70 155 ASN B N 1
ATOM 5530 C CA . ASN B 1 163 ? 141.428 -42.763 -7.114 1.00 13.09 155 ASN B CA 1
ATOM 5531 C C . ASN B 1 163 ? 140.867 -41.844 -8.196 1.00 16.17 155 ASN B C 1
ATOM 5532 O O . ASN B 1 163 ? 139.694 -41.488 -8.161 1.00 15.00 155 ASN B O 1
ATOM 5537 N N . LEU B 1 164 ? 141.715 -41.443 -9.143 1.00 16.53 156 LEU B N 1
ATOM 5538 C CA . LEU B 1 164 ? 141.286 -40.579 -10.243 1.00 15.83 156 LEU B CA 1
ATOM 5539 C C . LEU B 1 164 ? 140.142 -41.218 -11.037 1.00 15.74 156 LEU B C 1
ATOM 5540 O O . LEU B 1 164 ? 139.155 -40.561 -11.379 1.00 15.29 156 LEU B O 1
ATOM 5545 N N . ASP B 1 165 ? 140.291 -42.499 -11.342 1.00 13.88 157 ASP B N 1
ATOM 5546 C CA . ASP B 1 165 ? 139.294 -43.198 -12.130 1.00 17.82 157 ASP B CA 1
ATOM 5547 C C . ASP B 1 165 ? 137.967 -43.304 -11.374 1.00 17.43 157 ASP B C 1
ATOM 5548 O O . ASP B 1 165 ? 136.906 -43.015 -11.930 1.00 13.98 157 ASP B O 1
ATOM 5553 N N . LEU B 1 166 ? 138.022 -43.707 -10.109 1.00 12.50 158 LEU B N 1
ATOM 5554 C CA . LEU B 1 166 ? 136.797 -43.827 -9.321 1.00 11.23 158 LEU B CA 1
ATOM 5555 C C . LEU B 1 166 ? 136.130 -42.473 -9.119 1.00 10.52 158 LEU B C 1
ATOM 5556 O O . LEU B 1 166 ? 134.916 -42.368 -9.209 1.00 10.67 158 LEU B O 1
ATOM 5561 N N . PHE B 1 167 ? 136.921 -41.444 -8.830 1.00 10.52 159 PHE B N 1
ATOM 5562 C CA . PHE B 1 167 ? 136.353 -40.113 -8.596 1.00 13.39 159 PHE B CA 1
ATOM 5563 C C . PHE B 1 167 ? 135.656 -39.593 -9.856 1.00 15.13 159 PHE B C 1
ATOM 5564 O O . PHE B 1 167 ? 134.572 -39.008 -9.787 1.00 12.98 159 PHE B O 1
ATOM 5572 N N . ALA B 1 168 ? 136.285 -39.818 -11.003 1.00 12.13 160 ALA B N 1
ATOM 5573 C CA . ALA B 1 168 ? 135.715 -39.433 -12.289 1.00 10.95 160 ALA B CA 1
ATOM 5574 C C . ALA B 1 168 ? 134.404 -40.160 -12.524 1.00 10.11 160 ALA B C 1
ATOM 5575 O O . ALA B 1 168 ? 133.429 -39.578 -13.002 1.00 10.04 160 ALA B O 1
ATOM 5577 N N . ARG B 1 169 ? 134.370 -41.435 -12.159 1.00 11.62 161 ARG B N 1
ATOM 5578 C CA . ARG B 1 169 ? 133.151 -42.221 -12.331 1.00 10.29 161 ARG B CA 1
ATOM 5579 C C . ARG B 1 169 ? 132.055 -41.790 -11.337 1.00 14.47 161 ARG B C 1
ATOM 5580 O O . ARG B 1 169 ? 130.865 -41.827 -11.674 1.00 11.31 161 ARG B O 1
ATOM 5588 N N . MET B 1 170 ? 132.445 -41.378 -10.128 1.00 12.33 162 MET B N 1
ATOM 5589 C CA . MET B 1 170 ? 131.480 -40.784 -9.184 1.00 11.74 162 MET B CA 1
ATOM 5590 C C . MET B 1 170 ? 130.851 -39.570 -9.832 1.00 8.95 162 MET B C 1
ATOM 5591 O O . MET B 1 170 ? 129.629 -39.450 -9.886 1.00 8.90 162 ME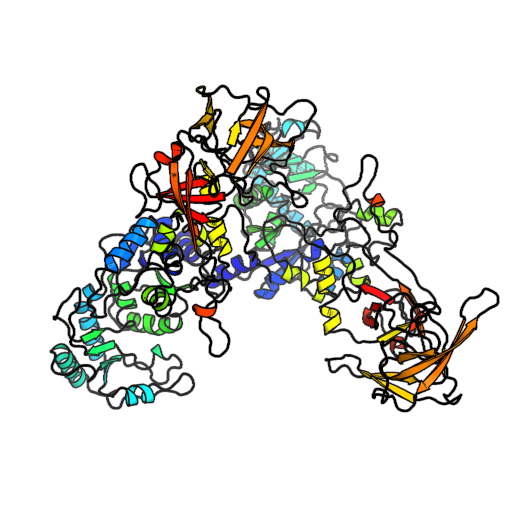T B O 1
ATOM 5596 N N . LYS B 1 171 ? 131.699 -38.679 -10.351 1.00 9.24 163 LYS B N 1
ATOM 5597 C CA . LYS B 1 171 ? 131.223 -37.434 -10.952 1.00 11.81 163 LYS B CA 1
ATOM 5598 C C . LYS B 1 171 ? 130.306 -37.714 -12.142 1.00 12.89 163 LYS B C 1
ATOM 5599 O O . LYS B 1 171 ? 129.358 -36.975 -12.380 1.00 10.77 163 LYS B O 1
ATOM 5605 N N . ALA B 1 172 ? 130.579 -38.797 -12.868 1.00 12.18 164 ALA B N 1
ATOM 5606 C CA . ALA B 1 172 ? 129.818 -39.129 -14.069 1.00 10.74 164 ALA B CA 1
ATOM 5607 C C . ALA B 1 172 ? 128.478 -39.776 -13.739 1.00 14.32 164 ALA B C 1
ATOM 5608 O O . ALA B 1 172 ? 127.687 -40.042 -14.636 1.00 16.49 164 ALA B O 1
ATOM 5610 N N . GLY B 1 173 ? 128.229 -40.033 -12.455 1.00 13.70 165 GLY B N 1
ATOM 5611 C CA . GLY B 1 173 ? 126.949 -40.564 -12.026 1.00 10.82 165 GLY B CA 1
ATOM 5612 C C . GLY B 1 173 ? 126.792 -42.068 -12.085 1.00 16.54 165 GLY B C 1
ATOM 5613 O O . GLY B 1 173 ? 125.668 -42.574 -12.095 1.00 14.63 165 GLY B O 1
ATOM 5614 N N . GLU B 1 174 ? 127.910 -42.789 -12.108 1.00 9.49 166 GLU B N 1
ATOM 5615 C CA . GLU B 1 174 ? 127.874 -44.248 -12.204 1.00 9.66 166 GLU B CA 1
ATOM 5616 C C . GLU B 1 174 ? 127.294 -44.933 -10.959 1.00 15.42 166 GLU B C 1
ATOM 5617 O O . GLU B 1 174 ? 126.666 -45.990 -11.064 1.00 17.53 166 GLU B O 1
ATOM 5623 N N . PHE B 1 175 ? 127.517 -44.349 -9.788 1.00 13.88 167 PHE B N 1
ATOM 5624 C CA . PHE B 1 175 ? 127.196 -45.014 -8.526 1.00 10.67 167 PHE B CA 1
ATOM 5625 C C . PHE B 1 175 ? 126.029 -44.374 -7.774 1.00 11.59 167 PHE B C 1
ATOM 5626 O O . PHE B 1 175 ? 125.796 -43.172 -7.872 1.00 11.88 167 PHE B O 1
ATOM 5634 N N . PRO B 1 176 ? 125.293 -45.183 -6.994 1.00 13.61 168 PRO B N 1
ATOM 5635 C CA . PRO B 1 176 ? 124.129 -44.628 -6.281 1.00 17.54 168 PRO B CA 1
ATOM 5636 C C . PRO B 1 176 ? 124.523 -43.732 -5.118 1.00 15.77 168 PRO B C 1
ATOM 5637 O O . PRO B 1 176 ? 125.691 -43.752 -4.728 1.00 12.67 168 PRO B O 1
ATOM 5641 N N . ASP B 1 177 ? 123.566 -42.970 -4.581 1.00 16.64 169 ASP B N 1
ATOM 5642 C CA . ASP B 1 177 ? 123.800 -42.120 -3.414 1.00 13.48 169 ASP B CA 1
ATOM 5643 C C . ASP B 1 177 ? 124.583 -42.877 -2.338 1.00 20.90 169 ASP B C 1
ATOM 5644 O O . ASP B 1 177 ? 124.251 -44.016 -2.012 1.00 19.35 169 ASP B O 1
ATOM 5649 N N . GLY B 1 178 ? 125.636 -42.257 -1.813 1.00 18.34 170 GLY B N 1
ATOM 5650 C CA . GLY B 1 178 ? 126.325 -42.793 -0.650 1.00 18.31 170 GLY B CA 1
ATOM 5651 C C . GLY B 1 178 ? 127.258 -43.974 -0.859 1.00 18.96 170 GLY B C 1
ATOM 5652 O O . GLY B 1 178 ? 127.832 -44.478 0.105 1.00 22.46 170 GLY B O 1
ATOM 5653 N N . ALA B 1 179 ? 127.432 -44.412 -2.104 1.00 13.51 171 ALA B N 1
ATOM 5654 C CA . ALA B 1 179 ? 128.202 -45.632 -2.393 1.00 15.18 171 ALA B CA 1
ATOM 5655 C C . ALA B 1 179 ? 129.699 -45.489 -2.081 1.00 15.46 171 ALA B C 1
ATOM 5656 O O . ALA B 1 179 ? 130.375 -46.457 -1.693 1.00 13.89 171 ALA B O 1
ATOM 5658 N N . ARG B 1 180 ? 130.224 -44.290 -2.287 1.00 11.83 172 ARG B N 1
ATOM 5659 C CA . ARG B 1 180 ? 131.611 -43.990 -1.940 1.00 14.09 172 ARG B CA 1
ATOM 5660 C C . ARG B 1 180 ? 131.789 -42.487 -1.808 1.00 11.25 172 ARG B C 1
ATOM 5661 O O . ARG B 1 180 ? 130.933 -41.698 -2.225 1.00 13.31 172 ARG B O 1
ATOM 5669 N N . SER B 1 181 ? 132.900 -42.093 -1.203 1.00 11.16 173 SER B N 1
ATOM 5670 C CA . SER B 1 181 ? 133.182 -40.680 -1.010 1.00 10.51 173 SER B CA 1
ATOM 5671 C C . SER B 1 181 ? 134.643 -40.393 -1.325 1.00 13.41 173 SER B C 1
ATOM 5672 O O . SER B 1 181 ? 135.467 -41.303 -1.349 1.00 16.52 173 SER B O 1
ATOM 5675 N N . LEU B 1 182 ? 134.953 -39.128 -1.583 1.00 11.77 174 LEU B N 1
ATOM 5676 C CA . LEU B 1 182 ? 136.337 -38.687 -1.655 1.00 10.73 174 LEU B CA 1
ATOM 5677 C C . LEU B 1 182 ? 136.704 -38.131 -0.288 1.00 16.09 174 LEU B C 1
ATOM 5678 O O . LEU B 1 182 ? 135.961 -37.323 0.262 1.00 13.86 174 LEU B O 1
ATOM 5683 N N . ARG B 1 183 ? 137.843 -38.558 0.249 1.00 14.85 175 ARG B N 1
ATOM 5684 C CA . ARG B 1 183 ? 138.308 -38.110 1.559 1.00 16.72 175 ARG B CA 1
ATOM 5685 C C . ARG B 1 183 ? 139.703 -37.507 1.462 1.00 15.70 175 ARG B C 1
ATOM 5686 O O . ARG B 1 183 ? 140.506 -37.937 0.646 1.00 15.59 175 ARG B O 1
ATOM 5694 N N . ALA B 1 184 ? 140.000 -36.518 2.296 1.00 19.05 176 ALA B N 1
ATOM 5695 C CA . ALA B 1 184 ? 141.372 -36.034 2.395 1.00 17.84 176 ALA B CA 1
ATOM 5696 C C . ALA B 1 184 ? 142.192 -37.098 3.089 1.00 18.28 176 ALA B C 1
ATOM 5697 O O . ALA B 1 184 ? 141.671 -37.864 3.889 1.00 21.47 176 ALA B O 1
ATOM 5699 N N . LYS B 1 185 ? 143.478 -37.144 2.785 1.00 15.96 177 LYS B N 1
ATOM 5700 C CA . LYS B 1 185 ? 144.367 -38.082 3.449 1.00 17.30 177 LYS B CA 1
ATOM 5701 C C . LYS B 1 185 ? 145.256 -37.289 4.398 1.00 18.63 177 LYS B C 1
ATOM 5702 O O . LYS B 1 185 ? 146.229 -36.676 3.970 1.00 21.37 177 LYS B O 1
ATOM 5708 N N . ILE B 1 186 ? 144.893 -37.269 5.677 1.00 18.30 178 ILE B N 1
ATOM 5709 C CA . ILE B 1 186 ? 145.618 -36.465 6.651 1.00 19.22 178 ILE B CA 1
ATOM 5710 C C . ILE B 1 186 ? 146.149 -37.356 7.775 1.00 26.70 178 ILE B C 1
ATOM 5711 O O . ILE B 1 186 ? 147.234 -37.912 7.641 1.00 24.10 178 ILE B O 1
ATOM 5716 N N . ASP B 1 187 ? 145.393 -37.513 8.863 1.00 23.42 179 ASP B N 1
ATOM 5717 C CA . ASP B 1 187 ? 145.888 -38.273 10.019 1.00 23.69 179 ASP B CA 1
ATOM 5718 C C . ASP B 1 187 ? 144.763 -38.856 10.885 1.00 24.26 179 ASP B C 1
ATOM 5719 O O . ASP B 1 187 ? 144.157 -38.155 11.700 1.00 22.32 179 ASP B O 1
ATOM 5724 N N . MET B 1 188 ? 144.497 -40.150 10.726 1.00 23.88 180 MET B N 1
ATOM 5725 C CA . MET B 1 188 ? 143.464 -40.806 11.525 1.00 25.90 180 MET B CA 1
ATOM 5726 C C . MET B 1 188 ? 143.802 -40.796 13.024 1.00 24.31 180 MET B C 1
ATOM 5727 O O . MET B 1 188 ? 142.920 -40.955 13.866 1.00 31.13 180 MET B O 1
ATOM 5732 N N . GLY B 1 189 ? 145.076 -40.623 13.351 1.00 25.50 181 GLY B N 1
ATOM 5733 C CA . GLY B 1 189 ? 145.494 -40.590 14.743 1.00 29.18 181 GLY B CA 1
ATOM 5734 C C . GLY B 1 189 ? 145.451 -39.209 15.376 1.00 31.44 181 GLY B C 1
ATOM 5735 O O . GLY B 1 189 ? 145.845 -39.028 16.525 1.00 28.68 181 GLY B O 1
ATOM 5736 N N . SER B 1 190 ? 144.975 -38.221 14.629 1.00 28.42 182 SER B N 1
ATOM 5737 C CA . SER B 1 190 ? 144.951 -36.853 15.140 1.00 29.36 182 SER B CA 1
ATOM 5738 C C . SER B 1 190 ? 144.000 -36.722 16.321 1.00 32.62 182 SER B C 1
ATOM 5739 O O . SER B 1 190 ? 142.925 -37.322 16.328 1.00 30.25 182 SER B O 1
ATOM 5742 N N . PRO B 1 191 ? 144.395 -35.935 17.336 1.00 34.68 183 PRO B N 1
ATOM 5743 C CA . PRO B 1 191 ? 143.439 -35.642 18.404 1.00 37.81 183 PRO B CA 1
ATOM 5744 C C . PRO B 1 191 ? 142.300 -34.753 17.887 1.00 34.25 183 PRO B C 1
ATOM 5745 O O . PRO B 1 191 ? 141.253 -34.666 18.530 1.00 32.13 183 PRO B O 1
ATOM 5749 N N . ASN B 1 192 ? 142.508 -34.116 16.735 1.00 30.02 184 ASN B N 1
ATOM 5750 C CA . ASN B 1 192 ? 141.470 -33.293 16.105 1.00 25.83 184 ASN B CA 1
ATOM 5751 C C . ASN B 1 192 ? 140.635 -34.164 15.175 1.00 25.46 184 ASN B C 1
ATOM 5752 O O . ASN B 1 192 ? 141.155 -34.748 14.229 1.00 25.60 184 ASN B O 1
ATOM 5757 N N . MET B 1 193 ? 139.343 -34.267 15.461 1.00 25.76 185 MET B N 1
ATOM 5758 C CA . MET B 1 193 ? 138.450 -35.106 14.669 1.00 23.67 185 MET B CA 1
ATOM 5759 C C . MET B 1 193 ? 138.376 -34.647 13.211 1.00 23.19 185 MET B C 1
ATOM 5760 O O . MET B 1 193 ? 138.168 -35.456 12.316 1.00 23.56 185 MET B O 1
ATOM 5765 N N . ASN B 1 194 ? 138.552 -33.352 12.973 1.00 20.25 186 ASN B N 1
ATOM 5766 C CA . ASN B 1 194 ? 138.461 -32.822 11.618 1.00 18.56 186 ASN B CA 1
ATOM 5767 C C . ASN B 1 194 ? 139.665 -33.197 10.749 1.00 19.86 186 ASN B C 1
ATOM 5768 O O . ASN B 1 194 ? 139.610 -33.091 9.523 1.00 19.94 186 ASN B O 1
ATOM 5773 N N . LEU B 1 195 ? 140.751 -33.641 11.370 1.00 21.57 187 LEU B N 1
ATOM 5774 C CA . LEU B 1 195 ? 141.918 -34.030 10.592 1.00 18.58 187 LEU B CA 1
ATOM 5775 C C . LEU B 1 195 ? 141.944 -35.535 10.314 1.00 18.90 187 LEU B C 1
ATOM 5776 O O . LEU B 1 195 ? 142.892 -36.043 9.706 1.00 21.33 187 LEU B O 1
ATOM 5781 N N . ARG B 1 196 ? 140.912 -36.248 10.757 1.00 19.76 188 ARG B N 1
ATOM 5782 C CA . ARG B 1 196 ? 140.891 -37.696 10.563 1.00 21.07 188 ARG B CA 1
ATOM 5783 C C . ARG B 1 196 ? 140.250 -38.020 9.229 1.00 22.99 188 ARG B C 1
ATOM 5784 O O . ARG B 1 196 ? 139.097 -38.461 9.169 1.00 18.59 188 ARG B O 1
ATOM 5792 N N . ASP B 1 197 ? 141.018 -37.781 8.169 1.00 17.40 189 ASP B N 1
ATOM 5793 C CA . ASP B 1 197 ? 140.599 -38.016 6.791 1.00 16.31 189 ASP B CA 1
ATOM 5794 C C . ASP B 1 197 ? 139.160 -37.549 6.517 1.00 15.27 189 ASP B C 1
ATOM 5795 O O . ASP B 1 197 ? 138.285 -38.360 6.193 1.00 14.91 189 ASP B O 1
ATOM 5800 N N . PRO B 1 198 ? 138.920 -36.234 6.632 1.00 16.52 190 PRO B N 1
ATOM 5801 C CA . PRO B 1 198 ? 137.573 -35.680 6.448 1.00 14.83 190 PRO B CA 1
ATOM 5802 C C . PRO B 1 198 ? 137.024 -35.891 5.039 1.00 15.35 190 PRO B C 1
ATOM 5803 O O . PRO B 1 198 ? 137.756 -35.872 4.043 1.00 14.33 190 PRO B O 1
ATOM 5807 N N . ILE B 1 199 ? 135.720 -36.092 4.959 1.00 15.70 191 ILE B N 1
ATOM 5808 C CA . ILE B 1 199 ? 135.067 -36.240 3.666 1.00 16.73 191 ILE B CA 1
ATOM 5809 C C . ILE B 1 199 ? 135.122 -34.924 2.880 1.00 17.31 191 ILE B C 1
ATOM 5810 O O . ILE B 1 199 ? 134.953 -33.841 3.447 1.00 15.36 191 ILE B O 1
ATOM 5815 N N . LEU B 1 200 ? 135.380 -35.040 1.578 1.00 10.82 192 LEU B N 1
ATOM 5816 C CA . LEU B 1 200 ? 135.453 -33.910 0.666 1.00 13.64 192 LEU B CA 1
ATOM 5817 C C . LEU B 1 200 ? 134.237 -33.883 -0.254 1.00 14.69 192 LEU B C 1
ATOM 5818 O O . LEU B 1 200 ? 133.689 -32.831 -0.500 1.00 14.47 192 LEU B O 1
ATOM 5823 N N . TYR B 1 201 ? 133.856 -35.048 -0.781 1.00 14.55 193 TYR B N 1
ATOM 5824 C CA . TYR B 1 201 ? 132.700 -35.168 -1.667 1.00 11.97 193 TYR B CA 1
ATOM 5825 C C . TYR B 1 201 ? 131.842 -36.373 -1.330 1.00 14.09 193 TYR B C 1
ATOM 5826 O O . TYR B 1 201 ? 132.362 -37.435 -0.982 1.00 11.39 193 TYR B O 1
ATOM 5835 N N . ARG B 1 202 ? 130.526 -36.200 -1.449 1.00 9.31 194 ARG B N 1
ATOM 5836 C CA . ARG B 1 202 ? 129.579 -37.303 -1.343 1.00 10.60 194 ARG B CA 1
ATOM 5837 C C . ARG B 1 202 ? 128.762 -37.396 -2.625 1.00 16.64 194 ARG B C 1
ATOM 5838 O O . ARG B 1 202 ? 128.656 -36.417 -3.358 1.00 10.94 194 ARG B O 1
ATOM 5846 N N . ILE B 1 203 ? 128.178 -38.561 -2.884 1.00 9.38 195 ILE B N 1
ATOM 5847 C CA . ILE B 1 203 ? 127.331 -38.744 -4.049 1.00 10.08 195 ILE B CA 1
ATOM 5848 C C . ILE B 1 203 ? 125.912 -38.449 -3.636 1.00 10.33 195 ILE B C 1
ATOM 5849 O O . ILE B 1 203 ? 125.404 -39.021 -2.678 1.00 9.97 195 ILE B O 1
ATOM 5854 N N . ARG B 1 204 ? 125.258 -37.569 -4.369 1.00 12.44 196 ARG B N 1
ATOM 5855 C CA . ARG B 1 204 ? 123.849 -37.351 -4.144 1.00 12.32 196 ARG B CA 1
ATOM 5856 C C . ARG B 1 204 ? 123.204 -36.916 -5.440 1.00 13.42 196 ARG B C 1
ATOM 5857 O O . ARG B 1 204 ? 123.461 -35.818 -5.920 1.00 12.08 196 ARG B O 1
ATOM 5865 N N . HIS B 1 205 ? 122.388 -37.796 -6.008 1.00 12.52 197 HIS B N 1
ATOM 5866 C CA . HIS B 1 205 ? 121.621 -37.487 -7.201 1.00 11.34 197 HIS B CA 1
ATOM 5867 C C . HIS B 1 205 ? 120.410 -36.635 -6.829 1.00 18.10 197 HIS B C 1
ATOM 5868 O O . HIS B 1 205 ? 119.381 -37.155 -6.421 1.00 17.62 197 HIS B O 1
ATOM 5875 N N . ALA B 1 206 ? 120.548 -35.321 -6.951 1.00 19.86 198 ALA B N 1
ATOM 5876 C CA . ALA B 1 206 ? 119.473 -34.410 -6.559 1.00 15.45 198 ALA B CA 1
ATOM 5877 C C . ALA B 1 206 ? 119.627 -33.079 -7.280 1.00 16.32 198 ALA B C 1
ATOM 5878 O O . ALA B 1 206 ? 120.735 -32.638 -7.548 1.00 16.08 198 ALA B O 1
ATOM 5880 N N . HIS B 1 207 ? 118.488 -32.466 -7.579 1.00 14.93 199 HIS B N 1
ATOM 5881 C CA . HIS B 1 207 ? 118.393 -31.199 -8.288 1.00 12.08 199 HIS B CA 1
ATOM 5882 C C . HIS B 1 207 ? 118.845 -30.045 -7.402 1.00 16.08 199 HIS B C 1
ATOM 5883 O O . HIS B 1 207 ? 118.370 -29.888 -6.280 1.00 12.42 199 HIS B O 1
ATOM 5890 N N . HIS B 1 208 ? 119.790 -29.255 -7.901 1.00 12.60 200 HIS B N 1
ATOM 5891 C CA . HIS B 1 208 ? 120.333 -28.132 -7.156 1.00 13.81 200 HIS B CA 1
ATOM 5892 C C . HIS B 1 208 ? 119.666 -26.853 -7.629 1.00 15.26 200 HIS B C 1
ATOM 5893 O O . HIS B 1 208 ? 119.385 -26.705 -8.822 1.00 14.85 200 HIS B O 1
ATOM 5900 N N . HIS B 1 209 ? 119.403 -25.929 -6.706 1.00 13.90 201 HIS B N 1
ATOM 5901 C CA . HIS B 1 209 ? 118.642 -24.733 -7.056 1.00 13.86 201 HIS B CA 1
ATOM 5902 C C . HIS B 1 209 ? 119.369 -23.872 -8.079 1.00 15.85 201 HIS B C 1
ATOM 5903 O O . HIS B 1 209 ? 118.732 -23.246 -8.922 1.00 17.54 201 HIS B O 1
ATOM 5910 N N . GLN B 1 210 ? 120.695 -23.851 -8.023 1.00 11.51 202 GLN B N 1
ATOM 5911 C CA . GLN B 1 210 ? 121.458 -23.040 -8.968 1.00 14.06 202 GLN B CA 1
ATOM 5912 C C . GLN B 1 210 ? 121.962 -23.847 -10.158 1.00 19.41 202 GLN B C 1
ATOM 5913 O O . GLN B 1 210 ? 121.888 -23.386 -11.294 1.00 17.92 202 GLN B O 1
ATOM 5919 N N . THR B 1 211 ? 122.479 -25.043 -9.904 1.00 10.93 203 THR B N 1
ATOM 5920 C CA . THR B 1 211 ? 123.161 -25.781 -10.962 1.00 14.57 203 THR B CA 1
ATOM 5921 C C . THR B 1 211 ? 122.323 -26.936 -11.506 1.00 17.46 203 THR B C 1
ATOM 5922 O O . THR B 1 211 ? 122.783 -27.697 -12.354 1.00 18.97 203 THR B O 1
ATOM 5926 N N . GLY B 1 212 ? 121.083 -27.051 -11.039 1.00 16.48 204 GLY B N 1
ATOM 5927 C CA . GLY B 1 212 ? 120.176 -28.062 -11.557 1.00 11.99 204 GLY B CA 1
ATOM 5928 C C . GLY B 1 212 ? 120.650 -29.494 -11.392 1.00 11.69 204 GLY B C 1
ATOM 5929 O O . GLY B 1 212 ? 121.062 -29.912 -10.308 1.00 13.80 204 GLY B O 1
ATOM 5930 N N . ASP B 1 213 ? 120.598 -30.248 -12.485 1.00 13.18 205 ASP B N 1
ATOM 5931 C CA . ASP B 1 213 ? 120.984 -31.656 -12.472 1.00 11.44 205 ASP B CA 1
ATOM 5932 C C . ASP B 1 213 ? 122.441 -31.869 -12.896 1.00 14.30 205 ASP B C 1
ATOM 5933 O O . ASP B 1 213 ? 122.884 -33.002 -13.061 1.00 16.63 205 ASP B O 1
ATOM 5938 N N . LYS B 1 214 ? 123.186 -30.783 -13.059 1.00 17.50 206 LYS B N 1
ATOM 5939 C CA . LYS B 1 214 ? 124.549 -30.866 -13.571 1.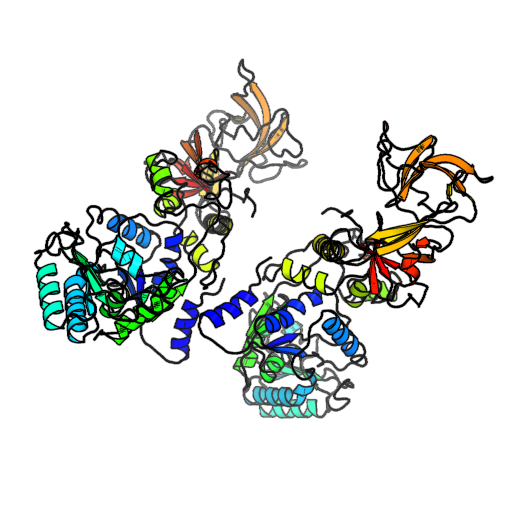00 19.66 206 LYS B CA 1
ATOM 5940 C C . LYS B 1 214 ? 125.470 -31.707 -12.676 1.00 17.16 206 LYS B C 1
ATOM 5941 O O . LYS B 1 214 ? 126.302 -32.455 -13.184 1.00 18.46 206 LYS B O 1
ATOM 5947 N N . TRP B 1 215 ? 125.317 -31.597 -11.356 1.00 10.67 207 TRP B N 1
ATOM 5948 C CA . TRP B 1 215 ? 126.204 -32.288 -10.419 1.00 10.71 207 TRP B CA 1
ATOM 5949 C C . TRP B 1 215 ? 125.517 -33.406 -9.653 1.00 12.58 207 TRP B C 1
ATOM 5950 O O . TRP B 1 215 ? 124.382 -33.240 -9.189 1.00 12.11 207 TRP B O 1
ATOM 5961 N N . CYS B 1 216 ? 126.198 -34.541 -9.497 1.00 8.99 208 CYS B N 1
ATOM 5962 C CA . CYS B 1 216 ? 125.706 -35.556 -8.561 1.00 9.59 208 CYS B CA 1
ATOM 5963 C C . CYS B 1 216 ? 126.752 -35.875 -7.491 1.00 10.15 208 CYS B C 1
ATOM 5964 O O . CYS B 1 216 ? 126.584 -36.814 -6.709 1.00 10.88 208 CYS B O 1
ATOM 5967 N N . ILE B 1 217 ? 127.832 -35.101 -7.459 1.00 13.01 209 ILE B N 1
ATOM 5968 C CA . ILE B 1 217 ? 128.721 -35.105 -6.298 1.00 9.17 209 ILE B CA 1
ATOM 5969 C C . ILE B 1 217 ? 128.733 -33.692 -5.743 1.00 9.74 209 ILE B C 1
ATOM 5970 O O . ILE B 1 217 ? 128.750 -32.708 -6.494 1.00 12.38 209 ILE B O 1
ATOM 5975 N N . TYR B 1 218 ? 128.683 -33.593 -4.420 1.00 14.34 210 TYR B N 1
ATOM 5976 C CA . TYR B 1 218 ? 128.614 -32.296 -3.763 1.00 10.39 210 TYR B CA 1
ATOM 5977 C C . TYR B 1 218 ? 129.682 -32.205 -2.673 1.00 11.94 210 TYR B C 1
ATOM 5978 O O . TYR B 1 218 ? 129.967 -33.188 -1.988 1.00 11.75 210 TYR B O 1
ATOM 5987 N N . PRO B 1 219 ? 130.292 -31.024 -2.531 1.00 13.73 211 PRO B N 1
ATOM 5988 C CA . PRO B 1 219 ? 131.433 -30.857 -1.623 1.00 16.26 211 PRO B CA 1
ATOM 5989 C C . PRO B 1 219 ? 131.013 -30.676 -0.160 1.00 16.96 211 PRO B C 1
ATOM 5990 O O . PRO B 1 219 ? 129.901 -30.249 0.103 1.00 13.84 211 PRO B O 1
ATOM 5994 N N . SER B 1 220 ? 131.885 -31.024 0.779 1.00 12.59 212 SER B N 1
ATOM 5995 C CA . SER B 1 220 ? 131.573 -30.860 2.199 1.00 14.73 212 SER B CA 1
ATOM 5996 C C . SER B 1 220 ? 131.719 -29.404 2.635 1.00 12.77 212 SER B C 1
ATOM 5997 O O . SER B 1 220 ? 132.292 -28.589 1.914 1.00 13.33 212 SER B O 1
ATOM 6000 N N . TYR B 1 221 ? 131.214 -29.095 3.825 1.00 13.70 213 TYR B N 1
ATOM 6001 C CA . TYR B 1 221 ? 131.360 -27.766 4.426 1.00 12.64 213 TYR B CA 1
ATOM 6002 C C . TYR B 1 221 ? 132.815 -27.339 4.452 1.00 15.51 213 TYR B C 1
ATOM 6003 O O . TYR B 1 221 ? 133.164 -26.235 4.024 1.00 15.11 213 TYR B O 1
ATOM 6012 N N . ASP B 1 222 ? 133.674 -28.210 4.965 1.00 13.74 214 ASP B N 1
ATOM 6013 C CA . ASP B 1 222 ? 135.064 -27.804 5.164 1.00 14.21 214 ASP B CA 1
ATOM 6014 C C . ASP B 1 222 ? 135.814 -27.682 3.851 1.00 14.57 214 ASP B C 1
ATOM 6015 O O . ASP B 1 222 ? 136.712 -26.840 3.725 1.00 14.52 214 ASP B O 1
ATOM 6020 N N . PHE B 1 223 ? 135.468 -28.509 2.862 1.00 10.48 215 PHE B N 1
ATOM 6021 C CA . PHE B 1 223 ? 136.171 -28.383 1.598 1.00 12.08 215 PHE B CA 1
ATOM 6022 C C . PHE B 1 223 ? 135.719 -27.120 0.851 1.00 13.75 215 PHE B C 1
ATOM 6023 O O . PHE B 1 223 ? 136.482 -26.555 0.066 1.00 18.04 215 PHE B O 1
ATOM 6031 N N . THR B 1 224 ? 134.498 -26.658 1.106 1.00 11.79 216 THR B N 1
ATOM 6032 C CA A THR B 1 224 ? 133.965 -25.459 0.456 0.79 13.88 216 THR B CA 1
ATOM 6033 C CA B THR B 1 224 ? 134.018 -25.446 0.440 0.21 15.17 216 THR B CA 1
ATOM 6034 C C . THR B 1 224 ? 134.425 -24.161 1.139 1.00 17.93 216 THR B C 1
ATOM 6035 O O . THR B 1 224 ? 134.757 -23.177 0.476 1.00 14.69 216 THR B O 1
ATOM 6042 N N . HIS B 1 225 ? 134.400 -24.177 2.471 1.00 21.25 217 HIS B N 1
ATOM 6043 C CA . HIS B 1 225 ? 134.517 -22.980 3.319 1.00 20.56 217 HIS B CA 1
ATOM 6044 C C . HIS B 1 225 ? 135.729 -22.080 3.033 1.00 15.56 217 HIS B C 1
ATOM 6045 O O . HIS B 1 225 ? 135.590 -20.978 2.482 1.00 15.51 217 HIS B O 1
ATOM 6052 N N . GLY B 1 226 ? 136.918 -22.542 3.398 1.00 13.31 218 GLY B N 1
ATOM 6053 C CA . GLY B 1 226 ? 138.118 -21.765 3.144 1.00 11.23 218 GLY B CA 1
ATOM 6054 C C . GLY B 1 226 ? 138.481 -21.571 1.681 1.00 15.74 218 GLY B C 1
ATOM 6055 O O . GLY B 1 226 ? 139.127 -20.581 1.328 1.00 14.55 218 GLY B O 1
ATOM 6056 N N . GLN B 1 227 ? 138.071 -22.504 0.825 1.00 12.72 219 GLN B N 1
ATOM 6057 C CA . GLN B 1 227 ? 138.396 -22.399 -0.596 1.00 12.34 219 GLN B CA 1
ATOM 6058 C C . GLN B 1 227 ? 137.527 -21.334 -1.252 1.00 12.85 219 GLN B C 1
ATOM 6059 O O . GLN B 1 227 ? 137.995 -20.600 -2.118 1.00 15.09 219 GLN B O 1
ATOM 6065 N N . SER B 1 228 ? 136.262 -21.256 -0.840 1.00 12.25 220 SER B N 1
ATOM 6066 C CA . SER B 1 228 ? 135.409 -20.120 -1.204 1.00 10.36 220 SER B CA 1
ATOM 6067 C C . SER B 1 228 ? 136.034 -18.786 -0.791 1.00 11.89 220 SER B C 1
ATOM 6068 O O . SER B 1 228 ? 136.058 -17.833 -1.576 1.00 12.41 220 SER B O 1
ATOM 6071 N N . ASP B 1 229 ? 136.524 -18.721 0.444 1.00 12.38 221 ASP B N 1
ATOM 6072 C CA . ASP B 1 229 ? 137.177 -17.519 0.950 1.00 10.75 221 ASP B CA 1
ATOM 6073 C C . ASP B 1 229 ? 138.370 -17.135 0.072 1.00 13.98 221 ASP B C 1
ATOM 6074 O O . ASP B 1 229 ? 138.560 -15.962 -0.277 1.00 12.59 221 ASP B O 1
ATOM 6079 N N . ALA B 1 230 ? 139.182 -18.124 -0.274 1.00 13.48 222 ALA B N 1
ATOM 6080 C CA . ALA B 1 230 ? 140.349 -17.872 -1.118 1.00 15.28 222 ALA B CA 1
ATOM 6081 C C . ALA B 1 230 ? 139.930 -17.336 -2.484 1.00 11.91 222 ALA B C 1
ATOM 6082 O O . ALA B 1 230 ? 140.474 -16.328 -2.953 1.00 14.10 222 ALA B O 1
ATOM 6084 N N . ILE B 1 231 ? 138.957 -17.992 -3.110 1.00 11.38 223 ILE B N 1
ATOM 6085 C CA . ILE B 1 231 ? 138.488 -17.574 -4.429 1.00 11.40 223 ILE B CA 1
ATOM 6086 C C . ILE B 1 231 ? 138.016 -16.114 -4.394 1.00 14.82 223 ILE B C 1
ATOM 6087 O O . ILE B 1 231 ? 138.320 -15.337 -5.293 1.00 15.65 223 ILE B O 1
ATOM 6092 N N . GLU B 1 232 ? 137.312 -15.736 -3.332 1.00 12.03 224 GLU B N 1
ATOM 6093 C CA . GLU B 1 232 ? 136.787 -14.364 -3.195 1.00 18.44 224 GLU B CA 1
ATOM 6094 C C . GLU B 1 232 ? 137.783 -13.339 -2.696 1.00 19.74 224 GLU B C 1
ATOM 6095 O O . GLU B 1 232 ? 137.457 -12.152 -2.602 1.00 16.19 224 GLU B O 1
ATOM 6101 N N . GLY B 1 233 ? 138.986 -13.783 -2.363 1.00 12.10 225 GLY B N 1
ATOM 6102 C CA . GLY B 1 233 ? 139.988 -12.869 -1.843 1.00 18.08 225 GLY B CA 1
ATOM 6103 C C . GLY B 1 233 ? 139.614 -12.315 -0.478 1.00 20.40 225 GLY B C 1
ATOM 6104 O O . GLY B 1 233 ? 139.934 -11.162 -0.151 1.00 12.96 225 GLY B O 1
ATOM 6105 N N . ILE B 1 234 ? 138.918 -13.132 0.312 1.00 17.19 226 ILE B N 1
ATOM 6106 C CA . ILE B 1 234 ? 138.609 -12.786 1.701 1.00 20.97 226 ILE B CA 1
ATOM 6107 C C . ILE B 1 234 ? 139.906 -12.584 2.482 1.00 12.74 226 ILE B C 1
ATOM 6108 O O . ILE B 1 234 ? 140.861 -13.359 2.313 1.00 13.09 226 ILE B O 1
ATOM 6113 N N . THR B 1 235 ? 139.952 -11.564 3.336 1.00 13.02 227 THR B N 1
ATOM 6114 C CA . THR B 1 235 ? 141.134 -11.355 4.174 1.00 16.70 227 THR B CA 1
ATOM 6115 C C . THR B 1 235 ? 140.895 -11.853 5.599 1.00 19.00 227 THR B C 1
ATOM 6116 O O . THR B 1 235 ? 141.781 -12.448 6.212 1.00 18.48 227 THR B O 1
ATOM 6120 N N . HIS B 1 236 ? 139.698 -11.588 6.120 1.00 13.42 228 HIS B N 1
ATOM 6121 C CA . HIS B 1 236 ? 139.339 -11.975 7.478 1.00 13.60 228 HIS B CA 1
ATOM 6122 C C . HIS B 1 236 ? 138.076 -12.814 7.435 1.00 12.98 228 HIS B C 1
ATOM 6123 O O . HIS B 1 236 ? 136.988 -12.298 7.173 1.00 13.36 228 HIS B O 1
ATOM 6130 N N . SER B 1 237 ? 138.233 -14.115 7.658 1.00 13.01 229 SER B N 1
ATOM 6131 C CA . SER B 1 237 ? 137.116 -15.050 7.622 1.00 13.51 229 SER B CA 1
ATOM 6132 C C . SER B 1 237 ? 136.585 -15.256 9.027 1.00 12.93 229 SER B C 1
ATOM 6133 O O . SER B 1 237 ? 137.224 -15.906 9.839 1.00 16.96 229 SER B O 1
ATOM 6136 N N . ILE B 1 238 ? 135.409 -14.720 9.311 1.00 16.41 230 ILE B N 1
ATOM 6137 C CA . ILE B 1 238 ? 134.937 -14.664 10.682 1.00 17.43 230 ILE B CA 1
ATOM 6138 C C . ILE B 1 238 ? 133.800 -15.654 10.889 1.00 19.49 230 ILE B C 1
ATOM 6139 O O . ILE B 1 238 ? 132.810 -15.646 10.154 1.00 22.59 230 ILE B O 1
ATOM 6144 N N . CYS B 1 239 ? 133.959 -16.521 11.883 1.00 18.43 231 CYS B N 1
ATOM 6145 C CA . CYS B 1 239 ? 132.925 -17.494 12.228 1.00 18.41 231 CYS B CA 1
ATOM 6146 C C . CYS B 1 239 ? 132.790 -17.589 13.743 1.00 19.61 231 CYS B C 1
ATOM 6147 O O . CYS B 1 239 ? 133.502 -16.909 14.475 1.00 16.22 231 CYS B O 1
ATOM 6150 N N . THR B 1 240 ? 131.882 -18.433 14.222 1.00 15.31 232 THR B N 1
ATOM 6151 C CA . THR B 1 240 ? 131.701 -18.569 15.653 1.00 16.43 232 THR B CA 1
ATOM 6152 C C . THR B 1 240 ? 132.677 -19.584 16.245 1.00 17.08 232 THR B C 1
ATOM 6153 O O . THR B 1 240 ? 133.338 -20.323 15.507 1.00 17.19 232 THR B O 1
ATOM 6157 N N . LEU B 1 241 ? 132.750 -19.612 17.575 1.00 18.26 233 LEU B N 1
ATOM 6158 C CA . LEU B 1 241 ? 133.636 -20.521 18.301 1.00 19.72 233 LEU B CA 1
ATOM 6159 C C . LEU B 1 241 ? 133.353 -21.977 18.001 1.00 27.02 233 LEU B C 1
ATOM 6160 O O . LEU B 1 241 ? 134.232 -22.834 18.150 1.00 23.61 233 LEU B O 1
ATOM 6165 N N . GLU B 1 242 ? 132.124 -22.259 17.580 1.00 22.50 234 GLU B N 1
ATOM 6166 C CA . GLU B 1 242 ? 131.724 -23.619 17.265 1.00 27.59 234 GLU B CA 1
ATOM 6167 C C . GLU B 1 242 ? 132.610 -24.220 16.170 1.00 31.16 234 GLU B C 1
ATOM 6168 O O . GLU B 1 242 ? 132.674 -25.439 16.012 1.00 35.09 234 GLU B O 1
ATOM 6174 N N . PHE B 1 243 ? 133.307 -23.369 15.422 1.00 22.31 235 PHE B N 1
ATOM 6175 C CA . PHE B 1 243 ? 134.161 -23.865 14.352 1.00 22.49 235 PHE B CA 1
ATOM 6176 C C . PHE B 1 243 ? 135.638 -23.600 14.598 1.00 22.61 235 PHE B C 1
ATOM 6177 O O . PHE B 1 243 ? 136.444 -23.699 13.681 1.00 16.24 235 PHE B O 1
ATOM 6185 N N . GLU B 1 244 ? 135.988 -23.282 15.839 1.00 17.82 236 GLU B N 1
ATOM 6186 C CA . GLU B 1 244 ? 137.384 -23.072 16.191 1.00 22.34 236 GLU B CA 1
ATOM 6187 C C . GLU B 1 244 ? 138.240 -24.318 15.922 1.00 26.28 236 GLU B C 1
ATOM 6188 O O . GLU B 1 244 ? 139.371 -24.203 15.440 1.00 27.78 236 GLU B O 1
ATOM 6194 N N . ASP B 1 245 ? 137.714 -25.508 16.212 1.00 19.13 237 ASP B N 1
ATOM 6195 C CA . ASP B 1 245 ? 138.545 -26.706 16.054 1.00 19.57 237 ASP B CA 1
ATOM 6196 C C . ASP B 1 245 ? 138.599 -27.152 14.593 1.00 18.39 237 ASP B C 1
ATOM 6197 O O . ASP B 1 245 ? 139.257 -28.135 14.260 1.00 20.80 237 ASP B O 1
ATOM 6202 N N . HIS B 1 246 ? 137.908 -26.416 13.727 1.00 17.24 238 HIS B N 1
ATOM 6203 C CA . HIS B 1 246 ? 138.008 -26.628 12.286 1.00 16.19 238 HIS B CA 1
ATOM 6204 C C . HIS B 1 246 ? 139.201 -25.888 11.686 1.00 18.05 238 HIS B C 1
ATOM 6205 O O . HIS B 1 246 ? 139.604 -26.181 10.560 1.00 17.04 238 HIS B O 1
ATOM 6212 N N . ARG B 1 247 ? 139.758 -24.926 12.423 1.00 19.37 239 ARG B N 1
ATOM 6213 C CA . ARG B 1 247 ? 140.811 -24.069 11.861 1.00 16.74 239 ARG B CA 1
ATOM 6214 C C . ARG B 1 247 ? 142.042 -24.830 11.336 1.00 20.00 239 ARG B C 1
ATOM 6215 O O . ARG B 1 247 ? 142.573 -24.463 10.282 1.00 21.17 239 ARG B O 1
ATOM 6223 N N . PRO B 1 248 ? 142.500 -25.886 12.044 1.00 21.57 240 PRO B N 1
ATOM 6224 C CA . PRO B 1 248 ? 143.621 -26.644 11.471 1.00 18.60 240 PRO B CA 1
ATOM 6225 C C . PRO B 1 248 ? 143.317 -27.241 10.095 1.00 17.58 240 PRO B C 1
ATOM 6226 O O . PRO B 1 248 ? 144.221 -27.333 9.263 1.00 17.71 240 PRO B O 1
ATOM 6230 N N . LEU B 1 249 ? 142.071 -27.644 9.867 1.00 18.23 241 LEU B N 1
ATOM 6231 C CA . LEU B 1 249 ? 141.683 -28.217 8.577 1.00 18.17 241 LEU B CA 1
ATOM 6232 C C . LEU B 1 249 ? 141.509 -27.105 7.533 1.00 18.30 241 LEU B C 1
ATOM 6233 O O . LEU B 1 249 ? 141.947 -27.240 6.396 1.00 14.64 241 LEU B O 1
ATOM 6238 N N . TYR B 1 250 ? 140.857 -26.016 7.933 1.00 17.91 242 TYR B N 1
ATOM 6239 C CA . TYR B 1 250 ? 140.820 -24.786 7.144 1.00 14.09 242 TYR B CA 1
ATOM 6240 C C . TYR B 1 250 ? 142.233 -24.437 6.645 1.00 14.95 242 TYR B C 1
ATOM 6241 O O . TYR B 1 250 ? 142.442 -24.159 5.463 1.00 15.92 242 TYR B O 1
ATOM 6250 N N . GLU B 1 251 ? 143.208 -24.487 7.549 1.00 15.71 243 GLU B N 1
ATOM 6251 C CA . GLU B 1 251 ? 144.584 -24.142 7.206 1.00 16.49 243 GLU B CA 1
ATOM 6252 C C . GLU B 1 251 ? 145.290 -25.222 6.391 1.00 20.97 243 GLU B C 1
ATOM 6253 O O . GLU B 1 251 ? 146.123 -24.918 5.533 1.00 21.85 243 GLU B O 1
ATOM 6259 N N . TRP B 1 252 ? 144.954 -26.481 6.651 1.00 20.33 244 TRP B N 1
ATOM 6260 C CA . TRP B 1 252 ? 145.511 -27.587 5.881 1.00 21.09 244 TRP B CA 1
ATOM 6261 C C . TRP B 1 252 ? 145.177 -27.455 4.395 1.00 16.08 244 TRP B C 1
ATOM 6262 O O . TRP B 1 252 ? 146.052 -27.620 3.536 1.00 17.44 244 TRP B O 1
ATOM 6273 N N . PHE B 1 253 ? 143.914 -27.170 4.086 1.00 14.99 245 PHE B N 1
ATOM 6274 C CA . PHE B 1 253 ? 143.515 -27.037 2.688 1.00 14.24 245 PHE B CA 1
ATOM 6275 C C . PHE B 1 253 ? 144.303 -25.918 2.010 1.00 19.10 245 PHE B C 1
ATOM 6276 O O . PHE B 1 253 ? 144.770 -26.079 0.889 1.00 19.69 245 PHE B O 1
ATOM 6284 N N . LEU B 1 254 ? 144.445 -24.787 2.695 1.00 18.71 246 LEU B N 1
ATOM 6285 C CA . LEU B 1 254 ? 145.153 -23.636 2.128 1.00 15.18 246 LEU B CA 1
ATOM 6286 C C . LEU B 1 254 ? 146.632 -23.930 1.902 1.00 23.02 246 LEU B C 1
ATOM 6287 O O . LEU B 1 254 ? 147.245 -23.409 0.971 1.00 21.70 246 LEU B O 1
ATOM 6292 N N . ALA B 1 255 ? 147.206 -24.764 2.761 1.00 18.12 247 ALA B N 1
ATOM 6293 C CA . ALA B 1 255 ? 148.620 -25.126 2.643 1.00 18.41 247 ALA B CA 1
ATOM 6294 C C . ALA B 1 255 ? 148.860 -26.162 1.547 1.00 26.68 247 ALA B C 1
ATOM 6295 O O . ALA B 1 255 ? 149.980 -26.310 1.052 1.00 27.54 247 ALA B O 1
ATOM 6297 N N . ASN B 1 256 ? 147.813 -26.887 1.170 1.00 22.98 248 ASN B N 1
ATOM 6298 C CA . ASN B 1 256 ? 147.974 -28.000 0.238 1.00 23.43 248 ASN B CA 1
ATOM 6299 C C . 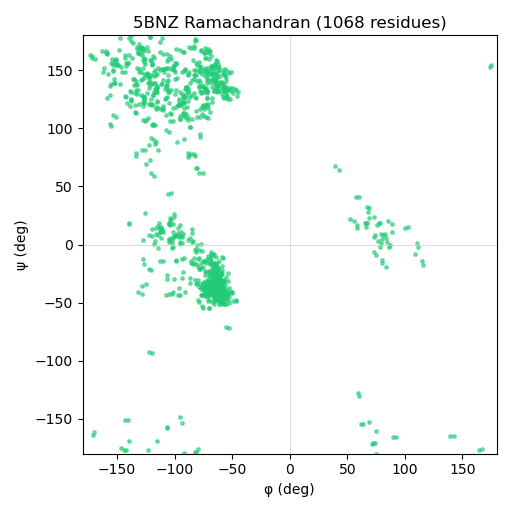ASN B 1 256 ? 147.250 -27.827 -1.093 1.00 25.24 248 ASN B C 1
ATOM 6300 O O . ASN B 1 256 ? 147.179 -28.766 -1.888 1.00 24.14 248 ASN B O 1
ATOM 6305 N N . LEU B 1 257 ? 146.714 -26.637 -1.332 1.00 19.55 249 LEU B N 1
ATOM 6306 C CA . LEU B 1 257 ? 146.072 -26.323 -2.607 1.00 24.13 249 LEU B CA 1
ATOM 6307 C C . LEU B 1 257 ? 146.661 -25.058 -3.228 1.00 22.64 249 LEU B C 1
ATOM 6308 O O . LEU B 1 257 ? 147.026 -24.127 -2.516 1.00 22.78 249 LEU B O 1
ATOM 6313 N N . PRO B 1 258 ? 146.731 -25.005 -4.565 1.00 22.30 250 PRO B N 1
ATOM 6314 C CA . PRO B 1 258 ? 147.210 -23.775 -5.208 1.00 22.16 250 PRO B CA 1
ATOM 6315 C C . PRO B 1 258 ? 146.156 -22.667 -5.182 1.00 20.36 250 PRO B C 1
ATOM 6316 O O . PRO B 1 258 ? 145.710 -22.213 -6.238 1.00 18.49 250 PRO B O 1
ATOM 6320 N N . VAL B 1 259 ? 145.763 -22.246 -3.982 1.00 20.92 251 VAL B N 1
ATOM 6321 C CA . VAL B 1 259 ? 144.750 -21.214 -3.820 1.00 19.36 251 VAL B CA 1
ATOM 6322 C C . VAL B 1 259 ? 145.345 -19.853 -4.182 1.00 20.51 251 VAL B C 1
ATOM 6323 O O . VAL B 1 259 ? 146.548 -19.651 -4.045 1.00 17.55 251 VAL B O 1
ATOM 6327 N N . PRO B 1 260 ? 144.505 -18.921 -4.650 1.00 18.85 252 PRO B N 1
ATOM 6328 C CA . PRO B 1 260 ? 144.983 -17.600 -5.073 1.00 20.74 252 PRO B CA 1
ATOM 6329 C C . PRO B 1 260 ? 145.176 -16.609 -3.929 1.00 26.72 252 PRO B C 1
ATOM 6330 O O . PRO B 1 260 ? 145.634 -15.499 -4.170 1.00 20.57 252 PRO B O 1
ATOM 6334 N N . ALA B 1 261 ? 144.815 -16.992 -2.711 1.00 23.28 253 ALA B N 1
ATOM 6335 C CA . ALA B 1 261 ? 144.897 -16.080 -1.574 1.00 21.82 253 ALA B CA 1
ATOM 6336 C C . ALA B 1 261 ? 144.948 -16.883 -0.292 1.00 20.86 253 ALA B C 1
ATOM 6337 O O . ALA B 1 261 ? 144.605 -18.063 -0.292 1.00 20.00 253 ALA B O 1
ATOM 6339 N N . GLN B 1 262 ? 145.357 -16.241 0.799 1.00 17.63 254 GLN B N 1
ATOM 6340 C CA . GLN B 1 262 ? 145.471 -16.918 2.090 1.00 16.33 254 GLN B CA 1
ATOM 6341 C C . GLN B 1 262 ? 144.592 -16.245 3.140 1.00 18.43 254 GLN B C 1
ATOM 6342 O O . GLN B 1 262 ? 145.098 -15.561 4.022 1.00 17.12 254 GLN B O 1
ATOM 6348 N N . PRO B 1 263 ? 143.265 -16.420 3.036 1.00 18.34 255 PRO B N 1
ATOM 6349 C CA . PRO B 1 263 ? 142.377 -15.848 4.055 1.00 15.25 255 PRO B CA 1
ATOM 6350 C C . PRO B 1 263 ? 142.692 -16.438 5.422 1.00 21.87 255 PRO B C 1
ATOM 6351 O O . PRO B 1 263 ? 143.158 -17.579 5.511 1.00 18.49 255 PRO B O 1
ATOM 6355 N N . ARG B 1 264 ? 142.467 -15.669 6.475 1.00 18.99 256 ARG B N 1
ATOM 6356 C CA . ARG B 1 264 ? 142.685 -16.178 7.820 1.00 24.16 256 ARG B CA 1
ATOM 6357 C C . ARG B 1 264 ? 141.362 -16.240 8.588 1.00 22.91 256 ARG B C 1
ATOM 6358 O O . ARG B 1 264 ? 140.550 -15.310 8.529 1.00 18.74 256 ARG B O 1
ATOM 6366 N N . GLN B 1 265 ? 141.146 -17.343 9.297 1.00 16.86 257 GLN B N 1
ATOM 6367 C CA . GLN B 1 265 ? 139.941 -17.508 10.100 1.00 18.19 257 GLN B CA 1
ATOM 6368 C C . GLN B 1 265 ? 140.085 -16.958 11.524 1.00 22.06 257 GLN B C 1
ATOM 6369 O O . GLN B 1 265 ? 141.067 -17.244 12.215 1.00 20.92 257 GLN B O 1
ATOM 6375 N N . TYR B 1 266 ? 139.095 -16.173 11.948 1.00 18.06 258 TYR B N 1
ATOM 6376 C CA . TYR B 1 266 ? 138.984 -15.704 13.324 1.00 17.55 258 TYR B CA 1
ATOM 6377 C C . TYR B 1 266 ? 137.638 -16.128 13.887 1.00 15.65 258 TYR B C 1
ATOM 6378 O O . TYR B 1 266 ? 136.651 -16.171 13.164 1.00 15.01 258 TYR B O 1
ATOM 6387 N N . GLU B 1 267 ? 137.585 -16.426 15.183 1.00 19.13 259 GLU B N 1
ATOM 6388 C CA . GLU B 1 267 ? 136.341 -16.913 15.778 1.00 16.46 259 GLU B CA 1
ATOM 6389 C C . GLU B 1 267 ? 135.896 -16.042 16.943 1.00 15.53 259 GLU B C 1
ATOM 6390 O O . GLU B 1 267 ? 136.717 -15.621 17.765 1.00 17.95 259 GLU B O 1
ATOM 6396 N N . PHE B 1 268 ? 134.591 -15.792 17.013 1.00 14.59 260 PHE B N 1
ATOM 6397 C CA . PHE B 1 268 ? 134.019 -14.985 18.079 1.00 16.63 260 PHE B CA 1
ATOM 6398 C C . PHE B 1 268 ? 132.895 -15.774 18.734 1.00 21.66 260 PHE B C 1
ATOM 6399 O O . PHE B 1 268 ? 132.361 -16.712 18.138 1.00 14.36 260 PHE B O 1
ATOM 6407 N N . SER B 1 269 ? 132.529 -15.391 19.953 1.00 14.98 261 SER B N 1
ATOM 6408 C CA . SER B 1 269 ? 131.462 -16.084 20.667 1.00 14.99 261 SER B CA 1
ATOM 6409 C C . SER B 1 269 ? 130.115 -15.650 20.131 1.00 16.82 261 SER B C 1
ATOM 6410 O O . SER B 1 269 ? 129.856 -14.454 19.970 1.00 16.26 261 SER B O 1
ATOM 6413 N N . ARG B 1 270 ? 129.260 -16.627 19.845 1.00 17.16 262 ARG B N 1
ATOM 6414 C CA . ARG B 1 270 ? 127.938 -16.356 19.300 1.00 14.52 262 ARG B CA 1
ATOM 6415 C C . ARG B 1 270 ? 127.107 -15.570 20.295 1.00 18.13 262 ARG B C 1
ATOM 6416 O O . ARG B 1 270 ? 127.396 -15.569 21.492 1.00 16.43 262 ARG B O 1
ATOM 6424 N N . LEU B 1 271 ? 126.090 -14.873 19.795 1.00 15.04 263 LEU B N 1
ATOM 6425 C CA . LEU B 1 271 ? 125.159 -14.172 20.666 1.00 14.75 263 LEU B CA 1
ATOM 6426 C C . LEU B 1 271 ? 124.292 -15.215 21.339 1.00 24.12 263 LEU B C 1
ATOM 6427 O O . LEU B 1 271 ? 123.621 -16.005 20.674 1.00 22.39 263 LEU B O 1
ATOM 6432 N N . ASN B 1 272 ? 124.331 -15.235 22.659 1.00 24.82 264 ASN B N 1
ATOM 6433 C CA . ASN B 1 272 ? 123.469 -16.115 23.420 1.00 27.97 264 ASN B CA 1
ATOM 6434 C C . ASN B 1 272 ? 122.593 -15.278 24.340 1.00 17.73 264 ASN B C 1
ATOM 6435 O O . ASN B 1 272 ? 123.017 -14.961 25.426 1.00 16.68 264 ASN B O 1
ATOM 6440 N N . LEU B 1 273 ? 121.397 -14.896 23.876 1.00 16.64 265 LEU B N 1
ATOM 6441 C CA . LEU B 1 273 ? 120.451 -14.130 24.681 1.00 18.85 265 LEU B CA 1
ATOM 6442 C C . LEU B 1 273 ? 119.634 -15.032 25.597 1.00 17.37 265 LEU B C 1
ATOM 6443 O O . LEU B 1 273 ? 119.293 -16.145 25.227 1.00 23.92 265 LEU B O 1
ATOM 6448 N N . ASN B 1 274 ? 119.292 -14.555 26.787 1.00 24.12 266 ASN B N 1
ATOM 6449 C CA . ASN B 1 274 ? 118.409 -15.344 27.629 1.00 19.81 266 ASN B CA 1
ATOM 6450 C C . ASN B 1 274 ? 116.968 -15.094 27.182 1.00 20.38 266 ASN B C 1
ATOM 6451 O O . ASN B 1 274 ? 116.741 -14.308 26.267 1.00 21.46 266 ASN B O 1
ATOM 6456 N N . TYR B 1 275 ? 116.016 -15.794 27.797 1.00 21.14 267 TYR B N 1
ATOM 6457 C CA . TYR B 1 275 ? 114.592 -15.729 27.422 1.00 22.70 267 TYR B CA 1
ATOM 6458 C C . TYR B 1 275 ? 114.343 -15.969 25.939 1.00 25.74 267 TYR B C 1
ATOM 6459 O O . TYR B 1 275 ? 113.297 -15.582 25.406 1.00 24.13 267 TYR B O 1
ATOM 6468 N N . THR B 1 276 ? 115.291 -16.628 25.280 1.00 23.71 268 THR B N 1
ATOM 6469 C CA . THR B 1 276 ? 115.289 -16.702 23.820 1.00 21.11 268 THR B CA 1
ATOM 6470 C C . THR B 1 276 ? 115.544 -18.106 23.309 1.00 20.88 268 THR B C 1
ATOM 6471 O O . THR B 1 276 ? 116.370 -18.829 23.851 1.00 21.10 268 THR B O 1
ATOM 6475 N N . VAL B 1 277 ? 114.797 -18.489 22.278 1.00 19.88 269 VAL B N 1
ATOM 6476 C CA . VAL B 1 277 ? 115.065 -19.705 21.520 1.00 22.62 269 VAL B CA 1
ATOM 6477 C C . VAL B 1 277 ? 115.422 -19.295 20.089 1.00 26.52 269 VAL B C 1
ATOM 6478 O O . VAL B 1 277 ? 114.733 -18.475 19.490 1.00 27.43 269 VAL B O 1
ATOM 6482 N N . THR B 1 278 ? 116.500 -19.846 19.547 1.00 27.92 270 THR B N 1
ATOM 6483 C CA . THR B 1 278 ? 116.945 -19.479 18.194 1.00 32.36 270 THR B CA 1
ATOM 6484 C C . THR B 1 278 ? 117.118 -20.716 17.305 1.00 35.44 270 THR B C 1
ATOM 6485 O O . THR B 1 278 ? 117.193 -20.614 16.066 1.00 22.40 270 THR B O 1
ATOM 6489 N N . SER B 1 279 ? 117.193 -21.870 17.970 1.00 34.19 271 SER B N 1
ATOM 6490 C CA . SER B 1 279 ? 117.344 -23.180 17.341 1.00 26.22 271 SER B CA 1
ATOM 6491 C C . SER B 1 279 ? 116.279 -23.519 16.288 1.00 39.88 271 SER B C 1
ATOM 6492 O O . SER B 1 279 ? 115.071 -23.395 16.537 1.00 29.22 271 SER B O 1
ATOM 6495 N N . LYS B 1 280 ? 116.737 -23.995 15.130 1.00 42.94 272 LYS B N 1
ATOM 6496 C CA . LYS B 1 280 ? 115.863 -24.280 13.990 1.00 38.85 272 LYS B CA 1
ATOM 6497 C C . LYS B 1 280 ? 114.717 -25.237 14.321 1.00 32.94 272 LYS B C 1
ATOM 6498 O O . LYS B 1 280 ? 113.590 -25.022 13.883 1.00 36.96 272 LYS B O 1
ATOM 6500 N N . ARG B 1 281 ? 115.004 -26.279 15.098 1.00 25.77 273 ARG B N 1
ATOM 6501 C CA A ARG B 1 281 ? 114.014 -27.297 15.436 0.58 28.63 273 ARG B CA 1
ATOM 6502 C CA B ARG B 1 281 ? 113.999 -27.290 15.414 0.42 28.81 273 ARG B CA 1
ATOM 6503 C C . ARG B 1 281 ? 112.881 -26.721 16.287 1.00 31.20 273 ARG B C 1
ATOM 6504 O O . ARG B 1 281 ? 111.697 -26.967 16.033 1.00 30.49 273 ARG B O 1
ATOM 6519 N N . LYS B 1 282 ? 113.254 -25.957 17.307 1.00 32.62 274 LYS B N 1
ATOM 6520 C CA . LYS B 1 282 ? 112.273 -25.441 18.254 1.00 27.34 274 LYS B CA 1
ATOM 6521 C C . LYS B 1 282 ? 111.477 -24.265 17.689 1.00 22.91 274 LYS B C 1
ATOM 6522 O O . LYS B 1 282 ? 110.294 -24.151 17.965 1.00 23.86 274 LYS B O 1
ATOM 6528 N N . LEU B 1 283 ? 112.115 -23.401 16.900 1.00 22.88 275 LEU B N 1
ATOM 6529 C CA . LEU B 1 283 ? 111.397 -22.323 16.220 1.00 23.34 275 LEU B CA 1
ATOM 6530 C C . LEU B 1 283 ? 110.343 -22.905 15.294 1.00 24.74 275 LEU B C 1
ATOM 6531 O O . LEU B 1 283 ? 109.237 -22.379 15.198 1.00 18.85 275 LEU B O 1
ATOM 6536 N N . LYS B 1 284 ? 110.695 -23.994 14.614 1.00 24.12 276 LYS B N 1
ATOM 6537 C CA . LYS B 1 284 ? 109.791 -24.633 13.659 1.00 23.58 276 LYS B CA 1
ATOM 6538 C C . LYS B 1 284 ? 108.563 -25.169 14.370 1.00 16.55 276 LYS B C 1
ATOM 6539 O O . LYS B 1 284 ? 107.451 -25.058 13.864 1.00 15.66 276 LYS B O 1
ATOM 6545 N N . GLN B 1 285 ? 108.770 -25.755 15.546 1.00 14.32 277 GLN B N 1
ATOM 6546 C CA . GLN B 1 285 ? 107.660 -26.295 16.323 1.00 26.28 277 GLN B CA 1
ATOM 6547 C C . GLN B 1 285 ? 106.729 -25.172 16.808 1.00 19.88 277 GLN B C 1
ATOM 6548 O O . GLN B 1 285 ? 105.505 -25.326 16.792 1.00 21.61 277 GLN B O 1
ATOM 6554 N N . LEU B 1 286 ? 107.312 -24.051 17.230 1.00 22.37 278 LEU B N 1
ATOM 6555 C CA . LEU B 1 286 ? 106.540 -22.867 17.638 1.00 23.99 278 LEU B CA 1
ATOM 6556 C C . LEU B 1 286 ? 105.587 -22.409 16.531 1.00 18.07 278 LEU B C 1
ATOM 6557 O O . LEU B 1 286 ? 104.428 -22.088 16.777 1.00 22.87 278 LEU B O 1
ATOM 6562 N N . VAL B 1 287 ? 106.094 -22.394 15.306 1.00 14.49 279 VAL B N 1
ATOM 6563 C CA . VAL B 1 287 ? 105.311 -21.969 14.158 1.00 16.39 279 VAL B CA 1
ATOM 6564 C C . VAL B 1 287 ? 104.326 -23.064 13.730 1.00 16.27 279 VAL B C 1
ATOM 6565 O O . VAL B 1 287 ? 103.121 -22.835 13.630 1.00 15.88 279 VAL B O 1
ATOM 6569 N N . ASP B 1 288 ? 104.842 -24.270 13.507 1.00 14.12 280 ASP B N 1
ATOM 6570 C CA . ASP B 1 288 ? 104.023 -25.357 12.975 1.00 22.19 280 ASP B CA 1
ATOM 6571 C C . ASP B 1 288 ? 102.863 -25.732 13.905 1.00 26.77 280 ASP B C 1
ATOM 6572 O O . ASP B 1 288 ? 101.807 -26.139 13.426 1.00 24.48 280 ASP B O 1
ATOM 6577 N N . GLU B 1 289 ? 103.033 -25.560 15.219 1.00 24.57 281 GLU B N 1
ATOM 6578 C CA . GLU B 1 289 ? 101.967 -25.897 16.171 1.00 25.59 281 GLU B CA 1
ATOM 6579 C C . GLU B 1 289 ? 101.116 -24.694 16.594 1.00 25.21 281 GLU B C 1
ATOM 6580 O O . GLU B 1 289 ? 100.327 -24.783 17.534 1.00 27.13 281 GLU B O 1
ATOM 6586 N N . GLY B 1 290 ? 101.290 -23.569 15.918 1.00 19.71 282 GLY B N 1
ATOM 6587 C CA . GLY B 1 290 ? 100.486 -22.394 16.194 1.00 22.13 282 GLY B CA 1
ATOM 6588 C C . GLY B 1 290 ? 100.699 -21.687 17.519 1.00 22.28 282 GLY B C 1
ATOM 6589 O O . GLY B 1 290 ? 99.830 -20.959 17.977 1.00 21.61 282 GLY B O 1
ATOM 6590 N N . HIS B 1 291 ? 101.857 -21.866 18.138 1.00 13.83 283 HIS B N 1
ATOM 6591 C CA . HIS B 1 291 ? 102.169 -21.076 19.331 1.00 18.46 283 HIS B CA 1
ATOM 6592 C C . HIS B 1 291 ? 102.427 -19.609 18.978 1.00 15.32 283 HIS B C 1
ATOM 6593 O O . HIS B 1 291 ? 102.300 -18.718 19.827 1.00 18.69 283 HIS B O 1
ATOM 6600 N N . VAL B 1 292 ? 102.798 -19.367 17.728 1.00 13.37 284 VAL B N 1
ATOM 6601 C CA . VAL B 1 292 ? 102.925 -18.006 17.197 1.00 13.42 284 VAL B CA 1
ATOM 6602 C C . VAL B 1 292 ? 102.221 -17.976 15.848 1.00 15.42 284 VAL B C 1
ATOM 6603 O O . VAL B 1 292 ? 101.875 -19.024 15.299 1.00 15.46 284 VAL B O 1
ATOM 6607 N N . SER B 1 293 ? 102.046 -16.788 15.286 1.00 13.04 285 SER B N 1
ATOM 6608 C CA . SER B 1 293 ? 101.261 -16.650 14.069 1.00 18.49 285 SER B CA 1
ATOM 6609 C C . SER B 1 293 ? 102.038 -17.039 12.806 1.00 19.89 285 SER B C 1
ATOM 6610 O O . SER B 1 293 ? 101.456 -17.272 11.748 1.00 17.69 285 SER B O 1
ATOM 6613 N N . GLY B 1 294 ? 103.357 -17.074 12.904 1.00 16.64 286 GLY B N 1
ATOM 6614 C CA . GLY B 1 294 ? 104.177 -17.289 11.725 1.00 12.33 286 GLY B CA 1
ATOM 6615 C C . GLY B 1 294 ? 105.612 -16.969 12.058 1.00 11.38 286 GLY B C 1
ATOM 6616 O O . GLY B 1 294 ? 105.927 -16.666 13.209 1.00 10.86 286 GLY B O 1
ATOM 6617 N N . TRP B 1 295 ? 106.487 -17.032 11.065 1.00 10.85 287 TRP B N 1
ATOM 6618 C CA . TRP B 1 295 ? 107.894 -16.796 11.313 1.00 10.68 287 TRP B CA 1
ATOM 6619 C C . TRP B 1 295 ? 108.167 -15.334 11.705 1.00 15.83 287 TRP B C 1
ATOM 6620 O O . TRP B 1 295 ? 109.159 -15.042 12.379 1.00 12.88 287 TRP B O 1
ATOM 6631 N N . ASP B 1 296 ? 107.275 -14.435 11.287 1.00 10.21 288 ASP B N 1
ATOM 6632 C CA . ASP B 1 296 ? 107.425 -12.996 11.555 1.00 9.95 288 ASP B CA 1
ATOM 6633 C C . ASP B 1 296 ? 106.488 -12.492 12.653 1.00 14.49 288 ASP B C 1
ATOM 6634 O O . ASP B 1 296 ? 106.241 -11.285 12.773 1.00 12.88 288 ASP B O 1
ATOM 6639 N N . ASP B 1 297 ? 105.964 -13.406 13.459 1.00 10.14 289 ASP B N 1
ATOM 6640 C CA . ASP B 1 297 ? 105.250 -13.008 14.678 1.00 10.18 289 ASP B CA 1
ATOM 6641 C C . ASP B 1 297 ? 106.144 -12.068 15.503 1.00 12.44 289 ASP B C 1
ATOM 6642 O O . ASP B 1 297 ? 107.322 -12.352 15.689 1.00 13.17 289 ASP B O 1
ATOM 6647 N N . PRO B 1 298 ? 105.591 -10.933 15.988 1.00 14.45 290 PRO B N 1
ATOM 6648 C CA . PRO B 1 298 ? 106.366 -9.965 16.776 1.00 9.95 290 PRO B CA 1
ATOM 6649 C C . PRO B 1 298 ? 107.011 -10.530 18.045 1.00 10.20 290 PRO B C 1
ATOM 6650 O O . PRO B 1 298 ? 107.867 -9.867 18.627 1.00 10.86 290 PRO B O 1
ATOM 6654 N N . ARG B 1 299 ? 106.634 -11.742 18.456 1.00 10.93 291 ARG B N 1
ATOM 6655 C CA . ARG B 1 299 ? 107.268 -12.379 19.609 1.00 10.78 291 ARG B CA 1
ATOM 6656 C C . ARG B 1 299 ? 108.423 -13.294 19.198 1.00 16.58 291 ARG B C 1
ATOM 6657 O O . ARG B 1 299 ? 109.202 -13.738 20.049 1.00 21.14 291 ARG B O 1
ATOM 6665 N N . MET B 1 300 ? 108.528 -13.577 17.905 1.00 10.62 292 MET B N 1
ATOM 6666 C CA . MET B 1 300 ? 109.594 -14.455 17.396 1.00 10.69 292 MET B CA 1
ATOM 6667 C C . MET B 1 300 ? 110.910 -13.720 17.360 1.00 12.34 292 MET B C 1
ATOM 6668 O O . MET B 1 300 ? 110.934 -12.515 17.105 1.00 11.70 292 MET B O 1
ATOM 6673 N N . SER B 1 301 ? 112.002 -14.451 17.591 1.00 15.46 293 SER B N 1
ATOM 6674 C CA . SER B 1 301 ? 113.350 -13.883 17.574 1.00 15.74 293 SER B CA 1
ATOM 6675 C C . SER B 1 301 ? 113.963 -13.816 16.177 1.00 17.73 293 SER B C 1
ATOM 6676 O O . SER B 1 301 ? 115.164 -13.597 16.031 1.00 18.64 293 SER B O 1
ATOM 6679 N N . THR B 1 302 ? 113.143 -14.011 15.153 1.00 10.32 294 THR B N 1
ATOM 6680 C CA . THR B 1 302 ? 113.553 -13.751 13.780 1.00 10.14 294 THR B CA 1
ATOM 6681 C C . THR B 1 302 ? 113.823 -12.266 13.598 1.00 17.22 294 THR B C 1
ATOM 6682 O O . THR B 1 302 ? 113.272 -11.439 14.312 1.00 12.72 294 THR B O 1
ATOM 6686 N N . LEU B 1 303 ? 114.654 -11.910 12.635 1.00 9.92 295 LEU B N 1
ATOM 6687 C CA . LEU B 1 303 ? 114.817 -10.492 12.320 1.00 10.45 295 LEU B CA 1
ATOM 6688 C C . LEU B 1 303 ? 113.517 -9.922 11.741 1.00 9.73 295 LEU B C 1
ATOM 6689 O O . LEU B 1 303 ? 113.174 -8.741 11.954 1.00 10.66 295 LEU B O 1
ATOM 6694 N N . SER B 1 304 ? 112.776 -10.763 11.032 1.00 11.31 296 SER B N 1
ATOM 6695 C CA . SER B 1 304 ? 111.467 -10.364 10.508 1.00 9.66 296 SER B CA 1
ATOM 6696 C C . SER B 1 304 ? 110.493 -10.096 11.647 1.00 10.62 296 SER B C 1
ATOM 6697 O O . SER B 1 304 ? 109.673 -9.147 11.589 1.00 11.83 296 SER B O 1
ATOM 6700 N N . GLY B 1 305 ? 110.563 -10.938 12.676 1.00 11.32 297 GLY B N 1
ATOM 6701 C CA . GLY B 1 305 ? 109.747 -10.759 13.871 1.00 9.74 297 GLY B CA 1
ATOM 6702 C C . GLY B 1 305 ? 110.115 -9.482 14.608 1.00 11.74 297 GLY B C 1
ATOM 6703 O O . GLY B 1 305 ? 109.249 -8.724 15.055 1.00 13.74 297 GLY B O 1
ATOM 6704 N N . TYR B 1 306 ? 111.414 -9.223 14.708 1.00 11.18 298 TYR B N 1
ATOM 6705 C CA . TYR B 1 306 ? 111.880 -8.035 15.422 1.00 14.88 298 TYR B CA 1
ATOM 6706 C C . TYR B 1 306 ? 111.432 -6.755 14.722 1.00 15.80 298 TYR B C 1
ATOM 6707 O O . TYR B 1 306 ? 111.035 -5.778 15.367 1.00 12.34 298 TYR B O 1
ATOM 6716 N N . ARG B 1 307 ? 111.497 -6.774 13.398 1.00 9.70 299 ARG B N 1
ATOM 6717 C CA . ARG B 1 307 ? 111.057 -5.636 12.602 1.00 9.71 299 ARG B CA 1
ATOM 6718 C C . ARG B 1 307 ? 109.558 -5.401 12.768 1.00 11.68 299 ARG B C 1
ATOM 6719 O O . ARG B 1 307 ? 109.092 -4.266 12.957 1.00 10.07 299 ARG B O 1
ATOM 6727 N N . ARG B 1 308 ? 108.797 -6.482 12.706 1.00 10.03 300 ARG B N 1
ATOM 6728 C CA . ARG B 1 308 ? 107.351 -6.353 12.775 1.00 10.01 300 ARG B CA 1
ATOM 6729 C C . ARG B 1 308 ? 106.938 -5.900 14.169 1.00 12.96 300 ARG B C 1
ATOM 6730 O O . ARG B 1 308 ? 105.954 -5.170 14.335 1.00 12.36 300 ARG B O 1
ATOM 6738 N N . ARG B 1 309 ? 107.731 -6.297 15.158 1.00 9.65 301 ARG B N 1
ATOM 6739 C CA . ARG B 1 309 ? 107.564 -5.850 16.537 1.00 9.79 301 ARG B CA 1
ATOM 6740 C C . ARG B 1 309 ? 107.749 -4.344 16.675 1.00 12.85 301 ARG B C 1
ATOM 6741 O O . ARG B 1 309 ? 107.194 -3.724 17.579 1.00 10.01 301 ARG B O 1
ATOM 6749 N N . GLY B 1 310 ? 108.539 -3.766 15.779 1.00 13.75 302 GLY B N 1
ATOM 6750 C CA . GLY B 1 310 ? 108.802 -2.340 15.787 1.00 10.06 302 GLY B CA 1
ATOM 6751 C C . GLY B 1 310 ? 110.219 -1.953 16.175 1.00 15.27 302 GLY B C 1
ATOM 6752 O O . GLY B 1 310 ? 110.534 -0.764 16.226 1.00 11.04 302 GLY B O 1
ATOM 6753 N N . TYR B 1 311 ? 111.082 -2.936 16.447 1.00 12.74 303 TYR B N 1
ATOM 6754 C CA . TYR B 1 311 ? 112.494 -2.615 16.663 1.00 17.10 303 TYR B CA 1
ATOM 6755 C C . TYR B 1 311 ? 113.035 -1.892 15.433 1.00 14.06 303 TYR B C 1
ATOM 6756 O O . TYR B 1 311 ? 112.604 -2.147 14.314 1.00 13.89 303 TYR B O 1
ATOM 6765 N N . THR B 1 312 ? 113.971 -0.976 15.652 1.00 10.88 304 THR B N 1
ATOM 6766 C CA . THR B 1 312 ? 114.577 -0.229 14.558 1.00 15.71 304 THR B CA 1
ATOM 6767 C C . THR B 1 312 ? 115.920 -0.841 14.182 1.00 12.13 304 THR B C 1
ATOM 6768 O O . THR B 1 312 ? 116.549 -1.522 14.998 1.00 13.31 304 THR B O 1
ATOM 6772 N N . PRO B 1 313 ? 116.359 -0.618 12.937 1.00 13.26 305 PRO B N 1
ATOM 6773 C CA . PRO B 1 313 ? 117.706 -1.065 12.582 1.00 14.42 305 PRO B CA 1
ATOM 6774 C C . PRO B 1 313 ? 118.730 -0.458 13.542 1.00 13.84 305 PRO B C 1
ATOM 6775 O O . PRO B 1 313 ? 119.625 -1.160 13.982 1.00 12.71 305 PRO B O 1
ATOM 6779 N N . GLU B 1 314 ? 118.556 0.816 13.893 1.00 12.17 306 GLU B N 1
ATOM 6780 C CA . GLU B 1 314 ? 119.472 1.496 14.819 1.00 12.52 306 GLU B CA 1
ATOM 6781 C C . GLU B 1 314 ? 119.558 0.789 16.159 1.00 15.20 306 GLU B C 1
ATOM 6782 O O . GLU B 1 314 ? 120.645 0.619 16.708 1.00 15.29 306 GLU B O 1
ATOM 6788 N N . SER B 1 315 ? 118.412 0.384 16.701 1.00 15.83 307 SER B N 1
ATOM 6789 C CA . SER B 1 315 ? 118.410 -0.216 18.027 1.00 13.06 307 SER B CA 1
ATOM 6790 C C . SER B 1 315 ? 119.153 -1.562 18.016 1.00 13.93 307 SER B C 1
ATOM 6791 O O . SER B 1 315 ? 119.810 -1.936 18.990 1.00 13.89 307 SER B O 1
ATOM 6794 N N . ILE B 1 316 ? 119.081 -2.271 16.903 1.00 11.73 308 ILE B N 1
ATOM 6795 C CA . ILE B 1 316 ? 119.772 -3.558 16.820 1.00 12.58 308 ILE B CA 1
ATOM 6796 C C . ILE B 1 316 ? 121.279 -3.325 16.636 1.00 11.95 308 ILE B C 1
ATOM 6797 O O . ILE B 1 316 ? 122.104 -3.973 17.298 1.00 12.15 308 ILE B O 1
ATOM 6802 N N . ARG B 1 317 ? 121.636 -2.387 15.762 1.00 14.51 309 ARG B N 1
ATOM 6803 C CA A ARG B 1 317 ? 123.033 -2.017 15.525 0.37 16.34 309 ARG B CA 1
ATOM 6804 C CA B ARG B 1 317 ? 123.043 -2.087 15.536 0.63 16.73 309 ARG B CA 1
ATOM 6805 C C . ARG B 1 317 ? 123.694 -1.486 16.792 1.00 16.10 309 ARG B C 1
ATOM 6806 O O . ARG B 1 317 ? 124.841 -1.813 17.102 1.00 16.27 309 ARG B O 1
ATOM 6821 N N . ASN B 1 318 ? 122.966 -0.632 17.519 1.00 13.20 310 ASN B N 1
ATOM 6822 C CA . ASN B 1 318 ? 123.475 -0.059 18.775 1.00 14.64 310 ASN B CA 1
ATOM 6823 C C . ASN B 1 318 ? 123.729 -1.153 19.813 1.00 14.69 310 ASN B C 1
ATOM 6824 O O . ASN B 1 318 ? 124.766 -1.175 20.484 1.00 16.36 310 ASN B O 1
ATOM 6829 N N . PHE B 1 319 ? 122.766 -2.061 19.939 1.00 16.36 311 PHE B N 1
ATOM 6830 C CA . PHE B 1 319 ? 122.893 -3.207 20.835 1.00 16.43 311 PHE B CA 1
ATOM 6831 C C . PHE B 1 319 ? 124.113 -4.062 20.491 1.00 18.99 311 PHE B C 1
ATOM 6832 O O . PHE B 1 319 ? 124.928 -4.376 21.369 1.00 19.87 311 PHE B O 1
ATOM 6840 N N . CYS B 1 320 ? 124.255 -4.428 19.223 1.00 13.09 312 CYS B N 1
ATOM 6841 C CA . CYS B 1 320 ? 125.445 -5.169 18.809 1.00 14.17 312 CYS B CA 1
ATOM 6842 C C . CYS B 1 320 ? 126.751 -4.426 19.125 1.00 14.98 312 CYS B C 1
ATOM 6843 O O . CYS B 1 320 ? 127.735 -5.039 19.518 1.00 16.06 312 CYS B O 1
ATOM 6846 N N . GLU B 1 321 ? 126.751 -3.108 18.973 1.00 18.45 313 GLU B N 1
ATOM 6847 C CA . GLU B 1 321 ? 127.944 -2.333 19.286 1.00 23.77 313 GLU B CA 1
ATOM 6848 C C . GLU B 1 321 ? 128.245 -2.360 20.791 1.00 21.86 313 GLU B C 1
ATOM 6849 O O . GLU B 1 321 ? 129.396 -2.526 21.195 1.00 23.94 313 GLU B O 1
ATOM 6855 N N . MET B 1 322 ? 127.212 -2.230 21.620 1.00 25.07 314 MET B N 1
ATOM 6856 C CA . MET B 1 322 ? 127.396 -2.195 23.073 1.00 22.33 314 MET B CA 1
ATOM 6857 C C . MET B 1 322 ? 127.919 -3.496 23.675 1.00 20.33 314 MET B C 1
ATOM 6858 O O . MET B 1 322 ? 128.667 -3.458 24.648 1.00 24.33 314 MET B O 1
ATOM 6863 N N . ILE B 1 323 ? 127.527 -4.644 23.127 1.00 15.39 315 ILE B N 1
ATOM 6864 C CA . ILE B 1 323 ? 127.943 -5.916 23.718 1.00 18.78 315 ILE B CA 1
ATOM 6865 C C . ILE B 1 323 ? 129.353 -6.314 23.295 1.00 20.58 315 ILE B C 1
ATOM 6866 O O . ILE B 1 323 ? 129.967 -7.180 23.910 1.00 17.70 315 ILE B O 1
ATOM 6871 N N . GLY B 1 324 ? 129.862 -5.697 22.236 1.00 17.26 316 GLY B N 1
ATOM 6872 C CA . GLY B 1 324 ? 131.234 -5.948 21.828 1.00 18.09 316 GLY B CA 1
ATOM 6873 C C . GLY B 1 324 ? 131.424 -7.301 21.175 1.00 19.24 316 GLY B C 1
ATOM 6874 O O . GLY B 1 324 ? 130.454 -8.001 20.876 1.00 17.18 316 GLY B O 1
ATOM 6875 N N . VAL B 1 325 ? 132.683 -7.670 20.957 1.00 18.55 317 VAL B N 1
ATOM 6876 C CA . VAL B 1 325 ? 133.030 -8.923 20.293 1.00 15.52 317 VAL B CA 1
ATOM 6877 C C . VAL B 1 325 ? 134.214 -9.534 21.019 1.00 22.60 317 VAL B C 1
ATOM 6878 O O . VAL B 1 325 ? 135.285 -8.925 21.104 1.00 16.68 317 VAL B O 1
ATOM 6882 N N . ASN B 1 326 ? 134.013 -10.730 21.556 1.00 17.16 318 ASN B N 1
ATOM 6883 C CA . ASN B 1 326 ? 135.065 -11.417 22.297 1.00 19.76 318 ASN B CA 1
ATOM 6884 C C . ASN B 1 326 ? 135.046 -12.897 21.940 1.00 18.91 318 ASN B C 1
ATOM 6885 O O . ASN B 1 326 ? 134.345 -13.314 21.009 1.00 19.77 318 ASN B O 1
ATOM 6890 N N . ARG B 1 327 ? 135.792 -13.692 22.692 1.00 18.21 319 ARG B N 1
ATOM 6891 C CA . ARG B 1 327 ? 135.938 -15.111 22.369 1.00 17.12 319 ARG B CA 1
ATOM 6892 C C . ARG B 1 327 ? 135.560 -15.960 23.566 1.00 27.04 319 ARG B C 1
ATOM 6893 O O . ARG B 1 327 ? 136.050 -17.077 23.736 1.00 30.38 319 ARG B O 1
ATOM 6901 N N . ALA B 1 328 ? 134.687 -15.421 24.403 1.00 29.88 320 ALA B N 1
ATOM 6902 C CA . ALA B 1 328 ? 134.219 -16.151 25.571 1.00 38.73 320 ALA B CA 1
ATOM 6903 C C . ALA B 1 328 ? 132.704 -16.320 25.530 1.00 38.92 320 ALA B C 1
ATOM 6904 O O . ALA B 1 328 ? 131.965 -15.347 25.400 1.00 34.31 320 ALA B O 1
ATOM 6906 N N . SER B 1 329 ? 132.251 -17.564 25.633 1.00 40.75 321 SER B N 1
ATOM 6907 C CA . SER B 1 329 ? 130.827 -17.849 25.745 1.00 41.62 321 SER B CA 1
ATOM 6908 C C . SER B 1 329 ? 130.258 -17.134 26.971 1.00 42.79 321 SER B C 1
ATOM 6909 O O . SER B 1 329 ? 130.967 -16.898 27.949 1.00 45.57 321 SER B O 1
ATOM 6911 N N . GLY B 1 330 ? 128.984 -16.772 26.905 1.00 38.77 322 GLY B N 1
ATOM 6912 C CA . GLY B 1 330 ? 128.335 -16.082 28.003 1.00 38.67 322 GLY B CA 1
ATOM 6913 C C . GLY B 1 330 ? 126.929 -15.661 27.636 1.00 34.89 322 GLY B C 1
ATOM 6914 O O . GLY B 1 330 ? 126.616 -15.473 26.458 1.00 33.93 322 GLY B O 1
ATOM 6915 N N . VAL B 1 331 ? 126.075 -15.518 28.639 1.00 30.69 323 VAL B N 1
ATOM 6916 C CA . VAL B 1 331 ? 124.705 -15.094 28.394 1.00 33.08 323 VAL B CA 1
ATOM 6917 C C . VAL B 1 331 ? 124.626 -13.571 28.429 1.00 27.69 323 VAL B C 1
ATOM 6918 O O . VAL B 1 331 ? 125.223 -12.930 29.298 1.00 24.29 323 VAL B O 1
ATOM 6922 N N . VAL B 1 332 ? 123.906 -13.007 27.459 1.00 21.55 324 VAL B N 1
ATOM 6923 C CA . VAL B 1 332 ? 123.606 -11.574 27.408 1.00 21.21 324 VAL B CA 1
ATOM 6924 C C . VAL B 1 332 ? 122.168 -11.391 27.854 1.00 22.18 324 VAL B C 1
ATOM 6925 O O . VAL B 1 332 ? 121.286 -12.114 27.390 1.00 16.32 324 VAL B O 1
ATOM 6929 N N . ASP B 1 333 ? 121.912 -10.442 28.753 1.00 21.72 325 ASP B N 1
ATOM 6930 C CA . ASP B 1 333 ? 120.543 -10.259 29.212 1.00 20.70 325 ASP B CA 1
ATOM 6931 C C . ASP B 1 333 ? 119.726 -9.507 28.162 1.00 20.55 325 ASP B C 1
ATOM 6932 O O . ASP B 1 333 ? 120.147 -8.473 27.646 1.00 24.64 325 ASP B O 1
ATOM 6937 N N . ILE B 1 334 ? 118.553 -10.049 27.852 1.00 16.20 326 ILE B N 1
ATOM 6938 C CA . ILE B 1 334 ? 117.708 -9.531 26.794 1.00 17.09 326 ILE B CA 1
ATOM 6939 C C . ILE B 1 334 ? 117.224 -8.126 27.154 1.00 20.49 326 ILE B C 1
ATOM 6940 O O . ILE B 1 334 ? 116.803 -7.358 26.288 1.00 19.95 326 ILE B O 1
ATOM 6945 N N . GLY B 1 335 ? 117.307 -7.783 28.435 1.00 19.39 327 GLY B N 1
ATOM 6946 C CA . GLY B 1 335 ? 117.006 -6.432 28.875 1.00 22.74 327 GLY B CA 1
ATOM 6947 C C . GLY B 1 335 ? 117.891 -5.377 28.236 1.00 23.27 327 GLY B C 1
ATOM 6948 O O . GLY B 1 335 ? 117.494 -4.227 28.139 1.00 25.19 327 GLY B O 1
ATOM 6949 N N . MET B 1 336 ? 119.094 -5.758 27.809 1.00 17.27 328 MET B N 1
ATOM 6950 C CA . MET B 1 336 ? 119.979 -4.813 27.124 1.00 19.57 328 MET B CA 1
ATOM 6951 C C . MET B 1 336 ? 119.414 -4.455 25.764 1.00 16.94 328 MET B C 1
ATOM 6952 O O . MET B 1 336 ? 119.555 -3.324 25.302 1.00 19.25 328 MET B O 1
ATOM 6957 N N . LEU B 1 337 ? 118.788 -5.435 25.122 1.00 18.36 329 LEU B N 1
ATOM 6958 C CA . LEU B 1 337 ? 118.172 -5.230 23.814 1.00 18.64 329 LEU B CA 1
ATOM 6959 C C . LEU B 1 337 ? 116.884 -4.423 23.939 1.00 12.85 329 LEU B C 1
ATOM 6960 O O . LEU B 1 337 ? 116.640 -3.533 23.136 1.00 13.70 329 LEU B O 1
ATOM 6965 N N . GLU B 1 338 ? 116.059 -4.761 24.930 1.00 13.46 330 GLU B N 1
ATOM 6966 C CA . GLU B 1 338 ? 114.886 -3.963 25.273 1.00 19.83 330 GLU B CA 1
ATOM 6967 C C . GLU B 1 338 ? 115.273 -2.536 25.642 1.00 16.27 330 GLU B C 1
ATOM 6968 O O . GLU B 1 338 ? 114.626 -1.592 25.212 1.00 18.16 330 GLU B O 1
ATOM 6974 N N . PHE B 1 339 ? 116.336 -2.371 26.414 1.00 16.08 331 PHE B N 1
ATOM 6975 C CA . PHE B 1 339 ? 116.828 -1.024 26.691 1.00 18.00 331 PHE B CA 1
ATOM 6976 C C . PHE B 1 339 ? 117.181 -0.311 25.386 1.00 18.50 331 PHE B C 1
ATOM 6977 O O . PHE B 1 339 ? 116.865 0.857 25.197 1.00 15.90 331 PHE B O 1
ATOM 6985 N N . SER B 1 340 ? 117.840 -1.025 24.486 1.00 13.81 332 SER B N 1
ATOM 6986 C CA . SER B 1 340 ? 118.284 -0.398 23.256 1.00 14.08 332 SER B CA 1
ATOM 6987 C C . SER B 1 340 ? 117.130 0.209 22.472 1.00 19.21 332 SER B C 1
ATOM 6988 O O . SER B 1 340 ? 117.259 1.325 21.991 1.00 16.40 332 SER B O 1
ATOM 6991 N N . ILE B 1 341 ? 115.995 -0.486 22.362 1.00 12.75 333 ILE B N 1
ATOM 6992 C CA . ILE B 1 341 ? 114.903 0.068 21.560 1.00 12.41 333 ILE B CA 1
ATOM 6993 C C . ILE B 1 341 ? 114.190 1.169 22.355 1.00 12.74 333 ILE B C 1
ATOM 6994 O O . ILE B 1 341 ? 113.761 2.164 21.781 1.00 13.29 333 ILE B O 1
ATOM 6999 N N A ARG B 1 342 ? 114.076 1.005 23.671 0.48 14.99 334 ARG B N 1
ATOM 7000 N N B ARG B 1 342 ? 114.105 0.991 23.670 0.52 15.01 334 ARG B N 1
ATOM 7001 C CA A ARG B 1 342 ? 113.547 2.079 24.512 0.48 17.44 334 ARG B CA 1
ATOM 7002 C CA B ARG B 1 342 ? 113.570 2.002 24.580 0.52 17.78 334 ARG B CA 1
ATOM 7003 C C A ARG B 1 342 ? 114.343 3.360 24.308 0.48 19.84 334 ARG B C 1
ATOM 7004 C C B ARG B 1 342 ? 114.337 3.329 24.464 0.52 20.21 334 ARG B C 1
ATOM 7005 O O A ARG B 1 342 ? 113.781 4.433 24.066 0.48 14.10 334 ARG B O 1
ATOM 7006 O O B ARG B 1 342 ? 113.742 4.409 24.416 0.52 14.43 334 ARG B O 1
ATOM 7021 N N . ASP B 1 343 ? 115.662 3.234 24.409 1.00 16.06 335 ASP B N 1
ATOM 7022 C CA . ASP B 1 343 ? 116.537 4.399 24.343 1.00 18.99 335 ASP B CA 1
ATOM 7023 C C . ASP B 1 343 ? 116.407 5.110 22.997 1.00 16.92 335 ASP B C 1
ATOM 7024 O O . ASP B 1 343 ? 116.278 6.330 22.950 1.00 16.81 335 ASP B O 1
ATOM 7029 N N . HIS B 1 344 ? 116.419 4.349 21.907 1.00 16.56 336 HIS B N 1
ATOM 7030 C CA . HIS B 1 344 ? 116.286 4.940 20.573 1.00 13.98 336 HIS B CA 1
ATOM 7031 C C . HIS B 1 344 ? 114.920 5.617 20.367 1.00 17.87 336 HIS B C 1
ATOM 7032 O O . HIS B 1 344 ? 114.840 6.732 19.831 1.00 18.54 336 HIS B O 1
ATOM 7039 N N . LEU B 1 345 ? 113.843 4.957 20.781 1.00 13.37 337 LEU B N 1
ATOM 7040 C CA . LEU B 1 345 ? 112.510 5.529 20.546 1.00 13.23 337 LEU B CA 1
ATOM 7041 C C . LEU B 1 345 ? 112.213 6.690 21.497 1.00 19.05 337 LEU B C 1
ATOM 7042 O O . LEU B 1 345 ? 111.555 7.656 21.106 1.00 15.28 337 LEU B O 1
ATOM 7047 N N . ASP B 1 346 ? 112.705 6.608 22.731 1.00 15.96 338 ASP B N 1
ATOM 7048 C CA . ASP B 1 346 ? 112.667 7.754 23.637 1.00 18.33 338 ASP B CA 1
ATOM 7049 C C . ASP B 1 346 ? 113.215 8.990 22.927 1.00 15.36 338 ASP B C 1
ATOM 7050 O O . ASP B 1 346 ? 112.595 10.038 22.922 1.00 19.05 338 ASP B O 1
ATOM 7055 N N . ALA B 1 347 ? 114.366 8.826 22.293 1.00 16.97 339 ALA B N 1
ATOM 7056 C CA . ALA B 1 347 ? 115.079 9.921 21.651 1.00 20.22 339 ALA B CA 1
ATOM 7057 C C . ALA B 1 347 ? 114.445 10.388 20.343 1.00 18.71 339 ALA B C 1
ATOM 7058 O O . ALA B 1 347 ? 114.515 11.574 20.010 1.00 19.34 339 ALA B O 1
ATOM 7060 N N . THR B 1 348 ? 113.826 9.478 19.601 1.00 14.98 340 THR B N 1
ATOM 7061 C CA . THR B 1 348 ? 113.475 9.797 18.215 1.00 21.45 340 THR B CA 1
ATOM 7062 C C . THR B 1 348 ? 111.999 9.697 17.833 1.00 14.39 340 THR B C 1
ATOM 7063 O O . THR B 1 348 ? 111.584 10.304 16.844 1.00 22.33 340 THR B O 1
ATOM 7067 N N . ALA B 1 349 ? 111.202 8.951 18.592 1.00 15.19 341 ALA B N 1
ATOM 7068 C CA . ALA B 1 349 ? 109.807 8.719 18.192 1.00 14.14 341 ALA B CA 1
ATOM 7069 C C . ALA B 1 349 ? 108.857 9.847 18.635 1.00 18.58 341 ALA B C 1
ATOM 7070 O O . ALA B 1 349 ? 108.984 10.367 19.742 1.00 17.39 341 ALA B O 1
ATOM 7072 N N . PRO B 1 350 ? 107.880 10.207 17.778 1.00 13.48 342 PRO B N 1
ATOM 7073 C CA . PRO B 1 350 ? 106.860 11.194 18.164 1.00 13.26 342 PRO B CA 1
ATOM 7074 C C . PRO B 1 350 ? 105.915 10.681 19.242 1.00 14.92 342 PRO B C 1
ATOM 7075 O O . PRO B 1 350 ? 105.684 9.469 19.342 1.00 12.00 342 PRO B O 1
ATOM 7079 N N . ARG B 1 351 ? 105.365 11.606 20.024 1.00 12.52 343 ARG B N 1
ATOM 7080 C CA . ARG B 1 351 ? 104.455 11.276 21.119 1.00 11.95 343 ARG B CA 1
ATOM 7081 C C . ARG B 1 351 ? 102.999 11.324 20.666 1.00 11.35 343 ARG B C 1
ATOM 7082 O O . ARG B 1 351 ? 102.641 12.126 19.806 1.00 14.33 343 ARG B O 1
ATOM 7090 N N . ALA B 1 352 ? 102.162 10.480 21.262 1.00 10.78 344 ALA B N 1
ATOM 7091 C CA . ALA B 1 352 ? 100.741 10.486 20.957 1.00 10.36 344 ALA B CA 1
ATOM 7092 C C . ALA B 1 352 ? 99.976 9.846 22.102 1.00 12.52 344 ALA B C 1
ATOM 7093 O O . ALA B 1 352 ? 100.560 9.180 22.950 1.00 10.99 344 ALA B O 1
ATOM 7095 N N . MET B 1 353 ? 98.666 10.050 22.120 1.00 9.77 345 MET B N 1
ATOM 7096 C CA . MET B 1 353 ? 97.825 9.505 23.179 1.00 9.55 345 MET B CA 1
ATOM 7097 C C . MET B 1 353 ? 96.856 8.496 22.592 1.00 10.55 345 MET B C 1
ATOM 7098 O O . MET B 1 353 ? 96.175 8.758 21.595 1.00 11.96 345 MET B O 1
ATOM 7103 N N . CYS B 1 354 ? 96.792 7.333 23.220 1.00 12.70 346 CYS B N 1
ATOM 7104 C CA . CYS B 1 354 ? 95.864 6.311 22.790 1.00 10.60 346 CYS B CA 1
ATOM 7105 C C . CYS B 1 354 ? 95.251 5.702 24.042 1.00 15.95 346 CYS B C 1
ATOM 7106 O O . CYS B 1 354 ? 95.964 5.259 24.948 1.00 9.60 346 CYS B O 1
ATOM 7109 N N . VAL B 1 355 ? 93.927 5.724 24.111 1.00 9.52 347 VAL B N 1
ATOM 7110 C CA . VAL B 1 355 ? 93.229 5.213 25.290 1.00 9.77 347 VAL B CA 1
ATOM 7111 C C . VAL B 1 355 ? 92.893 3.747 25.054 1.00 10.13 347 VAL B C 1
ATOM 7112 O O . VAL B 1 355 ? 92.086 3.438 24.191 1.00 10.29 347 VAL B O 1
ATOM 7116 N N . LEU B 1 356 ? 93.534 2.845 25.798 1.00 10.42 348 LEU B N 1
ATOM 7117 C CA . LEU B 1 356 ? 93.439 1.425 25.479 1.00 10.88 348 LEU B CA 1
ATOM 7118 C C . LEU B 1 356 ? 92.146 0.816 26.002 1.00 14.42 348 LEU B C 1
ATOM 7119 O O . LEU B 1 356 ? 91.583 -0.089 25.383 1.00 14.86 348 LEU B O 1
ATOM 7124 N N . LYS B 1 357 ? 91.672 1.328 27.135 1.00 12.59 349 LYS B N 1
ATOM 7125 C CA . LYS B 1 357 ? 90.476 0.812 27.788 1.00 16.84 349 LYS B CA 1
ATOM 7126 C C . LYS B 1 357 ? 89.555 1.994 28.041 1.00 13.59 349 LYS B C 1
ATOM 7127 O O . LYS B 1 357 ? 89.524 2.521 29.141 1.00 20.02 349 LYS B O 1
ATOM 7133 N N . PRO B 1 358 ? 88.812 2.404 27.011 1.00 16.51 350 PRO B N 1
ATOM 7134 C CA . PRO B 1 358 ? 88.125 3.695 27.047 1.00 11.61 350 PRO B CA 1
ATOM 7135 C C . PRO B 1 358 ? 86.943 3.749 27.990 1.00 15.24 350 PRO B C 1
ATOM 7136 O O . PRO B 1 358 ? 86.164 2.786 28.139 1.00 15.58 350 PRO B O 1
ATOM 7140 N N . LEU B 1 359 ? 86.824 4.917 28.607 1.00 11.89 351 LEU B N 1
ATOM 7141 C CA . LEU B 1 359 ? 85.725 5.260 29.493 1.00 12.36 351 LEU B CA 1
ATOM 7142 C C . LEU B 1 359 ? 85.215 6.623 29.044 1.00 14.43 351 LEU B C 1
ATOM 7143 O O . LEU B 1 359 ? 85.972 7.591 29.008 1.00 12.65 351 LEU B O 1
ATOM 7148 N N . LYS B 1 360 ? 83.941 6.682 28.677 1.00 15.64 352 LYS B N 1
ATOM 7149 C CA A LYS B 1 360 ? 83.324 7.931 28.235 0.54 14.80 352 LYS B CA 1
ATOM 7150 C CA B LYS B 1 360 ? 83.324 7.927 28.237 0.46 14.94 352 LYS B CA 1
ATOM 7151 C C . LYS B 1 360 ? 83.292 8.972 29.356 1.00 15.76 352 LYS B C 1
ATOM 7152 O O . LYS B 1 360 ? 82.871 8.680 30.480 1.00 14.25 352 LYS B O 1
ATOM 7163 N N . VAL B 1 361 ? 83.740 10.186 29.035 1.00 12.39 353 VAL B N 1
ATOM 7164 C CA . VAL B 1 361 ? 83.742 11.305 29.962 1.00 12.57 353 VAL B CA 1
ATOM 7165 C C . VAL B 1 361 ? 82.912 12.423 29.370 1.00 12.24 353 VAL B C 1
ATOM 7166 O O . VAL B 1 361 ? 83.004 12.712 28.171 1.00 12.47 353 VAL B O 1
ATOM 7170 N N . VAL B 1 362 ? 82.093 13.043 30.215 1.00 12.64 354 VAL B N 1
ATOM 7171 C CA . VAL B 1 362 ? 81.341 14.227 29.825 1.00 13.02 354 VAL B CA 1
ATOM 7172 C C . VAL B 1 362 ? 81.855 15.376 30.682 1.00 14.01 354 VAL B C 1
ATOM 7173 O O . VAL B 1 362 ? 81.835 15.282 31.914 1.00 13.91 354 VAL B O 1
ATOM 7177 N N . ILE B 1 363 ? 82.315 16.452 30.047 1.00 12.78 355 ILE B N 1
ATOM 7178 C CA . ILE B 1 363 ? 82.692 17.648 30.788 1.00 12.85 355 ILE B CA 1
ATOM 7179 C C . ILE B 1 363 ? 81.447 18.530 30.987 1.00 13.56 355 ILE B C 1
ATOM 7180 O O . ILE B 1 363 ? 81.037 19.252 30.072 1.00 13.98 355 ILE B O 1
ATOM 7185 N N . THR B 1 364 ? 80.865 18.478 32.186 1.00 13.81 356 THR B N 1
ATOM 7186 C CA . THR B 1 364 ? 79.528 19.010 32.399 1.00 20.92 356 THR B CA 1
ATOM 7187 C C . THR B 1 364 ? 79.409 20.521 32.221 1.00 15.02 356 THR B C 1
ATOM 7188 O O . THR B 1 364 ? 78.316 21.009 31.920 1.00 15.74 356 THR B O 1
ATOM 7192 N N . ASN B 1 365 ? 80.500 21.259 32.427 1.00 14.76 357 ASN B N 1
ATOM 7193 C CA . ASN B 1 365 ? 80.423 22.707 32.240 1.00 15.35 357 ASN B CA 1
ATOM 7194 C C . ASN B 1 365 ? 81.081 23.119 30.932 1.00 17.03 357 ASN B C 1
ATOM 7195 O O . ASN B 1 365 ? 81.367 24.290 30.731 1.00 15.87 357 ASN B O 1
ATOM 7200 N N . TYR B 1 366 ? 81.297 22.160 30.031 1.00 14.93 358 TYR B N 1
ATOM 7201 C CA . TYR B 1 366 ? 81.754 22.518 28.696 1.00 17.39 358 TYR B CA 1
ATOM 7202 C C . TYR B 1 366 ? 80.572 22.581 27.752 1.00 22.52 358 TYR B C 1
ATOM 7203 O O . TYR B 1 366 ? 79.872 21.583 27.567 1.00 20.75 358 TYR B O 1
ATOM 7212 N N . PRO B 1 367 ? 80.342 23.764 27.159 1.00 20.26 359 PRO B N 1
ATOM 7213 C CA . PRO B 1 367 ? 79.236 23.982 26.228 1.00 26.22 359 PRO B CA 1
ATOM 7214 C C . PRO B 1 367 ? 79.207 22.939 25.112 1.00 24.63 359 PRO B C 1
ATOM 7215 O O . PRO B 1 367 ? 80.196 22.717 24.405 1.00 19.45 359 PRO B O 1
ATOM 7219 N N . GLU B 1 368 ? 78.064 22.283 24.979 1.00 27.78 360 GLU B N 1
ATOM 7220 C CA . GLU B 1 368 ? 77.875 21.280 23.949 1.00 34.33 360 GLU B CA 1
ATOM 7221 C C . GLU B 1 368 ? 77.974 21.927 22.565 1.00 33.85 360 GLU B C 1
ATOM 7222 O O . GLU B 1 368 ? 77.502 23.049 22.355 1.00 31.59 360 GLU B O 1
ATOM 7228 N N . GLY B 1 369 ? 78.612 21.227 21.632 1.00 32.61 361 GLY B N 1
ATOM 7229 C CA . GLY B 1 369 ? 78.814 21.757 20.295 1.00 32.89 361 GLY B CA 1
ATOM 7230 C C . GLY B 1 369 ? 79.968 22.735 20.150 1.00 37.04 361 GLY B C 1
ATOM 7231 O O . GLY B 1 369 ? 80.169 23.306 19.080 1.00 45.55 361 GLY B O 1
ATOM 7232 N N . GLN B 1 370 ? 80.726 22.936 21.224 1.00 28.33 362 GLN B N 1
ATOM 7233 C CA . GLN B 1 370 ? 81.872 23.839 21.197 1.00 26.27 362 GLN B CA 1
ATOM 7234 C C . GLN B 1 370 ? 83.155 23.017 21.222 1.00 22.09 362 GLN B C 1
ATOM 7235 O O . GLN B 1 370 ? 83.164 21.900 21.737 1.00 20.82 362 GLN B O 1
ATOM 7241 N N . VAL B 1 371 ? 84.227 23.556 20.654 1.00 17.62 363 VAL B N 1
ATOM 7242 C CA . VAL B 1 371 ? 85.486 22.832 20.616 1.00 20.45 363 VAL B CA 1
ATOM 7243 C C . VAL B 1 371 ? 86.668 23.793 20.737 1.00 24.58 363 VAL B C 1
ATOM 7244 O O . VAL B 1 371 ? 86.603 24.947 20.315 1.00 32.64 363 VAL B O 1
ATOM 7248 N N . GLU B 1 372 ? 87.730 23.282 21.345 1.00 18.02 364 GLU B N 1
ATOM 7249 C CA . GLU B 1 372 ? 88.998 23.972 21.549 1.00 25.66 364 GLU B CA 1
ATOM 7250 C C . GLU B 1 372 ? 90.109 23.161 20.911 1.00 21.32 364 GLU B C 1
ATOM 7251 O O . GLU B 1 372 ? 90.323 22.027 21.315 1.00 20.53 364 GLU B O 1
ATOM 7257 N N . ASN B 1 373 ? 90.847 23.717 19.959 1.00 18.36 365 ASN B N 1
ATOM 7258 C CA . ASN B 1 373 ? 91.913 22.919 19.335 1.00 19.08 365 ASN B CA 1
ATOM 7259 C C . ASN B 1 373 ? 93.252 23.087 20.036 1.00 33.54 365 ASN B C 1
ATOM 7260 O O . ASN B 1 373 ? 94.031 23.969 19.679 1.00 40.28 365 ASN B O 1
ATOM 7265 N N . LEU B 1 374 ? 93.525 22.224 21.015 1.00 14.93 366 LEU B N 1
ATOM 7266 C CA . LEU B 1 374 ? 94.781 22.272 21.755 1.00 19.72 366 LEU B CA 1
ATOM 7267 C C . LEU B 1 374 ? 95.921 21.752 20.878 1.00 21.03 366 LEU B C 1
ATOM 7268 O O . LEU B 1 374 ? 95.726 20.836 20.072 1.00 22.36 366 LEU B O 1
ATOM 7273 N N . GLU B 1 375 ? 97.107 22.335 21.023 1.00 16.62 367 GLU B N 1
ATOM 7274 C CA . GLU B 1 375 ? 98.266 21.883 20.252 1.00 19.37 367 GLU B CA 1
ATOM 7275 C C . GLU B 1 375 ? 99.354 21.328 21.172 1.00 20.12 367 GLU B C 1
ATOM 7276 O O . GLU B 1 375 ? 99.880 22.031 22.038 1.00 19.42 367 GLU B O 1
ATOM 7282 N N . LEU B 1 376 ? 99.672 20.053 20.986 1.00 18.56 368 LEU B N 1
ATOM 7283 C CA . LEU B 1 376 ? 100.612 19.354 21.851 1.00 14.31 368 LEU B CA 1
ATOM 7284 C C . LEU B 1 376 ? 101.826 18.978 21.019 1.00 20.58 368 LEU B C 1
ATOM 7285 O O . LEU B 1 376 ? 101.679 18.513 19.890 1.00 20.98 368 LEU B O 1
ATOM 7290 N N . PRO B 1 377 ? 103.031 19.193 21.562 1.00 17.94 369 PRO B N 1
ATOM 7291 C CA . PRO B 1 377 ? 104.264 18.936 20.818 1.00 18.82 369 PRO B CA 1
ATOM 7292 C C . PRO B 1 377 ? 104.443 17.458 20.522 1.00 15.01 369 PRO B C 1
ATOM 7293 O O . PRO B 1 377 ? 104.083 16.636 21.356 1.00 14.23 369 PRO B O 1
ATOM 7297 N N . ARG B 1 378 ? 104.971 17.129 19.348 1.00 15.24 370 ARG B N 1
ATOM 7298 C CA . ARG B 1 378 ? 105.199 15.724 19.013 1.00 15.41 370 ARG B CA 1
ATOM 7299 C C . ARG B 1 378 ? 106.410 15.177 19.762 1.00 18.84 370 ARG B C 1
ATOM 7300 O O . ARG B 1 378 ? 106.602 13.964 19.826 1.00 16.66 370 ARG B O 1
ATOM 7308 N N . HIS B 1 379 ? 107.223 16.065 20.332 1.00 15.81 371 HIS B N 1
ATOM 7309 C CA . HIS B 1 379 ? 108.385 15.624 21.100 1.00 24.87 371 HIS B CA 1
ATOM 7310 C C . HIS B 1 379 ? 108.804 16.679 22.109 1.00 27.49 371 HIS B C 1
ATOM 7311 O O . HIS B 1 379 ? 108.835 17.867 21.791 1.00 23.92 371 HIS B O 1
ATOM 7318 N N . PRO B 1 380 ? 109.116 16.251 23.339 1.00 28.52 372 PRO B N 1
ATOM 7319 C CA . PRO B 1 380 ? 109.486 17.205 24.396 1.00 29.98 372 PRO B CA 1
ATOM 7320 C C . PRO B 1 380 ? 110.861 17.853 24.196 1.00 28.75 372 PRO B C 1
ATOM 7321 O O . PRO B 1 380 ? 111.187 18.802 24.909 1.00 34.82 372 PRO B O 1
ATOM 7325 N N . LYS B 1 381 ? 111.645 17.368 23.238 1.00 23.25 373 LYS B N 1
ATOM 7326 C CA . LYS B 1 381 ? 112.997 17.885 23.038 1.00 29.11 373 LYS B CA 1
ATOM 7327 C C . LYS B 1 381 ? 113.309 18.223 21.579 1.00 38.73 373 LYS B C 1
ATOM 7328 O O . LYS B 1 381 ? 113.955 19.232 21.296 1.00 47.50 373 LYS B O 1
ATOM 7330 N N . GLU B 1 382 ? 112.865 17.380 20.655 1.00 37.29 374 GLU B N 1
ATOM 7331 C CA . GLU B 1 382 ? 113.129 17.593 19.235 1.00 36.54 374 GLU B CA 1
ATOM 7332 C C . GLU B 1 382 ? 112.115 18.554 18.621 1.00 34.59 374 GLU B C 1
ATOM 7333 O O . GLU B 1 382 ? 111.022 18.731 19.138 1.00 29.74 374 GLU B O 1
ATOM 7339 N N . ASP B 1 383 ? 112.490 19.158 17.503 1.00 35.83 375 ASP B N 1
ATOM 7340 C CA . ASP B 1 383 ? 111.609 20.047 16.763 1.00 40.67 375 ASP B CA 1
ATOM 7341 C C . ASP B 1 383 ? 110.783 19.231 15.770 1.00 29.16 375 ASP B C 1
ATOM 7342 O O . ASP B 1 383 ? 111.101 19.187 14.579 1.00 36.80 375 ASP B O 1
ATOM 7347 N N . MET B 1 384 ? 109.732 18.577 16.260 1.00 25.58 376 MET B N 1
ATOM 7348 C CA . MET B 1 384 ? 108.995 17.617 15.440 1.00 31.82 376 MET B CA 1
ATOM 7349 C C . MET B 1 384 ? 107.578 18.058 15.071 1.00 31.48 376 MET B C 1
ATOM 7350 O O . MET B 1 384 ? 106.835 17.287 14.463 1.00 30.27 376 MET B O 1
ATOM 7355 N N . GLY B 1 385 ? 107.212 19.289 15.419 1.00 27.86 377 GLY B N 1
ATOM 7356 C CA . GLY B 1 385 ? 105.889 19.815 15.108 1.00 28.95 377 GLY B CA 1
ATOM 7357 C C . GLY B 1 385 ? 104.897 19.586 16.232 1.00 25.61 377 GLY B C 1
ATOM 7358 O O . GLY B 1 385 ? 105.302 19.266 17.352 1.00 19.86 377 GLY B O 1
ATOM 7359 N N . VAL B 1 386 ? 103.601 19.748 15.950 1.00 21.87 378 VAL B N 1
ATOM 7360 C CA . VAL B 1 386 ? 102.570 19.497 16.964 1.00 18.87 378 VAL B CA 1
ATOM 7361 C C . VAL B 1 386 ? 101.453 18.586 16.445 1.00 20.50 378 VAL B C 1
ATOM 7362 O O . VAL B 1 386 ? 101.313 18.372 15.236 1.00 26.41 378 VAL B O 1
ATOM 7366 N N . ARG B 1 387 ? 100.671 18.043 17.377 1.00 14.90 379 ARG B N 1
ATOM 7367 C CA . ARG B 1 387 ? 99.434 17.349 17.062 1.00 13.82 379 ARG B CA 1
ATOM 7368 C C . ARG B 1 387 ? 98.289 18.270 17.472 1.00 19.25 379 ARG B C 1
ATOM 7369 O O . ARG B 1 387 ? 98.388 19.006 18.464 1.00 15.54 379 ARG B O 1
ATOM 7377 N N . VAL B 1 388 ? 97.200 18.235 16.720 1.00 15.43 380 VAL B N 1
ATOM 7378 C CA . VAL B 1 388 ? 96.022 18.983 17.128 1.00 14.34 380 VAL B CA 1
ATOM 7379 C C . VAL B 1 388 ? 95.049 18.073 17.871 1.00 14.58 380 VAL B C 1
ATOM 7380 O O . VAL B 1 388 ? 94.649 17.019 17.353 1.00 15.52 380 VAL B O 1
ATOM 7384 N N . LEU B 1 389 ? 94.682 18.488 19.082 1.00 14.70 381 LEU B N 1
ATOM 7385 C CA . LEU B 1 389 ? 93.773 17.734 19.955 1.00 14.44 381 LEU B CA 1
ATOM 7386 C C . LEU B 1 389 ? 92.517 18.552 20.238 1.00 14.33 381 LEU B C 1
ATOM 7387 O O . LEU B 1 389 ? 92.553 19.497 21.039 1.00 18.34 381 LEU B O 1
ATOM 7392 N N . PRO B 1 390 ? 91.406 18.213 19.568 1.00 13.12 382 PRO B N 1
ATOM 7393 C CA . PRO B 1 390 ? 90.164 18.949 19.812 1.00 18.83 382 PRO B CA 1
ATOM 7394 C C . PRO B 1 390 ? 89.685 18.652 21.228 1.00 18.16 382 PRO B C 1
ATOM 7395 O O . PRO B 1 390 ? 89.540 17.499 21.577 1.00 27.15 382 PRO B O 1
ATOM 7399 N N . PHE B 1 391 ? 89.510 19.673 22.051 1.00 15.32 383 PHE B N 1
ATOM 7400 C CA . PHE B 1 391 ? 89.009 19.464 23.410 1.00 14.09 383 PHE B CA 1
ATOM 7401 C C . PHE B 1 391 ? 87.574 19.951 23.463 1.00 13.46 383 PHE B C 1
ATOM 7402 O O . PHE B 1 391 ? 87.251 20.968 22.866 1.00 17.05 383 PHE B O 1
ATOM 7410 N N . GLY B 1 392 ? 86.712 19.221 24.165 1.00 17.22 384 GLY B N 1
ATOM 7411 C CA . GLY B 1 392 ? 85.312 19.601 24.251 1.00 13.48 384 GLY B CA 1
ATOM 7412 C C . GLY B 1 392 ? 84.568 18.784 25.289 1.00 13.32 384 GLY B C 1
ATOM 7413 O O . GLY B 1 392 ? 85.188 18.163 26.160 1.00 12.78 384 GLY B O 1
ATOM 7414 N N . ARG B 1 393 ? 83.241 18.781 25.183 1.00 13.69 385 ARG B N 1
ATOM 7415 C CA . ARG B 1 393 ? 82.373 18.162 26.182 1.00 13.63 385 ARG B CA 1
ATOM 7416 C C . ARG B 1 393 ? 82.547 16.648 26.273 1.00 14.18 385 ARG B C 1
ATOM 7417 O O . ARG B 1 393 ? 82.446 16.079 27.353 1.00 14.07 385 ARG B O 1
ATOM 7425 N N . GLU B 1 394 ? 82.819 15.992 25.150 1.00 13.08 386 GLU B N 1
ATOM 7426 C CA . GLU B 1 394 ? 82.906 14.525 25.138 1.00 15.49 386 GLU B CA 1
ATOM 7427 C C . GLU B 1 394 ? 84.316 13.995 24.924 1.00 16.03 386 GLU B C 1
ATOM 7428 O O . GLU B 1 394 ? 84.926 14.236 23.882 1.00 13.14 386 GLU B O 1
ATOM 7434 N N . LEU B 1 395 ? 84.815 13.249 25.910 1.00 13.41 387 LEU B N 1
ATOM 7435 C CA . LEU B 1 395 ? 86.171 12.698 25.879 1.00 15.54 387 LEU B CA 1
ATOM 7436 C C . LEU B 1 395 ? 86.178 11.200 26.183 1.00 12.42 387 LEU B C 1
ATOM 7437 O O . LEU B 1 395 ? 85.158 10.635 26.601 1.00 12.68 387 LEU B O 1
ATOM 7442 N N . PHE B 1 396 ? 87.335 10.570 25.973 1.00 11.58 388 PHE B N 1
ATOM 7443 C CA . PHE B 1 396 ? 87.603 9.251 26.532 1.00 12.93 388 PHE B CA 1
ATOM 7444 C C . PHE B 1 396 ? 88.845 9.342 27.395 1.00 12.77 388 PHE B C 1
ATOM 7445 O O . PHE B 1 396 ? 89.804 10.033 27.046 1.00 10.40 388 PHE B O 1
ATOM 7453 N N . ILE B 1 397 ? 88.809 8.658 28.530 1.00 14.69 389 ILE B N 1
ATOM 7454 C CA . ILE B 1 397 ? 89.993 8.397 29.328 1.00 10.31 389 ILE B CA 1
ATOM 7455 C C . ILE B 1 397 ? 90.034 6.908 29.579 1.00 12.92 389 ILE B C 1
ATOM 7456 O O . ILE B 1 397 ? 89.043 6.217 29.372 1.00 11.21 389 ILE B O 1
ATOM 7461 N N . ASP B 1 398 ? 91.172 6.421 30.052 1.00 10.68 390 ASP B N 1
ATOM 7462 C CA . ASP B 1 398 ? 91.305 5.007 30.370 1.00 12.72 390 ASP B CA 1
ATOM 7463 C C . ASP B 1 398 ? 90.522 4.712 31.656 1.00 11.78 390 ASP B C 1
ATOM 7464 O O . ASP B 1 398 ? 90.589 5.471 32.625 1.00 18.46 390 ASP B O 1
ATOM 7469 N N . ALA B 1 399 ? 89.762 3.624 31.639 1.00 14.37 391 ALA B N 1
ATOM 7470 C CA . ALA B 1 399 ? 88.915 3.240 32.755 1.00 17.08 391 ALA B CA 1
ATOM 7471 C C . ALA B 1 399 ? 89.748 3.028 34.010 1.00 16.60 391 ALA B C 1
ATOM 7472 O O . ALA B 1 399 ? 89.249 3.192 35.119 1.00 20.92 391 ALA B O 1
ATOM 7474 N N . GLY B 1 400 ? 91.022 2.691 33.819 1.00 16.67 392 GLY B N 1
ATOM 7475 C CA . GLY B 1 400 ? 91.950 2.484 34.922 1.00 20.52 392 GLY B CA 1
ATOM 7476 C C . GLY B 1 400 ? 92.315 3.758 35.672 1.00 21.94 392 GLY B C 1
ATOM 7477 O O . GLY B 1 400 ? 92.847 3.705 36.776 1.00 20.33 392 GLY B O 1
ATOM 7478 N N . ASP B 1 401 ? 92.028 4.908 35.071 1.00 16.52 393 ASP B N 1
ATOM 7479 C CA . ASP B 1 401 ? 92.363 6.193 35.679 1.00 14.10 393 ASP B CA 1
ATOM 7480 C C . ASP B 1 401 ? 91.211 6.801 36.464 1.00 21.85 393 ASP B C 1
ATOM 7481 O O . ASP B 1 401 ? 91.227 7.991 36.780 1.00 18.99 393 ASP B O 1
ATOM 7486 N N . PHE B 1 402 ? 90.216 5.982 36.784 1.00 18.58 394 PHE B N 1
ATOM 7487 C CA . PHE B 1 402 ? 89.251 6.358 37.816 1.00 21.58 394 PHE B CA 1
ATOM 7488 C C . PHE B 1 402 ? 89.017 5.174 38.741 1.00 19.28 394 PHE B C 1
ATOM 7489 O O . PHE B 1 402 ? 88.883 4.057 38.282 1.00 15.74 394 PHE B O 1
ATOM 7497 N N . GLU B 1 403 ? 88.971 5.422 40.043 1.00 18.83 395 GLU B N 1
ATOM 7498 C CA . GLU B 1 403 ? 88.601 4.376 40.987 1.00 17.77 395 GLU B CA 1
ATOM 7499 C C . GLU B 1 403 ? 87.667 4.934 42.049 1.00 18.24 395 GLU B C 1
ATOM 7500 O O . GLU B 1 403 ? 87.945 5.973 42.628 1.00 19.73 395 GLU B O 1
ATOM 7506 N N . GLU B 1 404 ? 86.565 4.240 42.301 1.00 30.38 396 GLU B N 1
ATOM 7507 C CA . GLU B 1 404 ? 85.647 4.636 43.362 1.00 30.97 396 GLU B CA 1
ATOM 7508 C C . GLU B 1 404 ? 86.275 4.384 44.714 1.00 25.15 396 GLU B C 1
ATOM 7509 O O . GLU B 1 404 ? 86.079 5.148 45.658 1.00 31.97 396 GLU B O 1
ATOM 7515 N N . VAL B 1 405 ? 87.031 3.295 44.789 1.00 25.56 397 VAL B N 1
ATOM 7516 C CA . VAL B 1 405 ? 87.762 2.907 45.982 1.00 26.41 397 VAL B CA 1
ATOM 7517 C C . VAL B 1 405 ? 89.245 2.807 45.638 1.00 27.43 397 VAL B C 1
ATOM 7518 O O . VAL B 1 405 ? 89.738 1.726 45.320 1.00 30.23 397 VAL B O 1
ATOM 7522 N N . PRO B 1 406 ? 89.964 3.935 45.695 1.00 29.59 398 PRO B N 1
ATOM 7523 C CA . PRO B 1 406 ? 91.376 3.953 45.302 1.00 27.77 398 PRO B CA 1
ATOM 7524 C C . PRO B 1 406 ? 92.276 3.152 46.241 1.00 29.25 398 PRO B C 1
ATOM 7525 O O . PRO B 1 406 ? 92.060 3.163 47.454 1.00 34.68 398 PRO B O 1
ATOM 7529 N N . PRO B 1 407 ? 93.278 2.463 45.685 1.00 28.69 399 PRO B N 1
ATOM 7530 C CA . PRO B 1 407 ? 94.302 1.814 46.505 1.00 34.94 399 PRO B CA 1
ATOM 7531 C C . PRO B 1 407 ? 95.242 2.869 47.058 1.00 43.12 399 PRO B C 1
ATOM 7532 O O . PRO B 1 407 ? 95.214 3.998 46.569 1.00 42.90 399 PRO B O 1
ATOM 7536 N N . ALA B 1 408 ? 96.046 2.523 48.056 1.00 41.89 400 ALA B N 1
ATOM 7537 C CA . ALA B 1 408 ? 96.977 3.480 48.639 1.00 40.06 400 ALA B CA 1
ATOM 7538 C C . ALA B 1 408 ? 97.921 4.026 47.572 1.00 37.74 400 ALA B C 1
ATOM 7539 O O . ALA B 1 408 ? 98.427 3.275 46.733 1.00 34.95 400 ALA B O 1
ATOM 7541 N N . GLY B 1 409 ? 98.130 5.340 47.595 1.00 42.38 401 GLY B N 1
ATOM 7542 C CA . GLY B 1 409 ? 99.052 5.993 46.679 1.00 41.14 401 GLY B CA 1
ATOM 7543 C C . GLY B 1 409 ? 98.511 6.268 45.289 1.00 33.37 401 GLY B C 1
ATOM 7544 O O . GLY B 1 409 ? 99.257 6.671 44.398 1.00 37.14 401 GLY B O 1
ATOM 7545 N N . TYR B 1 410 ? 97.215 6.044 45.097 1.00 30.47 402 TYR B N 1
ATOM 7546 C CA . TYR B 1 410 ? 96.573 6.270 43.803 1.00 24.37 402 TYR B CA 1
ATOM 7547 C C . TYR B 1 410 ? 96.634 7.752 43.432 1.00 21.78 402 TYR B C 1
ATOM 7548 O O . TYR B 1 410 ? 96.318 8.609 44.245 1.00 25.05 402 TYR B O 1
ATOM 7557 N N . LYS B 1 411 ? 97.032 8.055 42.203 1.00 21.54 403 LYS B N 1
ATOM 7558 C CA . LYS B 1 411 ? 97.274 9.443 41.826 1.00 23.95 403 LYS B CA 1
ATOM 7559 C C . LYS B 1 411 ? 96.302 9.966 40.766 1.00 27.22 403 LYS B C 1
ATOM 7560 O O . LYS B 1 411 ? 96.365 11.136 40.391 1.00 28.80 403 LYS B O 1
ATOM 7562 N N . ARG B 1 412 ? 95.408 9.114 40.276 1.00 24.31 404 ARG B N 1
ATOM 7563 C CA . ARG B 1 412 ? 94.475 9.554 39.248 1.00 19.89 404 ARG B CA 1
ATOM 7564 C C . ARG B 1 412 ? 93.126 10.005 39.832 1.00 24.99 404 ARG B C 1
ATOM 7565 O O . ARG B 1 412 ? 93.059 10.548 40.950 1.00 15.74 404 ARG B O 1
ATOM 7573 N N . LEU B 1 413 ? 92.054 9.812 39.074 1.00 14.32 405 LEU B N 1
ATOM 7574 C CA . LEU B 1 413 ? 90.740 10.320 39.489 1.00 18.89 405 LEU B CA 1
ATOM 7575 C C . LEU B 1 413 ? 90.032 9.466 40.534 1.00 20.76 405 LEU B C 1
ATOM 7576 O O . LEU B 1 413 ? 89.981 8.244 40.409 1.00 24.20 405 LEU B O 1
ATOM 7581 N N . ILE B 1 414 ? 89.458 10.132 41.542 1.00 15.80 406 ILE B N 1
ATOM 7582 C CA . ILE B 1 414 ? 88.597 9.510 42.552 1.00 16.72 406 ILE B CA 1
ATOM 7583 C C . ILE B 1 414 ? 87.334 10.368 42.678 1.00 16.61 406 ILE B C 1
ATOM 7584 O O . ILE B 1 414 ? 87.321 11.490 42.183 1.00 18.44 406 ILE B O 1
ATOM 7589 N N . PRO B 1 415 ? 86.264 9.839 43.307 1.00 17.63 407 PRO B N 1
ATOM 7590 C CA . PRO B 1 415 ? 85.064 10.667 43.478 1.00 17.34 407 PRO B CA 1
ATOM 7591 C C . PRO B 1 415 ? 85.363 11.992 44.181 1.00 24.96 407 PRO B C 1
ATOM 7592 O O . PRO B 1 415 ? 86.048 12.030 45.211 1.00 20.54 407 PRO B O 1
ATOM 7596 N N . GLY B 1 416 ? 84.867 13.076 43.601 1.00 16.90 408 GLY B N 1
ATOM 7597 C CA . GLY B 1 416 ? 85.103 14.410 44.130 1.00 17.07 408 GLY B CA 1
ATOM 7598 C C . GLY B 1 416 ? 86.509 14.953 43.927 1.00 16.82 408 GLY B C 1
ATOM 7599 O O . GLY B 1 416 ? 86.759 16.112 44.235 1.00 17.43 408 GLY B O 1
ATOM 7600 N N . GLY B 1 417 ? 87.423 14.126 43.409 1.00 22.39 409 GLY B N 1
ATOM 7601 C CA . GLY B 1 417 ? 88.809 14.531 43.219 1.00 23.29 409 GLY B CA 1
ATOM 7602 C C . GLY B 1 417 ? 89.212 14.976 41.816 1.00 21.59 409 GLY B C 1
ATOM 7603 O O . GLY B 1 417 ? 88.468 14.777 40.855 1.00 14.75 409 GLY B O 1
ATOM 7604 N N . GLU B 1 418 ? 90.403 15.565 41.697 1.00 17.22 410 GLU B N 1
ATOM 7605 C CA . GLU B 1 418 ? 90.864 16.123 40.420 1.00 17.32 410 GLU B CA 1
ATOM 7606 C C . GLU B 1 418 ? 92.017 15.347 39.775 1.00 17.39 410 GLU B C 1
ATOM 7607 O O . GLU B 1 418 ? 92.677 14.536 40.424 1.00 15.07 410 GLU B O 1
ATOM 7613 N N . VAL B 1 419 ? 92.236 15.606 38.489 1.00 16.45 411 VAL B N 1
ATOM 7614 C CA . VAL B 1 419 ? 93.392 15.066 37.765 1.00 16.40 411 VAL B CA 1
ATOM 7615 C C . VAL B 1 419 ? 93.687 16.038 36.633 1.00 18.13 411 VAL B C 1
ATOM 7616 O O . VAL B 1 419 ? 92.775 16.705 36.136 1.00 15.02 411 VAL B O 1
ATOM 7620 N N . ARG B 1 420 ? 94.948 16.156 36.234 1.00 13.44 412 ARG B N 1
ATOM 7621 C CA . ARG B 1 420 ? 95.239 16.928 35.034 1.00 22.35 412 ARG B CA 1
ATOM 7622 C C . ARG B 1 420 ? 95.170 16.067 33.779 1.00 18.76 412 ARG B C 1
ATOM 7623 O O . ARG B 1 420 ? 95.723 14.963 33.736 1.00 16.75 412 ARG B O 1
ATOM 7631 N N . LEU B 1 421 ? 94.502 16.591 32.762 1.00 12.01 413 LEU B N 1
ATOM 7632 C CA . LEU B 1 421 ? 94.543 16.009 31.432 1.00 11.46 413 LEU B CA 1
ATOM 7633 C C . LEU B 1 421 ? 95.764 16.561 30.721 1.00 11.74 413 LEU B C 1
ATOM 7634 O O . LEU B 1 421 ? 95.955 17.779 30.680 1.00 14.75 413 LEU B O 1
ATOM 7639 N N . ARG B 1 422 ? 96.580 15.667 30.168 1.00 12.58 414 ARG B N 1
ATOM 7640 C CA . ARG B 1 422 ? 97.860 16.039 29.562 1.00 13.45 414 ARG B CA 1
ATOM 7641 C C . ARG B 1 422 ? 97.669 17.129 28.503 1.00 15.21 414 ARG B C 1
ATOM 7642 O O . ARG B 1 422 ? 96.865 16.976 27.586 1.00 13.95 414 ARG B O 1
ATOM 7650 N N . GLY B 1 423 ? 98.409 18.224 28.644 1.00 12.87 415 GLY B N 1
ATOM 7651 C CA . GLY B 1 423 ? 98.357 19.318 27.697 1.00 21.41 415 GLY B CA 1
ATOM 7652 C C . GLY B 1 423 ? 97.021 20.039 27.691 1.00 19.77 415 GLY B C 1
ATOM 7653 O O . GLY B 1 423 ? 96.725 20.806 26.782 1.00 16.87 415 GLY B O 1
ATOM 7654 N N . SER B 1 424 ? 96.217 19.801 28.722 1.00 12.95 416 SER B N 1
ATOM 7655 C CA . SER B 1 424 ? 94.851 20.279 28.738 1.00 13.79 416 SER B CA 1
ATOM 7656 C C . SER B 1 424 ? 94.491 20.780 30.146 1.00 16.81 416 SER B C 1
ATOM 7657 O O . SER B 1 424 ? 95.359 21.249 30.896 1.00 15.62 416 SER B O 1
ATOM 7660 N N . TYR B 1 425 ? 93.218 20.685 30.503 1.00 15.04 417 TYR B N 1
ATOM 7661 C CA . TYR B 1 425 ? 92.730 21.266 31.758 1.00 13.30 417 TYR B CA 1
ATOM 7662 C C . TYR B 1 425 ? 92.732 20.285 32.930 1.00 14.22 417 TYR B C 1
ATOM 7663 O O . TYR B 1 425 ? 92.854 19.077 32.748 1.00 12.53 417 TYR B O 1
ATOM 7672 N N . VAL B 1 426 ? 92.579 20.834 34.133 1.00 13.61 418 VAL B N 1
ATOM 7673 C CA . VAL B 1 426 ? 92.284 20.045 35.325 1.00 13.59 418 VAL B CA 1
ATOM 7674 C C . VAL B 1 426 ? 90.779 19.741 35.384 1.00 13.23 418 VAL B C 1
ATOM 7675 O O . VAL B 1 426 ? 89.955 20.668 35.304 1.00 13.96 418 VAL B O 1
ATOM 7679 N N . ILE B 1 427 ? 90.416 18.463 35.512 1.00 12.81 419 ILE B N 1
ATOM 7680 C CA . ILE B 1 427 ? 88.997 18.094 35.627 1.00 14.49 419 ILE B CA 1
ATOM 7681 C C . ILE B 1 427 ? 88.712 17.408 36.947 1.00 14.92 419 ILE B C 1
ATOM 7682 O O . ILE B 1 427 ? 89.626 16.907 37.586 1.00 13.22 419 ILE B O 1
ATOM 7687 N N . ARG B 1 428 ? 87.437 17.363 37.333 1.00 13.15 420 ARG B N 1
ATOM 7688 C CA . ARG B 1 428 ? 87.037 16.825 38.626 1.00 13.65 420 ARG B CA 1
ATOM 7689 C C . ARG B 1 428 ? 85.928 15.804 38.436 1.00 14.67 420 ARG B C 1
ATOM 7690 O O . ARG B 1 428 ? 84.935 16.087 37.789 1.00 14.14 420 ARG B O 1
ATOM 7698 N N . ALA B 1 429 ? 86.093 14.617 39.006 1.00 13.79 421 ALA B N 1
ATOM 7699 C CA . ALA B 1 429 ? 85.091 13.566 38.856 1.00 15.10 421 ALA B CA 1
ATOM 7700 C C . ALA B 1 429 ? 83.850 13.885 39.690 1.00 21.76 421 ALA B C 1
ATOM 7701 O O . ALA B 1 429 ? 83.889 13.807 40.917 1.00 18.92 421 ALA B O 1
ATOM 7703 N N . ASP B 1 430 ? 82.741 14.221 39.040 1.00 14.50 422 ASP B N 1
ATOM 7704 C CA . ASP B 1 430 ? 81.584 14.699 39.807 1.00 15.61 422 ASP B CA 1
ATOM 7705 C C . ASP B 1 430 ? 80.435 13.688 39.909 1.00 19.53 422 ASP B C 1
ATOM 7706 O O . ASP B 1 430 ? 79.670 13.732 40.867 1.00 17.53 422 ASP B O 1
ATOM 7711 N N . GLU B 1 431 ? 80.314 12.783 38.939 1.00 17.60 423 GLU B N 1
ATOM 7712 C CA . GLU B 1 431 ? 79.327 11.699 39.038 1.00 16.25 423 GLU B CA 1
ATOM 7713 C C . GLU B 1 431 ? 79.676 10.518 38.139 1.00 16.02 423 GLU B C 1
ATOM 7714 O O . GLU B 1 431 ? 79.867 10.678 36.939 1.00 17.39 423 GLU B O 1
ATOM 7720 N N . ALA B 1 432 ? 79.738 9.332 38.733 1.00 18.93 424 ALA B N 1
ATOM 7721 C CA . ALA B 1 432 ? 79.947 8.100 37.996 1.00 17.45 424 ALA B CA 1
ATOM 7722 C C . ALA B 1 432 ? 78.595 7.484 37.626 1.00 25.27 424 ALA B C 1
ATOM 7723 O O . ALA B 1 432 ? 77.769 7.209 38.499 1.00 25.46 424 ALA B O 1
ATOM 7725 N N . ILE B 1 433 ? 78.356 7.288 36.334 1.00 19.41 425 ILE B N 1
ATOM 7726 C CA . ILE B 1 433 ? 77.093 6.705 35.877 1.00 22.05 425 ILE B CA 1
ATOM 7727 C C . ILE B 1 433 ? 77.285 5.205 35.730 1.00 23.15 425 ILE B C 1
ATOM 7728 O O . ILE B 1 433 ? 78.251 4.769 35.101 1.00 18.85 425 ILE B O 1
ATOM 7733 N N . LYS B 1 434 ? 76.379 4.419 36.315 1.00 20.77 426 LYS B N 1
ATOM 7734 C CA . LYS B 1 434 ? 76.481 2.962 36.240 1.00 21.12 426 LYS B CA 1
ATOM 7735 C C . LYS B 1 434 ? 75.302 2.309 35.531 1.00 29.03 426 LYS B C 1
ATOM 7736 O O . LYS B 1 434 ? 74.168 2.799 35.610 1.00 27.52 426 LYS B O 1
ATOM 7742 N N . ASP B 1 435 ? 75.571 1.188 34.861 1.00 28.75 427 ASP B N 1
ATOM 7743 C CA . ASP B 1 435 ? 74.511 0.381 34.264 1.00 29.60 427 ASP B CA 1
ATOM 7744 C C . ASP B 1 435 ? 73.879 -0.510 35.330 1.00 38.01 427 ASP B C 1
ATOM 7745 O O . ASP B 1 435 ? 74.274 -0.462 36.493 1.00 39.53 427 ASP B O 1
ATOM 7750 N N . ALA B 1 436 ? 72.908 -1.323 34.926 1.00 40.61 428 ALA B N 1
ATOM 7751 C CA . ALA B 1 436 ? 72.191 -2.197 35.851 1.00 44.16 428 ALA B CA 1
ATOM 7752 C C . ALA B 1 436 ? 73.103 -3.226 36.516 1.00 44.62 428 ALA B C 1
ATOM 7753 O O . ALA B 1 436 ? 72.765 -3.774 37.563 1.00 47.64 428 ALA B O 1
ATOM 7755 N N . ASP B 1 437 ? 74.262 -3.483 35.916 1.00 38.40 429 ASP B N 1
ATOM 7756 C CA . ASP B 1 437 ? 75.188 -4.471 36.461 1.00 36.72 429 ASP B CA 1
ATOM 7757 C C . ASP B 1 437 ? 76.285 -3.866 37.342 1.00 35.11 429 ASP B C 1
ATOM 7758 O O . ASP B 1 437 ? 77.207 -4.568 37.766 1.00 44.10 429 ASP B O 1
ATOM 7763 N N . GLY B 1 438 ? 76.191 -2.570 37.614 1.00 30.59 430 GLY B N 1
ATOM 7764 C CA . GLY B 1 438 ? 77.169 -1.892 38.446 1.00 32.84 430 GLY B CA 1
ATOM 7765 C C . GLY B 1 438 ? 78.421 -1.409 37.728 1.00 29.71 430 GLY B C 1
ATOM 7766 O O . GLY B 1 438 ? 79.330 -0.876 38.354 1.00 31.86 430 GLY B O 1
ATOM 7767 N N . ASN B 1 439 ? 78.475 -1.608 36.416 1.00 27.05 431 ASN B N 1
ATOM 7768 C CA . ASN B 1 439 ? 79.606 -1.142 35.616 1.00 26.33 431 ASN B CA 1
ATOM 7769 C C . ASN B 1 439 ? 79.528 0.361 35.390 1.00 21.69 431 ASN B C 1
ATOM 7770 O O . ASN B 1 439 ? 78.460 0.882 35.079 1.00 22.57 431 ASN B O 1
ATOM 7775 N N . ILE B 1 440 ? 80.663 1.042 35.523 1.00 22.36 432 ILE B N 1
ATOM 7776 C CA . ILE B 1 440 ? 80.755 2.472 35.224 1.00 21.23 432 ILE B CA 1
ATOM 7777 C C . ILE B 1 440 ? 80.769 2.661 33.710 1.00 21.50 432 ILE B C 1
ATOM 7778 O O . ILE B 1 440 ? 81.655 2.162 33.037 1.00 22.51 432 ILE B O 1
ATOM 7783 N N . VAL B 1 441 ? 79.795 3.382 33.171 1.00 17.37 433 VAL B N 1
ATOM 7784 C CA . VAL B 1 441 ? 79.719 3.543 31.724 1.00 20.51 433 VAL B CA 1
ATOM 7785 C C . VAL B 1 441 ? 79.988 4.986 31.304 1.00 19.05 433 VAL B C 1
ATOM 7786 O O . VAL B 1 441 ? 80.221 5.261 30.125 1.00 19.30 433 VAL B O 1
ATOM 7790 N N . GLU B 1 442 ? 79.951 5.894 32.270 1.00 19.60 434 GLU B N 1
ATOM 7791 C CA . GLU B 1 442 ? 80.208 7.300 31.996 1.00 21.42 434 GLU B CA 1
ATOM 7792 C C . GLU B 1 442 ? 80.704 7.998 33.250 1.00 14.68 434 GLU B C 1
ATOM 7793 O O . GLU B 1 442 ? 80.215 7.752 34.347 1.00 16.71 434 GLU B O 1
ATOM 7799 N N . LEU B 1 443 ? 81.695 8.856 33.087 1.00 13.84 435 LEU B N 1
ATOM 7800 C CA . LEU B 1 443 ? 82.160 9.666 34.197 1.00 13.68 435 LEU B CA 1
ATOM 7801 C C . LEU B 1 443 ? 81.853 11.116 33.870 1.00 19.23 435 LEU B C 1
ATOM 7802 O O . LEU B 1 443 ? 82.339 11.648 32.874 1.00 17.82 435 LEU B O 1
ATOM 7807 N N . ARG B 1 444 ? 81.011 11.746 34.680 1.00 16.78 436 ARG B N 1
ATOM 7808 C CA . ARG B 1 444 ? 80.662 13.135 34.428 1.00 13.86 436 ARG B CA 1
ATOM 7809 C C . ARG B 1 444 ? 81.547 14.009 35.285 1.00 14.64 436 ARG B C 1
ATOM 7810 O O . ARG B 1 444 ? 81.582 13.859 36.507 1.00 16.31 436 ARG B O 1
ATOM 7818 N N . CYS B 1 445 ? 82.261 14.925 34.629 1.00 13.32 437 CYS B N 1
ATOM 7819 C CA . CYS B 1 445 ? 83.325 15.681 35.266 1.00 12.96 437 CYS B CA 1
ATOM 7820 C C . CYS B 1 445 ? 83.153 17.169 34.980 1.00 14.38 437 CYS B C 1
ATOM 7821 O O . CYS B 1 445 ? 82.681 17.533 33.910 1.00 18.34 437 CYS B O 1
ATOM 7824 N N . SER B 1 446 ? 83.556 18.024 35.915 1.00 13.34 438 SER B N 1
ATOM 7825 C CA . SER B 1 446 ? 83.653 19.453 35.612 1.00 13.55 438 SER B CA 1
ATOM 7826 C C . SER B 1 446 ? 85.109 19.793 35.319 1.00 20.57 438 SER B C 1
ATOM 7827 O O . SER B 1 446 ? 86.014 19.090 35.760 1.00 15.46 438 SER B O 1
ATOM 7830 N N . TYR B 1 447 ? 85.345 20.862 34.571 1.00 13.45 439 TYR B N 1
ATOM 7831 C CA . TYR B 1 447 ? 86.718 21.287 34.340 1.00 15.25 439 TYR B CA 1
ATOM 7832 C C . TYR B 1 447 ? 86.896 22.697 34.879 1.00 17.56 439 TYR B C 1
ATOM 7833 O O . TYR B 1 447 ? 85.907 23.434 35.053 1.00 14.58 439 TYR B O 1
ATOM 7842 N N . ASP B 1 448 ? 88.141 23.037 35.206 1.00 14.38 440 ASP B N 1
ATOM 7843 C CA . ASP B 1 448 ? 88.489 24.363 35.688 1.00 15.23 440 ASP B CA 1
ATOM 7844 C C . ASP B 1 448 ? 89.106 25.127 34.540 1.00 15.50 440 ASP B C 1
ATOM 7845 O O . ASP B 1 448 ? 90.241 24.862 34.147 1.00 15.40 440 ASP B O 1
ATOM 7850 N N . PRO B 1 449 ? 88.353 26.082 33.987 1.00 17.16 441 PRO B N 1
ATOM 7851 C CA . PRO B 1 449 ? 88.793 26.814 32.792 1.00 17.78 441 PRO B CA 1
ATOM 7852 C C . PRO B 1 449 ? 89.985 27.738 33.037 1.00 20.10 441 PRO B C 1
ATOM 7853 O O . PRO B 1 449 ? 90.526 28.308 32.077 1.00 24.00 441 PRO B O 1
ATOM 7857 N N . ASP B 1 450 ? 90.405 27.881 34.289 1.00 17.62 442 ASP B N 1
ATOM 7858 C CA . ASP B 1 450 ? 91.562 28.719 34.579 1.00 18.64 442 ASP B CA 1
ATOM 7859 C C . ASP B 1 450 ? 92.848 27.894 34.587 1.00 18.35 442 ASP B C 1
ATOM 7860 O O . ASP B 1 450 ? 93.904 28.396 34.967 1.00 26.85 442 ASP B O 1
ATOM 7865 N N . THR B 1 451 ? 92.790 26.634 34.158 1.00 17.24 443 THR B N 1
ATOM 7866 C CA . THR B 1 451 ? 93.963 25.766 34.365 1.00 17.03 443 THR B CA 1
ATOM 7867 C C . THR B 1 451 ? 94.725 25.328 33.114 1.00 16.69 443 THR B C 1
ATOM 7868 O O . THR B 1 451 ? 95.590 24.460 33.199 1.00 22.44 443 THR B O 1
ATOM 7872 N N . LEU B 1 452 ? 94.431 25.911 31.957 1.00 17.56 444 LEU B N 1
ATOM 7873 C CA . LEU B 1 452 ? 95.201 25.553 30.770 1.00 19.53 444 LEU B CA 1
ATOM 7874 C C . LEU B 1 452 ? 96.620 26.098 30.917 1.00 22.58 444 LEU B C 1
ATOM 7875 O O . LEU B 1 452 ? 96.826 27.318 30.982 1.00 25.33 444 LEU B O 1
ATOM 7880 N N . GLY B 1 453 ? 97.584 25.190 31.017 1.00 19.03 445 GLY B N 1
ATOM 7881 C CA . GLY B 1 453 ? 98.987 25.560 31.161 1.00 19.92 445 GLY B CA 1
ATOM 7882 C C . GLY B 1 453 ? 99.318 26.266 32.462 1.00 25.94 445 GLY B C 1
ATOM 7883 O O . GLY B 1 453 ? 100.346 26.933 32.575 1.00 29.35 445 GLY B O 1
ATOM 7884 N N . LYS B 1 454 ? 98.433 26.124 33.442 1.00 23.68 446 LYS B N 1
ATOM 7885 C CA A LYS B 1 454 ? 98.552 26.788 34.739 0.49 28.47 446 LYS B CA 1
ATOM 7886 C CA B LYS B 1 454 ? 98.654 26.721 34.750 0.51 28.33 446 LYS B CA 1
ATOM 7887 C C . LYS B 1 454 ? 98.019 25.867 35.835 1.00 26.46 446 LYS B C 1
ATOM 7888 O O . LYS B 1 454 ? 96.982 25.233 35.642 1.00 23.42 446 LYS B O 1
ATOM 7899 N N . ASN B 1 455 ? 98.696 25.805 36.976 1.00 24.82 447 ASN B N 1
ATOM 7900 C CA . ASN B 1 455 ? 98.190 25.019 38.088 1.00 28.59 447 ASN B CA 1
ATOM 7901 C C . ASN B 1 455 ? 97.143 25.843 38.826 1.00 28.59 447 ASN B C 1
ATOM 7902 O O . ASN B 1 455 ? 97.249 27.064 38.893 1.00 29.76 447 ASN B O 1
ATOM 7907 N N . PRO B 1 456 ? 96.111 25.181 39.361 1.00 27.70 448 PRO B N 1
ATOM 7908 C CA . PRO B 1 456 ? 95.083 25.911 40.107 1.00 28.30 448 PRO B CA 1
ATOM 7909 C C . PRO B 1 456 ? 95.643 26.556 41.367 1.00 34.28 448 PRO B C 1
ATOM 7910 O O . PRO B 1 456 ? 96.479 25.964 42.053 1.00 36.88 448 PRO B O 1
ATOM 7914 N N . GLU B 1 457 ? 95.192 27.771 41.653 1.00 34.81 449 GLU B N 1
ATOM 7915 C CA . GLU B 1 457 ? 95.660 28.501 42.823 1.00 36.81 449 GLU B CA 1
ATOM 7916 C C . GLU B 1 457 ? 95.046 27.932 44.099 1.00 39.77 449 GLU B C 1
ATOM 7917 O O . GLU B 1 457 ? 93.834 27.708 44.170 1.00 40.07 449 GLU B O 1
ATOM 7919 N N . GLY B 1 458 ? 95.894 27.682 45.094 1.00 38.76 450 GLY B N 1
ATOM 7920 C CA . GLY B 1 458 ? 95.440 27.284 46.415 1.00 39.71 450 GLY B CA 1
ATOM 7921 C C . GLY B 1 458 ? 95.206 25.799 46.642 1.00 39.63 450 GLY B C 1
ATOM 7922 O O . GLY B 1 458 ? 94.816 25.395 47.738 1.00 41.34 450 GLY B O 1
ATOM 7923 N N . ARG B 1 459 ? 95.428 24.980 45.618 1.00 36.11 451 ARG B N 1
ATOM 7924 C CA . ARG B 1 459 ? 95.243 23.537 45.763 1.00 27.28 451 ARG B CA 1
ATOM 7925 C C . ARG B 1 459 ? 96.159 22.776 44.822 1.00 29.50 451 ARG B C 1
ATOM 7926 O O . ARG B 1 459 ? 96.634 23.323 43.828 1.00 32.15 451 ARG B O 1
ATOM 7934 N N . LYS B 1 460 ? 96.402 21.509 45.140 1.00 24.85 452 LYS B N 1
ATOM 7935 C CA . LYS B 1 460 ? 97.305 20.689 44.345 1.00 24.62 452 LYS B CA 1
ATOM 7936 C C . LYS B 1 460 ? 96.563 19.541 43.666 1.00 26.51 452 LYS B C 1
ATOM 7937 O O . LYS B 1 460 ? 95.534 19.059 44.162 1.00 26.19 452 LYS B O 1
ATOM 7939 N N . VAL B 1 461 ? 97.098 19.122 42.522 1.00 26.04 453 VAL B N 1
ATOM 7940 C CA . VAL B 1 461 ? 96.554 18.020 41.738 1.00 23.86 453 VAL B CA 1
ATOM 7941 C C . VAL B 1 461 ? 97.643 16.959 41.612 1.00 22.81 453 VAL B C 1
ATOM 7942 O O . VAL B 1 461 ? 98.720 17.239 41.093 1.00 25.07 453 VAL B O 1
ATOM 7946 N N . LYS B 1 462 ? 97.362 15.750 42.093 1.00 19.48 454 LYS B N 1
ATOM 7947 C CA . LYS B 1 462 ? 98.389 14.718 42.232 1.00 21.61 454 LYS B CA 1
ATOM 7948 C C . LYS B 1 462 ? 98.880 14.146 40.906 1.00 24.67 454 LYS B C 1
ATOM 7949 O O . LYS B 1 462 ? 100.062 13.842 40.756 1.00 30.28 454 LYS B O 1
ATOM 7955 N N . GLY B 1 463 ? 97.974 13.981 39.955 1.00 17.79 455 GLY B N 1
ATOM 7956 C CA . GLY B 1 463 ? 98.284 13.194 38.776 1.00 15.86 455 GLY B CA 1
ATOM 7957 C C . GLY B 1 463 ? 98.029 13.856 37.440 1.00 21.26 455 GLY B C 1
ATOM 7958 O O . GLY B 1 463 ? 97.410 14.920 37.354 1.00 19.65 455 GLY B O 1
ATOM 7959 N N . VAL B 1 464 ? 98.530 13.215 36.389 1.00 17.27 456 VAL B N 1
ATOM 7960 C CA . VAL B 1 464 ? 98.289 13.636 35.011 1.00 15.38 456 VAL B CA 1
ATOM 7961 C C . VAL B 1 464 ? 97.918 12.391 34.216 1.00 18.43 456 VAL B C 1
ATOM 7962 O O . VAL B 1 464 ? 98.581 11.369 34.353 1.00 18.04 456 VAL B O 1
ATOM 7966 N N . ILE B 1 465 ? 96.861 12.452 33.406 1.00 17.93 457 ILE B N 1
ATOM 7967 C CA . ILE B 1 465 ? 96.512 11.298 32.572 1.00 17.22 457 ILE B CA 1
ATOM 7968 C C . ILE B 1 465 ? 96.359 11.689 31.115 1.00 10.95 457 ILE B C 1
ATOM 7969 O O . ILE B 1 465 ? 96.128 12.851 30.795 1.00 14.24 457 ILE B O 1
ATOM 7974 N N . HIS B 1 466 ? 96.488 10.699 30.234 1.00 10.61 458 HIS B N 1
ATOM 7975 C CA . HIS B 1 466 ? 96.236 10.904 28.818 1.00 12.34 458 HIS B CA 1
ATOM 7976 C C . HIS B 1 466 ? 94.736 10.779 28.556 1.00 12.87 458 HIS B C 1
ATOM 7977 O O . HIS B 1 466 ? 93.958 10.370 29.440 1.00 14.93 458 HIS B O 1
ATOM 7984 N N . TRP B 1 467 ? 94.330 11.135 27.341 1.00 11.49 459 TRP B N 1
ATOM 7985 C CA . TRP B 1 467 ? 92.918 11.302 27.021 1.00 12.58 459 TRP B CA 1
ATOM 7986 C C . TRP B 1 467 ? 92.813 11.548 25.527 1.00 13.02 459 TRP B C 1
ATOM 7987 O O . TRP B 1 467 ? 93.807 11.901 24.900 1.00 14.78 459 TRP B O 1
ATOM 7998 N N . VAL B 1 468 ? 91.623 11.383 24.964 1.00 9.66 460 VAL B N 1
ATOM 7999 C CA . VAL B 1 468 ? 91.376 11.728 23.561 1.00 9.83 460 VAL B CA 1
ATOM 8000 C C . VAL B 1 468 ? 89.984 12.311 23.473 1.00 15.44 460 VAL B C 1
ATOM 8001 O O . VAL B 1 468 ? 89.137 12.003 24.309 1.00 15.31 460 VAL B O 1
ATOM 8005 N N . PRO B 1 469 ? 89.737 13.169 22.472 1.00 14.40 461 PRO B N 1
ATOM 8006 C CA . PRO B 1 469 ? 88.346 13.580 22.250 1.00 13.04 461 PRO B CA 1
ATOM 8007 C C . PRO B 1 469 ? 87.521 12.404 21.761 1.00 16.90 461 PRO B C 1
ATOM 8008 O O . PRO B 1 469 ? 88.053 11.548 21.050 1.00 14.21 461 PRO B O 1
ATOM 8012 N N . ALA B 1 470 ? 86.247 12.352 22.130 1.00 14.03 462 ALA B N 1
ATOM 8013 C CA . ALA B 1 470 ? 85.381 11.290 21.637 1.00 14.79 462 ALA B CA 1
ATOM 8014 C C . ALA B 1 470 ? 85.223 11.473 20.133 1.00 18.19 462 ALA B C 1
ATOM 8015 O O . ALA B 1 470 ? 85.412 10.548 19.346 1.00 19.61 462 ALA B O 1
ATOM 8017 N N . GLU B 1 471 ? 84.914 12.699 19.742 1.00 16.30 463 GLU B N 1
ATOM 8018 C CA . GLU B 1 471 ? 84.682 13.030 18.345 1.00 18.38 463 GLU B CA 1
ATOM 8019 C C . GLU B 1 471 ? 86.006 13.320 17.645 1.00 17.33 463 GLU B C 1
ATOM 8020 O O . GLU B 1 471 ? 86.648 14.349 17.897 1.00 14.54 463 GLU B O 1
ATOM 8026 N N . GLY B 1 472 ? 86.426 12.397 16.790 1.00 19.18 464 GLY B N 1
ATOM 8027 C CA . GLY B 1 472 ? 87.706 12.521 16.124 1.00 18.81 464 GLY B CA 1
ATOM 8028 C C . GLY B 1 472 ? 88.681 11.424 16.508 1.00 15.89 464 GLY B C 1
ATOM 8029 O O . GLY B 1 472 ? 89.662 11.191 15.797 1.00 14.94 464 GLY B O 1
ATOM 8030 N N . SER B 1 473 ? 88.414 10.742 17.626 1.00 12.35 465 SER B N 1
ATOM 8031 C CA . SER B 1 473 ? 89.255 9.627 18.040 1.00 11.47 465 SER B CA 1
ATOM 8032 C C . SER B 1 473 ? 89.153 8.519 17.006 1.00 11.85 465 SER B C 1
ATOM 8033 O O . SER B 1 473 ? 88.113 8.343 16.369 1.00 12.83 465 SER B O 1
ATOM 8036 N N . VAL B 1 474 ? 90.251 7.791 16.832 1.00 13.25 466 VAL B N 1
ATOM 8037 C CA . VAL B 1 474 ? 90.331 6.724 15.856 1.00 12.45 466 VAL B CA 1
ATOM 8038 C C . VAL B 1 474 ? 90.172 5.371 16.551 1.00 14.55 466 VAL B C 1
ATOM 8039 O O . VAL B 1 474 ? 90.997 4.982 17.382 1.00 11.14 466 VAL B O 1
ATOM 8043 N N . GLU B 1 475 ? 89.118 4.646 16.206 1.00 15.16 467 GLU B N 1
ATOM 8044 C CA . GLU B 1 475 ? 88.933 3.320 16.789 1.00 14.63 467 GLU B CA 1
ATOM 8045 C C . GLU B 1 475 ? 89.960 2.364 16.192 1.00 16.90 467 GLU B C 1
ATOM 8046 O O . GLU B 1 475 ? 90.137 2.303 14.975 1.00 15.61 467 GLU B O 1
ATOM 8052 N N . CYS B 1 476 ? 90.670 1.629 17.039 1.00 12.52 468 CYS B N 1
ATOM 8053 C CA . CYS B 1 476 ? 91.745 0.795 16.513 1.00 14.50 468 CYS B CA 1
ATOM 8054 C C . CYS B 1 476 ? 92.004 -0.439 17.368 1.00 12.13 468 CYS B C 1
ATOM 8055 O O . CYS B 1 476 ? 91.624 -0.497 18.541 1.00 12.90 468 CYS B O 1
ATOM 8058 N N . GLU B 1 477 ? 92.627 -1.431 16.747 1.00 12.43 469 GLU B N 1
ATOM 8059 C CA . GLU B 1 477 ? 93.095 -2.613 17.451 1.00 12.65 469 GLU B CA 1
ATOM 8060 C C . GLU B 1 477 ? 94.519 -2.385 17.933 1.00 14.80 469 GLU B C 1
ATOM 8061 O O . GLU B 1 477 ? 95.356 -1.851 17.191 1.00 13.07 469 GLU B O 1
ATOM 8067 N N . VAL B 1 478 ? 94.780 -2.765 19.181 1.00 13.22 470 VAL B N 1
ATOM 8068 C CA . VAL B 1 478 ? 96.103 -2.640 19.773 1.00 11.70 470 VAL B CA 1
ATOM 8069 C C . VAL B 1 478 ? 96.531 -4.001 20.335 1.00 17.23 470 VAL B C 1
ATOM 8070 O O . VAL B 1 478 ? 95.810 -4.618 21.131 1.00 17.39 470 VAL B O 1
ATOM 8074 N N . ARG B 1 479 ? 97.697 -4.472 19.891 1.00 12.42 471 ARG B N 1
ATOM 8075 C CA . ARG B 1 479 ? 98.261 -5.741 20.334 1.00 14.82 471 ARG B CA 1
ATOM 8076 C C . ARG B 1 479 ? 99.397 -5.519 21.336 1.00 18.11 471 ARG B C 1
ATOM 8077 O O . ARG B 1 479 ? 100.463 -4.986 20.998 1.00 13.36 471 ARG B O 1
ATOM 8085 N N . LEU B 1 480 ? 99.151 -5.921 22.577 1.00 13.62 472 LEU B N 1
ATOM 8086 C CA . LEU B 1 480 ? 100.132 -5.773 23.634 1.00 13.83 472 LEU B CA 1
ATOM 8087 C C . LEU B 1 480 ? 101.017 -6.998 23.645 1.00 14.72 472 LEU B C 1
ATOM 8088 O O . LEU B 1 480 ? 100.569 -8.081 23.983 1.00 15.81 472 LEU B O 1
ATOM 8093 N N . TYR B 1 481 ? 102.267 -6.825 23.234 1.00 15.91 473 TYR B N 1
ATOM 8094 C CA . TYR B 1 481 ? 103.221 -7.926 23.193 1.00 18.51 473 TYR B CA 1
ATOM 8095 C C . TYR B 1 481 ? 104.157 -7.908 24.418 1.00 16.19 473 TYR B C 1
ATOM 8096 O O . TYR B 1 481 ? 104.462 -6.849 24.950 1.00 15.80 473 TYR B O 1
ATOM 8105 N N . ASP B 1 482 ? 104.591 -9.083 24.857 1.00 12.67 474 ASP B N 1
ATOM 8106 C CA . ASP B 1 482 ? 105.665 -9.217 25.844 1.00 18.97 474 ASP B CA 1
ATOM 8107 C C . ASP B 1 482 ? 106.493 -10.461 25.496 1.00 16.01 474 ASP B C 1
ATOM 8108 O O . ASP B 1 482 ? 106.226 -11.117 24.489 1.00 17.12 474 ASP B O 1
ATOM 8113 N N . ARG B 1 483 ? 107.484 -10.786 26.327 1.00 17.08 475 ARG B N 1
ATOM 8114 C CA . ARG B 1 483 ? 108.409 -11.884 26.048 1.00 16.63 475 ARG B CA 1
ATOM 8115 C C . ARG B 1 483 ? 107.682 -13.207 25.842 1.00 18.21 475 ARG B C 1
ATOM 8116 O O . ARG B 1 483 ? 106.837 -13.594 26.646 1.00 16.54 475 ARG B O 1
ATOM 8124 N N . LEU B 1 484 ? 108.038 -13.916 24.783 1.00 15.99 476 LEU B N 1
ATOM 8125 C CA . LEU B 1 484 ? 107.392 -15.188 24.474 1.00 16.77 476 LEU B CA 1
ATOM 8126 C C . LEU B 1 484 ? 107.623 -16.220 25.583 1.00 16.60 476 LEU B C 1
ATOM 8127 O O . LEU B 1 484 ? 106.766 -17.065 25.851 1.00 17.99 476 LEU B O 1
ATOM 8132 N N . PHE B 1 485 ? 108.781 -16.153 26.233 1.00 21.12 477 PHE B N 1
ATOM 8133 C CA . PHE B 1 485 ? 109.103 -17.108 27.289 1.00 18.35 477 PHE B CA 1
ATOM 8134 C C . PHE B 1 485 ? 109.237 -16.421 28.631 1.00 18.83 477 PHE B C 1
ATOM 8135 O O . PHE B 1 485 ? 109.669 -15.283 28.711 1.00 20.52 477 PHE B O 1
ATOM 8143 N N . ARG B 1 486 ? 108.863 -17.114 29.696 1.00 19.84 478 ARG B N 1
ATOM 8144 C CA . ARG B 1 486 ? 108.806 -16.444 30.983 1.00 27.58 478 ARG B CA 1
ATOM 8145 C C . ARG B 1 486 ? 109.977 -16.831 31.869 1.00 28.10 478 ARG B C 1
ATOM 8146 O O . ARG B 1 486 ? 110.066 -16.378 33.007 1.00 31.16 478 ARG B O 1
ATOM 8154 N N . SER B 1 487 ? 110.876 -17.663 31.352 1.00 23.24 479 SER B N 1
ATOM 8155 C CA . SER B 1 487 ? 112.063 -18.043 32.106 1.00 23.30 479 SER B CA 1
ATOM 8156 C C . SER B 1 487 ? 113.317 -17.764 31.282 1.00 28.41 479 SER B C 1
ATOM 8157 O O . SER B 1 487 ? 113.267 -17.728 30.048 1.00 28.65 479 SER B O 1
ATOM 8160 N N . ALA B 1 488 ? 114.437 -17.572 31.969 1.00 26.21 480 ALA B N 1
ATOM 8161 C CA . ALA B 1 488 ? 115.659 -17.074 31.347 1.00 23.92 480 ALA B CA 1
ATOM 8162 C C . ALA B 1 488 ? 116.241 -18.077 30.369 1.00 24.04 480 ALA B C 1
ATOM 8163 O O . ALA B 1 488 ? 116.723 -17.701 29.307 1.00 31.39 480 ALA B O 1
ATOM 8165 N N . ASN B 1 489 ? 116.196 -19.354 30.742 1.00 30.48 481 ASN B N 1
ATOM 8166 C CA . ASN B 1 489 ? 116.654 -20.443 29.878 1.00 27.96 481 ASN B CA 1
ATOM 8167 C C . ASN B 1 489 ? 115.467 -21.322 29.489 1.00 24.97 481 ASN B C 1
ATOM 8168 O O . ASN B 1 489 ? 115.252 -22.372 30.084 1.00 35.44 481 ASN B O 1
ATOM 8173 N N . PRO B 1 490 ? 114.691 -20.892 28.484 1.00 27.29 482 PRO B N 1
ATOM 8174 C CA . PRO B 1 490 ? 113.451 -21.587 28.120 1.00 29.36 482 PRO B CA 1
ATOM 8175 C C . PRO B 1 490 ? 113.652 -23.053 27.758 1.00 40.11 482 PRO B C 1
ATOM 8176 O O . PRO B 1 490 ? 112.826 -23.894 28.112 1.00 39.58 482 PRO B O 1
ATOM 8180 N N . GLU B 1 491 ? 114.751 -23.365 27.082 1.00 45.03 483 GLU B N 1
ATOM 8181 C CA . GLU B 1 491 ? 114.971 -24.731 26.625 1.00 49.11 483 GLU B CA 1
ATOM 8182 C C . GLU B 1 491 ? 115.211 -25.679 27.804 1.00 52.36 483 GLU B C 1
ATOM 8183 O O . GLU B 1 491 ? 115.212 -26.897 27.636 1.00 60.02 483 GLU B O 1
ATOM 8189 N N . LYS B 1 492 ? 115.392 -25.117 28.996 1.00 53.23 484 LYS B N 1
ATOM 8190 C CA . LYS B 1 492 ? 115.550 -25.910 30.213 1.00 55.39 484 LYS B CA 1
ATOM 8191 C C . LYS B 1 492 ? 114.207 -26.152 30.893 1.00 55.33 484 LYS B C 1
ATOM 8192 O O . LYS B 1 492 ? 113.604 -25.228 31.439 1.00 56.91 484 LYS B O 1
ATOM 8194 N N . ALA B 1 493 ? 113.747 -27.399 30.864 1.00 50.65 485 ALA B N 1
ATOM 8195 C CA . ALA B 1 493 ? 112.472 -27.760 31.478 1.00 46.19 485 ALA B CA 1
ATOM 8196 C C . ALA B 1 493 ? 112.637 -28.885 32.496 1.00 50.41 485 ALA B C 1
ATOM 8197 O O . ALA B 1 493 ? 113.700 -29.502 32.590 1.00 48.84 485 ALA B O 1
ATOM 8199 N N . GLU B 1 494 ? 111.578 -29.148 33.256 1.00 50.95 486 GLU B N 1
ATOM 8200 C CA . GLU B 1 494 ? 111.584 -30.247 34.215 1.00 55.76 486 GLU B CA 1
ATOM 8201 C C . GLU B 1 494 ? 111.569 -31.584 33.480 1.00 57.91 486 GLU B C 1
ATOM 8202 O O . GLU B 1 494 ? 111.311 -31.634 32.275 1.00 56.94 486 GLU B O 1
ATOM 8204 N N . GLU B 1 495 ? 111.857 -32.660 34.207 1.00 61.55 487 GLU B N 1
ATOM 8205 C CA . GLU B 1 495 ? 111.854 -34.001 33.629 1.00 59.47 487 GLU B CA 1
ATOM 8206 C C . GLU B 1 495 ? 110.497 -34.300 32.997 1.00 54.47 487 GLU B C 1
ATOM 8207 O O . GLU B 1 495 ? 109.454 -34.024 33.587 1.00 57.38 487 GLU B O 1
ATOM 8209 N N . GLY B 1 496 ? 110.513 -34.841 31.785 1.00 51.11 488 GLY B N 1
ATOM 8210 C CA . GLY B 1 496 ? 109.281 -35.148 31.083 1.00 52.91 488 GLY B CA 1
ATOM 8211 C C . GLY B 1 496 ? 108.621 -33.962 30.399 1.00 55.89 488 GLY B C 1
ATOM 8212 O O . GLY B 1 496 ? 107.718 -34.136 29.581 1.00 60.28 488 GLY B O 1
ATOM 8213 N N . GLY B 1 497 ? 109.064 -32.753 30.732 1.00 53.68 489 GLY B N 1
ATOM 8214 C CA . GLY B 1 497 ? 108.514 -31.550 30.128 1.00 47.90 489 GLY B CA 1
ATOM 8215 C C . GLY B 1 497 ? 109.271 -31.096 28.895 1.00 44.69 489 GLY B C 1
ATOM 8216 O O . GLY B 1 497 ? 110.234 -31.739 28.480 1.00 43.12 489 GLY B O 1
ATOM 8217 N N . SER B 1 498 ? 108.834 -29.988 28.301 1.00 39.76 490 SER B N 1
ATOM 8218 C CA . SER B 1 498 ? 109.512 -29.425 27.138 1.00 41.67 490 SER B CA 1
ATOM 8219 C C . SER B 1 498 ? 109.590 -27.908 27.255 1.00 39.10 490 SER B C 1
ATOM 8220 O O . SER B 1 498 ? 109.037 -27.323 28.185 1.00 38.48 490 SER B O 1
ATOM 8223 N N . PHE B 1 499 ? 110.271 -27.272 26.308 1.00 37.01 491 PHE B N 1
ATOM 8224 C CA . PHE B 1 499 ? 110.435 -25.828 26.352 1.00 34.09 491 PHE B CA 1
ATOM 8225 C C . PHE B 1 499 ? 109.086 -25.118 26.229 1.00 29.02 491 PHE B C 1
ATOM 8226 O O . PHE B 1 499 ? 108.954 -23.970 26.644 1.00 22.76 491 PHE B O 1
ATOM 8234 N N . LEU B 1 500 ? 108.081 -25.798 25.683 1.00 26.75 492 LEU B N 1
ATOM 8235 C CA . LEU B 1 500 ? 106.752 -25.189 25.557 1.00 25.50 492 LEU B CA 1
ATOM 8236 C C . LEU B 1 500 ? 106.131 -24.893 26.921 1.00 27.19 492 LEU B C 1
ATOM 8237 O O . LEU B 1 500 ? 105.278 -24.017 27.044 1.00 31.74 492 LEU B O 1
ATOM 8242 N N . ASP B 1 501 ? 106.574 -25.619 27.947 1.00 28.04 493 ASP B N 1
ATOM 8243 C CA . ASP B 1 501 ? 106.118 -25.373 29.310 1.00 31.59 493 ASP B CA 1
ATOM 8244 C C . ASP B 1 501 ? 106.529 -23.987 29.814 1.00 33.34 493 ASP B C 1
ATOM 8245 O O . ASP B 1 501 ? 105.963 -23.488 30.779 1.00 36.36 493 ASP B O 1
ATOM 8250 N N . ASN B 1 502 ? 107.517 -23.374 29.168 1.00 30.46 494 ASN B N 1
ATOM 8251 C CA . ASN B 1 502 ? 108.056 -22.096 29.629 1.00 26.13 494 ASN B CA 1
ATOM 8252 C C . ASN B 1 502 ? 107.456 -20.915 28.884 1.00 23.70 494 ASN B C 1
ATOM 8253 O O . ASN B 1 502 ? 107.901 -19.775 29.044 1.00 21.75 494 ASN B O 1
ATOM 8258 N N . ILE B 1 503 ? 106.435 -21.177 28.075 1.00 21.73 495 ILE B N 1
ATOM 8259 C CA . ILE B 1 503 ? 105.802 -20.110 27.307 1.00 19.67 495 ILE B CA 1
ATOM 8260 C C . ILE B 1 503 ? 105.073 -19.134 28.228 1.00 27.03 495 ILE B C 1
ATOM 8261 O O . ILE B 1 503 ? 104.391 -19.543 29.164 1.00 26.62 495 ILE B O 1
ATOM 8266 N N . ASN B 1 504 ? 105.256 -17.841 27.971 1.00 18.51 496 ASN B N 1
ATOM 8267 C CA . ASN B 1 504 ? 104.558 -16.776 28.691 1.00 20.46 496 ASN B CA 1
ATOM 8268 C C . ASN B 1 504 ? 103.133 -16.629 28.191 1.00 20.52 496 ASN B C 1
ATOM 8269 O O . ASN B 1 504 ? 102.917 -16.177 27.076 1.00 21.56 496 ASN B O 1
ATOM 8274 N N . ALA B 1 505 ? 102.163 -17.009 29.022 1.00 25.01 497 ALA B N 1
ATOM 8275 C CA . ALA B 1 505 ? 100.751 -16.924 28.653 1.00 21.32 497 ALA B CA 1
ATOM 8276 C C . ALA B 1 505 ? 100.302 -15.477 28.484 1.00 17.56 497 ALA B C 1
ATOM 8277 O O . ALA B 1 505 ? 99.260 -15.195 27.889 1.00 23.08 497 ALA B O 1
ATOM 8279 N N . ASP B 1 506 ? 101.091 -14.548 29.000 1.00 22.30 498 ASP B N 1
ATOM 8280 C CA . ASP B 1 506 ? 100.771 -13.133 28.838 1.00 25.67 498 ASP B CA 1
ATOM 8281 C C . ASP B 1 506 ? 101.590 -12.480 27.719 1.00 22.96 498 ASP B C 1
ATOM 8282 O O . ASP B 1 506 ? 101.809 -11.264 27.741 1.00 19.76 498 ASP B O 1
ATOM 8287 N N . SER B 1 507 ? 102.023 -13.273 26.733 1.00 15.45 499 SER B N 1
ATOM 8288 C CA . SER B 1 507 ? 102.897 -12.743 25.688 1.00 17.61 499 SER B CA 1
ATOM 8289 C C . SER B 1 507 ? 102.113 -11.957 24.647 1.00 13.55 499 SER B C 1
ATOM 8290 O O . SER B 1 507 ? 102.686 -11.148 23.931 1.00 15.36 499 SER B O 1
ATOM 8293 N N . LEU B 1 508 ? 100.811 -12.200 24.560 1.00 14.37 500 LEU B N 1
ATOM 8294 C CA . LEU B 1 508 ? 99.959 -11.443 23.644 1.00 15.12 500 LEU B CA 1
ATOM 8295 C C . LEU B 1 508 ? 98.603 -11.169 24.245 1.00 15.13 500 LEU B C 1
ATOM 8296 O O . LEU B 1 508 ? 97.921 -12.083 24.685 1.00 14.71 500 LEU B O 1
ATOM 8301 N N . GLN B 1 509 ? 98.221 -9.899 24.240 1.00 12.95 501 GLN B N 1
ATOM 8302 C CA . GLN B 1 509 ? 96.882 -9.480 24.562 1.00 13.23 501 GLN B CA 1
ATOM 8303 C C . GLN B 1 509 ? 96.359 -8.588 23.432 1.00 14.48 501 GLN B C 1
ATOM 8304 O O . GLN B 1 509 ? 96.932 -7.539 23.132 1.00 14.50 501 GLN B O 1
ATOM 8310 N N . VAL B 1 510 ? 95.275 -9.017 22.798 1.00 13.37 502 VAL B N 1
ATOM 8311 C CA . VAL B 1 510 ? 94.682 -8.249 21.717 1.00 15.45 502 VAL B CA 1
ATOM 8312 C C . VAL B 1 510 ? 93.547 -7.406 22.283 1.00 17.03 502 VAL B C 1
ATOM 8313 O O . VAL B 1 510 ? 92.612 -7.956 22.854 1.00 14.63 502 VAL B O 1
ATOM 8317 N N . LEU B 1 511 ? 93.649 -6.084 22.151 1.00 12.21 503 LEU B N 1
ATOM 8318 C CA . LEU B 1 511 ? 92.581 -5.176 22.577 1.00 12.92 503 LEU B CA 1
ATOM 8319 C C . LEU B 1 511 ? 91.841 -4.627 21.364 1.00 12.54 503 LEU B C 1
ATOM 8320 O O . LEU B 1 511 ? 92.465 -4.133 20.419 1.00 19.75 503 LEU B O 1
ATOM 8325 N N . ALA B 1 512 ? 90.516 -4.695 21.399 1.00 13.03 504 ALA B N 1
ATOM 8326 C CA . ALA B 1 512 ? 89.707 -4.119 20.344 1.00 13.06 504 ALA B CA 1
ATOM 8327 C C . ALA B 1 512 ? 89.057 -2.835 20.853 1.00 15.66 504 ALA B C 1
ATOM 8328 O O . ALA B 1 512 ? 88.803 -2.686 22.045 1.00 16.30 504 ALA B O 1
ATOM 8330 N N . GLY B 1 513 ? 88.777 -1.914 19.947 1.00 17.84 505 GLY B N 1
ATOM 8331 C CA . GLY B 1 513 ? 87.981 -0.754 20.308 1.00 23.54 505 GLY B CA 1
ATOM 8332 C C . GLY B 1 513 ? 88.748 0.307 21.062 1.00 22.44 505 GLY B C 1
ATOM 8333 O O . GLY B 1 513 ? 88.142 1.170 21.702 1.00 15.27 505 GLY B O 1
ATOM 8334 N N . CYS B 1 514 ? 90.077 0.262 20.971 1.00 12.30 506 CYS B N 1
ATOM 8335 C CA . CYS B 1 514 ? 90.913 1.310 21.557 1.00 12.00 506 CYS B CA 1
ATOM 8336 C C . CYS B 1 514 ? 90.658 2.627 20.837 1.00 11.90 506 CYS B C 1
ATOM 8337 O O . CYS B 1 514 ? 90.249 2.631 19.683 1.00 16.64 506 CYS B O 1
ATOM 8340 N N . ARG B 1 515 ? 90.922 3.734 21.523 1.00 12.41 507 ARG B N 1
ATOM 8341 C CA . ARG B 1 515 ? 90.625 5.072 21.000 1.00 12.09 507 ARG B CA 1
ATOM 8342 C C . ARG B 1 515 ? 91.892 5.918 20.885 1.00 11.63 507 ARG B C 1
ATOM 8343 O O . ARG B 1 515 ? 92.385 6.425 21.886 1.00 12.28 507 ARG B O 1
ATOM 8351 N N . ALA B 1 516 ? 92.402 6.061 19.662 1.00 11.15 508 ALA B N 1
ATOM 8352 C CA . ALA B 1 516 ? 93.630 6.795 19.395 1.00 10.81 508 ALA B CA 1
ATOM 8353 C C . ALA B 1 516 ? 93.320 8.260 19.095 1.00 15.00 508 ALA B C 1
ATOM 8354 O O . ALA B 1 516 ? 92.254 8.578 18.581 1.00 11.48 508 ALA B O 1
ATOM 8356 N N . GLU B 1 517 ? 94.250 9.155 19.413 1.00 11.37 509 GLU B N 1
ATOM 8357 C CA . GLU B 1 517 ? 94.030 10.572 19.120 1.00 11.58 509 GLU B CA 1
ATOM 8358 C C . GLU B 1 517 ? 93.938 10.749 17.603 1.00 11.44 509 GLU B C 1
ATOM 8359 O O . GLU B 1 517 ? 94.483 9.937 16.857 1.00 10.99 509 GLU B O 1
ATOM 8365 N N . PRO B 1 518 ? 93.234 11.798 17.143 1.00 11.93 510 PRO B N 1
ATOM 8366 C CA . PRO B 1 518 ? 92.956 11.967 15.708 1.00 12.01 510 PRO B CA 1
ATOM 8367 C C . PRO B 1 518 ? 94.197 11.862 14.812 1.00 12.91 510 PRO B C 1
ATOM 8368 O O . PRO B 1 518 ? 94.124 11.255 13.746 1.00 11.95 510 PRO B O 1
ATOM 8372 N N . SER B 1 519 ? 95.312 12.438 15.253 1.00 13.42 511 SER B N 1
ATOM 8373 C CA . SER B 1 519 ? 96.546 12.467 14.472 1.00 14.34 511 SER B CA 1
ATOM 8374 C C . SER B 1 519 ? 97.065 11.070 14.110 1.00 15.96 511 SER B C 1
ATOM 8375 O O . SER B 1 519 ? 97.832 10.910 13.154 1.00 15.18 511 SER B O 1
ATOM 8378 N N . LEU B 1 520 ? 96.650 10.056 14.862 1.00 11.36 512 LEU B N 1
ATOM 8379 C CA . LEU B 1 520 ? 97.071 8.688 14.567 1.00 10.40 512 LEU B CA 1
ATOM 8380 C C . LEU B 1 520 ? 96.270 8.097 13.426 1.00 11.43 512 LEU B C 1
ATOM 8381 O O . LEU B 1 520 ? 96.629 7.044 12.907 1.00 12.73 512 LEU B O 1
ATOM 8386 N N . GLY B 1 521 ? 95.190 8.774 13.039 1.00 14.33 513 GLY B N 1
ATOM 8387 C CA . GLY B 1 521 ? 94.479 8.421 11.820 1.00 11.05 513 GLY B CA 1
ATOM 8388 C C . GLY B 1 521 ? 95.290 8.667 10.558 1.00 13.22 513 GLY B C 1
ATOM 8389 O O . GLY B 1 521 ? 94.885 8.276 9.464 1.00 16.44 513 GLY B O 1
ATOM 8390 N N . GLN B 1 522 ? 96.432 9.332 10.700 1.00 13.07 514 GLN B N 1
ATOM 8391 C CA . GLN B 1 522 ? 97.299 9.590 9.558 1.00 11.55 514 GLN B CA 1
ATOM 8392 C C . GLN B 1 522 ? 98.581 8.768 9.666 1.00 13.22 514 GLN B C 1
ATOM 8393 O O . GLN B 1 522 ? 99.524 8.969 8.900 1.00 15.44 514 GLN B O 1
ATOM 8399 N N . ALA B 1 523 ? 98.609 7.832 10.611 1.00 10.66 515 ALA B N 1
ATOM 8400 C CA . ALA B 1 523 ? 99.781 6.987 10.783 1.00 12.01 515 ALA B CA 1
ATOM 8401 C C . ALA B 1 523 ? 99.905 6.048 9.602 1.00 15.22 515 ALA B C 1
ATOM 8402 O O . ALA B 1 523 ? 98.909 5.511 9.103 1.00 12.73 515 ALA B O 1
ATOM 8404 N N . ASN B 1 524 ? 101.138 5.856 9.153 1.00 16.69 516 ASN B N 1
ATOM 8405 C CA . ASN B 1 524 ? 101.430 4.963 8.038 1.00 19.20 516 ASN B CA 1
ATOM 8406 C C . ASN B 1 524 ? 102.093 3.693 8.563 1.00 13.76 516 ASN B C 1
ATOM 8407 O O . ASN B 1 524 ? 102.662 3.721 9.637 1.00 12.16 516 ASN B O 1
ATOM 8412 N N . PRO B 1 525 ? 102.024 2.588 7.806 1.00 17.63 517 PRO B N 1
ATOM 8413 C CA . PRO B 1 525 ? 102.676 1.350 8.251 1.00 16.18 517 PRO B CA 1
ATOM 8414 C C . PRO B 1 525 ? 104.130 1.580 8.664 1.00 17.74 517 PRO B C 1
ATOM 8415 O O . PRO B 1 525 ? 104.865 2.301 7.982 1.00 15.62 517 PRO B O 1
ATOM 8419 N N . GLU B 1 526 ? 104.493 1.002 9.806 1.00 10.57 518 GLU B N 1
ATOM 8420 C CA . GLU B 1 526 ? 105.815 1.115 10.421 1.00 11.55 518 GLU B CA 1
ATOM 8421 C C . GLU B 1 526 ? 106.113 2.475 11.060 1.00 10.57 518 GLU B C 1
ATOM 8422 O O . GLU B 1 526 ? 107.236 2.684 11.540 1.00 14.59 518 GLU B O 1
ATOM 8428 N N . ASP B 1 527 ? 105.132 3.378 11.122 1.00 10.38 519 ASP B N 1
ATOM 8429 C CA . ASP B 1 527 ? 105.298 4.563 11.959 1.00 10.34 519 ASP B CA 1
ATOM 8430 C C . ASP B 1 527 ? 105.390 4.151 13.427 1.00 11.03 519 ASP B C 1
ATOM 8431 O O . ASP B 1 527 ? 104.564 3.380 13.911 1.00 10.85 519 ASP B O 1
ATOM 8436 N N . ARG B 1 528 ? 106.364 4.706 14.143 1.00 13.00 520 ARG B N 1
ATOM 8437 C CA . ARG B 1 528 ? 106.561 4.413 15.561 1.00 10.14 520 ARG B CA 1
ATOM 8438 C C . ARG B 1 528 ? 106.164 5.607 16.441 1.00 10.23 520 ARG B C 1
ATOM 8439 O O . ARG B 1 528 ? 106.265 6.748 16.016 1.00 10.66 520 ARG B O 1
ATOM 8447 N N . PHE B 1 529 ? 105.728 5.334 17.668 1.00 10.11 521 PHE B N 1
ATOM 8448 C CA . PHE B 1 529 ? 105.238 6.377 18.577 1.00 10.31 521 PHE B CA 1
ATOM 8449 C C . PHE B 1 529 ? 105.525 5.988 20.003 1.00 13.03 521 PHE B C 1
ATOM 8450 O O . PHE B 1 529 ? 105.626 4.805 20.320 1.00 12.76 521 PHE B O 1
ATOM 8458 N N . GLN B 1 530 ? 105.628 6.985 20.863 1.00 11.04 522 GLN B N 1
ATOM 8459 C CA . GLN B 1 530 ? 105.466 6.752 22.286 1.00 11.38 522 GLN B CA 1
ATOM 8460 C C . GLN B 1 530 ? 104.019 7.069 22.597 1.00 14.22 522 GLN B C 1
ATOM 8461 O O . GLN B 1 530 ? 103.612 8.232 22.505 1.00 12.23 522 GLN B O 1
ATOM 8467 N N . PHE B 1 531 ? 103.232 6.041 22.922 1.00 13.84 523 PHE B N 1
ATOM 8468 C CA . PHE B 1 531 ? 101.889 6.252 23.462 1.00 13.84 523 PHE B CA 1
ATOM 8469 C C . PHE B 1 531 ? 102.011 6.624 24.938 1.00 16.50 523 PHE B C 1
ATOM 8470 O O . PHE B 1 531 ? 102.476 5.814 25.749 1.00 13.49 523 PHE B O 1
ATOM 8478 N N . GLU B 1 532 ? 101.585 7.839 25.283 1.00 14.72 524 GLU B N 1
ATOM 8479 C CA . GLU B 1 532 ? 101.727 8.361 26.639 1.00 14.65 524 GLU B CA 1
ATOM 8480 C C . GLU B 1 532 ? 101.240 7.382 27.697 1.00 15.32 524 GLU B C 1
ATOM 8481 O O . GLU B 1 532 ? 100.140 6.854 27.586 1.00 13.53 524 GLU B O 1
ATOM 8487 N N . ARG B 1 533 ? 102.077 7.146 28.707 1.00 14.37 525 ARG B N 1
ATOM 8488 C CA . ARG B 1 533 ? 101.789 6.248 29.824 1.00 14.97 525 ARG B CA 1
ATOM 8489 C C . ARG B 1 533 ? 101.480 4.805 29.434 1.00 14.61 525 ARG B C 1
ATOM 8490 O O . ARG B 1 533 ? 101.007 4.035 30.272 1.00 22.09 525 ARG B O 1
ATOM 8498 N N . GLU B 1 534 ? 101.763 4.413 28.196 1.00 13.37 526 GLU B N 1
ATOM 8499 C CA . GLU B 1 534 ? 101.485 3.032 27.796 1.00 12.89 526 GLU B CA 1
ATOM 8500 C C . GLU B 1 534 ? 102.708 2.294 27.241 1.00 18.91 526 GLU B C 1
ATOM 8501 O O . GLU B 1 534 ? 102.856 1.086 27.445 1.00 16.31 526 GLU B O 1
ATOM 8507 N N . GLY B 1 535 ? 103.586 3.005 26.541 1.00 16.16 527 GLY B N 1
ATOM 8508 C CA . GLY B 1 535 ? 104.754 2.356 25.963 1.00 15.16 527 GLY B CA 1
ATOM 8509 C C . GLY B 1 535 ? 105.083 2.834 24.561 1.00 12.03 527 GLY B C 1
ATOM 8510 O O . GLY B 1 535 ? 104.589 3.881 24.116 1.00 13.18 527 GLY B O 1
ATOM 8511 N N . TYR B 1 536 ? 105.920 2.081 23.857 1.00 11.27 528 TYR B N 1
ATOM 8512 C CA . TYR B 1 536 ? 106.256 2.428 22.469 1.00 14.95 528 TYR B CA 1
ATOM 8513 C C . TYR B 1 536 ? 105.583 1.465 21.526 1.00 14.74 528 TYR B C 1
ATOM 8514 O O . TYR B 1 536 ? 105.586 0.250 21.759 1.00 12.43 528 TYR B O 1
ATOM 8523 N N . PHE B 1 537 ? 105.017 2.016 20.456 1.00 11.18 529 PHE B N 1
ATOM 8524 C CA . PHE B 1 537 ? 104.135 1.261 19.577 1.00 11.42 529 PHE B CA 1
ATOM 8525 C C . PHE B 1 537 ? 104.525 1.480 18.117 1.00 14.96 529 PHE B C 1
ATOM 8526 O O . PHE B 1 537 ? 105.084 2.524 17.762 1.00 13.12 529 PHE B O 1
ATOM 8534 N N . VAL B 1 538 ? 104.247 0.484 17.279 1.00 14.00 530 VAL B N 1
ATOM 8535 C CA . VAL B 1 538 ? 104.432 0.634 15.846 1.00 10.58 530 VAL B CA 1
ATOM 8536 C C . VAL B 1 538 ? 103.104 0.342 15.136 1.00 9.58 530 VAL B C 1
ATOM 8537 O O . VAL B 1 538 ? 102.328 -0.505 15.583 1.00 11.02 530 VAL B O 1
ATOM 8541 N N . ALA B 1 539 ? 102.837 1.037 14.032 1.00 9.27 531 ALA B N 1
ATOM 8542 C CA . ALA B 1 539 ? 101.720 0.653 13.162 1.00 10.21 531 ALA B CA 1
ATOM 8543 C C . ALA B 1 539 ? 102.135 -0.571 12.365 1.00 10.55 531 ALA B C 1
ATOM 8544 O O . ALA B 1 539 ? 103.036 -0.492 11.508 1.00 11.36 531 ALA B O 1
ATOM 8546 N N . ASP B 1 540 ? 101.487 -1.697 12.647 1.00 10.00 532 ASP B N 1
ATOM 8547 C CA . ASP B 1 540 ? 101.883 -2.985 12.060 1.00 9.82 532 ASP B CA 1
ATOM 8548 C C . ASP B 1 540 ? 102.027 -2.915 10.546 1.00 11.83 532 ASP B C 1
ATOM 8549 O O . ASP B 1 540 ? 101.143 -2.406 9.873 1.00 10.47 532 ASP B O 1
ATOM 8554 N N . LEU B 1 541 ? 103.134 -3.434 10.008 1.00 10.69 533 LEU B N 1
ATOM 8555 C CA . LEU B 1 541 ? 103.434 -3.233 8.589 1.00 15.09 533 LEU B CA 1
ATOM 8556 C C . LEU B 1 541 ? 102.480 -3.991 7.688 1.00 18.45 533 LEU B C 1
ATOM 8557 O O . LEU B 1 541 ? 102.261 -3.563 6.569 1.00 17.79 533 LEU B O 1
ATOM 8562 N N . LYS B 1 542 ? 101.904 -5.096 8.171 1.00 11.70 534 LYS B N 1
ATOM 8563 C CA . LYS B 1 542 ? 100.968 -5.854 7.354 1.00 20.80 534 LYS B CA 1
ATOM 8564 C C . LYS B 1 542 ? 99.511 -5.415 7.526 1.00 14.06 534 LYS B C 1
ATOM 8565 O O . LYS B 1 542 ? 98.764 -5.357 6.553 1.00 18.40 534 LYS B O 1
ATOM 8571 N N . ASP B 1 543 ? 99.109 -5.136 8.760 1.00 11.54 535 ASP B N 1
ATOM 8572 C CA . ASP B 1 543 ? 97.683 -5.014 9.076 1.00 16.72 535 ASP B CA 1
ATOM 8573 C C . ASP B 1 543 ? 97.183 -3.572 9.130 1.00 16.97 535 ASP B C 1
ATOM 8574 O O . ASP B 1 543 ? 95.976 -3.339 9.125 1.00 14.69 535 ASP B O 1
ATOM 8579 N N . SER B 1 544 ? 98.096 -2.608 9.190 1.00 14.11 536 SER B N 1
ATOM 8580 C CA . SER B 1 544 ? 97.706 -1.194 9.103 1.00 11.65 536 SER B CA 1
ATOM 8581 C C . SER B 1 544 ? 97.298 -0.866 7.674 1.00 17.38 536 SER B C 1
ATOM 8582 O O . SER B 1 544 ? 97.968 -1.261 6.729 1.00 19.94 536 SER B O 1
ATOM 8585 N N . ARG B 1 545 ? 96.190 -0.158 7.503 1.00 11.86 537 ARG B N 1
ATOM 8586 C CA . ARG B 1 545 ? 95.840 0.333 6.183 1.00 12.58 537 ARG B CA 1
ATOM 8587 C C . ARG B 1 545 ? 95.517 1.823 6.315 1.00 16.91 537 ARG B C 1
ATOM 8588 O O . ARG B 1 545 ? 95.481 2.326 7.440 1.00 18.53 537 ARG B O 1
ATOM 8596 N N . PRO B 1 546 ? 95.384 2.551 5.180 1.00 14.61 538 PRO B N 1
ATOM 8597 C CA . PRO B 1 546 ? 95.235 4.013 5.276 1.00 15.92 538 PRO B CA 1
ATOM 8598 C C . PRO B 1 546 ? 94.070 4.437 6.155 1.00 16.62 538 PRO B C 1
ATOM 8599 O O . PRO B 1 546 ? 92.960 3.943 5.969 1.00 24.07 538 PRO B O 1
ATOM 8603 N N . GLY B 1 547 ? 94.336 5.324 7.109 1.00 17.81 539 GLY B N 1
ATOM 8604 C CA . GLY B 1 547 ? 93.316 5.804 8.025 1.00 19.78 539 GLY B CA 1
ATOM 8605 C C . GLY B 1 547 ? 93.021 4.859 9.174 1.00 19.99 539 GLY B C 1
ATOM 8606 O O . GLY B 1 547 ? 92.412 5.254 10.172 1.00 19.37 539 GLY B O 1
ATOM 8607 N N . LYS B 1 548 ? 93.462 3.608 9.046 1.00 18.43 540 LYS B N 1
ATOM 8608 C CA . LYS B 1 548 ? 93.157 2.599 10.058 1.00 18.02 540 LYS B CA 1
ATOM 8609 C C . LYS B 1 548 ? 94.389 1.785 10.461 1.00 13.32 540 LYS B C 1
ATOM 8610 O O . LYS B 1 548 ? 94.531 0.629 10.066 1.00 11.01 540 LYS B O 1
ATOM 8616 N N . PRO B 1 549 ? 95.273 2.380 11.269 1.00 14.04 541 PRO B N 1
ATOM 8617 C CA . PRO B 1 549 ? 96.435 1.642 11.777 1.00 16.24 541 PRO B CA 1
ATOM 8618 C C . PRO B 1 549 ? 96.042 0.537 12.743 1.00 16.48 541 PRO B C 1
ATOM 8619 O O . PRO B 1 549 ? 94.998 0.632 13.376 1.00 13.32 541 PRO B O 1
ATOM 8623 N N . VAL B 1 550 ? 96.870 -0.500 12.833 1.00 11.55 542 VAL B N 1
ATOM 8624 C CA . VAL B 1 550 ? 96.782 -1.522 13.880 1.00 11.89 542 VAL B CA 1
ATOM 8625 C C . VAL B 1 550 ? 98.108 -1.426 14.623 1.00 11.92 542 VAL B C 1
ATOM 8626 O O . VAL B 1 550 ? 99.159 -1.424 13.976 1.00 15.22 542 VAL B O 1
ATOM 8630 N N . PHE B 1 551 ? 98.089 -1.303 15.950 1.00 11.17 543 PHE B N 1
ATOM 8631 C CA . PHE B 1 551 ? 99.329 -1.015 16.671 1.00 10.97 543 PHE B CA 1
ATOM 8632 C C . PHE B 1 551 ? 99.874 -2.210 17.445 1.00 13.59 543 PHE B C 1
ATOM 8633 O O . PHE B 1 551 ? 99.128 -2.908 18.118 1.00 11.41 543 PHE B O 1
ATOM 8641 N N . ASN B 1 552 ? 101.184 -2.434 17.335 1.00 10.78 544 ASN B N 1
ATOM 8642 C CA . ASN B 1 552 ? 101.883 -3.435 18.147 1.00 9.83 544 ASN B CA 1
ATOM 8643 C C . ASN B 1 552 ? 102.668 -2.703 19.213 1.00 13.20 544 ASN B C 1
ATOM 8644 O O . ASN B 1 552 ? 103.386 -1.751 18.885 1.00 9.35 544 ASN B O 1
ATOM 8649 N N . ARG B 1 553 ? 102.557 -3.134 20.470 1.00 10.69 545 ARG B N 1
ATOM 8650 C CA . ARG B 1 553 ? 103.469 -2.626 21.491 1.00 13.08 545 ARG B CA 1
ATOM 8651 C C . ARG B 1 553 ? 104.868 -3.198 21.301 1.00 18.76 545 ARG B C 1
ATOM 8652 O O . ARG B 1 553 ? 105.086 -4.422 21.398 1.00 12.49 545 ARG B O 1
ATOM 8660 N N . THR B 1 554 ? 105.811 -2.294 21.075 1.00 10.22 546 THR B N 1
ATOM 8661 C CA . THR B 1 554 ? 107.189 -2.638 20.746 1.00 10.51 546 THR B CA 1
ATOM 8662 C C . THR B 1 554 ? 107.918 -2.999 22.025 1.00 15.04 546 THR B C 1
ATOM 8663 O O . THR B 1 554 ? 108.603 -4.031 22.113 1.00 12.32 546 THR B O 1
ATOM 8667 N N . VAL B 1 555 ? 107.751 -2.135 23.021 1.00 14.24 547 VAL B N 1
ATOM 8668 C CA . VAL B 1 555 ? 108.414 -2.276 24.301 1.00 15.31 547 VAL B CA 1
ATOM 8669 C C . VAL B 1 555 ? 107.649 -1.396 25.295 1.00 20.69 547 VAL B C 1
ATOM 8670 O O . VAL B 1 555 ? 107.083 -0.383 24.905 1.00 15.02 547 VAL B O 1
ATOM 8674 N N . THR B 1 556 ? 107.597 -1.793 26.560 1.00 12.95 548 THR B N 1
ATOM 8675 C CA . THR B 1 556 ? 106.973 -0.955 27.588 1.00 14.60 548 THR B CA 1
ATOM 8676 C C . THR B 1 556 ? 107.816 0.298 27.854 1.00 18.16 548 THR B C 1
ATOM 8677 O O . THR B 1 556 ? 108.978 0.372 27.440 1.00 16.94 548 THR B O 1
ATOM 8681 N N . LEU B 1 557 ? 107.246 1.276 28.556 1.00 15.99 549 LEU B N 1
ATOM 8682 C CA . LEU B 1 557 ? 107.983 2.495 28.905 1.00 14.86 549 LEU B CA 1
ATOM 8683 C C . LEU B 1 557 ? 109.192 2.243 29.799 1.00 21.00 549 LEU B C 1
ATOM 8684 O O . LEU B 1 557 ? 110.216 2.917 29.681 1.00 19.35 549 LEU B O 1
ATOM 8689 N N . ARG B 1 558 ? 109.055 1.295 30.717 1.00 21.11 550 ARG B N 1
ATOM 8690 C CA . ARG B 1 558 ? 110.113 0.976 31.667 1.00 24.30 550 ARG B CA 1
ATOM 8691 C C . ARG B 1 558 ? 110.166 -0.529 31.901 1.00 23.32 550 ARG B C 1
ATOM 8692 O O . ARG B 1 558 ? 109.179 -1.229 31.704 1.00 26.62 550 ARG B O 1
ATOM 8700 N N . ASP B 1 559 ? 111.320 -1.023 32.330 1.00 28.97 551 ASP B N 1
ATOM 8701 C CA . ASP B 1 559 ? 111.502 -2.454 32.558 1.00 31.92 551 ASP B CA 1
ATOM 8702 C C . ASP B 1 559 ? 110.639 -2.973 33.710 1.00 38.35 551 ASP B C 1
ATOM 8703 O O . ASP B 1 559 ? 110.605 -2.378 34.787 1.00 40.15 551 ASP B O 1
ATOM 8708 N N . SER B 1 560 ? 109.942 -4.084 33.485 1.00 38.67 552 SER B N 1
ATOM 8709 C CA A SER B 1 560 ? 109.135 -4.724 34.520 0.70 41.38 552 SER B CA 1
ATOM 8710 C CA B SER B 1 560 ? 109.188 -4.696 34.572 0.30 41.79 552 SER B CA 1
ATOM 8711 C C . SER B 1 560 ? 109.655 -6.121 34.837 1.00 44.65 552 SER B C 1
ATOM 8712 O O . SER B 1 560 ? 109.185 -6.768 35.772 1.00 51.81 552 SER B O 1
ATOM 8717 N N . TRP B 1 561 ? 110.605 -6.597 34.037 1.00 32.34 553 TRP B N 1
ATOM 8718 C CA . TRP B 1 561 ? 111.109 -7.956 34.204 1.00 33.26 553 TRP B CA 1
ATOM 8719 C C . TRP B 1 561 ? 112.253 -8.081 35.211 1.00 35.57 553 TRP B C 1
ATOM 8720 O O . TRP B 1 561 ? 112.424 -9.133 35.829 1.00 42.93 553 TRP B O 1
ATOM 8731 N N . GLY B 1 562 ? 113.048 -7.028 35.372 1.00 40.71 554 GLY B N 1
ATOM 8732 C CA . GLY B 1 562 ? 114.257 -7.121 36.181 1.00 43.61 554 GLY B CA 1
ATOM 8733 C C . GLY B 1 562 ? 115.362 -7.873 35.455 1.00 45.74 554 GLY B C 1
ATOM 8734 O O . GLY B 1 562 ? 115.178 -8.311 34.322 1.00 39.84 554 GLY B O 1
ATOM 8735 N N . GLN B 1 563 ? 116.516 -8.024 36.092 1.00 49.21 555 GLN B N 1
ATOM 8736 C CA . GLN B 1 563 ? 117.627 -8.742 35.468 1.00 50.71 555 GLN B CA 1
ATOM 8737 C C . GLN B 1 563 ? 118.183 -9.795 36.415 1.00 52.03 555 GLN B C 1
ATOM 8738 O O . GLN B 1 563 ? 117.430 -10.567 37.005 1.00 51.53 555 GLN B O 1
#

Secondary structure (DSSP, 8-state):
---BHHHHHHHHHHHTT--PPPEEEE---SSS--BHHHHHHHHHHHHHHHHTT-EEEEEE---S--S-HHHHHHHHHHHHHHTT---SSSPEEGGGGHHHHHHHHHHHHHTT-EEEE---HHHHHHHH--SSS-----TTTT--HHHHHHHHHHHHTT-S-TTS-EEEE---TT-SSGGGSS-EEEEE----BTTTBTS-SEEE-HHHHHHHHHHHHT-SEEEEEGGGGGGHHHHHHHHHHS--S---EEEEEPPP-BTT----HHHHHHHHHTTSSSSTT-TTSSBHHHHHHHT--HHHHHHHHHHH-B-S---PBPTHHHHHHHHHHHHHHPPEE-EESSEEEEEETTSPTT-EEEEEEES-SSS---EEEEEEESEEEEEGGGB-SSPPTT--SB-TT-EEEETTS-EEEEEEEEE-TTS-EEEEEEEEETT-TTSPPTT-----EE--EESTTPEEEEEEEE--SBSSSSTT---TT--GGGGB-TTSEEEEEEEEE-GGGGG--TT-EEEETTTEEEEE-TTT-BTTB--EEEEE-SS-SS--/---BHHHHHHHHHHHHT--PPPEEEE---SSS--BHHHHHHHHHHHHHHHHTT-EEEEEE---S--S-HHHHHHHHHHHHHHHT---SSSPEEGGGGHHHHHHHHHHHHHTT-EEEE---HHHHHHHH--SSS-----TTTT--HHHHHHHHHHHHTT-S-TTS-EEEE-S-TT-SSGGGSS-EEEEE----BTTTBTS-SEEE-HHHHHHHHHHHHT-SEEEEEGGGGGGHHHHHHHHHHS--S---EEEEEPPP-BTT----HHHHHHHHHTTSSSSTT-TTS-BHHHHHHHT--HHHHHHHHHHH-B-SS--PBPTHHHHHHHHHHHHHHPPEE-EESSEEEEEETTSPTT-EEEEEEES-SSS---EEEEEEESEEEEEGGGB-SSPPTT--SB-TT-EEEETTS-EEEEEEEEE-TTS-EEEEEEEEETT-TTSPPTT-----EE--EESTTPEEEEEEEE--SBSSSSTT---TT--GGGGB-TTSEEEEEEEEE-GGGGG--TT-EEEETTTEEEEE-TTT-BTTB--EEEEE-SS--S--

InterPro domains:
  IPR000924 Glutamyl/glutaminyl-tRNA synthetase [PR00987] (32-44)
  IPR000924 Glutamyl/glutaminyl-tRNA synthetase [PR00987] (46-57)
  IPR000924 Glutamyl/glutaminyl-tRNA synthetase [PR00987] (61-74)
  IPR000924 Glutamyl/glutaminyl-tRNA synthetase [PR00987] (211-221)
  IPR001412 Aminoacyl-tRNA synthetase, class I, conserved site [PS00178] (35-46)
  IPR004514 Glutamine-tRNA synthetase [TIGR00440] (30-553)
  IPR011035 Large ribosomal subunit protein bL25/Gln-tRNA synthetase, anti-codon-binding domain superfamily [SSF50715] (341-552)
  IPR014729 Rossmann-like alpha/beta/alpha sandwich fold [G3DSA:3.40.50.620] (29-249)
  IPR020056 Large ribosomal subunit protein bL25/Gln-tRNA synthetase, N-terminal [G3DSA:2.40.240.10] (349-463)
  IPR020056 Large ribosomal subunit protein bL25/Gln-tRNA synthetase, N-terminal [G3DSA:2.40.240.10] (464-551)
  IPR020058 Glutamyl/glutaminyl-tRNA synthetase, class Ib, catalytic domain [PF00749] (28-321)
  IPR020059 Glutamyl/glutaminyl-tRNA synthetase, class Ib, anti-codon binding domain [PF03950] (34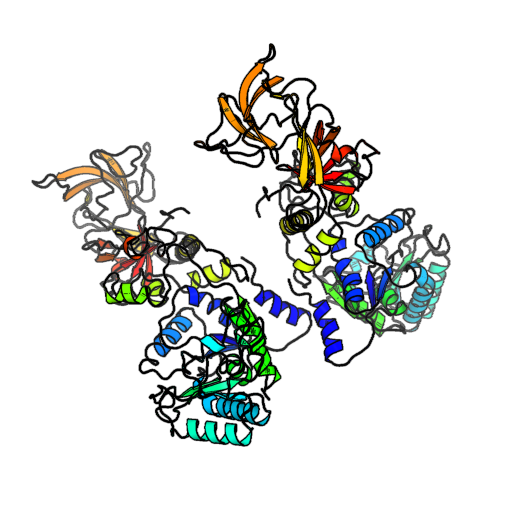1-440)
  IPR020061 Glutamine-tRNA ligase, alpha-bundle domain superfamily [G3DSA:1.10.1160.10] (262-340)
  IPR022861 Glutamine-tRNA ligase, bacterial [MF_00126] (1-553)
  IPR049437 tRNA synthetases class I (E and Q), anti-codon binding domain [PF20974] (456-532)
  IPR050132 Glutamine/Glutamate--tRNA Ligase [PTHR43097] (22-552)

Organism: Pseudomonas aeruginosa (strain ATCC 15692 / DSM 22644 / CIP 104116 / JCM 14847 / LMG 12228 / 1C / PRS 101 / PAO1) (NCBI:txid208964)

Radius of gyration: 38.89 Å; Cα contacts (8 Å, |Δi|>4): 2283; chains: 2; bounding box: 96×89×112 Å

Sequence (1096 aa):
AAPNFLRQIVQADLDAGKKHAKIVTRFPPEPNGYLHIGHAKSSICLNFGLAQEFAGDCHLRFDDTNNPAKEDQEEYIDAIEADIKWLGFQWSGEVCYASNYFDQLHAWAVELIKAGKAFVCDLGPEEMMREYRGTLTEPGRNSPYRDRSVEENLDLFARMKAGEFPDGARSLRAKIDMGSPNMNLRDPILYRIRHAHHHQTGDKWCIYPSYDFTTHGQSDAIEGITHSICTLEFEDHRPLYEWFLANLPVPAQPRQYEFSRLNLNYTVTSKRRRKLKQLVDEGHVSGWDDPRMSTLSGYRRRGYTPESIRRNFCEMIGVNRASGVVDIGMLEFSIRRDHLDATAPRAMCVLKPLKKVVITNYPEGQVENLELPRHPKEDMGVRVLPFGRELFIDAGDFEEVPPAGYKRLIPGGEVRLRGSYVIRADEAIKDADGNIVELRCSYDPDTLGKNPEGRKVKGVIHWVPAEGSVECEVRLYDRLFRSANPEKAEEGGSFLDNINADSLQQVLAGCRAEPSLGQANPEDRFQFEREGYFVADLKDSRPGKPVFNRTVTLRDSSWGQAAPNFLRQIVQADLDAGKHAKIVTRFPPEPNGYLHIGHAKSSICLNFGLAQEFAGDCHLRFDDTNNPAKEDQEEYIDAIEADIKWLGFQWSGEVCYASNYFDQLHAWAVELIKAGKAFVCDLGPEEMREYRGTLTEPGRNSPYRDRSVEENLDLFARMKAGEFPDGARSLRAKIDMGSPNMNLRDPILYRIRHAHHHQTGDKWCIYPSYDFTTHGQSDAIEGITHSICTLEFEDHRPLYEWFLANLPVPAQPRQYEFSRLNLNYTVTSKRRKLKQLVDEGHVSGWDDPRMSTLSGYRRRGYTPESIRRNFCEMIGVNRASGVVDIGMLEFSIRRDHLDATAPRAMCVLKPLKKVVITNYPEGQVENLELPRHPKEDMGVRVLPFGRELFIDAGDFEEVPPAGYKRLIPGGEVRLRGSYVIRADEAIKDADGNIVELRCSYDPDTLGKKNPEGRKVKGVIHWVPAEGSVECEVRLYDRLFRSANPEKAEEGGSFLDNINADSLQVLAGCRAEPSLGQANPEDRFQFEREGYFVADLKDSRPGKPVFNRTVTLRDSSWGQ

Foldseek 3Di:
DDAAVVLVVVVVCVVVVHDDQAEEEDEEALPDFAFLLVLLVLCVQQVSNVVRVHFYAYEHAQLDADDCSVVSVVRNVVLSVQLPGDGPDDHHYLVVCVVVLVVQLLVCLLVLFKAKAQDAPVVVVQQLADLVGFGHDGPGSPPHSVVRNVVVVCLFVPVDAWRRIFMWTRAGSRDSQSCRNGHTFKTFAQHQHPPPGRNGRITGDCLSRPLLVCLVVQHAEYEEAPVCVSVQVSSQVSVVSTPGNHDHHYDHWHTAAEFLADDDPVVLCCCAVVVVAPHCLCCQHRGSSNLVLLQAHSQLSSVLSVVVHIHRDYDYDYCVSSLVSSLVVCLPDAFAWAWAQAWAKEFAVPFDPPDWDFFWAGRHPPDPDGTDTAIDTGIKIFHPVQEDQDDDPPRQGAYAQAWEAEVQAWIKHFDDFDADPVRDGRYTYIHTDPVPRVHDDPPDDRRYYGYMGGPVQWAWAKEKEADHQFDDGHLQDDDPPDGSNVRGDPVRIDIGGGMTTHNVCLAAAASRWYQHPPFAIWGQRNPPQDRSYTYIYHSHHNDDDNDD/DDAAVVLVVVVVCVVVPHDDAAEEEDEEALPDFAFLLVLLVLCVQQVSNVVSVHFYAYEHAQLDADDPSVVSVVRNVVLSVQLPGDGPDDHHYLVVCVVVLVVQLLVCLVVLFKAKAQDAPVVVVQQLADLVGFHHDGPGSPPHSVVRNVVVVCLFVPVDAWARIFMWTRAGSRDSQSLRNGHTFKTFAQHQHPPPGRNGRITGDCLSSPLLVCLVVQHAEYEEAPVCVSVQVSSVVSVVRGPGNYDHHYDHWHTAAEFLADDDPVVLCCCPVVVVAPHCLCCQHRGSSNLVLLQAHSQLSSVLSVVVHTHRDYDYDYCVSSLVSSLVVCLPDAFAWAWAQAKAKEFAVPFDPPDWDWQWAGRHPPDRDGTDTAIDTGIKIFHPVQEDQDDDPPRQGAYAQAWAAEVQAWIKHFDDFDADPVRDGRYTYIHTDPVGRVHADPPDDHRYYGYMGGPPLWQWAKEKEADHQFLGGHLQDDDPPDGSNVRGDPVGIDIGGGMTTHNVCLAADASRWYQHPPFAIWGQRNPPQDRSYTYINHSHGNDDDNDD